Protein AF-A0A814SRR6-F1 (afdb_monomer_lite)

Sequence (877 aa):
MSEKKRFSLPDGARSLTNKVFSSNTKSNANESNSDILIIERKNLLCVFKLVIKDLLNSSLKHERILEKESFPLRHFFIVFEHILLHGYNGKKSIINTSANRKDLWPIIELITRESTDTQILDISTSTKEMTNIRTSLGRVRAWLRLAIMQKHLADYFKILIEQKEELKDFYDQESLILSEESAIITGLLVGLNVLDFNFCLKETVLDQPVETSIDYSLYLRERRMLSSTTKNAHPPGAIQESIDELDDCSSLSSMSSSPAVGTIVPNDNISSGEGNEPDNSYEQRLANVLDQKHYVEEINRKLERTVTSLQERLNTLEQTNKSLIEDNVAKKTRVDQLEEQVGKLTAEKEQLTSTYQRKIETLNADIEVERETYQKSRTGFDSIYNQLQKKYEDEHESKQRIESVYQTQVSQNNEFMESTKVMEEDIKIKTTLYDRVKEDHDRLAEQLQTEKAEHEKKEHQLQRMEKENQMLRQTINELEMSIEQANKSKQALADRNEKLDSEKTSLETDLHVERECHQRLQNALNKEKEKVSTLQFDIHELNLTKQEYDAFKKETAIKQSDYERKFQEQDRTIEELALKLQASITREHEFIEKDGLRSSTWVRDEDVKDCYQCKKEFNTIRRKHHCRSCGQIFCESCVSTKLTLASSSKPVRMLTSRVTDFCQRVLKFWFSNERWMSLDHPPDKNTPISGTVIMRWFGVSKEFDQQIRDNFQEDLVYLVNNHEQVSATVHHPVYALACVIAFDQFPRNIYRGDARAFSFDDKAKALSESLIAHQGDKRLPYIERAFIYLPFEHSENLDDQNRAVEYFRSLYGEACDDPCSNEHVCNYLKEFIKAAEQHRDIIKQFGRFPHRNIVLQRQSLESEEIYLSDGGARFGQ

Secondary structure (DSSP, 8-state):
----------S-SS-SSSSSSSTT-SS-TT--HHHHHHHHHHHHHHHHHHHHHHHHHHHHHS-SEE-S--HHHHHHHHHHHHHHHTTB-----TT-TT--TT--HHHHHHHHHH---HHHHHHHHHHHH-TT--SHHHHHHHHHHHHHHTT-HHHHHHHHHH-HHHHTTTB-TT-TTTSTHHHHHHHHHHGGGGSEE---TTS---SSPP-----GGGTT-----S-----------------------------------------------------THHHHHHHHHHHHHHHHHHHHHHHHHHHHHHHHHHHHHHHHHHHHHHHHHHHHHHHHHHHHHHHHHHHHHHHHHHHHHHHHHHHHHHHHHHHHHHHHHHHHHHHHHHHHHHHHHHHHHHHHHHHHHHHHHHHHHHHHHHHHHHHHHHTTSTTSS--S---SS-TTTHHHHHHHHHHHHHHHHHHHHHHHHHHHHHHHHHHHHHHHHHHHHHHHHHHHHHHHHHHHHHHHHHHHHHHHHHHHHHHHHHHHHHHHHHHHHHHHHHHHHHHHHHHHHHHHHHHHHHHHHHHHHHHHHHHHHHHHHHHHHHHHHHHHTTS----S----GGG--B-TTT-PBP-SSS--EE-TTT--EE-GGGS--EE--TT-SS-EE----HHHHHHHHHHHHHH-TTT-S-TTSPPPTTPPPPHHHHHHHHS--HHHHHHHHHHHHHHHHHHHHTHHHHHGGGGSHHHHHHHHHHHHHHHHHHTTTSGGGGTTHHHHHHHHHHHHHTT-GGGS-HHHHHHHHHHHHTSS-HHHHHHHHHHHHHHHHHHHH-TT--HHHHHHHHHHHHHHHHHHHHHHHHSS-GGGTTTTTPPPPHHHHHHHHTT---TT-

Radius of gyration: 55.44 Å; chains: 1; bounding box: 133×75×225 Å

Foldseek 3Di:
DDDDDDDDDDDDDDPDPPCPLPPPPDPDPDDDPLVSLLVVLVVLLVQLLLLLVVVLVVCVVPPQEAADCDLSNLSNLLSVLVLLLRQFQAAPDPDDPCDPSRQSLVLLVQLVVQDPDVLSVVLLVVLVPPPLADDSQLSVSSSCLSCLQVLCNLVSLVSSLVPLVVCVSTGDCSRSSPDPSSVVSSVSSNSSSSGHYHYDPVPDDSNDDDPNDSPCVVVVDDDDDDDPDDDDDDDDDDDDDDDDDDDDDDDDDDDDDDDYDDDDDDDDDDDDDDDDDDDPPPVVVVVVVVVVVVVVVVVVVVVVVVVVVVVVVVVVVVVVVVVVVVVVVVVVVVVVVVVVVVVVVVVVVVVVVVVVVVVVVVVVVVVVVVVVVVVVVVVVVVVVVVVVVVVVVVVVVVVVVVVVVVVVVVVVVVVVVVVVVVVVVVVVPPPPPDPPPPDDDVVPPVVVVVVVVVVVVVVVVVVVVVVVVVVVVVVVVVVVVVVVVVVVVVVVVVVVVVVVVVVVVVVVVVVVVVVVVVVVVVVVVVVVVVVVVVVVVVVVVVVVVVVVVVVVVVVVVVVVVVVVVVVVVVVVVVVVVVVVVVVVVVVCVVVCVPPDDDDQDLDDPVNDQAAPPPRHGADPVFDWAAAPVRSGIHTCVQFVDFCADPVDPDTHTHGCPPLNVQLLVLCCLLQNCVQRVDLVDHHDLQDFGDPVSVCLQQPDDLVSLVVLQVPPVVVLVVCVVVVVVLLVCLVPLSSLLSVLCSLQRNLCSPVPPAPSSCVRLVVSLVSLVSNVVVVVLVVHRLVSSLSSLVSLLQDLALVSLVVSLVSLVVSLVVLVPPPSHDPNSSVVSVVSNVSSVLSNVCSVVPSGQLLCCVNVVHDDDPVSVVCVVVPHDPSND

InterPro domains:
  IPR000306 FYVE zinc finger [PF01363] (601-663)
  IPR000306 FYVE zinc finger [SM00064] (597-657)
  IPR004012 RUN domain [PF02759] (76-202)
  IPR004012 RUN domain [PS50826] (67-204)
  IPR004012 RUN domain [SM00593] (140-202)
  IPR010323 Protein of unknown function DUF924 [PF06041] (666-872)
  IPR011011 Zinc finger, FYVE/PHD-type [SSF57903] (601-679)
  IPR011990 Tetratricopeptide-like helical domain superfamily [G3DSA:1.25.40.10] (759-877)
  IPR011990 Tetratricopeptide-like helical domain superfamily [SSF48452] (661-871)
  IPR013083 Zinc finger, RING/FYVE/PHD-type [G3DSA:3.30.40.10] (602-663)
  IPR017455 Zinc finger, FYVE-related [PS50178] (605-668)
  IPR037213 RUN domain superfamily [G3DSA:1.20.58.900] (32-213)
  IPR037213 RUN domain superfamily [SSF140741] (40-207)
  IPR047335 RUN and FYVE domain-containing protein 1-3 [PTHR45956] (23-665)

Structure (mmCIF, N/CA/C/O backbone):
data_AF-A0A814SRR6-F1
#
_entry.id   AF-A0A814SRR6-F1
#
loop_
_atom_site.group_PDB
_atom_site.id
_atom_site.type_symbol
_atom_site.label_atom_id
_atom_site.label_alt_id
_atom_site.label_comp_id
_atom_site.label_asym_id
_atom_site.label_entity_id
_atom_site.label_seq_id
_atom_site.pdbx_PDB_ins_code
_atom_site.Cartn_x
_atom_site.Cartn_y
_atom_site.Cartn_z
_atom_site.occupancy
_atom_site.B_iso_or_equiv
_atom_site.auth_seq_id
_atom_site.auth_comp_id
_atom_site.auth_asym_id
_atom_site.auth_atom_id
_atom_site.pdbx_PDB_model_num
ATOM 1 N N . MET A 1 1 ? 58.078 -44.215 34.512 1.00 32.41 1 MET A N 1
ATOM 2 C CA . MET A 1 1 ? 56.965 -44.834 33.759 1.00 32.41 1 MET A CA 1
ATOM 3 C C . MET A 1 1 ? 55.689 -44.121 34.174 1.00 32.41 1 MET A C 1
ATOM 5 O O . MET A 1 1 ? 55.401 -44.141 35.355 1.00 32.41 1 MET A O 1
ATOM 9 N N . SER A 1 2 ? 54.922 -43.414 33.355 1.00 31.55 2 SER A N 1
ATOM 10 C CA . SER A 1 2 ? 55.001 -43.075 31.935 1.00 31.55 2 SER A CA 1
ATOM 11 C C . SER A 1 2 ? 54.124 -41.830 31.741 1.00 31.55 2 SER A C 1
ATOM 13 O O . SER A 1 2 ? 53.059 -41.727 32.344 1.00 31.55 2 SER A O 1
ATOM 15 N N . GLU A 1 3 ? 54.594 -40.882 30.936 1.00 37.03 3 GLU A N 1
ATOM 16 C CA . GLU A 1 3 ? 53.907 -39.645 30.549 1.00 37.03 3 GLU A CA 1
ATOM 17 C C . GLU A 1 3 ? 52.638 -39.904 29.711 1.00 37.03 3 GLU A C 1
ATOM 19 O O . GLU A 1 3 ? 52.624 -40.842 28.914 1.00 37.03 3 GLU A O 1
ATOM 24 N N . LYS A 1 4 ? 51.653 -38.986 29.748 1.00 30.91 4 LYS A N 1
ATOM 25 C CA . LYS A 1 4 ? 51.333 -38.105 28.595 1.00 30.91 4 LYS A CA 1
ATOM 26 C C . LYS A 1 4 ? 50.156 -37.136 28.835 1.00 30.91 4 LYS A C 1
ATOM 28 O O . LYS A 1 4 ? 49.011 -37.532 28.978 1.00 30.91 4 LYS A O 1
ATOM 33 N N . LYS A 1 5 ? 50.527 -35.853 28.725 1.00 30.75 5 LYS A N 1
ATOM 34 C CA . LYS A 1 5 ? 49.936 -34.746 27.939 1.00 30.75 5 LYS A CA 1
ATOM 35 C C . LYS A 1 5 ? 48.527 -34.202 28.241 1.00 30.75 5 LYS A C 1
ATOM 37 O O . LYS A 1 5 ? 47.510 -34.728 27.811 1.00 30.75 5 LYS A O 1
ATOM 42 N N . ARG A 1 6 ? 48.568 -32.978 28.793 1.00 27.20 6 ARG A N 1
ATOM 43 C CA . ARG A 1 6 ? 47.669 -31.838 28.536 1.00 27.20 6 ARG A CA 1
ATOM 44 C C . ARG A 1 6 ? 47.390 -31.643 27.036 1.00 27.20 6 ARG A C 1
ATOM 46 O O . ARG A 1 6 ? 48.333 -31.621 26.247 1.00 27.20 6 ARG A O 1
ATOM 53 N N . PHE A 1 7 ? 46.132 -31.361 26.705 1.00 25.75 7 PHE A N 1
ATOM 54 C CA . PHE A 1 7 ? 45.731 -30.598 25.522 1.00 25.75 7 PHE A CA 1
ATOM 55 C C . PHE A 1 7 ? 44.837 -29.438 25.970 1.00 25.75 7 PHE A C 1
ATOM 57 O O . PHE A 1 7 ? 43.782 -29.640 26.565 1.00 25.75 7 PHE A O 1
ATOM 64 N N . SER A 1 8 ? 45.315 -28.227 25.714 1.00 29.73 8 SER A N 1
ATOM 65 C CA . SER A 1 8 ? 44.583 -26.965 25.742 1.00 29.73 8 SER A CA 1
ATOM 66 C C . SER A 1 8 ? 43.912 -26.745 24.381 1.00 29.73 8 SER A C 1
ATOM 68 O O . SER A 1 8 ? 44.546 -26.953 23.347 1.00 29.73 8 SER A O 1
ATOM 70 N N . LEU A 1 9 ? 42.649 -26.316 24.388 1.00 24.91 9 LEU A N 1
ATOM 71 C CA . LEU A 1 9 ? 41.873 -25.866 23.225 1.00 24.91 9 LEU A CA 1
ATOM 72 C C . LEU A 1 9 ? 41.220 -24.504 23.552 1.00 24.91 9 LEU A C 1
ATOM 74 O O . LEU A 1 9 ? 41.061 -24.193 24.734 1.00 24.91 9 LEU A O 1
ATOM 78 N N . PRO A 1 10 ? 40.933 -23.666 22.539 1.00 29.14 10 PRO A N 1
ATOM 79 C CA . PRO A 1 10 ? 41.134 -22.218 22.600 1.00 29.14 10 PRO A CA 1
ATOM 80 C C . PRO A 1 10 ? 39.893 -21.426 23.026 1.00 29.14 10 PRO A C 1
ATOM 82 O O . PRO A 1 10 ? 38.757 -21.847 22.805 1.00 29.14 10 PRO A O 1
ATOM 85 N N . ASP A 1 11 ? 40.138 -20.226 23.555 1.00 34.91 11 ASP A N 1
ATOM 86 C CA . ASP A 1 11 ? 39.154 -19.162 23.759 1.00 34.91 11 ASP A CA 1
ATOM 87 C C . ASP A 1 11 ? 38.411 -18.842 22.452 1.00 34.91 11 ASP A C 1
ATOM 89 O O . ASP A 1 11 ? 38.929 -18.167 21.564 1.00 34.91 11 ASP A O 1
ATOM 93 N N . GLY A 1 12 ? 37.185 -19.346 22.315 1.00 36.06 12 GLY A N 1
ATOM 94 C CA . GLY A 1 12 ? 36.419 -19.179 21.081 1.00 36.06 12 GLY A CA 1
ATOM 95 C C . GLY A 1 12 ? 34.984 -19.685 21.156 1.00 36.06 12 GLY A C 1
ATOM 96 O O . GLY A 1 12 ? 34.511 -20.293 20.209 1.00 36.06 12 GLY A O 1
ATOM 97 N N . ALA A 1 13 ? 34.286 -19.486 22.278 1.00 28.27 13 ALA A N 1
ATOM 98 C CA . ALA A 1 13 ? 32.878 -19.895 22.403 1.00 28.27 13 ALA A CA 1
ATOM 99 C C . ALA A 1 13 ? 32.059 -19.009 23.363 1.00 28.27 13 ALA A C 1
ATOM 101 O O . ALA A 1 13 ? 31.201 -19.493 24.097 1.00 28.27 13 ALA A O 1
ATOM 102 N N . ARG A 1 14 ? 32.332 -17.695 23.394 1.00 27.53 14 ARG A N 1
ATOM 103 C CA . ARG A 1 14 ? 31.593 -16.719 24.228 1.00 27.53 14 ARG A CA 1
ATOM 104 C C . ARG A 1 14 ? 31.187 -15.421 23.515 1.00 27.53 14 ARG A C 1
ATOM 106 O O . ARG A 1 14 ? 30.880 -14.434 24.170 1.00 27.53 14 ARG A O 1
ATOM 113 N N . SER A 1 15 ? 31.135 -15.409 22.183 1.00 30.59 15 SER A N 1
ATOM 114 C CA . SER A 1 15 ? 30.758 -14.210 21.414 1.00 30.59 15 SER A CA 1
ATOM 115 C C . SER A 1 15 ? 29.844 -14.545 20.237 1.00 30.59 15 SER A C 1
ATOM 117 O O . SER A 1 15 ? 30.257 -14.455 19.086 1.00 30.59 15 SER A O 1
ATOM 119 N N . LEU A 1 16 ? 28.608 -14.978 20.506 1.00 28.92 16 LEU A N 1
ATOM 120 C CA . LEU A 1 16 ? 27.626 -15.222 19.435 1.00 28.92 16 LEU A CA 1
ATOM 121 C C . LEU A 1 16 ? 26.190 -14.766 19.733 1.00 28.92 16 LEU A C 1
ATOM 123 O O . LEU A 1 16 ? 25.317 -14.970 18.902 1.00 28.92 16 LEU A O 1
ATOM 127 N N . THR A 1 17 ? 25.927 -14.067 20.839 1.00 28.34 17 THR A N 1
ATOM 128 C CA . THR A 1 17 ? 24.561 -13.600 21.163 1.00 28.34 17 THR A CA 1
ATOM 129 C C . THR A 1 17 ? 24.368 -12.083 21.117 1.00 28.34 17 THR A C 1
ATOM 131 O O . THR A 1 17 ? 23.246 -11.618 21.259 1.00 28.34 17 THR A O 1
ATOM 134 N N . ASN A 1 18 ? 25.416 -11.308 20.809 1.00 26.53 18 ASN A N 1
ATOM 135 C CA . ASN A 1 18 ? 25.323 -9.851 20.602 1.00 26.53 18 ASN A CA 1
ATOM 136 C C . ASN A 1 18 ? 25.515 -9.411 19.137 1.00 26.53 18 ASN A C 1
ATOM 138 O O . ASN A 1 18 ? 25.652 -8.222 18.870 1.00 26.53 18 ASN A O 1
ATOM 142 N N . LYS A 1 19 ? 25.548 -10.338 18.167 1.00 29.61 19 LYS A N 1
ATOM 143 C CA . LYS A 1 19 ? 25.899 -10.007 16.770 1.00 29.61 19 LYS A CA 1
ATOM 144 C C . LYS A 1 19 ? 24.721 -9.829 15.806 1.00 29.61 19 LYS A C 1
ATOM 146 O O . LYS A 1 19 ? 24.960 -9.425 14.673 1.00 29.61 19 LYS A O 1
ATOM 151 N N . VAL A 1 20 ? 23.480 -10.055 16.239 1.00 30.33 20 VAL A N 1
ATOM 152 C CA . VAL A 1 20 ? 22.298 -9.985 15.350 1.00 30.33 20 VAL A CA 1
ATOM 153 C C . VAL A 1 20 ? 21.606 -8.609 15.362 1.00 30.33 20 VAL A C 1
ATOM 155 O O . VAL A 1 20 ? 20.904 -8.290 14.418 1.00 30.33 20 VAL A O 1
ATOM 158 N N . PHE A 1 21 ? 21.912 -7.732 16.328 1.00 29.69 21 PHE A N 1
ATOM 159 C CA . PHE A 1 21 ? 21.437 -6.331 16.350 1.00 29.69 21 PHE A CA 1
ATOM 160 C C . PHE A 1 21 ? 22.562 -5.282 16.218 1.00 29.69 21 PHE A C 1
ATOM 162 O O . PHE A 1 21 ? 22.360 -4.104 16.463 1.00 29.69 21 PHE A O 1
ATOM 169 N N . SER A 1 22 ? 23.775 -5.689 15.822 1.00 29.34 22 SER A N 1
ATOM 170 C CA . SER A 1 22 ? 24.929 -4.774 15.675 1.00 29.34 22 SER A CA 1
ATOM 171 C C . SER A 1 22 ? 25.735 -4.985 14.385 1.00 29.34 22 SER A C 1
ATOM 173 O O . SER A 1 22 ? 26.776 -4.353 14.198 1.00 29.34 22 SER A O 1
ATOM 175 N N . SER A 1 23 ? 25.301 -5.849 13.469 1.00 29.61 23 SER A N 1
ATOM 176 C CA . SER A 1 23 ? 26.028 -6.097 12.218 1.00 29.61 23 SER A CA 1
ATOM 177 C C . SER A 1 23 ? 25.352 -5.452 11.012 1.00 29.61 23 SER A C 1
ATOM 179 O O . SER A 1 23 ? 25.063 -6.122 10.034 1.00 29.61 23 SER A O 1
ATOM 181 N N . ASN A 1 24 ? 25.139 -4.132 11.067 1.00 32.44 24 ASN A N 1
ATOM 182 C CA . ASN A 1 24 ? 25.107 -3.331 9.840 1.00 32.44 24 ASN A CA 1
ATOM 183 C C . ASN A 1 24 ? 25.420 -1.839 10.046 1.00 32.44 24 ASN A C 1
ATOM 185 O O . ASN A 1 24 ? 24.779 -0.984 9.460 1.00 32.44 24 ASN A O 1
ATOM 189 N N . THR A 1 25 ? 26.439 -1.500 10.839 1.00 32.72 25 THR A N 1
ATOM 190 C CA . THR A 1 25 ? 27.022 -0.143 10.832 1.00 32.72 25 THR A CA 1
ATOM 191 C C . THR A 1 25 ? 28.530 -0.201 11.063 1.00 32.72 25 THR A C 1
ATOM 193 O O . THR A 1 25 ? 29.070 0.149 12.109 1.00 32.72 25 THR A O 1
ATOM 196 N N . LYS A 1 26 ? 29.257 -0.650 10.038 1.00 34.97 26 LYS A N 1
ATOM 197 C CA . LYS A 1 26 ? 30.662 -0.261 9.842 1.00 34.97 26 LYS A CA 1
ATOM 198 C C . LYS A 1 26 ? 30.902 0.164 8.397 1.00 34.97 26 LYS A C 1
ATOM 200 O O . LYS A 1 26 ? 31.748 -0.393 7.716 1.00 34.97 26 LYS A O 1
ATOM 205 N N . SER A 1 27 ? 30.157 1.178 7.967 1.00 35.91 27 SER A N 1
ATOM 206 C CA . SER A 1 27 ? 30.565 2.105 6.905 1.00 35.91 27 SER A CA 1
ATOM 207 C C . SER A 1 27 ? 29.583 3.276 6.835 1.00 35.91 27 SER A C 1
ATOM 209 O O . SER A 1 27 ? 28.751 3.337 5.939 1.00 35.91 27 SER A O 1
ATOM 211 N N . ASN A 1 28 ? 29.633 4.148 7.841 1.00 31.02 28 ASN A N 1
ATOM 212 C CA . ASN A 1 28 ? 29.463 5.599 7.724 1.00 31.02 28 ASN A CA 1
ATOM 213 C C . ASN A 1 28 ? 29.580 6.184 9.132 1.00 31.02 28 ASN A C 1
ATOM 215 O O . ASN A 1 28 ? 28.733 5.979 9.995 1.00 31.02 28 ASN A O 1
ATOM 219 N N . ALA A 1 29 ? 30.691 6.865 9.388 1.00 38.72 29 ALA A N 1
ATOM 220 C CA . ALA A 1 29 ? 30.843 7.676 10.580 1.00 38.72 29 ALA A CA 1
ATOM 221 C C . ALA A 1 29 ? 29.943 8.913 10.425 1.00 38.72 29 ALA A C 1
ATOM 223 O O . ALA A 1 29 ? 30.336 9.833 9.713 1.00 38.72 29 ALA A O 1
ATOM 224 N N . ASN A 1 30 ? 28.727 8.858 10.994 1.00 37.47 30 ASN A N 1
ATOM 225 C CA . ASN A 1 30 ? 27.902 9.969 11.523 1.00 37.47 30 ASN A CA 1
ATOM 226 C C . ASN A 1 30 ? 26.384 9.644 11.555 1.00 37.47 30 ASN A C 1
ATOM 228 O O . ASN A 1 30 ? 25.575 10.487 11.190 1.00 37.47 30 ASN A O 1
ATOM 232 N N . GLU A 1 31 ? 25.965 8.460 12.009 1.00 41.66 31 GLU A N 1
ATOM 233 C CA . GLU A 1 31 ? 24.584 8.284 12.502 1.00 41.66 31 GLU A CA 1
ATOM 234 C C . GLU A 1 31 ? 24.609 8.320 14.028 1.00 41.66 31 GLU A C 1
ATOM 236 O O . GLU A 1 31 ? 25.451 7.674 14.665 1.00 41.66 31 GLU A O 1
ATOM 241 N N . SER A 1 32 ? 23.748 9.142 14.623 1.00 55.81 32 SER A N 1
ATOM 242 C CA . SER A 1 32 ? 23.698 9.282 16.071 1.00 55.81 32 SER A CA 1
ATOM 243 C C . SER A 1 32 ? 23.020 8.046 16.674 1.00 55.81 32 SER A C 1
ATOM 245 O O . SER A 1 32 ? 22.077 7.504 16.108 1.00 55.81 32 SER A O 1
ATOM 247 N N . ASN A 1 33 ? 23.467 7.584 17.847 1.00 62.38 33 ASN A N 1
ATOM 248 C CA . ASN A 1 33 ? 22.835 6.458 18.560 1.00 62.38 33 ASN A CA 1
ATOM 249 C C . ASN A 1 33 ? 21.326 6.694 18.833 1.00 62.38 33 ASN A C 1
ATOM 251 O O . ASN A 1 33 ? 20.572 5.752 19.053 1.00 62.38 33 ASN A O 1
ATOM 255 N N . SER A 1 34 ? 20.895 7.959 18.787 1.00 63.75 34 SER A N 1
ATOM 256 C CA . SER A 1 34 ? 19.503 8.403 18.880 1.00 63.75 34 SER A CA 1
ATOM 257 C C . SER A 1 34 ? 18.669 7.978 17.661 1.00 63.75 34 SER A C 1
ATOM 259 O O . SER A 1 34 ? 17.563 7.470 17.839 1.00 63.75 34 SER A O 1
ATOM 261 N N . ASP A 1 35 ? 19.210 8.070 16.442 1.00 66.38 35 ASP A N 1
ATOM 262 C CA . ASP A 1 35 ? 18.475 7.747 15.208 1.00 66.38 35 ASP A CA 1
ATOM 263 C C . ASP A 1 35 ? 18.102 6.257 15.126 1.00 66.38 35 ASP A C 1
ATOM 265 O O . ASP A 1 35 ? 17.000 5.898 14.705 1.00 66.38 35 ASP A O 1
ATOM 269 N N . ILE A 1 36 ? 18.990 5.381 15.607 1.00 73.38 36 ILE A N 1
ATOM 270 C CA . ILE A 1 36 ? 18.766 3.928 15.657 1.00 73.38 36 ILE A CA 1
ATOM 271 C C . ILE A 1 36 ? 17.622 3.591 16.626 1.00 73.38 36 ILE A C 1
ATOM 273 O O . ILE A 1 36 ? 16.700 2.862 16.255 1.00 73.38 36 ILE A O 1
ATOM 277 N N . LEU A 1 37 ? 17.631 4.172 17.832 1.00 76.62 37 LEU A N 1
ATOM 278 C CA . LEU A 1 37 ? 16.580 3.957 18.836 1.00 76.62 37 LEU A CA 1
ATOM 279 C C . LEU A 1 37 ? 15.210 4.466 18.360 1.00 76.62 37 LEU A C 1
ATOM 281 O O . LEU A 1 37 ? 14.186 3.846 18.639 1.00 76.62 37 LEU A O 1
ATOM 285 N N . ILE A 1 38 ? 15.168 5.558 17.591 1.00 75.50 38 ILE A N 1
ATOM 286 C CA . ILE A 1 38 ? 13.917 6.087 17.024 1.00 75.50 38 ILE A CA 1
ATOM 287 C C . ILE A 1 38 ? 13.313 5.112 15.998 1.00 75.50 38 ILE A C 1
ATOM 289 O O . ILE A 1 38 ? 12.092 4.923 15.960 1.00 75.50 38 ILE A O 1
ATOM 293 N N . ILE A 1 39 ? 14.145 4.479 15.166 1.00 72.25 39 ILE A N 1
ATOM 294 C CA . ILE A 1 39 ? 13.693 3.493 14.173 1.00 72.25 39 ILE A CA 1
ATOM 295 C C . ILE A 1 39 ? 13.226 2.206 14.866 1.00 72.25 39 ILE A C 1
ATOM 297 O O . ILE A 1 39 ? 12.136 1.705 14.568 1.00 72.25 39 ILE A O 1
ATOM 301 N N . GLU A 1 40 ? 14.007 1.691 15.819 1.00 78.12 40 GLU A N 1
ATOM 302 C CA . GLU A 1 40 ? 13.661 0.492 16.593 1.00 78.12 40 GLU A CA 1
ATOM 303 C C . GLU A 1 40 ? 12.338 0.664 17.353 1.00 78.12 40 GLU A C 1
ATOM 305 O O . GLU A 1 40 ? 11.478 -0.222 17.304 1.00 78.12 40 GLU A O 1
ATOM 310 N N . ARG A 1 41 ? 12.114 1.837 17.955 1.00 86.31 41 ARG A N 1
ATOM 311 C CA . ARG A 1 41 ? 10.874 2.196 18.655 1.00 86.31 41 ARG A CA 1
ATOM 312 C C . ARG A 1 41 ? 9.632 2.062 17.773 1.00 86.31 41 ARG A C 1
ATOM 314 O O . ARG A 1 41 ? 8.657 1.418 18.170 1.00 86.31 41 ARG A O 1
ATOM 321 N N . LYS A 1 42 ? 9.663 2.630 16.561 1.00 81.88 42 LYS A N 1
ATOM 322 C CA . LYS A 1 42 ? 8.536 2.561 15.610 1.00 81.88 42 LYS A CA 1
ATOM 323 C C . LYS A 1 42 ? 8.253 1.128 15.162 1.00 81.88 42 LYS A C 1
ATOM 325 O O . LYS A 1 42 ? 7.090 0.728 15.072 1.00 81.88 42 LYS A O 1
ATOM 330 N N . ASN A 1 43 ? 9.306 0.347 14.928 1.00 82.50 43 ASN A N 1
ATOM 331 C CA . ASN A 1 43 ? 9.184 -1.053 14.529 1.00 82.50 43 ASN A CA 1
ATOM 332 C C . ASN A 1 43 ? 8.573 -1.907 15.647 1.00 82.50 43 ASN A C 1
ATOM 334 O O . ASN A 1 43 ? 7.636 -2.664 15.388 1.00 82.50 43 ASN A O 1
ATOM 338 N N . LEU A 1 44 ? 9.030 -1.741 16.894 1.00 86.38 44 LEU A N 1
ATOM 339 C CA . LEU A 1 44 ? 8.479 -2.454 18.051 1.00 86.38 44 LEU A CA 1
ATOM 340 C C . LEU A 1 44 ? 6.994 -2.150 18.261 1.00 86.38 44 LEU A C 1
ATOM 342 O O . LEU A 1 44 ? 6.212 -3.077 18.468 1.00 86.38 44 LEU A O 1
ATOM 346 N N . LEU A 1 45 ? 6.579 -0.884 18.139 1.00 89.00 45 LEU A N 1
ATOM 347 C CA . LEU A 1 45 ? 5.164 -0.517 18.233 1.00 89.00 45 LEU A CA 1
ATOM 348 C C . LEU A 1 45 ? 4.323 -1.184 17.131 1.00 89.00 45 LEU A C 1
ATOM 350 O O . LEU A 1 45 ? 3.212 -1.647 17.395 1.00 89.00 45 LEU A O 1
ATOM 354 N N . CYS A 1 46 ? 4.837 -1.235 15.899 1.00 84.88 46 CYS A N 1
ATOM 355 C CA . CYS A 1 46 ? 4.148 -1.867 14.774 1.00 84.88 46 CYS A CA 1
ATOM 356 C C . CYS A 1 46 ? 3.950 -3.371 15.009 1.00 84.88 46 CYS A C 1
ATOM 358 O O . CYS A 1 46 ? 2.826 -3.870 14.932 1.00 84.88 46 CYS A O 1
ATOM 360 N N . VAL A 1 47 ? 5.020 -4.077 15.387 1.00 84.88 47 VAL A N 1
ATOM 361 C CA . VAL A 1 47 ? 4.966 -5.512 15.698 1.00 84.88 47 VAL A CA 1
ATOM 362 C C . VAL A 1 47 ? 4.016 -5.775 16.867 1.00 84.88 47 VAL A C 1
ATOM 364 O O . VAL A 1 47 ? 3.190 -6.682 16.795 1.00 84.88 47 VAL A O 1
ATOM 367 N N . PHE A 1 48 ? 4.060 -4.951 17.916 1.00 93.06 48 PHE A N 1
ATOM 368 C CA . PHE A 1 48 ? 3.183 -5.110 19.073 1.00 93.06 48 PHE A CA 1
ATOM 369 C C . PHE A 1 48 ? 1.696 -4.962 18.717 1.00 93.06 48 PHE A C 1
ATOM 371 O O . PHE A 1 48 ? 0.882 -5.768 19.164 1.00 93.06 48 PHE A O 1
ATOM 378 N N . LYS A 1 49 ? 1.330 -4.010 17.846 1.00 89.25 49 LYS A N 1
ATOM 379 C CA . LYS A 1 49 ? -0.050 -3.871 17.339 1.00 89.25 49 LYS A CA 1
ATOM 380 C C . LYS A 1 49 ? -0.546 -5.136 16.636 1.00 89.25 49 LYS A C 1
ATOM 382 O O . LYS A 1 49 ? -1.688 -5.538 16.855 1.00 89.25 49 LYS A O 1
ATOM 387 N N . LEU A 1 50 ? 0.299 -5.757 15.811 1.00 86.88 50 LEU A N 1
ATOM 388 C CA . LEU A 1 50 ? -0.037 -7.000 15.108 1.00 86.88 50 LEU A CA 1
ATOM 389 C C . LEU A 1 50 ? -0.252 -8.152 16.092 1.00 86.88 50 LEU A C 1
ATOM 391 O O . LEU A 1 50 ? -1.262 -8.845 16.018 1.00 86.88 50 LEU A O 1
ATOM 395 N N . VAL A 1 51 ? 0.645 -8.294 17.067 1.00 89.19 51 VAL A N 1
ATOM 396 C CA . VAL A 1 51 ? 0.565 -9.356 18.077 1.00 89.19 51 VAL A CA 1
ATOM 397 C C . VAL A 1 51 ? -0.698 -9.230 18.937 1.00 89.19 51 VAL A C 1
ATOM 399 O O . VAL A 1 51 ? -1.371 -10.228 19.183 1.00 89.19 51 VAL A O 1
ATOM 402 N N . ILE A 1 52 ? -1.065 -8.012 19.357 1.00 91.31 52 ILE A N 1
ATOM 403 C CA . ILE A 1 52 ? -2.305 -7.755 20.110 1.00 91.31 52 ILE A CA 1
ATOM 404 C C . ILE A 1 52 ? -3.537 -8.105 19.272 1.00 91.31 52 ILE A C 1
ATOM 406 O O . ILE A 1 52 ? -4.439 -8.788 19.759 1.00 91.31 52 ILE A O 1
ATOM 410 N N . LYS A 1 53 ? -3.570 -7.675 18.004 1.00 87.69 53 LYS A N 1
ATOM 411 C CA . LYS A 1 53 ? -4.665 -7.984 17.075 1.00 87.69 53 LYS A CA 1
ATOM 412 C C . LYS A 1 53 ? -4.839 -9.494 16.910 1.00 87.69 53 LYS A C 1
ATOM 414 O O . LYS A 1 53 ? -5.962 -9.988 16.992 1.00 87.69 53 LYS A O 1
ATOM 419 N N . ASP A 1 54 ? -3.747 -10.224 16.727 1.00 83.50 54 ASP A N 1
ATOM 420 C CA . ASP A 1 54 ? -3.788 -11.675 16.556 1.00 83.50 54 ASP A CA 1
ATOM 421 C C . ASP A 1 54 ? -4.167 -12.409 17.838 1.00 83.50 54 ASP A C 1
ATOM 423 O O . ASP A 1 54 ? -4.918 -13.381 17.777 1.00 83.50 54 ASP A O 1
ATOM 427 N N . LEU A 1 55 ? -3.726 -11.933 19.004 1.00 86.19 55 LEU A N 1
ATOM 428 C CA . LEU A 1 55 ? -4.121 -12.502 20.290 1.00 86.19 55 LEU A CA 1
ATOM 429 C C . LEU A 1 55 ? -5.631 -12.341 20.535 1.00 86.19 55 LEU A C 1
ATOM 431 O O . LEU A 1 55 ? -6.303 -13.313 20.885 1.00 86.19 55 LEU A O 1
ATOM 435 N N . LEU A 1 56 ? -6.179 -11.151 20.265 1.00 86.12 56 LEU A N 1
ATOM 436 C CA . LEU A 1 56 ? -7.618 -10.882 20.351 1.00 86.12 56 LEU A CA 1
ATOM 437 C C . LEU A 1 56 ? -8.410 -11.731 19.346 1.00 86.12 56 LEU A C 1
ATOM 439 O O . LEU A 1 56 ? -9.372 -12.398 19.721 1.00 86.12 56 LEU A O 1
ATOM 443 N N . ASN A 1 57 ? -7.971 -11.786 18.086 1.00 82.56 57 ASN A N 1
ATOM 444 C CA . ASN A 1 57 ? -8.622 -12.587 17.045 1.00 82.56 57 ASN A CA 1
ATOM 445 C C . ASN A 1 57 ? -8.559 -14.094 17.334 1.00 82.56 57 ASN A C 1
ATOM 447 O O . ASN A 1 57 ? -9.532 -14.813 17.105 1.00 82.56 57 ASN A O 1
ATOM 451 N N . SER A 1 58 ? -7.431 -14.589 17.847 1.00 74.50 58 SER A N 1
ATOM 452 C CA . SER A 1 58 ? -7.258 -15.995 18.221 1.00 74.50 58 SER A CA 1
ATOM 453 C C . SER A 1 58 ? -8.191 -16.392 19.364 1.00 74.50 58 SER A C 1
ATOM 455 O O . SER A 1 58 ? -8.690 -17.520 19.366 1.00 74.50 58 SER A O 1
ATOM 457 N N . SER A 1 59 ? -8.457 -15.479 20.303 1.00 71.31 59 SER A N 1
ATOM 458 C CA . SER A 1 59 ? -9.417 -15.694 21.390 1.00 71.31 59 SER A CA 1
ATOM 459 C C . SER A 1 59 ? -10.880 -15.541 20.968 1.00 71.31 59 SER A C 1
ATOM 461 O O . SER A 1 59 ? -11.762 -16.008 21.678 1.00 71.31 59 SER A O 1
ATOM 463 N N . LEU A 1 60 ? -11.187 -14.895 19.845 1.00 68.19 60 LEU A N 1
ATOM 464 C CA . LEU A 1 60 ? -12.547 -14.944 19.298 1.00 68.19 60 LEU A CA 1
ATOM 465 C C . LEU A 1 60 ? -12.846 -16.317 18.670 1.00 68.19 60 LEU A C 1
ATOM 467 O O . LEU A 1 60 ? -14.008 -16.698 18.559 1.00 68.19 60 LEU A O 1
ATOM 471 N N . LYS A 1 61 ? -11.802 -17.060 18.269 1.00 63.66 61 LYS A N 1
ATOM 472 C CA . LYS A 1 61 ? -11.901 -18.389 17.640 1.00 63.66 61 LYS A CA 1
ATOM 473 C C . LYS A 1 61 ? -11.896 -19.561 18.636 1.00 63.66 61 LYS A C 1
ATOM 475 O O . LYS A 1 61 ? -12.434 -20.611 18.306 1.00 63.66 61 LYS A O 1
ATOM 480 N N . HIS A 1 62 ? -11.292 -19.404 19.813 1.00 56.84 62 HIS A N 1
ATOM 481 C CA . HIS A 1 62 ? -11.245 -20.414 20.880 1.00 56.84 62 HIS A CA 1
ATOM 482 C C . HIS A 1 62 ? -11.941 -19.839 22.116 1.00 56.84 62 HIS A C 1
ATOM 484 O O . HIS A 1 62 ? -11.787 -18.650 22.360 1.00 56.84 62 HIS A O 1
ATOM 490 N N . GLU A 1 63 ? -12.717 -20.635 22.861 1.00 54.56 63 GLU A N 1
ATOM 491 C CA . GLU A 1 63 ? -13.412 -20.198 24.088 1.00 54.56 63 GLU A CA 1
ATOM 492 C C . GLU A 1 63 ? -12.506 -19.282 24.930 1.00 54.56 63 GLU A C 1
ATOM 494 O O . GLU A 1 63 ? -11.324 -19.577 25.072 1.00 54.56 63 GLU A O 1
ATOM 499 N N . ARG A 1 64 ? -13.039 -18.151 25.423 1.00 62.84 64 ARG A N 1
ATOM 500 C CA . ARG A 1 64 ? -12.324 -16.946 25.923 1.00 62.84 64 ARG A CA 1
ATOM 501 C C . ARG A 1 64 ? -11.220 -17.163 26.982 1.00 62.84 64 ARG A C 1
ATOM 503 O O . ARG A 1 64 ? -10.570 -16.197 27.372 1.00 62.84 64 ARG A O 1
ATOM 510 N N . ILE A 1 65 ? -11.015 -18.400 27.428 1.00 64.25 65 ILE A N 1
ATOM 511 C CA . ILE A 1 65 ? -10.033 -18.844 28.411 1.00 64.25 65 ILE A CA 1
ATOM 512 C C . ILE A 1 65 ? -8.793 -19.408 27.694 1.00 64.25 65 ILE A C 1
ATOM 514 O O . ILE A 1 65 ? -8.825 -20.465 27.063 1.00 64.25 65 ILE A O 1
ATOM 518 N N . LEU A 1 66 ? -7.659 -18.721 27.829 1.00 72.62 66 LEU A N 1
ATOM 519 C CA . LEU A 1 66 ? -6.363 -19.137 27.291 1.00 72.62 66 LEU A CA 1
ATOM 520 C C . LEU A 1 66 ? -5.550 -19.875 28.369 1.00 72.62 66 LEU A C 1
ATOM 522 O O . LEU A 1 66 ? -4.867 -19.254 29.185 1.00 72.62 66 LEU A O 1
ATOM 526 N N . GLU A 1 67 ? -5.619 -21.210 28.362 1.00 64.19 67 GLU A N 1
ATOM 527 C CA . GLU A 1 67 ? -4.951 -22.070 29.362 1.00 64.19 67 GLU A CA 1
ATOM 528 C C . GLU A 1 67 ? -3.526 -22.507 28.973 1.00 64.19 67 GLU A C 1
ATOM 530 O O . GLU A 1 67 ? -2.677 -22.773 29.825 1.00 64.19 67 GLU A O 1
ATOM 535 N N . LYS A 1 68 ? -3.237 -22.599 27.667 1.00 67.06 68 LYS A N 1
ATOM 536 C CA . LYS A 1 68 ? -1.926 -23.009 27.133 1.00 67.06 68 LYS A CA 1
ATOM 537 C C . LYS A 1 68 ? -1.288 -21.859 26.366 1.00 67.06 68 LYS A C 1
ATOM 539 O O . LYS A 1 68 ? -1.978 -21.135 25.654 1.00 67.06 68 LYS A O 1
ATOM 544 N N . GLU A 1 69 ? 0.035 -21.717 26.476 1.00 67.62 69 GLU A N 1
ATOM 545 C CA . GLU A 1 69 ? 0.805 -20.715 25.728 1.00 67.62 69 GLU A CA 1
ATOM 546 C C . GLU A 1 69 ? 0.728 -20.980 24.215 1.00 67.62 69 GLU A C 1
ATOM 548 O O . GLU A 1 69 ? 1.564 -21.687 23.644 1.00 67.62 69 GLU A O 1
ATOM 553 N N . SER A 1 70 ? -0.298 -20.419 23.576 1.00 75.81 70 SER A N 1
ATOM 554 C CA . SER A 1 70 ? -0.470 -20.388 22.128 1.00 75.81 70 SER A CA 1
ATOM 555 C C . SER A 1 70 ? 0.632 -19.552 21.472 1.00 75.81 70 SER A C 1
ATOM 557 O O . SER A 1 70 ? 1.263 -18.712 22.117 1.00 75.81 70 SER A O 1
ATOM 559 N N . PHE A 1 71 ? 0.867 -19.753 20.173 1.00 77.69 71 PHE A N 1
ATOM 560 C CA . PHE A 1 71 ? 1.852 -18.959 19.430 1.00 77.69 71 PHE A CA 1
ATOM 561 C C . PHE A 1 71 ? 1.628 -17.435 19.556 1.00 77.69 71 PHE A C 1
ATOM 563 O O . PHE A 1 71 ? 2.593 -16.746 19.895 1.00 77.69 71 PHE A O 1
ATOM 570 N N . PRO A 1 72 ? 0.395 -16.895 19.407 1.00 81.62 72 PRO A N 1
ATOM 571 C CA . PRO A 1 72 ? 0.138 -15.464 19.611 1.00 81.62 72 PRO A CA 1
ATOM 572 C C . PRO A 1 72 ? 0.508 -14.973 21.015 1.00 81.62 72 PRO A C 1
ATOM 574 O O . PRO A 1 72 ? 1.083 -13.899 21.179 1.00 81.62 72 PRO A O 1
ATOM 577 N N . LEU A 1 73 ? 0.238 -15.786 22.037 1.00 85.38 73 LEU A N 1
ATOM 578 C CA . LEU A 1 73 ? 0.508 -15.436 23.428 1.00 85.38 73 LEU A CA 1
ATOM 579 C C . LEU A 1 73 ? 2.001 -15.494 23.775 1.00 85.38 73 LEU A C 1
ATOM 581 O O . LEU A 1 73 ? 2.505 -14.648 24.514 1.00 85.38 73 LEU A O 1
ATOM 585 N N . ARG A 1 74 ? 2.747 -16.441 23.196 1.00 84.31 74 ARG A N 1
ATOM 586 C CA . ARG A 1 74 ? 4.216 -16.466 23.301 1.00 84.31 74 ARG A CA 1
ATOM 587 C C . ARG A 1 74 ? 4.836 -15.242 22.647 1.00 84.31 74 ARG A C 1
ATOM 589 O O . ARG A 1 74 ? 5.684 -14.591 23.254 1.00 84.31 74 ARG A O 1
ATOM 596 N N . HIS A 1 75 ? 4.390 -14.906 21.438 1.00 85.88 75 HIS A N 1
ATOM 597 C CA . HIS A 1 75 ? 4.856 -13.713 20.742 1.00 85.88 75 HIS A CA 1
ATOM 598 C C . HIS A 1 75 ? 4.537 -12.433 21.521 1.00 85.88 75 HIS A C 1
ATOM 600 O O . HIS A 1 75 ? 5.385 -11.544 21.569 1.00 85.88 75 HIS A O 1
ATOM 606 N N . PHE A 1 76 ? 3.384 -12.363 22.194 1.00 91.62 76 PHE A N 1
ATOM 607 C CA . PHE A 1 76 ? 3.053 -11.252 23.086 1.00 91.62 76 PHE A CA 1
ATOM 608 C C . PHE A 1 76 ? 4.115 -11.062 24.169 1.00 91.62 76 PHE A C 1
ATOM 610 O O . PHE A 1 76 ? 4.701 -9.984 24.256 1.00 91.62 76 PHE A O 1
ATOM 617 N N . PHE A 1 77 ? 4.434 -12.107 24.937 1.00 89.88 77 PHE A N 1
ATOM 618 C CA . PHE A 1 77 ? 5.431 -11.989 26.003 1.00 89.88 77 PHE A CA 1
ATOM 619 C C . PHE A 1 77 ? 6.831 -11.657 25.474 1.00 89.88 77 PHE A C 1
ATOM 621 O O . PHE A 1 77 ? 7.544 -10.881 26.105 1.00 89.88 77 PHE A O 1
ATOM 628 N N . ILE A 1 78 ? 7.217 -12.192 24.310 1.00 86.81 78 ILE A N 1
ATOM 629 C CA . ILE A 1 78 ? 8.511 -11.888 23.684 1.00 86.81 78 ILE A CA 1
ATOM 630 C C . ILE A 1 78 ? 8.583 -10.413 23.288 1.00 86.81 78 ILE A C 1
ATOM 632 O O . ILE A 1 78 ? 9.531 -9.725 23.658 1.00 86.81 78 ILE A O 1
ATOM 636 N N . VAL A 1 79 ? 7.601 -9.911 22.539 1.00 89.31 79 VAL A N 1
ATOM 637 C CA . VAL A 1 79 ? 7.614 -8.525 22.048 1.00 89.31 79 VAL A CA 1
ATOM 638 C C . VAL A 1 79 ? 7.485 -7.543 23.211 1.00 89.31 79 VAL A C 1
ATOM 640 O O . VAL A 1 79 ? 8.175 -6.525 23.228 1.00 89.31 79 VAL A O 1
ATOM 643 N N . PHE A 1 80 ? 6.677 -7.869 24.222 1.00 92.75 80 PHE A N 1
ATOM 644 C CA . PHE A 1 80 ? 6.547 -7.042 25.418 1.00 92.75 80 PHE A CA 1
ATOM 645 C C . PHE A 1 80 ? 7.848 -6.980 26.234 1.00 92.75 80 PHE A C 1
ATOM 647 O O . PHE A 1 80 ? 8.233 -5.912 26.702 1.00 92.75 80 PHE A O 1
ATOM 654 N N . GLU A 1 81 ? 8.594 -8.084 26.337 1.00 89.88 81 GLU A N 1
ATOM 655 C CA . GLU A 1 81 ? 9.937 -8.082 26.935 1.00 89.88 81 GLU A CA 1
ATOM 656 C C . GLU A 1 81 ? 10.911 -7.180 26.151 1.00 89.88 81 GLU A C 1
ATOM 658 O O . GLU A 1 81 ? 11.684 -6.441 26.760 1.00 89.88 81 GLU A O 1
ATOM 663 N N . HIS A 1 82 ? 10.842 -7.168 24.814 1.00 88.06 82 HIS A N 1
ATOM 664 C CA . HIS A 1 82 ? 11.661 -6.268 23.988 1.00 88.06 82 HIS A CA 1
ATOM 665 C C . HIS A 1 82 ? 11.285 -4.796 24.175 1.00 88.06 82 HIS A C 1
ATOM 667 O O . HIS A 1 82 ? 12.173 -3.947 24.216 1.00 88.06 82 HIS A O 1
ATOM 673 N N . ILE A 1 83 ? 9.996 -4.494 24.344 1.00 91.50 83 ILE A N 1
ATOM 674 C CA . ILE A 1 83 ? 9.517 -3.149 24.686 1.00 91.50 83 ILE A CA 1
ATOM 675 C C . ILE A 1 83 ? 10.137 -2.671 26.006 1.00 91.50 83 ILE A C 1
ATOM 677 O O . ILE A 1 83 ? 10.665 -1.562 26.059 1.00 91.50 83 ILE A O 1
ATOM 681 N N . LEU A 1 84 ? 10.128 -3.513 27.044 1.00 90.69 84 LEU A N 1
ATOM 682 C CA . LEU A 1 84 ? 10.720 -3.184 28.347 1.00 90.69 84 LEU A CA 1
ATOM 683 C C . LEU A 1 84 ? 12.252 -3.064 28.295 1.00 90.69 84 LEU A C 1
ATOM 685 O O . LEU A 1 84 ? 12.841 -2.368 29.111 1.00 90.69 84 LEU A O 1
ATOM 689 N N . LEU A 1 85 ? 12.923 -3.729 27.354 1.00 87.88 85 LEU A N 1
ATOM 690 C CA . LEU A 1 85 ? 14.382 -3.654 27.208 1.00 87.88 85 LEU A CA 1
ATOM 691 C C . LEU A 1 85 ? 14.854 -2.526 26.280 1.00 87.88 85 LEU A C 1
ATOM 693 O O . LEU A 1 85 ? 16.044 -2.204 26.280 1.00 87.88 85 LEU A O 1
ATOM 697 N N . HIS A 1 86 ? 13.965 -1.929 25.486 1.00 88.56 86 HIS A N 1
ATOM 698 C CA . HIS A 1 86 ? 14.341 -0.940 24.480 1.00 88.56 86 HIS A CA 1
ATOM 699 C C . HIS A 1 86 ? 14.889 0.342 25.123 1.00 88.56 86 HIS A C 1
ATOM 701 O O . HIS A 1 86 ? 14.153 1.134 25.714 1.00 88.56 86 HIS A O 1
ATOM 707 N N . GLY A 1 87 ? 16.191 0.577 24.955 1.00 83.62 87 GLY A N 1
ATOM 708 C CA . GLY A 1 87 ? 16.896 1.697 25.577 1.00 83.62 87 GLY A CA 1
ATOM 709 C C . GLY A 1 87 ? 17.141 1.521 27.081 1.00 83.62 87 GLY A C 1
ATOM 710 O O . GLY A 1 87 ? 17.447 2.505 27.748 1.00 83.62 87 GLY A O 1
ATOM 711 N N . TYR A 1 88 ? 17.003 0.309 27.635 1.00 87.19 88 TYR A N 1
ATOM 712 C CA . TYR A 1 88 ? 17.283 0.036 29.047 1.00 87.19 88 TYR A CA 1
ATOM 713 C C . TYR A 1 88 ? 18.793 -0.031 29.312 1.00 87.19 88 TYR A C 1
ATOM 715 O O . TYR A 1 88 ? 19.512 -0.856 28.746 1.00 87.19 88 TYR A O 1
ATOM 723 N N . ASN A 1 89 ? 19.268 0.816 30.220 1.00 79.25 89 ASN A N 1
ATOM 724 C CA . ASN A 1 89 ? 20.676 0.937 30.595 1.00 79.25 89 ASN A CA 1
ATOM 725 C C . ASN A 1 89 ? 20.970 0.415 32.016 1.00 79.25 89 ASN A C 1
ATOM 727 O O . ASN A 1 89 ? 22.137 0.321 32.402 1.00 79.25 89 ASN A O 1
ATOM 731 N N . GLY A 1 90 ? 19.937 0.026 32.775 1.00 73.75 90 GLY A N 1
ATOM 732 C CA . GLY A 1 90 ? 20.051 -0.390 34.176 1.00 73.75 90 GLY A CA 1
ATOM 733 C C . GLY A 1 90 ? 20.284 0.784 35.132 1.00 73.75 90 GLY A C 1
ATOM 734 O O . GLY A 1 90 ? 20.610 1.892 34.714 1.00 73.75 90 GLY A O 1
ATOM 735 N N . LYS A 1 91 ? 20.122 0.550 36.443 1.00 64.00 91 LYS A N 1
ATOM 736 C CA . LYS A 1 91 ? 20.306 1.600 37.459 1.00 64.00 91 LYS A CA 1
ATOM 737 C C . LYS A 1 91 ? 21.758 2.088 37.462 1.00 64.00 91 LYS A C 1
ATOM 739 O O . LYS A 1 91 ? 22.667 1.301 37.744 1.00 64.00 91 LYS A O 1
ATOM 744 N N . LYS A 1 92 ? 21.984 3.380 37.201 1.00 55.69 92 LYS A N 1
ATOM 745 C CA . LYS A 1 92 ? 23.311 4.022 37.276 1.00 55.69 92 LYS A CA 1
ATOM 746 C C . LYS A 1 92 ? 23.848 3.988 38.717 1.00 55.69 92 LYS A C 1
ATOM 748 O O . LYS A 1 92 ? 23.636 4.908 39.497 1.00 55.69 92 LYS A O 1
ATOM 753 N N . SER A 1 93 ? 24.534 2.911 39.096 1.00 45.56 93 SER A N 1
ATOM 754 C CA . SER A 1 93 ? 25.255 2.819 40.370 1.00 45.56 93 SER A CA 1
ATOM 755 C C . SER A 1 93 ? 26.706 3.259 40.186 1.00 45.56 93 SER A C 1
ATOM 757 O O . SER A 1 93 ? 27.405 2.759 39.307 1.00 45.56 93 SER A O 1
ATOM 759 N N . ILE A 1 94 ? 27.173 4.166 41.048 1.00 48.34 94 ILE A N 1
ATOM 760 C CA . ILE A 1 94 ? 28.529 4.749 41.030 1.00 48.34 94 ILE A CA 1
ATOM 761 C C . ILE A 1 94 ? 29.618 3.676 41.268 1.00 48.34 94 ILE A C 1
ATOM 763 O O . ILE A 1 94 ? 30.793 3.909 40.998 1.00 48.34 94 ILE A O 1
ATOM 767 N N . ILE A 1 95 ? 29.250 2.472 41.731 1.00 47.97 95 ILE A N 1
ATOM 768 C CA . ILE A 1 95 ? 30.196 1.407 42.092 1.00 47.97 95 ILE A CA 1
ATOM 769 C C . ILE A 1 95 ? 29.665 0.029 41.657 1.00 47.97 95 ILE A C 1
ATOM 771 O O . ILE A 1 95 ? 29.368 -0.812 42.498 1.00 47.97 95 ILE A O 1
ATOM 775 N N . ASN A 1 96 ? 29.507 -0.232 40.353 1.00 37.84 96 ASN A N 1
ATOM 776 C CA . ASN A 1 96 ? 29.627 -1.598 39.811 1.00 37.84 96 ASN A CA 1
ATOM 777 C C . ASN A 1 96 ? 29.718 -1.601 38.273 1.00 37.84 96 ASN A C 1
ATOM 779 O O . ASN A 1 96 ? 28.732 -1.368 37.580 1.00 37.84 96 ASN A O 1
ATOM 783 N N . THR A 1 97 ? 30.882 -1.935 37.715 1.00 40.56 97 THR A N 1
ATOM 784 C CA . THR A 1 97 ? 31.128 -2.036 36.261 1.00 40.56 97 THR A CA 1
ATOM 785 C C . THR A 1 97 ? 30.645 -3.355 35.637 1.00 40.56 97 THR A C 1
ATOM 787 O O . THR A 1 97 ? 31.029 -3.697 34.520 1.00 40.56 97 THR A O 1
ATOM 790 N N . SER A 1 98 ? 29.766 -4.095 36.321 1.00 42.84 98 SER A N 1
ATOM 791 C CA . SER A 1 98 ? 29.148 -5.327 35.805 1.00 42.84 98 SER A CA 1
ATOM 792 C C . SER A 1 98 ? 27.646 -5.437 36.094 1.00 42.84 98 SER A C 1
ATOM 794 O O . SER A 1 98 ? 27.113 -6.542 36.187 1.00 42.84 98 SER A O 1
ATOM 796 N N . ALA A 1 99 ? 26.940 -4.305 36.223 1.00 46.19 99 ALA A N 1
ATOM 797 C CA . ALA A 1 99 ? 25.482 -4.317 36.330 1.00 46.19 99 ALA A CA 1
ATOM 798 C C . ALA A 1 99 ? 24.885 -5.074 35.130 1.00 46.19 99 ALA A C 1
ATOM 800 O O . ALA A 1 99 ? 25.104 -4.725 33.968 1.00 46.19 99 ALA A O 1
ATOM 801 N N . ASN A 1 100 ? 24.198 -6.174 35.431 1.00 51.53 100 ASN A N 1
ATOM 802 C CA . ASN A 1 100 ? 23.603 -7.076 34.461 1.00 51.53 100 ASN A CA 1
ATOM 803 C C . ASN A 1 100 ? 22.623 -6.273 33.589 1.00 51.53 100 ASN A C 1
ATOM 805 O O . ASN A 1 100 ? 21.552 -5.903 34.062 1.00 51.53 100 ASN A O 1
ATOM 809 N N . ARG A 1 101 ? 22.990 -5.970 32.332 1.00 55.94 101 ARG A N 1
ATOM 810 C CA . ARG A 1 101 ? 22.262 -5.035 31.437 1.00 55.94 101 ARG A CA 1
ATOM 811 C C . ARG A 1 101 ? 20.811 -5.440 31.104 1.00 55.94 101 ARG A C 1
ATOM 813 O O . ARG A 1 101 ? 20.180 -4.804 30.275 1.00 55.94 101 ARG A O 1
ATOM 820 N N . LYS A 1 102 ? 20.292 -6.518 31.698 1.00 64.00 102 LYS A N 1
ATOM 821 C CA . LYS A 1 102 ? 18.945 -7.065 31.480 1.00 64.00 102 LYS A CA 1
ATOM 822 C C . LYS A 1 102 ? 18.171 -7.309 32.779 1.00 64.00 102 LYS A C 1
ATOM 824 O O . LYS A 1 102 ? 17.181 -8.036 32.768 1.00 64.00 102 LYS A O 1
ATOM 829 N N . ASP A 1 103 ? 18.630 -6.768 33.907 1.00 80.62 103 ASP A N 1
ATOM 830 C CA . ASP A 1 103 ? 17.903 -6.918 35.164 1.00 80.62 103 ASP A CA 1
ATOM 831 C C . ASP A 1 103 ? 16.724 -5.943 35.222 1.00 80.62 103 ASP A C 1
ATOM 833 O O . ASP A 1 103 ? 16.883 -4.797 35.629 1.00 80.62 103 ASP A O 1
ATOM 837 N N . LEU A 1 104 ? 15.558 -6.398 34.761 1.00 86.00 104 LEU A N 1
ATOM 838 C CA . LEU A 1 104 ? 14.300 -5.647 34.753 1.00 86.00 104 LEU A CA 1
ATOM 839 C C . LEU A 1 104 ? 13.559 -5.707 36.102 1.00 86.00 104 LEU A C 1
ATOM 841 O O . LEU A 1 104 ? 12.501 -5.115 36.254 1.00 86.00 104 LEU A O 1
ATOM 845 N N . TRP A 1 105 ? 14.063 -6.417 37.110 1.00 88.44 105 TRP A N 1
ATOM 846 C CA . TRP A 1 105 ? 13.364 -6.484 38.397 1.00 88.44 105 TRP A CA 1
ATOM 847 C C . TRP A 1 105 ? 13.190 -5.116 39.098 1.00 88.44 105 TRP A C 1
ATOM 849 O O . TRP A 1 105 ? 12.096 -4.850 39.598 1.00 88.44 105 TRP A O 1
ATOM 859 N N . PRO A 1 106 ? 14.181 -4.199 39.081 1.00 87.50 106 PRO A N 1
ATOM 860 C CA . PRO A 1 106 ? 14.045 -2.883 39.709 1.00 87.50 106 PRO A CA 1
ATOM 861 C C . PRO A 1 106 ? 12.894 -2.031 39.160 1.00 87.50 106 PRO A C 1
ATOM 863 O O . PRO A 1 106 ? 12.304 -1.262 39.915 1.00 87.50 106 PRO A O 1
ATOM 866 N N . ILE A 1 107 ? 12.547 -2.173 37.873 1.00 87.88 107 ILE A N 1
ATOM 867 C CA . ILE A 1 107 ? 11.407 -1.443 37.300 1.00 87.88 107 ILE A CA 1
ATOM 868 C C . ILE A 1 107 ? 10.073 -2.000 37.810 1.00 87.88 107 ILE A C 1
ATOM 870 O O . ILE A 1 107 ? 9.144 -1.231 37.992 1.00 87.88 107 ILE A O 1
ATOM 874 N N . ILE A 1 108 ? 9.979 -3.300 38.118 1.00 89.19 108 ILE A N 1
ATOM 875 C CA . ILE A 1 108 ? 8.776 -3.908 38.716 1.00 89.19 108 ILE A CA 1
ATOM 876 C C . ILE A 1 108 ? 8.610 -3.473 40.178 1.00 89.19 108 ILE A C 1
ATOM 878 O O . ILE A 1 108 ? 7.496 -3.222 40.647 1.00 89.19 108 ILE A O 1
ATOM 882 N N . GLU A 1 109 ? 9.722 -3.333 40.903 1.00 86.62 109 GLU A N 1
ATOM 883 C CA . GLU A 1 109 ? 9.709 -2.810 42.273 1.00 86.62 109 GLU A CA 1
ATOM 884 C C . GLU A 1 109 ? 9.258 -1.347 42.329 1.00 86.62 109 GLU A C 1
ATOM 886 O O . GLU A 1 109 ? 8.564 -0.983 43.275 1.00 86.62 109 GLU A O 1
ATOM 891 N N . LEU A 1 110 ? 9.563 -0.544 41.301 1.00 86.31 110 LEU A N 1
ATOM 892 C CA . LEU A 1 110 ? 9.038 0.817 41.165 1.00 86.31 110 LEU A CA 1
ATOM 893 C C . LEU A 1 110 ? 7.503 0.814 41.091 1.00 86.31 110 LEU A C 1
ATOM 895 O O . LEU A 1 110 ? 6.859 1.513 41.864 1.00 86.31 110 LEU A O 1
ATOM 899 N N . ILE A 1 111 ? 6.907 -0.045 40.255 1.00 85.94 111 ILE A N 1
ATOM 900 C CA . ILE A 1 111 ? 5.437 -0.156 40.147 1.00 85.94 111 ILE A CA 1
ATOM 901 C C . ILE A 1 111 ? 4.819 -0.574 41.488 1.00 85.94 111 ILE A C 1
ATOM 903 O O . ILE A 1 111 ? 3.806 -0.026 41.913 1.00 85.94 111 ILE A O 1
ATOM 907 N N . THR A 1 112 ? 5.448 -1.532 42.175 1.00 85.88 112 THR A N 1
ATOM 908 C CA . THR A 1 112 ? 4.954 -2.038 43.467 1.00 85.88 112 THR A CA 1
ATOM 909 C C . THR A 1 112 ? 5.030 -0.974 44.565 1.00 85.88 112 THR A C 1
ATOM 911 O O . THR A 1 112 ? 4.208 -0.980 45.474 1.00 85.88 112 THR A O 1
ATOM 914 N N . ARG A 1 113 ? 6.014 -0.069 44.500 1.00 86.44 113 ARG A N 1
ATOM 915 C CA . ARG A 1 113 ? 6.199 0.996 45.490 1.00 86.44 113 ARG A CA 1
ATOM 916 C C . ARG A 1 113 ? 5.214 2.150 45.306 1.00 86.44 113 ARG A C 1
ATOM 918 O O . ARG A 1 113 ? 4.750 2.692 46.302 1.00 86.44 113 ARG A O 1
ATOM 925 N N . GLU A 1 114 ? 4.916 2.515 44.061 1.00 82.38 114 GLU A N 1
ATOM 926 C CA . GLU A 1 114 ? 4.049 3.661 43.744 1.00 82.38 114 GLU A CA 1
ATOM 927 C C . GLU A 1 114 ? 2.552 3.310 43.726 1.00 82.38 114 GLU A C 1
ATOM 929 O O . GLU A 1 114 ? 1.697 4.193 43.790 1.00 82.38 114 GLU A O 1
ATOM 934 N N . SER A 1 115 ? 2.209 2.025 43.647 1.00 78.56 115 SER A N 1
ATOM 935 C CA . SER A 1 115 ? 0.818 1.578 43.661 1.00 78.56 115 SER A CA 1
ATOM 936 C C . SER A 1 115 ? 0.255 1.468 45.083 1.00 78.56 115 SER A C 1
ATOM 938 O O . SER A 1 115 ? 0.915 0.988 46.000 1.00 78.56 115 SER A O 1
ATOM 940 N N . THR A 1 116 ? -1.012 1.856 45.250 1.00 75.81 116 THR A N 1
ATOM 941 C CA . THR A 1 116 ? -1.794 1.636 46.485 1.00 75.81 116 THR A CA 1
ATOM 942 C C . THR A 1 116 ? -2.620 0.346 46.445 1.00 75.81 116 THR A C 1
ATOM 944 O O . THR A 1 116 ? -3.262 -0.008 47.433 1.00 75.81 116 THR A O 1
ATOM 947 N N . ASP A 1 117 ? -2.603 -0.361 45.313 1.00 78.38 117 ASP A N 1
ATOM 948 C CA . ASP A 1 117 ? -3.342 -1.602 45.108 1.00 78.38 117 ASP A CA 1
ATOM 949 C C . ASP A 1 117 ? -2.669 -2.765 45.847 1.00 78.38 117 ASP A C 1
ATOM 951 O O . ASP A 1 117 ? -1.512 -3.098 45.596 1.00 78.38 117 ASP A O 1
ATOM 955 N N . THR A 1 118 ? -3.394 -3.429 46.745 1.00 80.00 118 THR A N 1
ATOM 956 C CA . THR A 1 118 ? -2.878 -4.600 47.463 1.00 80.00 118 THR A CA 1
ATOM 957 C C . THR A 1 118 ? -2.620 -5.788 46.530 1.00 80.00 118 THR A C 1
ATOM 959 O O . THR A 1 118 ? -1.723 -6.585 46.801 1.00 80.00 118 THR A O 1
ATOM 962 N N . GLN A 1 119 ? -3.323 -5.887 45.394 1.00 81.88 119 GLN A N 1
ATOM 963 C CA . GLN A 1 119 ? -3.184 -7.009 44.456 1.00 81.88 119 GLN A CA 1
ATOM 964 C C . GLN A 1 119 ? -1.811 -7.045 43.774 1.00 81.88 119 GLN A C 1
ATOM 966 O O . GLN A 1 119 ? -1.256 -8.125 43.550 1.00 81.88 119 GLN A O 1
ATOM 971 N N . ILE A 1 120 ? -1.225 -5.875 43.487 1.00 85.69 120 ILE A N 1
ATOM 972 C CA . ILE A 1 120 ? 0.107 -5.806 42.874 1.00 85.69 120 ILE A CA 1
ATOM 973 C C . ILE A 1 120 ? 1.195 -6.283 43.847 1.00 85.69 120 ILE A C 1
ATOM 975 O O . ILE A 1 120 ? 2.179 -6.913 43.449 1.00 85.69 120 ILE A O 1
ATOM 979 N N . LEU A 1 121 ? 1.009 -6.007 45.142 1.00 84.94 121 LEU A N 1
ATOM 980 C CA . LEU A 1 121 ? 1.915 -6.449 46.194 1.00 84.94 121 LEU A CA 1
ATOM 981 C C . LEU A 1 121 ? 1.853 -7.972 46.346 1.00 84.94 121 LEU A C 1
ATOM 983 O O . LEU A 1 121 ? 2.898 -8.611 46.502 1.00 84.94 121 LEU A O 1
ATOM 987 N N . ASP A 1 122 ? 0.661 -8.554 46.219 1.00 85.62 122 ASP A N 1
ATOM 988 C CA . ASP A 1 122 ? 0.452 -9.999 46.280 1.00 85.62 122 ASP A CA 1
ATOM 989 C C . ASP A 1 122 ? 1.168 -10.729 45.135 1.00 85.62 122 ASP A C 1
ATOM 991 O O . ASP A 1 122 ? 1.867 -11.716 45.386 1.00 85.62 122 ASP A O 1
ATOM 995 N N . ILE A 1 123 ? 1.099 -10.238 43.887 1.00 90.06 123 ILE A N 1
ATOM 996 C CA . ILE A 1 123 ? 1.830 -10.861 42.762 1.00 90.06 123 ILE A CA 1
ATOM 997 C C . ILE A 1 123 ? 3.344 -10.669 42.863 1.00 90.06 123 ILE A C 1
ATOM 999 O O . ILE A 1 123 ? 4.108 -11.592 42.558 1.00 90.06 123 ILE A O 1
ATOM 1003 N N . SER A 1 124 ? 3.803 -9.505 43.327 1.00 87.31 124 SER A N 1
ATOM 1004 C CA . SER A 1 124 ? 5.227 -9.226 43.536 1.00 87.31 124 SER A CA 1
ATOM 1005 C C . SER A 1 124 ? 5.810 -10.084 44.661 1.00 87.31 124 SER A C 1
ATOM 1007 O O . SER A 1 124 ? 6.939 -10.561 44.554 1.00 87.31 124 SER A O 1
ATOM 1009 N N . THR A 1 125 ? 5.036 -10.346 45.714 1.00 86.94 125 THR A N 1
ATOM 1010 C CA . THR A 1 125 ? 5.425 -11.256 46.802 1.00 86.94 125 THR A CA 1
ATOM 1011 C C . THR A 1 125 ? 5.396 -12.708 46.326 1.00 86.94 125 THR A C 1
ATOM 1013 O O . THR A 1 125 ? 6.399 -13.411 46.443 1.00 86.94 125 THR A O 1
ATOM 1016 N N . SER A 1 126 ? 4.317 -13.122 45.656 1.00 86.50 126 SER A N 1
ATOM 1017 C CA . SER A 1 126 ? 4.158 -14.477 45.108 1.00 86.50 126 SER A CA 1
ATOM 1018 C C . SER A 1 126 ? 5.299 -14.861 44.163 1.00 86.50 126 SER A C 1
ATOM 1020 O O . SER A 1 126 ? 5.826 -15.967 44.230 1.00 86.50 126 SER A O 1
ATOM 1022 N N . THR A 1 127 ? 5.735 -13.945 43.297 1.00 86.88 127 THR A N 1
ATOM 1023 C CA . THR A 1 127 ? 6.854 -14.180 42.363 1.00 86.88 127 THR A CA 1
ATOM 1024 C C . THR A 1 127 ? 8.220 -14.212 43.044 1.00 86.88 127 THR A C 1
ATOM 1026 O O . THR A 1 127 ? 9.111 -14.920 42.570 1.00 86.88 127 THR A O 1
ATOM 1029 N N . LYS A 1 128 ? 8.405 -13.498 44.163 1.00 85.12 128 LYS A N 1
ATOM 1030 C CA . LYS A 1 128 ? 9.623 -13.582 44.990 1.00 85.12 128 LYS A CA 1
ATOM 1031 C C . LYS A 1 128 ? 9.714 -14.910 45.748 1.00 85.12 128 LYS A C 1
ATOM 1033 O O . LYS A 1 128 ? 10.821 -15.418 45.924 1.00 85.12 128 LYS A O 1
ATOM 1038 N N . GLU A 1 129 ? 8.581 -15.474 46.163 1.00 84.62 129 GLU A N 1
ATOM 1039 C CA . GLU A 1 129 ? 8.497 -16.734 46.918 1.00 84.62 129 GLU A CA 1
ATOM 1040 C C . GLU A 1 129 ? 8.581 -17.998 46.039 1.00 84.62 129 GLU A C 1
ATOM 1042 O O . GLU A 1 129 ? 8.819 -19.099 46.544 1.00 84.62 129 GLU A O 1
ATOM 1047 N N . MET A 1 130 ? 8.446 -17.862 44.714 1.00 84.25 130 MET A N 1
ATOM 1048 C CA . MET A 1 130 ? 8.585 -18.962 43.753 1.00 84.25 130 MET A CA 1
ATOM 1049 C C . MET A 1 130 ? 10.010 -19.540 43.739 1.00 84.25 130 MET A C 1
ATOM 1051 O O . MET A 1 130 ? 10.918 -19.037 43.078 1.00 84.25 130 MET A O 1
ATOM 1055 N N . THR A 1 131 ? 10.201 -20.662 44.435 1.00 79.56 131 THR A N 1
ATOM 1056 C CA . THR A 1 131 ? 11.496 -21.367 44.530 1.00 79.56 131 THR A CA 1
ATOM 1057 C C . THR A 1 131 ? 11.926 -22.061 43.232 1.00 79.56 131 THR A C 1
ATOM 1059 O O . THR A 1 131 ? 13.100 -22.405 43.069 1.00 79.56 131 THR A O 1
ATOM 1062 N N . ASN A 1 132 ? 11.000 -22.253 42.289 1.00 80.06 132 ASN A N 1
ATOM 1063 C CA . ASN A 1 132 ? 11.247 -22.843 40.973 1.00 80.06 132 ASN A CA 1
ATOM 1064 C C . ASN A 1 132 ? 11.877 -21.863 39.964 1.00 80.06 132 ASN A C 1
ATOM 1066 O O . ASN A 1 132 ? 12.372 -22.326 38.940 1.00 80.06 132 ASN A O 1
ATOM 1070 N N . ILE A 1 133 ? 11.896 -20.554 40.248 1.00 83.56 133 ILE A N 1
ATOM 1071 C CA . ILE A 1 133 ? 12.419 -19.509 39.354 1.00 83.56 133 ILE A CA 1
ATOM 1072 C C . ILE A 1 133 ? 13.661 -18.863 39.975 1.00 83.56 133 ILE A C 1
ATOM 1074 O O . ILE A 1 133 ? 13.612 -18.234 41.035 1.00 83.56 133 ILE A O 1
ATOM 1078 N N . ARG A 1 134 ? 14.802 -19.010 39.305 1.00 80.44 134 ARG A N 1
ATOM 1079 C CA . ARG A 1 134 ? 16.127 -18.650 39.830 1.00 80.44 134 ARG A CA 1
ATOM 1080 C C . ARG A 1 134 ? 16.673 -17.339 39.273 1.00 80.44 134 ARG A C 1
ATOM 1082 O O . ARG A 1 134 ? 17.540 -16.745 39.910 1.00 80.44 134 ARG A O 1
ATOM 1089 N N . THR A 1 135 ? 16.204 -16.882 38.113 1.00 84.00 135 THR A N 1
ATOM 1090 C CA . THR A 1 135 ? 16.710 -15.669 37.448 1.00 84.00 135 THR A CA 1
ATOM 1091 C C . THR A 1 135 ? 15.783 -14.472 37.654 1.00 84.00 135 THR A C 1
ATOM 1093 O O . THR A 1 135 ? 14.566 -14.625 37.744 1.00 84.00 135 THR A O 1
ATOM 1096 N N . SER A 1 136 ? 16.339 -13.256 37.693 1.00 81.31 136 SER A N 1
ATOM 1097 C CA . SER A 1 136 ? 15.522 -12.040 37.807 1.00 81.31 136 SER A CA 1
ATOM 1098 C C . SER A 1 136 ? 14.622 -11.833 36.586 1.00 81.31 136 SER A C 1
ATOM 1100 O O . SER A 1 136 ? 13.453 -11.494 36.740 1.00 81.31 136 SER A O 1
ATOM 1102 N N . LEU A 1 137 ? 15.110 -12.154 35.384 1.00 83.12 137 LEU A N 1
ATOM 1103 C CA . LEU A 1 137 ? 14.306 -12.153 34.159 1.00 83.12 137 LEU A CA 1
ATOM 1104 C C . LEU A 1 137 ? 13.171 -13.191 34.207 1.00 83.12 137 LEU A C 1
ATOM 1106 O O . LEU A 1 137 ? 12.045 -12.888 33.820 1.00 83.12 137 LEU A O 1
ATOM 1110 N N . GLY A 1 138 ? 13.432 -14.389 34.738 1.00 85.50 138 GLY A N 1
ATOM 1111 C CA . GLY A 1 138 ? 12.405 -15.404 34.978 1.00 85.50 138 GLY A CA 1
ATOM 1112 C C . GLY A 1 138 ? 11.315 -14.909 35.932 1.00 85.50 138 GLY A C 1
ATOM 1113 O O . GLY A 1 138 ? 10.132 -15.154 35.694 1.00 85.50 138 GLY A O 1
ATOM 1114 N N . ARG A 1 139 ? 11.687 -14.142 36.966 1.00 87.75 139 ARG A N 1
ATOM 1115 C CA . ARG A 1 139 ? 10.720 -13.523 37.887 1.00 87.75 139 ARG A CA 1
ATOM 1116 C C . ARG A 1 139 ? 9.876 -12.457 37.198 1.00 87.75 139 ARG A C 1
ATOM 1118 O O . ARG A 1 139 ? 8.668 -12.448 37.394 1.00 87.75 139 ARG A O 1
ATOM 1125 N N . VAL A 1 140 ? 10.469 -11.620 36.343 1.00 89.06 140 VAL A N 1
ATOM 1126 C CA . VAL A 1 140 ? 9.715 -10.646 35.528 1.00 89.06 140 VAL A CA 1
ATOM 1127 C C . VAL A 1 140 ? 8.728 -11.359 34.603 1.00 89.06 140 VAL A C 1
ATOM 1129 O O . VAL A 1 140 ? 7.565 -10.979 34.526 1.00 89.06 140 VAL A O 1
ATOM 1132 N N . ARG A 1 141 ? 9.139 -12.454 33.960 1.00 89.69 141 ARG A N 1
ATOM 1133 C CA . ARG A 1 141 ? 8.259 -13.266 33.103 1.00 89.69 141 ARG A CA 1
ATOM 1134 C C . ARG A 1 141 ? 7.096 -13.905 33.856 1.00 89.69 141 ARG A C 1
ATOM 1136 O O . ARG A 1 141 ? 6.002 -13.997 33.297 1.00 89.69 141 ARG A O 1
ATOM 1143 N N . ALA A 1 142 ? 7.322 -14.358 35.087 1.00 89.94 142 ALA A N 1
ATOM 1144 C CA . ALA A 1 142 ? 6.257 -14.859 35.952 1.00 89.94 142 ALA A CA 1
ATOM 1145 C C . ALA A 1 142 ? 5.317 -13.733 36.384 1.00 89.94 142 ALA A C 1
ATOM 1147 O O . ALA A 1 142 ? 4.102 -13.887 36.308 1.00 89.94 142 ALA A O 1
ATOM 1148 N N . TRP A 1 143 ? 5.878 -12.583 36.753 1.00 92.50 143 TRP A N 1
ATOM 1149 C CA . TRP A 1 143 ? 5.116 -11.402 37.140 1.00 92.50 143 TRP A CA 1
ATOM 1150 C C . TRP A 1 143 ? 4.204 -10.916 36.008 1.00 92.50 143 TRP A C 1
ATOM 1152 O O . TRP A 1 143 ? 3.016 -10.723 36.232 1.00 92.50 143 TRP A O 1
ATOM 1162 N N . LEU A 1 144 ? 4.707 -10.842 34.770 1.00 92.44 144 LEU A N 1
ATOM 1163 C CA . LEU A 1 144 ? 3.909 -10.478 33.591 1.00 92.44 144 LEU A CA 1
ATOM 1164 C C . LEU A 1 144 ? 2.741 -11.445 33.345 1.00 92.44 144 LEU A C 1
ATOM 1166 O O . LEU A 1 144 ? 1.651 -11.018 32.967 1.00 92.44 144 LEU A O 1
ATOM 1170 N N . ARG A 1 145 ? 2.956 -12.748 33.570 1.00 91.69 145 ARG A N 1
ATOM 1171 C CA . ARG A 1 145 ? 1.909 -13.773 33.451 1.00 91.69 145 ARG A CA 1
ATOM 1172 C C . ARG A 1 145 ? 0.847 -13.632 34.540 1.00 91.69 145 ARG A C 1
ATOM 1174 O O . ARG A 1 145 ? -0.330 -13.757 34.236 1.00 91.69 145 ARG A O 1
ATOM 1181 N N . LEU A 1 146 ? 1.232 -13.329 35.777 1.00 91.38 146 LEU A N 1
ATOM 1182 C CA . LEU A 1 146 ? 0.264 -13.074 36.848 1.00 91.38 146 LEU A CA 1
ATOM 1183 C C . LEU A 1 146 ? -0.515 -11.774 36.618 1.00 91.38 146 LEU A C 1
ATOM 1185 O O . LEU A 1 146 ? -1.734 -11.769 36.744 1.00 91.38 146 LEU A O 1
ATOM 1189 N N . ALA A 1 147 ? 0.165 -10.703 36.205 1.00 92.38 147 ALA A N 1
ATOM 1190 C CA . ALA A 1 147 ? -0.454 -9.408 35.934 1.00 92.38 147 ALA A CA 1
ATOM 1191 C C . ALA A 1 147 ? -1.514 -9.482 34.823 1.00 92.38 147 ALA A C 1
ATOM 1193 O O . ALA A 1 147 ? -2.569 -8.853 34.923 1.00 92.38 147 ALA A O 1
ATOM 1194 N N . ILE A 1 148 ? -1.263 -10.267 33.766 1.00 92.12 148 ILE A N 1
ATOM 1195 C CA . ILE A 1 148 ? -2.248 -10.456 32.695 1.00 92.12 148 ILE A CA 1
ATOM 1196 C C . ILE A 1 148 ? -3.380 -11.414 33.107 1.00 92.12 148 ILE A C 1
ATOM 1198 O O . ILE A 1 148 ? -4.523 -11.170 32.736 1.00 92.12 148 ILE A O 1
ATOM 1202 N N . MET A 1 149 ? -3.109 -12.438 33.933 1.00 89.75 149 MET A N 1
ATOM 1203 C CA . MET A 1 149 ? -4.158 -13.278 34.546 1.00 89.75 149 MET A CA 1
ATOM 1204 C C . MET A 1 149 ? -5.106 -12.464 35.428 1.00 89.75 149 MET A C 1
ATOM 1206 O O . MET A 1 149 ? -6.305 -12.724 35.442 1.00 89.75 149 MET A O 1
ATOM 1210 N N . GLN A 1 150 ? -4.583 -11.452 36.121 1.00 90.94 150 GLN A N 1
ATOM 1211 C CA . GLN A 1 150 ? -5.372 -10.513 36.918 1.00 90.94 150 GLN A CA 1
ATOM 1212 C C . GLN A 1 150 ? -6.043 -9.406 36.092 1.00 90.94 150 GLN A C 1
ATOM 1214 O O . GLN A 1 150 ? -6.789 -8.619 36.656 1.00 90.94 150 GLN A O 1
ATOM 1219 N N . LYS A 1 151 ? -5.803 -9.327 34.773 1.00 92.75 151 LYS A N 1
ATOM 1220 C CA . LYS A 1 151 ? -6.344 -8.281 33.877 1.00 92.75 151 LYS A CA 1
ATOM 1221 C C . LYS A 1 151 ? -5.948 -6.847 34.260 1.00 92.75 151 LYS A C 1
ATOM 1223 O O . LYS A 1 151 ? -6.623 -5.894 33.885 1.00 92.75 151 LYS A O 1
ATOM 1228 N N . HIS A 1 152 ? -4.825 -6.696 34.959 1.00 91.88 152 HIS A N 1
ATOM 1229 C CA . HIS A 1 152 ? -4.317 -5.405 35.432 1.00 91.88 152 HIS A CA 1
ATOM 1230 C C . HIS A 1 152 ? -2.984 -5.003 34.789 1.00 91.88 152 HIS A C 1
ATOM 1232 O O . HIS A 1 152 ? -2.414 -3.965 35.117 1.00 91.88 152 HIS A O 1
ATOM 1238 N N . LEU A 1 153 ? -2.478 -5.777 33.819 1.00 94.12 153 LEU A N 1
ATOM 1239 C CA . LEU A 1 153 ? -1.211 -5.469 33.144 1.00 94.12 153 LEU A CA 1
ATOM 1240 C C . LEU A 1 153 ? -1.194 -4.062 32.511 1.00 94.12 153 LEU A C 1
ATOM 1242 O O . LEU A 1 153 ? -0.163 -3.393 32.554 1.00 94.12 153 LEU A O 1
ATOM 1246 N N . ALA A 1 154 ? -2.320 -3.604 31.954 1.00 94.50 154 ALA A N 1
ATOM 1247 C CA . ALA A 1 154 ? -2.443 -2.257 31.397 1.00 94.50 154 ALA A CA 1
ATOM 1248 C C . ALA A 1 154 ? -2.313 -1.169 32.476 1.00 94.50 154 ALA A C 1
ATOM 1250 O O . ALA A 1 154 ? -1.579 -0.200 32.284 1.00 94.50 154 ALA A O 1
ATOM 1251 N N . ASP A 1 155 ? -2.976 -1.359 33.619 1.00 92.38 155 ASP A N 1
ATOM 1252 C CA . ASP A 1 155 ? -2.944 -0.425 34.748 1.00 92.38 155 ASP A CA 1
ATOM 1253 C C . ASP A 1 155 ? -1.537 -0.348 35.346 1.00 92.38 155 ASP A C 1
ATOM 1255 O O . ASP A 1 155 ? -1.007 0.736 35.585 1.00 92.38 155 ASP A O 1
ATOM 1259 N N . TYR A 1 156 ? -0.878 -1.495 35.504 1.00 93.31 156 TYR A N 1
ATOM 1260 C CA . TYR A 1 156 ? 0.478 -1.551 36.042 1.00 93.31 156 TYR A CA 1
ATOM 1261 C C . TYR A 1 156 ? 1.503 -0.928 35.092 1.00 93.31 156 TYR A C 1
ATOM 1263 O O . TYR A 1 156 ? 2.410 -0.219 35.531 1.00 93.31 156 TYR A O 1
ATOM 1271 N N . PHE A 1 157 ? 1.348 -1.140 33.783 1.00 94.62 157 PHE A N 1
ATOM 1272 C CA . PHE A 1 157 ? 2.194 -0.485 32.790 1.00 94.62 157 PHE A CA 1
ATOM 1273 C C . PHE A 1 157 ? 1.956 1.031 32.752 1.00 94.62 157 PHE A C 1
ATOM 1275 O O . PHE A 1 157 ? 2.911 1.790 32.606 1.00 94.62 157 PHE A O 1
ATOM 1282 N N . LYS A 1 158 ? 0.713 1.483 32.964 1.00 93.69 158 LYS A N 1
ATOM 1283 C CA . LYS A 1 158 ? 0.381 2.905 33.103 1.00 93.69 158 LYS A CA 1
ATOM 1284 C C . LYS A 1 158 ? 1.094 3.541 34.301 1.00 93.69 158 LYS A C 1
ATOM 1286 O O . LYS A 1 158 ? 1.760 4.556 34.120 1.00 93.69 158 LYS A O 1
ATOM 1291 N N . ILE A 1 159 ? 1.023 2.912 35.477 1.00 91.81 159 ILE A N 1
ATOM 1292 C CA . ILE A 1 159 ? 1.724 3.375 36.689 1.00 91.81 159 ILE A CA 1
ATOM 1293 C C . ILE A 1 159 ? 3.225 3.501 36.417 1.00 91.81 159 ILE A C 1
ATOM 1295 O O . ILE A 1 159 ? 3.831 4.497 36.797 1.00 91.81 159 ILE A O 1
ATOM 1299 N N . LEU A 1 160 ? 3.823 2.528 35.716 1.00 91.81 160 LEU A N 1
ATOM 1300 C CA . LEU A 1 160 ? 5.238 2.576 35.351 1.00 91.81 160 LEU A CA 1
ATOM 1301 C C . LEU A 1 160 ? 5.569 3.832 34.531 1.00 91.81 160 LEU A C 1
ATOM 1303 O O . LEU A 1 160 ? 6.452 4.593 34.917 1.00 91.81 160 LEU A O 1
ATOM 1307 N N . ILE A 1 161 ? 4.871 4.058 33.412 1.00 93.50 161 ILE A N 1
ATOM 1308 C CA . ILE A 1 161 ? 5.201 5.138 32.461 1.00 93.50 161 ILE A CA 1
ATOM 1309 C C . ILE A 1 161 ? 4.878 6.542 32.995 1.00 93.50 161 ILE A C 1
ATOM 1311 O O . ILE A 1 161 ? 5.400 7.530 32.477 1.00 93.50 161 ILE A O 1
ATOM 1315 N N . GLU A 1 162 ? 4.042 6.646 34.032 1.00 91.81 162 GLU A N 1
ATOM 1316 C CA . GLU A 1 162 ? 3.772 7.901 34.744 1.00 91.81 162 GLU A CA 1
ATOM 1317 C C . GLU A 1 162 ? 4.978 8.354 35.589 1.00 91.81 162 GLU A C 1
ATOM 1319 O O . GLU A 1 162 ? 5.184 9.556 35.765 1.00 91.81 162 GLU A O 1
ATOM 1324 N N . GLN A 1 163 ? 5.860 7.434 36.003 1.00 90.12 163 GLN A N 1
ATOM 1325 C CA . GLN A 1 163 ? 7.072 7.728 36.786 1.00 90.12 163 GLN A CA 1
ATOM 1326 C C . GLN A 1 163 ? 8.269 8.140 35.914 1.00 90.12 163 GLN A C 1
ATOM 1328 O O . GLN A 1 163 ? 9.382 7.622 36.047 1.00 90.12 163 GLN A O 1
ATOM 1333 N N . LYS A 1 164 ? 8.057 9.092 34.994 1.00 87.81 164 LYS A N 1
ATOM 1334 C CA . LYS A 1 164 ? 9.067 9.485 33.991 1.00 87.81 164 LYS A CA 1
ATOM 1335 C C . LYS A 1 164 ? 10.393 9.943 34.598 1.00 87.81 164 LYS A C 1
ATOM 1337 O O . LYS A 1 164 ? 11.439 9.632 34.037 1.00 87.81 164 LYS A O 1
ATOM 1342 N N . GLU A 1 165 ? 10.370 10.677 35.711 1.00 85.56 165 GLU A N 1
ATOM 1343 C CA . GLU A 1 165 ? 11.597 11.204 36.329 1.00 85.56 165 GLU A CA 1
ATOM 1344 C C . GLU A 1 165 ? 12.481 10.097 36.909 1.00 85.56 165 GLU A C 1
ATOM 1346 O O . GLU A 1 165 ? 13.690 10.115 36.696 1.00 85.56 165 GLU A O 1
ATOM 1351 N N . GLU A 1 166 ? 11.894 9.089 37.554 1.00 85.62 166 GLU A N 1
ATOM 1352 C CA . GLU A 1 166 ? 12.655 7.951 38.081 1.00 85.62 166 GLU A CA 1
ATOM 1353 C C . GLU A 1 166 ? 13.123 7.010 36.969 1.00 85.62 166 GLU A C 1
ATOM 1355 O O . GLU A 1 166 ? 14.219 6.457 37.037 1.00 85.62 166 GLU A O 1
ATOM 1360 N N . LEU A 1 167 ? 12.335 6.860 35.900 1.00 88.56 167 LEU A N 1
ATOM 1361 C CA . LEU A 1 167 ? 12.687 6.013 34.760 1.00 88.56 167 LEU A CA 1
ATOM 1362 C C . LEU A 1 167 ? 13.883 6.533 33.949 1.00 88.56 167 LEU A C 1
ATOM 1364 O O . LEU A 1 167 ? 14.596 5.721 33.356 1.00 88.56 167 LEU A O 1
ATOM 1368 N N . LYS A 1 168 ? 14.170 7.842 33.961 1.00 87.88 168 LYS A N 1
ATOM 1369 C CA . LYS A 1 168 ? 15.376 8.418 33.323 1.00 87.88 168 LYS A CA 1
ATOM 1370 C C . LYS A 1 168 ? 16.687 7.860 33.891 1.00 87.88 168 LYS A C 1
ATOM 1372 O O . LYS A 1 168 ? 17.711 7.873 33.204 1.00 87.88 168 LYS A O 1
ATOM 1377 N N . ASP A 1 169 ? 16.674 7.341 35.119 1.00 84.25 169 ASP A N 1
ATOM 1378 C CA . ASP A 1 169 ? 17.846 6.697 35.725 1.00 84.25 169 ASP A CA 1
ATOM 1379 C C . ASP A 1 169 ? 18.104 5.285 35.184 1.00 84.25 169 ASP A C 1
ATOM 1381 O O . ASP A 1 169 ? 19.211 4.757 35.339 1.00 84.25 169 ASP A O 1
ATOM 1385 N N . PHE A 1 170 ? 17.097 4.688 34.544 1.00 84.56 170 PHE A N 1
ATOM 1386 C CA . PHE A 1 170 ? 17.117 3.325 34.021 1.00 84.56 170 PHE A CA 1
ATOM 1387 C C . PHE A 1 170 ? 17.134 3.264 32.490 1.00 84.56 170 PHE A C 1
ATOM 1389 O O . PHE A 1 170 ? 17.639 2.284 31.941 1.00 84.56 170 PHE A O 1
ATOM 1396 N N . TYR A 1 171 ? 16.609 4.282 31.805 1.00 89.00 171 TYR A N 1
ATOM 1397 C CA . TYR A 1 171 ? 16.410 4.292 30.356 1.00 89.00 171 TYR A CA 1
ATOM 1398 C C . TYR A 1 171 ? 17.109 5.460 29.651 1.00 89.00 171 TYR A C 1
ATOM 1400 O O . TYR A 1 171 ? 17.352 6.517 30.229 1.00 89.00 171 TYR A O 1
ATOM 1408 N N . ASP A 1 172 ? 17.431 5.256 28.375 1.00 86.44 172 ASP A N 1
ATOM 1409 C CA . ASP A 1 172 ? 17.832 6.315 27.449 1.00 86.44 172 ASP A CA 1
ATOM 1410 C C . ASP A 1 172 ? 16.664 7.278 27.156 1.00 86.44 172 ASP A C 1
ATOM 1412 O O . ASP A 1 172 ? 15.500 6.866 27.173 1.00 86.44 172 ASP A O 1
ATOM 1416 N N . GLN A 1 173 ? 16.964 8.546 26.856 1.00 83.69 173 GLN A N 1
ATOM 1417 C CA . GLN A 1 173 ? 15.958 9.569 26.552 1.00 83.69 173 GLN A CA 1
ATOM 1418 C C . GLN A 1 173 ? 15.107 9.203 25.325 1.00 83.69 173 GLN A C 1
ATOM 1420 O O . GLN A 1 173 ? 13.915 9.499 25.313 1.00 83.69 173 GLN A O 1
ATOM 1425 N N . GLU A 1 174 ? 15.683 8.494 24.349 1.00 86.06 174 GLU A N 1
ATOM 1426 C CA . GLU A 1 174 ? 14.977 8.031 23.145 1.00 86.06 174 GLU A CA 1
ATOM 1427 C C . GLU A 1 174 ? 14.310 6.654 23.304 1.00 86.06 174 GLU A C 1
ATOM 1429 O O . GLU A 1 174 ? 13.800 6.077 22.335 1.00 86.06 174 GLU A O 1
ATOM 1434 N N . SER A 1 175 ? 14.294 6.106 24.524 1.00 90.06 175 SER A N 1
ATOM 1435 C CA . SER A 1 175 ? 13.643 4.830 24.822 1.00 90.06 175 SER A CA 1
ATOM 1436 C C . SER A 1 175 ? 12.137 4.863 24.559 1.00 90.06 175 SER A C 1
ATOM 1438 O O . SER A 1 175 ? 11.455 5.877 24.703 1.00 90.06 175 SER A O 1
ATOM 1440 N N . LEU A 1 176 ? 11.588 3.695 24.229 1.00 91.75 176 LEU A N 1
ATOM 1441 C CA . LEU A 1 176 ? 10.168 3.533 23.963 1.00 91.75 176 LEU A CA 1
ATOM 1442 C C . LEU A 1 176 ? 9.332 3.806 25.224 1.00 91.75 176 LEU A C 1
ATOM 1444 O O . LEU A 1 176 ? 8.280 4.430 25.132 1.00 91.75 176 LEU A O 1
ATOM 1448 N N . ILE A 1 177 ? 9.820 3.421 26.406 1.00 91.75 177 ILE A N 1
ATOM 1449 C CA . ILE A 1 177 ? 9.120 3.631 27.682 1.00 91.75 177 ILE A CA 1
ATOM 1450 C C . ILE A 1 177 ? 8.944 5.123 28.016 1.00 91.75 177 ILE A C 1
ATOM 1452 O O . ILE A 1 177 ? 7.911 5.496 28.564 1.00 91.75 177 ILE A O 1
ATOM 1456 N N . LEU A 1 178 ? 9.904 5.987 27.661 1.00 90.88 178 LEU A N 1
ATOM 1457 C CA . LEU A 1 178 ? 9.821 7.434 27.922 1.00 90.88 178 LEU A CA 1
ATOM 1458 C C . LEU A 1 178 ? 9.097 8.227 26.817 1.00 90.88 178 LEU A C 1
ATOM 1460 O O . LEU A 1 178 ? 8.756 9.397 27.018 1.00 90.88 178 LEU A O 1
ATOM 1464 N N . SER A 1 179 ? 8.842 7.589 25.675 1.00 91.00 179 SER A N 1
ATOM 1465 C CA . SER A 1 179 ? 8.222 8.187 24.487 1.00 91.00 179 SER A CA 1
ATOM 1466 C C . SER A 1 179 ? 6.688 8.249 24.542 1.00 91.00 179 SER A C 1
ATOM 1468 O O . SER A 1 179 ? 6.058 7.682 25.438 1.00 91.00 179 SER A O 1
ATOM 1470 N N . GLU A 1 180 ? 6.063 8.909 23.564 1.00 87.38 180 GLU A N 1
ATOM 1471 C CA . GLU A 1 180 ? 4.598 8.971 23.426 1.00 87.38 180 GLU A CA 1
ATOM 1472 C C . GLU A 1 180 ? 3.993 7.620 23.008 1.00 87.38 180 GLU A C 1
ATOM 1474 O O . GLU A 1 180 ? 2.857 7.296 23.361 1.00 87.38 180 GLU A O 1
ATOM 1479 N N . GLU A 1 181 ? 4.771 6.779 22.320 1.00 91.00 181 GLU A N 1
ATOM 1480 C CA . GLU A 1 181 ? 4.385 5.434 21.899 1.00 91.00 181 GLU A CA 1
ATOM 1481 C C . GLU A 1 181 ? 4.041 4.517 23.089 1.00 91.00 181 GLU A C 1
ATOM 1483 O O . GLU A 1 181 ? 3.230 3.597 22.941 1.00 91.00 181 GLU A O 1
ATOM 1488 N N . SER A 1 182 ? 4.585 4.795 24.280 1.00 91.25 182 SER A N 1
ATOM 1489 C CA . SER A 1 182 ? 4.259 4.078 25.520 1.00 91.25 182 SER A CA 1
ATOM 1490 C C . SER A 1 182 ? 2.774 4.193 25.894 1.00 91.25 182 SER A C 1
ATOM 1492 O O . SER A 1 182 ? 2.158 3.196 26.266 1.00 91.25 182 SER A O 1
ATOM 1494 N N . ALA A 1 183 ? 2.154 5.362 25.692 1.00 91.44 183 ALA A N 1
ATOM 1495 C CA . ALA A 1 183 ? 0.731 5.572 25.957 1.00 91.44 183 ALA A CA 1
ATOM 1496 C C . ALA A 1 183 ? -0.155 4.771 24.988 1.00 91.44 183 ALA A C 1
ATOM 1498 O O . ALA A 1 183 ? -1.206 4.254 25.374 1.00 91.44 183 ALA A O 1
ATOM 1499 N N . ILE A 1 184 ? 0.293 4.613 23.737 1.00 93.25 184 ILE A N 1
ATOM 1500 C CA . ILE A 1 184 ? -0.389 3.778 22.740 1.00 93.25 184 ILE A CA 1
ATOM 1501 C C . ILE A 1 184 ? -0.344 2.310 23.176 1.00 93.25 184 ILE A C 1
ATOM 1503 O O . ILE A 1 184 ? -1.360 1.621 23.107 1.00 93.25 184 ILE A O 1
ATOM 1507 N N . ILE A 1 185 ? 0.809 1.836 23.655 1.00 94.81 185 ILE A N 1
ATOM 1508 C CA . ILE A 1 185 ? 0.974 0.469 24.173 1.00 94.81 185 ILE A CA 1
ATOM 1509 C C . ILE A 1 185 ? 0.054 0.225 25.368 1.00 94.81 185 ILE A C 1
ATOM 1511 O O . ILE A 1 185 ? -0.629 -0.798 25.387 1.00 94.81 185 ILE A O 1
ATOM 1515 N N . THR A 1 186 ? -0.052 1.175 26.300 1.00 95.56 186 THR A N 1
ATOM 1516 C CA . THR A 1 186 ? -1.024 1.112 27.402 1.00 95.56 186 THR A CA 1
ATOM 1517 C C . THR A 1 186 ? -2.451 0.944 26.882 1.00 95.56 186 THR A C 1
ATOM 1519 O O . THR A 1 186 ? -3.158 0.040 27.319 1.00 95.56 186 THR A O 1
ATOM 1522 N N . GLY A 1 187 ? -2.869 1.750 25.898 1.00 91.81 187 GLY A N 1
ATOM 1523 C CA . GLY A 1 187 ? -4.202 1.639 25.295 1.00 91.81 187 GLY A CA 1
ATOM 1524 C C . GLY A 1 187 ? -4.457 0.290 24.611 1.00 91.81 187 GLY A C 1
ATOM 1525 O O . GLY A 1 187 ? -5.556 -0.252 24.705 1.00 91.81 187 GLY A O 1
ATOM 1526 N N . LEU A 1 188 ? -3.442 -0.290 23.965 1.00 93.94 188 LEU A N 1
ATOM 1527 C CA . LEU A 1 188 ? -3.534 -1.623 23.358 1.00 93.94 188 LEU A CA 1
ATOM 1528 C C . LEU A 1 188 ? -3.662 -2.731 24.412 1.00 93.94 188 LEU A C 1
ATOM 1530 O O . LEU A 1 188 ? -4.433 -3.669 24.214 1.00 93.94 188 LEU A O 1
ATOM 1534 N N . LEU A 1 189 ? -2.941 -2.615 25.532 1.00 95.38 189 LEU A N 1
ATOM 1535 C CA . LEU A 1 189 ? -3.012 -3.569 26.641 1.00 95.38 189 LEU A CA 1
ATOM 1536 C C . LEU A 1 189 ? -4.397 -3.601 27.294 1.00 95.38 189 LEU A C 1
ATOM 1538 O O . LEU A 1 189 ? -4.843 -4.684 27.661 1.00 95.38 189 LEU A O 1
ATOM 1542 N N . VAL A 1 190 ? -5.104 -2.465 27.386 1.00 93.81 190 VAL A N 1
ATOM 1543 C CA . VAL A 1 190 ? -6.491 -2.421 27.902 1.00 93.81 190 VAL A CA 1
ATOM 1544 C C . VAL A 1 190 ? -7.405 -3.356 27.106 1.00 93.81 190 VAL A C 1
ATOM 1546 O O . VAL A 1 190 ? -8.280 -4.006 27.675 1.00 93.81 190 VAL A O 1
ATOM 1549 N N . GLY A 1 191 ? -7.169 -3.488 25.796 1.00 87.00 191 GLY A N 1
ATOM 1550 C CA . GLY A 1 191 ? -7.910 -4.414 24.943 1.00 87.00 191 GLY A CA 1
ATOM 1551 C C . GLY A 1 191 ? -7.799 -5.875 25.386 1.00 87.00 191 GLY A C 1
ATOM 1552 O O . GLY A 1 191 ? -8.737 -6.640 25.176 1.00 87.00 191 GLY A O 1
ATOM 1553 N N . LEU A 1 192 ? -6.704 -6.266 26.046 1.00 90.19 192 LEU A N 1
ATOM 1554 C CA . LEU A 1 192 ? -6.501 -7.633 26.530 1.00 90.19 192 LEU A CA 1
ATOM 1555 C C . LEU A 1 192 ? -7.320 -7.966 27.782 1.00 90.19 192 LEU A C 1
ATOM 1557 O O . LEU A 1 192 ? -7.485 -9.145 28.077 1.00 90.19 192 LEU A O 1
ATOM 1561 N N . ASN A 1 193 ? -7.889 -6.979 28.481 1.00 89.94 193 ASN A N 1
ATOM 1562 C CA . ASN A 1 193 ? -8.698 -7.217 29.685 1.00 89.94 193 ASN A CA 1
ATOM 1563 C C . ASN A 1 193 ? -9.988 -8.006 29.381 1.00 89.94 193 ASN A C 1
ATOM 1565 O O . ASN A 1 193 ? -10.580 -8.625 30.268 1.00 89.94 193 ASN A O 1
ATOM 1569 N N . VAL A 1 194 ? -10.420 -8.030 28.115 1.00 86.56 194 VAL A N 1
ATOM 1570 C CA . VAL A 1 194 ? -11.559 -8.846 27.664 1.00 86.56 194 VAL A CA 1
ATOM 1571 C C . VAL A 1 194 ? -11.250 -10.350 27.652 1.00 86.56 194 VAL A C 1
ATOM 1573 O O . VAL A 1 194 ? -12.174 -11.160 27.606 1.00 86.56 194 VAL A O 1
ATOM 1576 N N . LEU A 1 195 ? -9.971 -10.728 27.699 1.00 86.62 195 LEU A N 1
ATOM 1577 C CA . LEU A 1 195 ? -9.503 -12.111 27.646 1.00 86.62 195 LEU A CA 1
ATOM 1578 C C . LEU A 1 195 ? -9.346 -12.690 29.055 1.00 86.62 195 LEU A C 1
ATOM 1580 O O . LEU A 1 195 ? -8.949 -11.978 29.978 1.00 86.62 195 LEU A O 1
ATOM 1584 N N . ASP A 1 196 ? -9.628 -13.982 29.218 1.00 83.56 196 ASP A N 1
ATOM 1585 C CA . ASP A 1 196 ? -9.361 -14.714 30.455 1.00 83.56 196 ASP A CA 1
ATOM 1586 C C . ASP A 1 196 ? -8.089 -15.550 30.279 1.00 83.56 196 ASP A C 1
ATOM 1588 O O . ASP A 1 196 ? -8.003 -16.405 29.399 1.00 83.56 196 ASP A O 1
ATOM 1592 N N . PHE A 1 197 ? -7.075 -15.312 31.110 1.00 87.12 197 PHE A N 1
ATOM 1593 C CA . PHE A 1 197 ? -5.827 -16.075 31.081 1.00 87.12 197 PHE A CA 1
ATOM 1594 C C . PHE A 1 197 ? -5.741 -16.975 32.309 1.00 87.12 197 PHE A C 1
ATOM 1596 O O . PHE A 1 197 ? -5.993 -16.523 33.426 1.00 87.12 197 PHE A O 1
ATOM 1603 N N . ASN A 1 198 ? -5.347 -18.235 32.120 1.00 83.50 198 ASN A N 1
ATOM 1604 C CA . ASN A 1 198 ? -5.207 -19.188 33.219 1.00 83.50 198 ASN A CA 1
ATOM 1605 C C . ASN A 1 198 ? -3.929 -20.028 33.066 1.00 83.50 198 ASN A C 1
ATOM 1607 O O . ASN A 1 198 ? -3.946 -21.097 32.460 1.00 83.50 198 ASN A O 1
ATOM 1611 N N . PHE A 1 199 ? -2.798 -19.537 33.584 1.00 83.50 199 PHE A N 1
ATOM 1612 C CA . PHE A 1 199 ? -1.498 -20.200 33.429 1.00 83.50 199 PHE A CA 1
ATOM 1613 C C . PHE A 1 199 ? -1.129 -21.094 34.616 1.00 83.50 199 PHE A C 1
ATOM 1615 O O . PHE A 1 199 ? -1.192 -20.681 35.773 1.00 83.50 199 PHE A O 1
ATOM 1622 N N . CYS A 1 200 ? -0.588 -22.284 34.328 1.00 77.06 200 CYS A N 1
ATOM 1623 C CA . CYS A 1 200 ? 0.087 -23.115 35.325 1.00 77.06 200 CYS A CA 1
ATOM 1624 C C . CYS A 1 200 ? 1.598 -22.815 35.353 1.00 77.06 200 CYS A C 1
ATOM 1626 O O . CYS A 1 200 ? 2.379 -23.377 34.584 1.00 77.06 200 CYS A O 1
ATOM 1628 N N . LEU A 1 201 ? 2.027 -21.943 36.273 1.00 75.06 201 LEU A N 1
ATOM 1629 C CA . LEU A 1 201 ? 3.430 -21.506 36.409 1.00 75.06 201 LEU A CA 1
ATOM 1630 C C . LEU A 1 201 ? 4.378 -22.568 37.001 1.00 75.06 201 LEU A C 1
ATOM 1632 O O . LEU A 1 201 ? 5.590 -22.362 37.041 1.00 75.06 201 LEU A O 1
ATOM 1636 N N . LYS A 1 202 ? 3.852 -23.704 37.482 1.00 65.56 202 LYS A N 1
ATOM 1637 C CA . LYS A 1 202 ? 4.662 -24.797 38.054 1.00 65.56 202 LYS A CA 1
ATOM 1638 C C . LYS A 1 202 ? 5.369 -25.640 36.988 1.00 65.56 202 LYS A C 1
ATOM 1640 O O . LYS A 1 202 ? 6.405 -26.226 37.285 1.00 65.56 202 LYS A O 1
ATOM 1645 N N . GLU A 1 203 ? 4.831 -25.687 35.770 1.00 55.72 203 GLU A N 1
ATOM 1646 C CA . GLU A 1 203 ? 5.312 -26.557 34.684 1.00 55.72 203 GLU A CA 1
ATOM 1647 C C . GLU A 1 203 ? 6.055 -25.790 33.573 1.00 55.72 2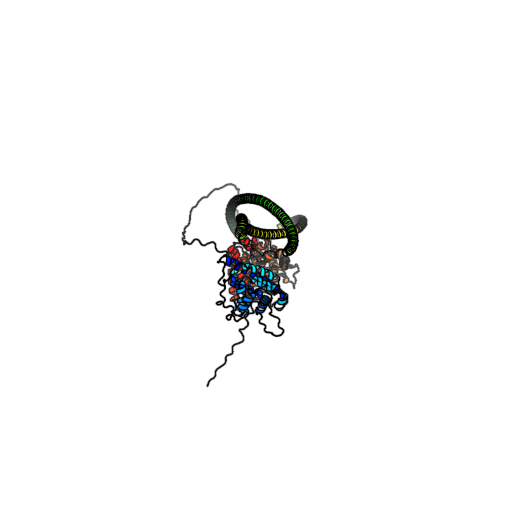03 GLU A C 1
ATOM 1649 O O . GLU A 1 203 ? 6.654 -26.399 32.687 1.00 55.72 203 GLU A O 1
ATOM 1654 N N . THR A 1 204 ? 6.051 -24.453 33.610 1.00 63.25 204 THR A N 1
ATOM 1655 C CA . THR A 1 204 ? 6.671 -23.594 32.589 1.00 63.25 204 THR A CA 1
ATOM 1656 C C . THR A 1 204 ? 8.118 -23.244 32.946 1.00 63.25 204 THR A C 1
ATOM 1658 O O . THR A 1 204 ? 8.404 -22.716 34.020 1.00 63.25 204 THR A O 1
ATOM 1661 N N . VAL A 1 205 ? 9.061 -23.495 32.031 1.00 69.31 205 VAL A N 1
ATOM 1662 C CA . VAL A 1 205 ? 10.481 -23.158 32.229 1.00 69.31 205 VAL A CA 1
ATOM 1663 C C . VAL A 1 205 ? 10.728 -21.684 31.877 1.00 69.31 205 VAL A C 1
ATOM 1665 O O . VAL A 1 205 ? 10.992 -21.349 30.727 1.00 69.31 205 VAL A O 1
ATOM 1668 N N . LEU A 1 206 ? 10.644 -20.789 32.867 1.00 78.00 206 LEU A N 1
ATOM 1669 C CA . LEU A 1 206 ? 10.734 -19.330 32.658 1.00 78.00 206 LEU A CA 1
ATOM 1670 C C . LEU A 1 206 ? 12.165 -18.759 32.700 1.00 78.00 206 LEU A C 1
ATOM 1672 O O . LEU A 1 206 ? 12.405 -17.663 32.188 1.00 78.00 206 LEU A O 1
ATOM 1676 N N . ASP A 1 207 ? 13.113 -19.507 33.276 1.00 76.69 207 ASP A N 1
ATOM 1677 C CA . ASP A 1 207 ? 14.528 -19.117 33.404 1.00 76.69 207 ASP A CA 1
ATOM 1678 C C . ASP A 1 207 ? 15.354 -19.333 32.126 1.00 76.69 207 ASP A C 1
ATOM 1680 O O . ASP A 1 207 ? 16.458 -18.799 32.001 1.00 76.69 207 ASP A O 1
ATOM 1684 N N . GLN A 1 208 ? 14.857 -20.130 31.176 1.00 69.38 208 GLN A N 1
ATOM 1685 C CA . GLN A 1 208 ? 15.559 -20.359 29.915 1.00 69.38 208 GLN A CA 1
ATOM 1686 C C . GLN A 1 208 ? 15.423 -19.136 28.995 1.00 69.38 208 GLN A C 1
ATOM 1688 O O . GLN A 1 208 ? 14.380 -18.477 28.995 1.00 69.38 208 GLN A O 1
ATOM 1693 N N . PRO A 1 209 ? 16.446 -18.798 28.189 1.00 59.44 209 PRO A N 1
ATOM 1694 C CA . PRO A 1 209 ? 16.271 -17.825 27.121 1.00 59.44 209 PRO A CA 1
ATOM 1695 C C . PRO A 1 209 ? 15.175 -18.349 26.189 1.00 59.44 209 PRO A C 1
ATOM 1697 O O . PRO A 1 209 ? 15.316 -19.434 25.632 1.00 59.44 209 PRO A O 1
ATOM 1700 N N . VAL A 1 210 ? 14.072 -17.609 26.064 1.00 56.50 210 VAL A N 1
ATOM 1701 C CA . VAL A 1 210 ? 13.024 -17.935 25.093 1.00 56.50 210 VAL A CA 1
ATOM 1702 C C . VAL A 1 210 ? 13.659 -17.870 23.705 1.00 56.50 210 VAL A C 1
ATOM 1704 O O . VAL A 1 210 ? 14.457 -16.968 23.445 1.00 56.50 210 VAL A O 1
ATOM 1707 N N . GLU A 1 211 ? 13.346 -18.837 22.843 1.00 48.59 211 GLU A N 1
ATOM 1708 C CA . GLU A 1 211 ? 13.764 -18.855 21.439 1.00 48.59 211 GLU A CA 1
ATOM 1709 C C . GLU A 1 211 ? 13.417 -17.493 20.811 1.00 48.59 211 GLU A C 1
ATOM 1711 O O . GLU A 1 211 ? 12.252 -17.125 20.682 1.00 48.59 211 GLU A O 1
ATOM 1716 N N . THR A 1 212 ? 14.434 -16.680 20.516 1.00 49.12 212 THR A N 1
ATOM 1717 C CA . THR A 1 212 ? 14.277 -15.256 20.159 1.00 49.12 212 THR A CA 1
ATOM 1718 C C . THR A 1 212 ? 13.745 -15.036 18.741 1.00 49.12 212 THR A C 1
ATOM 1720 O O . THR A 1 212 ? 13.669 -13.898 18.281 1.00 49.12 212 THR A O 1
ATOM 1723 N N . SER A 1 213 ? 13.411 -16.100 18.013 1.00 42.56 213 SER A N 1
ATOM 1724 C CA . SER A 1 213 ? 12.811 -16.001 16.689 1.00 42.56 213 SER A CA 1
ATOM 1725 C C . SER A 1 213 ? 11.310 -15.764 16.826 1.00 42.56 213 SER A C 1
ATOM 1727 O O . SER A 1 213 ? 10.543 -16.701 17.038 1.00 42.56 213 SER A O 1
ATOM 1729 N N . ILE A 1 214 ? 10.886 -14.508 16.682 1.00 56.38 214 ILE A N 1
ATOM 1730 C CA . ILE A 1 214 ? 9.496 -14.207 16.334 1.00 56.38 214 ILE A CA 1
ATOM 1731 C C . ILE A 1 214 ? 9.264 -14.825 14.953 1.00 56.38 214 ILE A C 1
ATOM 1733 O O . ILE A 1 214 ? 9.933 -14.448 13.988 1.00 56.38 214 ILE A O 1
ATOM 1737 N N . ASP A 1 215 ? 8.363 -15.800 14.858 1.00 49.34 215 ASP A N 1
ATOM 1738 C CA . ASP A 1 215 ? 8.013 -16.389 13.571 1.00 49.34 215 ASP A CA 1
ATOM 1739 C C . ASP A 1 215 ? 7.115 -15.413 12.807 1.00 49.34 215 ASP A C 1
ATOM 1741 O O . ASP A 1 215 ? 5.888 -15.407 12.937 1.00 49.34 215 ASP A O 1
ATOM 1745 N N . TYR A 1 216 ? 7.752 -14.554 12.012 1.00 51.59 216 TYR A N 1
ATOM 1746 C CA . TYR A 1 216 ? 7.059 -13.590 11.168 1.00 51.59 216 TYR A CA 1
ATOM 1747 C C . TYR A 1 216 ? 6.168 -14.261 10.114 1.00 51.59 216 TYR A C 1
ATOM 1749 O O . TYR A 1 216 ? 5.263 -13.608 9.604 1.00 51.59 216 TYR A O 1
ATOM 1757 N N . SER A 1 217 ? 6.343 -15.558 9.818 1.00 44.03 217 SER A N 1
ATOM 1758 C CA . SER A 1 217 ? 5.496 -16.271 8.854 1.00 44.03 217 SER A CA 1
ATOM 1759 C C . SER A 1 217 ? 4.035 -16.402 9.311 1.00 44.03 217 SER A C 1
ATOM 1761 O O . SER A 1 217 ? 3.143 -16.421 8.461 1.00 44.03 217 SER A O 1
ATOM 1763 N N . LEU A 1 218 ? 3.781 -16.378 10.628 1.00 43.53 218 LEU A N 1
ATOM 1764 C CA . LEU A 1 218 ? 2.435 -16.357 11.218 1.00 43.53 218 LEU A CA 1
ATOM 1765 C C . LEU A 1 218 ? 1.707 -15.025 10.984 1.00 43.53 218 LEU A C 1
ATOM 1767 O O . LEU A 1 218 ? 0.497 -15.016 10.791 1.00 43.53 218 LEU A O 1
ATOM 1771 N N . TYR A 1 219 ? 2.449 -13.918 10.921 1.00 48.88 219 TYR A N 1
ATOM 1772 C CA . TYR A 1 219 ? 1.918 -12.581 10.621 1.00 48.88 219 TYR A CA 1
ATOM 1773 C C . TYR A 1 219 ? 1.870 -12.283 9.115 1.00 48.88 219 TYR A C 1
ATOM 1775 O O . TYR A 1 219 ? 1.315 -11.270 8.695 1.00 48.88 219 TYR A O 1
ATOM 1783 N N . LEU A 1 220 ? 2.451 -13.167 8.294 1.00 43.62 220 LEU A N 1
ATOM 1784 C CA . LEU A 1 220 ? 2.520 -13.044 6.837 1.00 43.62 220 LEU A CA 1
ATOM 1785 C C . LEU A 1 220 ? 1.439 -13.867 6.103 1.00 43.62 220 LEU A C 1
ATOM 1787 O O . LEU A 1 220 ? 1.416 -13.854 4.871 1.00 43.62 220 LEU A O 1
ATOM 1791 N N . ARG A 1 221 ? 0.524 -14.571 6.799 1.00 36.88 221 ARG A N 1
ATOM 1792 C CA . ARG A 1 221 ? -0.547 -15.366 6.155 1.00 36.88 221 ARG A CA 1
ATOM 1793 C C . ARG A 1 221 ? -1.841 -15.479 6.971 1.00 36.88 221 ARG A C 1
ATOM 1795 O O . ARG A 1 221 ? -1.838 -16.171 7.976 1.00 36.88 221 ARG A O 1
ATOM 1802 N N . GLU A 1 222 ? -2.969 -15.027 6.396 1.00 35.28 222 GLU A N 1
ATOM 1803 C CA . GLU A 1 222 ? -4.095 -15.927 6.057 1.00 35.28 222 GLU A CA 1
ATOM 1804 C C . GLU A 1 222 ? -5.140 -15.299 5.098 1.00 35.28 222 GLU A C 1
ATOM 1806 O O . GLU A 1 222 ? -5.845 -14.355 5.441 1.00 35.28 222 GLU A O 1
ATOM 1811 N N . ARG A 1 223 ? -5.321 -15.905 3.912 1.00 26.34 223 ARG A N 1
ATOM 1812 C CA . ARG A 1 223 ? -6.621 -15.979 3.210 1.00 26.34 223 ARG A CA 1
ATOM 1813 C C . ARG A 1 223 ? -6.711 -17.302 2.441 1.00 26.34 223 ARG A C 1
ATOM 1815 O O . ARG A 1 223 ? -6.600 -17.353 1.222 1.00 26.34 223 ARG A O 1
ATOM 1822 N N . ARG A 1 224 ? -6.858 -18.409 3.173 1.00 31.17 224 ARG A N 1
ATOM 1823 C CA . ARG A 1 224 ? -7.287 -19.713 2.636 1.00 31.17 224 ARG A CA 1
ATOM 1824 C C . ARG A 1 224 ? -8.064 -20.477 3.702 1.00 31.17 224 ARG A C 1
ATOM 1826 O O . ARG A 1 224 ? -7.466 -21.278 4.396 1.00 31.17 224 ARG A O 1
ATOM 1833 N N . MET A 1 225 ? -9.376 -20.261 3.785 1.00 24.86 225 MET A N 1
ATOM 1834 C CA . MET A 1 225 ? -10.343 -21.253 4.280 1.00 24.86 225 MET A CA 1
ATOM 1835 C C . MET A 1 225 ? -11.738 -20.913 3.737 1.00 24.86 225 MET A C 1
ATOM 1837 O O . MET A 1 225 ? -12.519 -20.268 4.418 1.00 24.86 225 MET A O 1
ATOM 1841 N N . LEU A 1 226 ? -12.020 -21.321 2.495 1.00 27.36 226 LEU A N 1
ATOM 1842 C CA . LEU A 1 226 ? -13.364 -21.552 1.935 1.00 27.36 226 LEU A CA 1
ATOM 1843 C C . LEU A 1 226 ? -13.201 -22.421 0.670 1.00 27.36 226 LEU A C 1
ATOM 1845 O O . LEU A 1 226 ? -13.420 -21.973 -0.446 1.00 27.36 226 LEU A O 1
ATOM 1849 N N . SER A 1 227 ? -12.732 -23.662 0.829 1.00 26.14 227 SER A N 1
ATOM 1850 C CA . SER A 1 227 ? -12.909 -24.711 -0.191 1.00 26.14 227 SER A CA 1
ATOM 1851 C C . SER A 1 227 ? -12.603 -26.090 0.402 1.00 26.14 227 SER A C 1
ATOM 1853 O O . SER A 1 227 ? -11.574 -26.704 0.120 1.00 26.14 227 SER A O 1
ATOM 1855 N N . SER A 1 228 ? -13.488 -26.591 1.257 1.00 26.27 228 SER A N 1
ATOM 1856 C CA . SER A 1 228 ? -13.481 -27.996 1.672 1.00 26.27 228 SER A CA 1
ATOM 1857 C C . SER A 1 228 ? -14.822 -28.647 1.364 1.00 26.27 228 SER A C 1
ATOM 1859 O O . SER A 1 228 ? -15.530 -29.108 2.251 1.00 26.27 228 SER A O 1
ATOM 1861 N N . THR A 1 229 ? -15.178 -28.744 0.082 1.00 26.28 229 THR A N 1
ATOM 1862 C CA . THR A 1 229 ? -16.081 -29.810 -0.378 1.00 26.28 229 THR A CA 1
ATOM 1863 C C . THR A 1 229 ? -15.849 -30.093 -1.857 1.00 26.28 229 THR A C 1
ATOM 1865 O O . THR A 1 229 ? -16.232 -29.300 -2.706 1.00 26.28 229 THR A O 1
ATOM 1868 N N . THR A 1 230 ? -15.167 -31.204 -2.143 1.00 25.97 230 THR A N 1
ATOM 1869 C CA . THR A 1 230 ? -15.461 -32.225 -3.175 1.00 25.97 230 THR A CA 1
ATOM 1870 C C . THR A 1 230 ? -14.175 -32.984 -3.522 1.00 25.97 230 THR A C 1
ATOM 1872 O O . THR A 1 230 ? -13.256 -32.482 -4.160 1.00 25.97 230 THR A O 1
ATOM 1875 N N . LYS A 1 231 ? -14.103 -34.227 -3.034 1.00 28.59 231 LYS A N 1
ATOM 1876 C CA . LYS A 1 231 ? -13.289 -35.301 -3.613 1.00 28.59 231 LYS A CA 1
ATOM 1877 C C . LYS A 1 231 ? -14.167 -36.060 -4.620 1.00 28.59 231 LYS A C 1
ATOM 1879 O O . LYS A 1 231 ? -15.376 -36.124 -4.401 1.00 28.59 231 LYS A O 1
ATOM 1884 N N . ASN A 1 232 ? -13.511 -36.675 -5.614 1.00 26.84 232 ASN A N 1
ATOM 1885 C CA . ASN A 1 232 ? -13.982 -37.497 -6.757 1.00 26.84 232 ASN A CA 1
ATOM 1886 C C . ASN A 1 232 ? -13.912 -36.698 -8.081 1.00 26.84 232 ASN A C 1
ATOM 1888 O O . ASN A 1 232 ? -14.489 -35.626 -8.149 1.00 26.84 232 ASN A O 1
ATOM 1892 N N . ALA A 1 233 ? -13.240 -37.106 -9.166 1.00 25.36 233 ALA A N 1
ATOM 1893 C CA . ALA A 1 233 ? -12.671 -38.393 -9.576 1.00 25.36 233 ALA A CA 1
ATOM 1894 C C . ALA A 1 233 ? -11.527 -38.205 -10.618 1.00 25.36 233 ALA A C 1
ATOM 1896 O O . ALA A 1 233 ? -11.281 -37.102 -11.095 1.00 25.36 233 ALA A O 1
ATOM 1897 N N . HIS A 1 234 ? -10.829 -39.304 -10.922 1.00 27.83 234 HIS A N 1
ATOM 1898 C CA . HIS A 1 234 ? -9.664 -39.472 -11.812 1.00 27.83 234 HIS A CA 1
ATOM 1899 C C . HIS A 1 234 ? -9.829 -39.037 -13.300 1.00 27.83 234 HIS A C 1
ATOM 1901 O O . HIS A 1 234 ? -10.951 -39.022 -13.800 1.00 27.83 234 HIS A O 1
ATOM 1907 N N . PRO A 1 235 ? -8.711 -38.796 -14.036 1.00 35.09 235 PRO A N 1
ATOM 1908 C CA . PRO A 1 235 ? -8.612 -38.805 -15.516 1.00 35.09 235 PRO A CA 1
ATOM 1909 C C . PRO A 1 235 ? -8.314 -40.257 -16.012 1.00 35.09 235 PRO A C 1
ATOM 1911 O O . PRO A 1 235 ? -8.305 -41.132 -15.143 1.00 35.09 235 PRO A O 1
ATOM 1914 N N . PRO A 1 236 ? -7.992 -40.609 -17.290 1.00 43.88 236 PRO A N 1
ATOM 1915 C CA . PRO A 1 236 ? -7.699 -39.825 -18.513 1.00 43.88 236 PRO A CA 1
ATOM 1916 C C . PRO A 1 236 ? -8.286 -40.434 -19.829 1.00 43.88 236 PRO A C 1
ATOM 1918 O O . PRO A 1 236 ? -8.937 -41.475 -19.806 1.00 43.88 236 PRO A O 1
ATOM 1921 N N . GLY A 1 237 ? -7.991 -39.855 -21.004 1.00 25.16 237 GLY A N 1
ATOM 1922 C CA . GLY A 1 237 ? -8.185 -40.561 -22.283 1.00 25.16 237 GLY A CA 1
ATOM 1923 C C . GLY A 1 237 ? -7.907 -39.737 -23.543 1.00 25.16 237 GLY A C 1
ATOM 1924 O O . GLY A 1 237 ? -8.678 -38.850 -23.882 1.00 25.16 237 GLY A O 1
ATOM 1925 N N . ALA A 1 238 ? -6.810 -40.061 -24.228 1.00 28.72 238 ALA A N 1
ATOM 1926 C CA . ALA A 1 238 ? -6.437 -39.588 -25.561 1.00 28.72 238 ALA A CA 1
ATOM 1927 C C . ALA A 1 238 ? -7.247 -40.292 -26.661 1.00 28.72 238 ALA A C 1
ATOM 1929 O O . ALA A 1 238 ? -7.440 -41.497 -26.530 1.00 28.72 238 ALA A O 1
ATOM 1930 N N . ILE A 1 239 ? -7.601 -39.598 -27.756 1.00 27.38 239 ILE A N 1
ATOM 1931 C CA . ILE A 1 239 ? -7.848 -40.190 -29.088 1.00 27.38 239 ILE A CA 1
ATOM 1932 C C . ILE A 1 239 ? -7.384 -39.219 -30.199 1.00 27.38 239 ILE A C 1
ATOM 1934 O O . ILE A 1 239 ? -7.526 -38.003 -30.095 1.00 27.38 239 ILE A O 1
ATOM 1938 N N . GLN A 1 240 ? -6.777 -39.851 -31.202 1.00 24.62 240 GLN A N 1
ATOM 1939 C CA . GLN A 1 240 ? -6.138 -39.446 -32.458 1.00 24.62 240 GLN A CA 1
ATOM 1940 C C . GLN A 1 240 ? -7.161 -39.194 -33.603 1.00 24.62 240 GLN A C 1
ATOM 1942 O O . GLN A 1 240 ? -8.327 -39.526 -33.446 1.00 24.62 240 GLN A O 1
ATOM 1947 N N . GLU A 1 241 ? -6.656 -38.751 -34.770 1.00 23.64 241 GLU A N 1
ATOM 1948 C CA . GLU A 1 241 ? -7.240 -38.781 -36.146 1.00 23.64 241 GLU A CA 1
ATOM 1949 C C . GLU A 1 241 ? -8.032 -37.519 -36.552 1.00 23.64 241 GLU A C 1
ATOM 1951 O O . GLU A 1 241 ? -8.976 -37.131 -35.881 1.00 23.64 241 GLU A O 1
ATOM 1956 N N . SER A 1 242 ? -7.613 -36.667 -37.502 1.00 24.84 242 SER A N 1
ATOM 1957 C CA . SER A 1 242 ? -7.149 -36.770 -38.908 1.00 24.84 242 SER A CA 1
ATOM 1958 C C . SER A 1 242 ? -8.270 -36.716 -39.962 1.00 24.84 242 SER A C 1
ATOM 1960 O O . SER A 1 242 ? -8.979 -37.694 -40.135 1.00 24.84 242 SER A O 1
ATOM 1962 N N . ILE A 1 243 ? -8.273 -35.596 -40.706 1.00 24.92 243 ILE A N 1
ATOM 1963 C CA . ILE A 1 243 ? -8.327 -35.479 -42.183 1.00 24.92 243 ILE A CA 1
ATOM 1964 C C . ILE A 1 243 ? -9.651 -35.821 -42.913 1.00 24.92 243 ILE A C 1
ATOM 1966 O O . ILE A 1 243 ? -10.040 -36.978 -42.983 1.00 24.92 243 ILE A O 1
ATOM 1970 N N . ASP A 1 244 ? -10.277 -34.781 -43.494 1.00 24.91 244 ASP A N 1
ATOM 1971 C CA . ASP A 1 244 ? -10.589 -34.547 -44.933 1.00 24.91 244 ASP A CA 1
ATOM 1972 C C . ASP A 1 244 ? -11.955 -33.862 -45.140 1.00 24.91 244 ASP A C 1
ATOM 1974 O O . ASP A 1 244 ? -12.969 -34.347 -44.653 1.00 24.91 244 ASP A O 1
ATOM 1978 N N . GLU A 1 245 ? -11.978 -32.750 -45.891 1.00 24.16 245 GLU A N 1
ATOM 1979 C CA . GLU A 1 245 ? -12.803 -32.606 -47.107 1.00 24.16 245 GLU A CA 1
ATOM 1980 C C . GLU A 1 245 ? -12.504 -31.291 -47.860 1.00 24.16 245 GLU A C 1
ATOM 1982 O O . GLU A 1 245 ? -12.152 -30.261 -47.282 1.00 24.16 245 GLU A O 1
ATOM 1987 N N . LEU A 1 246 ? -12.580 -31.413 -49.185 1.00 25.64 246 LEU A N 1
ATOM 1988 C CA . LEU A 1 246 ? -12.117 -30.537 -50.262 1.00 25.64 246 LEU A CA 1
ATOM 1989 C C . LEU A 1 246 ? -13.254 -29.687 -50.866 1.00 25.64 246 LEU A C 1
ATOM 1991 O O . LEU A 1 246 ? -14.429 -29.937 -50.625 1.00 25.64 246 LEU A O 1
ATOM 1995 N N . ASP A 1 247 ? -12.823 -28.782 -51.752 1.00 24.92 247 ASP A N 1
ATOM 1996 C CA . ASP A 1 247 ? -13.548 -28.104 -52.839 1.00 24.92 247 ASP A CA 1
ATOM 1997 C C . ASP A 1 247 ? -14.313 -26.806 -52.519 1.00 24.92 247 ASP A C 1
ATOM 1999 O O . ASP A 1 247 ? -15.348 -26.791 -51.864 1.00 24.92 247 ASP A O 1
ATOM 2003 N N . ASP A 1 248 ? -13.835 -25.691 -53.090 1.00 23.22 248 ASP A N 1
ATOM 2004 C CA . ASP A 1 248 ? -14.423 -25.222 -54.353 1.00 23.22 248 ASP A CA 1
ATOM 2005 C C . ASP A 1 248 ? -13.463 -24.279 -55.108 1.00 23.22 248 ASP A C 1
ATOM 2007 O O . ASP A 1 248 ? -12.736 -23.472 -54.517 1.00 23.22 248 ASP A O 1
ATOM 2011 N N . CYS A 1 249 ? -13.443 -24.393 -56.435 1.00 22.73 249 CYS A N 1
ATOM 2012 C CA . CYS A 1 249 ? -12.615 -23.601 -57.336 1.00 22.73 249 CYS A CA 1
ATOM 2013 C C . CYS A 1 249 ? -13.490 -22.905 -58.380 1.00 22.73 249 CYS A C 1
ATOM 2015 O O . CYS A 1 249 ? -14.416 -23.492 -58.928 1.00 22.73 249 CYS A O 1
ATOM 2017 N N . SER A 1 250 ? -13.030 -21.713 -58.766 1.00 25.31 250 SER A N 1
ATOM 2018 C CA . SER A 1 250 ? -13.196 -21.046 -60.063 1.00 25.31 250 SER A CA 1
ATOM 2019 C C . SER A 1 250 ? -14.192 -19.886 -60.160 1.00 25.31 250 SER A C 1
ATOM 2021 O O . SER A 1 250 ? -15.392 -19.995 -59.939 1.00 25.31 250 SER A O 1
ATOM 2023 N N . SER A 1 251 ? -13.654 -18.753 -60.621 1.00 25.27 251 SER A N 1
ATOM 2024 C CA . SER A 1 251 ? -14.301 -17.860 -61.585 1.00 25.27 251 SER A CA 1
ATOM 2025 C C . SER A 1 251 ? -13.222 -17.099 -62.364 1.00 25.27 251 SER A C 1
ATOM 2027 O O . SER A 1 251 ? -12.278 -16.555 -61.798 1.00 25.27 251 SER A O 1
ATOM 2029 N N . LEU A 1 252 ? -13.358 -17.151 -63.687 1.00 25.50 252 LEU A N 1
ATOM 2030 C CA . LEU A 1 252 ? -12.408 -16.814 -64.748 1.00 25.50 252 LEU A CA 1
ATOM 2031 C C . LEU A 1 252 ? -12.754 -15.478 -65.430 1.00 25.50 252 LEU A C 1
ATOM 2033 O O . LEU A 1 252 ? -13.921 -15.257 -65.729 1.00 25.50 252 LEU A O 1
ATOM 2037 N N . SER A 1 253 ? -11.708 -14.764 -65.890 1.00 26.31 253 SER A N 1
ATOM 2038 C CA . SER A 1 253 ? -11.604 -14.007 -67.174 1.00 26.31 253 SER A CA 1
ATOM 2039 C C . SER A 1 253 ? -12.508 -12.763 -67.374 1.00 26.31 253 SER A C 1
ATOM 2041 O O . SER A 1 253 ? -13.599 -12.697 -66.838 1.00 26.31 253 SER A O 1
ATOM 2043 N N . SER A 1 254 ? -12.198 -11.697 -68.129 1.00 27.05 254 SER A N 1
ATOM 2044 C CA . SER A 1 254 ? -11.355 -11.394 -69.312 1.00 27.05 254 SER A CA 1
ATOM 2045 C C . SER A 1 254 ? -11.279 -9.833 -69.443 1.00 27.05 254 SER A C 1
ATOM 2047 O O . SER A 1 254 ? -12.041 -9.159 -68.760 1.00 27.05 254 SER A O 1
ATOM 2049 N N . MET A 1 255 ? -10.399 -9.136 -70.188 1.00 24.53 255 MET A N 1
ATOM 2050 C CA . MET A 1 255 ? -10.245 -9.083 -71.656 1.00 24.53 255 MET A CA 1
ATOM 2051 C C . MET A 1 255 ? -9.033 -8.215 -72.115 1.00 24.53 255 MET A C 1
ATOM 2053 O O . MET A 1 255 ? -8.754 -7.196 -71.494 1.00 24.53 255 MET A O 1
ATOM 2057 N N . SER A 1 256 ? -8.455 -8.597 -73.279 1.00 24.89 256 SER A N 1
ATOM 2058 C CA . SER A 1 256 ? -7.958 -7.796 -74.447 1.00 24.89 256 SER A CA 1
ATOM 2059 C C . SER A 1 256 ? -6.890 -6.689 -74.264 1.00 24.89 256 SER A C 1
ATOM 2061 O O . SER A 1 256 ? -6.943 -5.945 -73.303 1.00 24.89 256 SER A O 1
ATOM 2063 N N . SER A 1 257 ? -5.935 -6.402 -75.166 1.00 26.69 257 SER A N 1
ATOM 2064 C CA . SER A 1 257 ? -5.673 -6.760 -76.579 1.00 26.69 257 SER A CA 1
ATOM 2065 C C . SER A 1 257 ? -4.276 -6.240 -77.004 1.00 26.69 257 SER A C 1
ATOM 2067 O O . SER A 1 257 ? -3.799 -5.244 -76.471 1.00 26.69 257 SER A O 1
ATOM 2069 N N . SER A 1 258 ? -3.657 -6.905 -77.989 1.00 26.78 258 SER A N 1
ATOM 2070 C CA . SER A 1 258 ? -2.406 -6.548 -78.708 1.00 26.78 258 SER A CA 1
ATOM 2071 C C . SER A 1 258 ? -2.621 -5.391 -79.725 1.00 26.78 258 SER A C 1
ATOM 2073 O O . SER A 1 258 ? -3.789 -5.050 -79.932 1.00 26.78 258 SER A O 1
ATOM 2075 N N . PRO A 1 259 ? -1.593 -4.786 -80.389 1.00 38.34 259 PRO A N 1
ATOM 2076 C CA . PRO A 1 259 ? -0.859 -5.452 -81.497 1.00 38.34 259 PRO A CA 1
ATOM 2077 C C . PRO A 1 259 ? 0.653 -5.069 -81.641 1.00 38.34 259 PRO A C 1
ATOM 2079 O O . PRO A 1 259 ? 1.065 -3.984 -81.254 1.00 38.34 259 PRO A O 1
ATOM 2082 N N . ALA A 1 260 ? 1.527 -6.015 -82.040 1.00 28.36 260 ALA A N 1
ATOM 2083 C CA . ALA A 1 260 ? 2.162 -6.191 -83.377 1.00 28.36 260 ALA A CA 1
ATOM 2084 C C . ALA A 1 260 ? 3.387 -5.280 -83.662 1.00 28.36 260 ALA A C 1
ATOM 2086 O O . ALA A 1 260 ? 3.392 -4.138 -83.239 1.00 28.36 260 ALA A O 1
ATOM 2087 N N . VAL A 1 261 ? 4.447 -5.611 -84.416 1.00 27.27 261 VAL A N 1
ATOM 2088 C CA . VAL A 1 261 ? 4.963 -6.770 -85.188 1.00 27.27 261 VAL A CA 1
ATOM 2089 C C . VAL A 1 261 ? 6.399 -6.370 -85.614 1.00 27.27 261 VAL A C 1
ATOM 2091 O O . VAL A 1 261 ? 6.652 -5.183 -85.813 1.00 27.27 261 VAL A O 1
ATOM 2094 N N . GLY A 1 262 ? 7.324 -7.319 -85.827 1.00 26.55 262 GLY A N 1
ATOM 2095 C CA . GLY A 1 262 ? 8.601 -7.024 -86.500 1.00 26.55 262 GLY A CA 1
ATOM 2096 C C . GLY A 1 262 ? 9.595 -8.187 -86.563 1.00 26.55 262 GLY A C 1
ATOM 2097 O O . GLY A 1 262 ? 10.523 -8.258 -85.768 1.00 26.55 262 GLY A O 1
ATOM 2098 N N . THR A 1 263 ? 9.379 -9.097 -87.509 1.00 29.80 263 THR A N 1
ATOM 2099 C CA . THR A 1 263 ? 10.179 -10.293 -87.826 1.00 29.80 263 THR A CA 1
ATOM 2100 C C . THR A 1 263 ? 11.578 -9.962 -88.374 1.00 29.80 263 THR A C 1
ATOM 2102 O O . THR A 1 263 ? 11.725 -9.065 -89.199 1.00 29.80 263 THR A O 1
ATOM 2105 N N . ILE A 1 264 ? 12.585 -10.750 -87.981 1.00 29.61 264 ILE A N 1
ATOM 2106 C CA . ILE A 1 264 ? 13.946 -10.776 -88.547 1.00 29.61 264 ILE A CA 1
ATOM 2107 C C . ILE A 1 264 ? 14.007 -11.818 -89.677 1.00 29.61 264 ILE A C 1
ATOM 2109 O O . ILE A 1 264 ? 13.645 -12.972 -89.456 1.00 29.61 264 ILE A O 1
ATOM 2113 N N . VAL A 1 265 ? 14.515 -11.431 -90.854 1.00 31.11 265 VAL A N 1
ATOM 2114 C CA . VAL A 1 265 ? 15.034 -12.323 -91.916 1.00 31.11 265 VAL A CA 1
ATOM 2115 C C . VAL A 1 265 ? 16.312 -11.676 -92.497 1.00 31.11 265 VAL A C 1
ATOM 2117 O O . VAL A 1 265 ? 16.357 -10.447 -92.583 1.00 31.11 265 VAL A O 1
ATOM 2120 N N . PRO A 1 266 ? 17.365 -12.454 -92.830 1.00 48.09 266 PRO A N 1
ATOM 2121 C CA . PRO A 1 266 ? 18.734 -11.970 -93.011 1.00 48.09 266 PRO A CA 1
ATOM 2122 C C . PRO A 1 266 ? 19.039 -11.606 -94.469 1.00 48.09 266 PRO A C 1
ATOM 2124 O O . PRO A 1 266 ? 18.344 -12.063 -95.376 1.00 48.09 266 PRO A O 1
ATOM 2127 N N . ASN A 1 267 ? 20.110 -10.842 -94.708 1.00 29.89 267 ASN A N 1
ATOM 2128 C CA . ASN A 1 267 ? 20.709 -10.811 -96.038 1.00 29.89 267 ASN A CA 1
ATOM 2129 C C . ASN A 1 267 ? 22.214 -10.521 -96.014 1.00 29.89 267 ASN A C 1
ATOM 2131 O O . ASN A 1 267 ? 22.670 -9.558 -95.394 1.00 29.89 267 ASN A O 1
ATOM 2135 N N . ASP A 1 268 ? 22.938 -11.369 -96.738 1.00 34.97 268 ASP A N 1
ATOM 2136 C CA . ASP A 1 268 ? 24.324 -11.212 -97.154 1.00 34.97 268 ASP A CA 1
ATOM 2137 C C . ASP A 1 268 ? 24.466 -10.051 -98.152 1.00 34.97 268 ASP A C 1
ATOM 2139 O O . ASP A 1 268 ? 23.594 -9.845 -98.999 1.00 34.97 268 ASP A O 1
ATOM 2143 N N . ASN A 1 269 ? 25.598 -9.339 -98.119 1.00 32.28 269 ASN A N 1
ATOM 2144 C CA . ASN A 1 269 ? 26.240 -8.882 -99.353 1.00 32.28 269 ASN A CA 1
ATOM 2145 C C . ASN A 1 269 ? 27.705 -8.473 -99.153 1.00 32.28 269 ASN A C 1
ATOM 2147 O O . ASN A 1 269 ? 28.070 -7.715 -98.258 1.00 32.28 269 ASN A O 1
ATOM 2151 N N . ILE A 1 270 ? 28.516 -8.998 -100.065 1.00 35.44 270 ILE A N 1
ATOM 2152 C CA . ILE A 1 270 ? 29.950 -8.802 -100.262 1.00 35.44 270 ILE A CA 1
ATOM 2153 C C . ILE A 1 270 ? 30.200 -7.442 -100.932 1.00 35.44 270 ILE A C 1
ATOM 2155 O O . ILE A 1 270 ? 29.510 -7.096 -101.888 1.00 35.44 270 ILE A O 1
ATOM 2159 N N . SER A 1 271 ? 31.253 -6.724 -100.527 1.00 31.09 271 SER A N 1
ATOM 2160 C CA . SER A 1 271 ? 32.025 -5.883 -101.453 1.00 31.09 271 SER A CA 1
ATOM 2161 C C . SER A 1 271 ? 33.479 -5.752 -101.002 1.00 31.09 271 SER A C 1
ATOM 2163 O O . SER A 1 271 ? 33.783 -5.369 -99.878 1.00 31.09 271 SER A O 1
ATOM 2165 N N . SER A 1 272 ? 34.347 -6.080 -101.948 1.00 34.00 272 SER A N 1
ATOM 2166 C CA . SER A 1 272 ? 35.805 -6.031 -101.991 1.00 34.00 272 SER A CA 1
ATOM 2167 C C . SER A 1 272 ? 36.421 -4.637 -101.820 1.00 34.00 272 SER A C 1
ATOM 2169 O O . SER A 1 272 ? 35.863 -3.651 -102.300 1.00 34.00 272 SER A O 1
ATOM 2171 N N . GLY A 1 273 ? 37.640 -4.598 -101.274 1.00 30.78 273 GLY A N 1
ATOM 2172 C CA . GLY A 1 273 ? 38.566 -3.465 -101.350 1.00 30.78 273 GLY A CA 1
ATOM 2173 C C . GLY A 1 273 ? 39.889 -3.789 -100.654 1.00 30.78 273 GLY A C 1
ATOM 2174 O O . GLY A 1 273 ? 39.967 -3.743 -99.433 1.00 30.78 273 GLY A O 1
ATOM 2175 N N . GLU A 1 274 ? 40.897 -4.173 -101.436 1.00 36.19 274 GLU A N 1
ATOM 2176 C CA . GLU A 1 274 ? 42.262 -4.495 -101.002 1.00 36.19 274 GLU A CA 1
ATOM 2177 C C . GLU A 1 274 ? 42.995 -3.277 -100.409 1.00 36.19 274 GLU A C 1
ATOM 2179 O O . GLU A 1 274 ? 42.878 -2.160 -100.912 1.00 36.19 274 GLU A O 1
ATOM 2184 N N . GLY A 1 275 ? 43.816 -3.513 -99.383 1.00 32.28 275 GLY A N 1
ATOM 2185 C CA . GLY A 1 275 ? 44.748 -2.533 -98.825 1.00 32.28 275 GLY A CA 1
ATOM 2186 C C . GLY A 1 275 ? 45.553 -3.135 -97.673 1.00 32.28 275 GLY A C 1
ATOM 2187 O O . GLY A 1 275 ? 45.033 -3.316 -96.581 1.00 32.28 275 GLY A O 1
ATOM 2188 N N . ASN A 1 276 ? 46.805 -3.494 -97.952 1.00 40.44 276 ASN A N 1
ATOM 2189 C CA . ASN A 1 276 ? 47.757 -4.126 -97.037 1.00 40.44 276 ASN A CA 1
ATOM 2190 C C . ASN A 1 276 ? 48.076 -3.270 -95.795 1.00 40.44 276 ASN A C 1
ATOM 2192 O O . ASN A 1 276 ? 48.600 -2.176 -95.964 1.00 40.44 276 ASN A O 1
ATOM 2196 N N . GLU A 1 277 ? 47.886 -3.822 -94.589 1.00 40.97 277 GLU A N 1
ATOM 2197 C CA . GLU A 1 277 ? 48.736 -3.652 -93.389 1.00 40.97 277 GLU A CA 1
ATOM 2198 C C . GLU A 1 277 ? 48.306 -4.679 -92.306 1.00 40.97 277 GLU A C 1
ATOM 2200 O O . GLU A 1 277 ? 47.134 -5.065 -92.271 1.00 40.97 277 GLU A O 1
ATOM 2205 N N . PRO A 1 278 ? 49.212 -5.214 -91.459 1.00 49.81 278 PRO A N 1
ATOM 2206 C CA . PRO A 1 278 ? 48.885 -6.310 -90.547 1.00 49.81 278 PRO A CA 1
ATOM 2207 C C . PRO A 1 278 ? 48.197 -5.757 -89.290 1.00 49.81 278 PRO A C 1
ATOM 2209 O O . PRO A 1 278 ? 48.870 -5.308 -88.366 1.00 49.81 278 PRO A O 1
ATOM 2212 N N . ASP A 1 279 ? 46.861 -5.760 -89.256 1.00 42.25 279 ASP A N 1
ATOM 2213 C CA . ASP A 1 279 ? 46.111 -5.114 -88.173 1.00 42.25 279 ASP A CA 1
ATOM 2214 C C . ASP A 1 279 ? 45.578 -6.110 -87.126 1.00 42.25 279 ASP A C 1
ATOM 2216 O O . ASP A 1 279 ? 44.715 -6.953 -87.382 1.00 42.25 279 ASP A O 1
ATOM 2220 N N . ASN A 1 280 ? 46.078 -5.948 -85.903 1.00 54.12 280 ASN A N 1
ATOM 2221 C CA . ASN A 1 280 ? 45.789 -6.671 -84.658 1.00 54.12 280 ASN A CA 1
ATOM 2222 C C . ASN A 1 280 ? 44.371 -6.358 -84.100 1.00 54.12 280 ASN A C 1
ATOM 2224 O O . ASN A 1 280 ? 44.143 -6.292 -82.895 1.00 54.12 280 ASN A O 1
ATOM 2228 N N . SER A 1 281 ? 43.413 -6.078 -84.987 1.00 57.84 281 SER A N 1
ATOM 2229 C CA . SER A 1 281 ? 42.170 -5.344 -84.699 1.00 57.84 281 SER A CA 1
ATOM 2230 C C . SER A 1 281 ? 40.934 -6.245 -84.616 1.00 57.84 281 SER A C 1
ATOM 2232 O O . SER A 1 281 ? 39.999 -5.949 -83.870 1.00 57.84 281 SER A O 1
ATOM 2234 N N . TYR A 1 282 ? 40.921 -7.391 -85.304 1.00 58.81 282 TYR A N 1
ATOM 2235 C CA . TYR A 1 282 ? 39.773 -8.310 -85.288 1.00 58.81 282 TYR A CA 1
ATOM 2236 C C . TYR A 1 282 ? 39.683 -9.137 -83.996 1.00 58.81 282 TYR A C 1
ATOM 2238 O O . TYR A 1 282 ? 38.602 -9.257 -83.420 1.00 58.81 282 TYR A O 1
ATOM 2246 N N . GLU A 1 283 ? 40.813 -9.648 -83.497 1.00 60.81 283 GLU A N 1
ATOM 2247 C CA . GLU A 1 283 ? 40.869 -10.397 -82.231 1.00 60.81 283 GLU A CA 1
ATOM 2248 C C . GLU A 1 283 ? 40.522 -9.508 -81.033 1.00 60.81 283 GLU A C 1
ATOM 2250 O O . GLU A 1 283 ? 39.775 -9.923 -80.148 1.00 60.81 283 GLU A O 1
ATOM 2255 N N . GLN A 1 284 ? 40.966 -8.248 -81.043 1.00 60.38 284 GLN A N 1
ATOM 2256 C CA . GLN A 1 284 ? 40.659 -7.299 -79.976 1.00 60.38 284 GLN A CA 1
ATOM 2257 C C . GLN A 1 284 ? 39.193 -6.835 -80.001 1.00 60.38 284 GLN A C 1
ATOM 2259 O O . GLN A 1 284 ? 38.577 -6.671 -78.948 1.00 60.38 284 GLN A O 1
ATOM 2264 N N . ARG A 1 285 ? 38.582 -6.693 -81.187 1.00 63.88 285 ARG A N 1
ATOM 2265 C CA . ARG A 1 285 ? 37.134 -6.440 -81.312 1.00 63.88 285 ARG A CA 1
ATOM 2266 C C . ARG A 1 285 ? 36.303 -7.636 -80.846 1.00 63.88 285 ARG A C 1
ATOM 2268 O O . ARG A 1 285 ? 35.316 -7.432 -80.147 1.00 63.88 285 ARG A O 1
ATOM 2275 N N . LEU A 1 286 ? 36.707 -8.862 -81.182 1.00 70.12 286 LEU A N 1
ATOM 2276 C CA . LEU A 1 286 ? 36.017 -10.075 -80.738 1.00 70.12 286 LEU A CA 1
ATOM 2277 C C . LEU A 1 286 ? 36.116 -10.262 -79.216 1.00 70.12 286 LEU A C 1
ATOM 2279 O O . LEU A 1 286 ? 35.108 -10.564 -78.583 1.00 70.12 286 LEU A O 1
ATOM 2283 N N . ALA A 1 287 ? 37.287 -10.009 -78.621 1.00 69.56 287 ALA A N 1
ATOM 2284 C CA . ALA A 1 287 ? 37.471 -10.026 -77.169 1.00 69.56 287 ALA A CA 1
ATOM 2285 C C . ALA A 1 287 ? 36.572 -8.994 -76.466 1.00 69.56 287 ALA A C 1
ATOM 2287 O O . ALA A 1 287 ? 35.859 -9.340 -75.529 1.00 69.56 287 ALA A O 1
ATOM 2288 N N . ASN A 1 288 ? 36.504 -7.762 -76.984 1.00 72.12 288 ASN A N 1
ATOM 2289 C CA . ASN A 1 288 ? 35.630 -6.724 -76.431 1.00 72.12 288 ASN A CA 1
ATOM 2290 C C . ASN A 1 288 ? 34.137 -7.094 -76.517 1.00 72.12 288 ASN A C 1
ATOM 2292 O O . ASN A 1 288 ? 33.381 -6.814 -75.590 1.00 72.12 288 ASN A O 1
ATOM 2296 N N . VAL A 1 289 ? 33.699 -7.734 -77.608 1.00 70.75 289 VAL A N 1
ATOM 2297 C CA . VAL A 1 289 ? 32.307 -8.197 -77.760 1.00 70.75 289 VAL A CA 1
ATOM 2298 C C . VAL A 1 289 ? 31.997 -9.352 -76.800 1.00 70.75 289 VAL A C 1
ATOM 2300 O O . VAL A 1 289 ? 30.899 -9.408 -76.243 1.00 70.75 289 VAL A O 1
ATOM 2303 N N . LEU A 1 290 ? 32.953 -10.252 -76.559 1.00 72.81 290 LEU A N 1
ATOM 2304 C CA . LEU A 1 290 ? 32.805 -11.336 -75.583 1.00 72.81 290 LEU A CA 1
ATOM 2305 C C . LEU A 1 290 ? 32.767 -10.811 -74.140 1.00 72.81 290 LEU A C 1
ATOM 2307 O O . LEU A 1 290 ? 31.927 -11.265 -73.363 1.00 72.81 290 LEU A O 1
ATOM 2311 N N . ASP A 1 291 ? 33.583 -9.813 -73.802 1.00 74.38 291 ASP A N 1
ATOM 2312 C CA . ASP A 1 291 ? 33.547 -9.153 -72.491 1.00 74.38 291 ASP A CA 1
ATOM 2313 C C . ASP A 1 291 ? 32.236 -8.383 -72.278 1.00 74.38 291 ASP A C 1
ATOM 2315 O O . ASP A 1 291 ? 31.632 -8.461 -71.206 1.00 74.38 291 ASP A O 1
ATOM 2319 N N . GLN A 1 292 ? 31.730 -7.697 -73.310 1.00 71.06 292 GLN A N 1
ATOM 2320 C CA . GLN A 1 292 ? 30.412 -7.054 -73.265 1.00 71.06 292 GLN A CA 1
ATOM 2321 C C . GLN A 1 292 ? 29.282 -8.075 -73.087 1.00 71.06 292 GLN A C 1
ATOM 2323 O O . GLN A 1 292 ? 28.371 -7.847 -72.290 1.00 71.06 292 GLN A O 1
ATOM 2328 N N . LYS A 1 293 ? 29.351 -9.222 -73.773 1.00 76.06 293 LYS A N 1
ATOM 2329 C CA . LYS A 1 293 ? 28.395 -10.321 -73.595 1.00 76.06 293 LYS A CA 1
ATOM 2330 C C . LYS A 1 293 ? 28.432 -10.858 -72.162 1.00 76.06 293 LYS A C 1
ATOM 2332 O O . LYS A 1 293 ? 27.378 -10.977 -71.542 1.00 76.06 293 LYS A O 1
ATOM 2337 N N . HIS A 1 294 ? 29.620 -11.113 -71.615 1.00 79.19 294 HIS A N 1
ATOM 2338 C CA . HIS A 1 294 ? 29.773 -11.562 -70.231 1.00 79.19 294 HIS A CA 1
ATOM 2339 C C . HIS A 1 294 ? 29.239 -10.543 -69.221 1.00 79.19 294 HIS A C 1
ATOM 2341 O O . HIS A 1 294 ? 28.577 -10.923 -68.257 1.00 79.19 294 HIS A O 1
ATOM 2347 N N . TYR A 1 295 ? 29.468 -9.251 -69.455 1.00 80.25 295 TYR A N 1
ATOM 2348 C CA . TYR A 1 295 ? 28.940 -8.187 -68.607 1.00 80.25 295 TYR A CA 1
ATOM 2349 C C . TYR A 1 295 ? 27.404 -8.161 -68.598 1.00 80.25 295 TYR A C 1
ATOM 2351 O O . TYR A 1 295 ? 26.793 -8.083 -67.530 1.00 80.25 295 TYR A O 1
ATOM 2359 N N . VAL A 1 296 ? 26.770 -8.281 -69.768 1.00 77.06 296 VAL A N 1
ATOM 2360 C CA . VAL A 1 296 ? 25.303 -8.324 -69.885 1.00 77.06 296 VAL A CA 1
ATOM 2361 C C . VAL A 1 296 ? 24.729 -9.596 -69.257 1.00 77.06 296 VAL A C 1
ATOM 2363 O O . VAL A 1 296 ? 23.726 -9.523 -68.549 1.00 77.06 296 VAL A O 1
ATOM 2366 N N . GLU A 1 297 ? 25.370 -10.751 -69.445 1.00 78.56 297 GLU A N 1
ATOM 2367 C CA . GLU A 1 297 ? 24.964 -12.009 -68.803 1.00 78.56 297 GLU A CA 1
ATOM 2368 C C . GLU A 1 297 ? 25.051 -11.927 -67.271 1.00 78.56 297 GLU A C 1
ATOM 2370 O O . GLU A 1 297 ? 24.162 -12.417 -66.572 1.00 78.56 297 GLU A O 1
ATOM 2375 N N . GLU A 1 298 ? 26.072 -11.260 -66.732 1.00 80.50 298 GLU A N 1
ATOM 2376 C CA . GLU A 1 298 ? 26.225 -11.078 -65.287 1.00 80.50 298 GLU A CA 1
ATOM 2377 C C . GLU A 1 298 ? 25.197 -10.080 -64.720 1.00 80.50 298 GLU A C 1
ATOM 2379 O O . GLU A 1 298 ? 24.657 -10.298 -63.630 1.00 80.50 298 GLU A O 1
ATOM 2384 N N . ILE A 1 299 ? 24.846 -9.027 -65.472 1.00 85.06 299 ILE A N 1
ATOM 2385 C CA . ILE A 1 299 ? 23.731 -8.131 -65.122 1.00 85.06 299 ILE A CA 1
ATOM 2386 C C . ILE A 1 299 ? 22.406 -8.892 -65.125 1.00 85.06 299 ILE A C 1
ATOM 2388 O O . ILE A 1 299 ? 21.650 -8.771 -64.161 1.00 85.06 299 ILE A O 1
ATOM 2392 N N . ASN A 1 300 ? 22.135 -9.695 -66.155 1.00 76.69 300 ASN A N 1
ATOM 2393 C CA . ASN A 1 300 ? 20.904 -10.480 -66.238 1.00 76.69 300 ASN A CA 1
ATOM 2394 C C . ASN A 1 300 ? 20.803 -11.478 -65.081 1.00 76.69 300 ASN A C 1
ATOM 2396 O O . ASN A 1 300 ? 19.773 -11.523 -64.417 1.00 76.69 300 ASN A O 1
ATOM 2400 N N . ARG A 1 301 ? 21.895 -12.167 -64.722 1.00 86.19 301 ARG A N 1
ATOM 2401 C CA . ARG A 1 301 ? 21.935 -13.025 -63.522 1.00 86.19 301 ARG A CA 1
ATOM 2402 C C . ARG A 1 301 ? 21.661 -12.253 -62.237 1.00 86.19 301 ARG A C 1
ATOM 2404 O O . ARG A 1 301 ? 20.988 -12.756 -61.338 1.00 86.19 301 ARG A O 1
ATOM 2411 N N . LYS A 1 302 ? 22.197 -11.037 -62.106 1.00 82.69 302 LYS A N 1
ATOM 2412 C CA . LYS A 1 302 ? 21.945 -10.193 -60.931 1.00 82.69 302 LYS A CA 1
ATOM 2413 C C . LYS A 1 302 ? 20.482 -9.749 -60.873 1.00 82.69 302 LYS A C 1
ATOM 2415 O O . LYS A 1 302 ? 19.894 -9.787 -59.793 1.00 82.69 302 LYS A O 1
ATOM 2420 N N . LEU A 1 303 ? 19.903 -9.381 -62.014 1.00 87.69 303 LEU A N 1
ATOM 2421 C CA . LEU A 1 303 ? 18.501 -8.996 -62.130 1.00 87.69 303 LEU A CA 1
ATOM 2422 C C . LEU A 1 303 ? 17.578 -10.175 -61.806 1.00 87.69 303 LEU A C 1
ATOM 2424 O O . LEU A 1 303 ? 16.683 -10.015 -60.984 1.00 87.69 303 LEU A O 1
ATOM 2428 N N . GLU A 1 304 ? 17.847 -11.366 -62.340 1.00 84.44 304 GLU A N 1
ATOM 2429 C CA . GLU A 1 304 ? 17.108 -12.598 -62.026 1.00 84.44 304 GLU A CA 1
ATOM 2430 C C . GLU A 1 304 ? 17.135 -12.912 -60.524 1.00 84.44 304 GLU A C 1
ATOM 2432 O O . GLU A 1 304 ? 16.097 -13.210 -59.930 1.00 84.44 304 GLU A O 1
ATOM 2437 N N . ARG A 1 305 ? 18.294 -12.761 -59.866 1.00 87.75 305 ARG A N 1
ATOM 2438 C CA . ARG A 1 305 ? 18.403 -12.915 -58.403 1.00 87.75 305 ARG A CA 1
ATOM 2439 C C . ARG A 1 305 ? 17.588 -11.865 -57.648 1.00 87.75 305 ARG A C 1
ATOM 2441 O O . ARG A 1 305 ? 16.947 -12.196 -56.655 1.00 87.75 305 ARG A O 1
ATOM 2448 N N . THR A 1 306 ? 17.602 -10.607 -58.094 1.00 88.25 306 THR A N 1
ATOM 2449 C CA . THR A 1 306 ? 16.802 -9.539 -57.468 1.00 88.25 306 THR A CA 1
ATOM 2450 C C . THR A 1 306 ? 15.307 -9.779 -57.650 1.00 88.25 306 THR A C 1
ATOM 2452 O O . THR A 1 306 ? 14.565 -9.665 -56.681 1.00 88.25 306 THR A O 1
ATOM 2455 N N . VAL A 1 307 ? 14.865 -10.169 -58.845 1.00 89.81 307 VAL A N 1
ATOM 2456 C CA . VAL A 1 307 ? 13.461 -10.502 -59.126 1.00 89.81 307 VAL A CA 1
ATOM 2457 C C . VAL A 1 307 ? 13.008 -11.685 -58.272 1.00 89.81 307 VAL A C 1
ATOM 2459 O O . VAL A 1 307 ? 11.965 -11.600 -57.635 1.00 89.81 307 VAL A O 1
ATOM 2462 N N . THR A 1 308 ? 13.823 -12.738 -58.168 1.00 87.94 308 THR A N 1
ATOM 2463 C CA . THR A 1 308 ? 13.516 -13.903 -57.318 1.00 87.94 308 THR A CA 1
ATOM 2464 C C . THR A 1 308 ? 13.399 -13.503 -55.845 1.00 87.94 308 THR A C 1
ATOM 2466 O O . THR A 1 308 ? 12.424 -13.848 -55.183 1.00 87.94 308 THR A O 1
ATOM 2469 N N . SER A 1 309 ? 14.336 -12.691 -55.344 1.00 88.31 309 SER A N 1
ATOM 2470 C CA . SER A 1 309 ? 14.297 -12.190 -53.965 1.00 88.31 309 SER A CA 1
ATOM 2471 C C . SER A 1 309 ? 13.079 -11.297 -53.695 1.00 88.31 309 SER A C 1
ATOM 2473 O O . SER A 1 309 ? 12.472 -11.383 -52.628 1.00 88.31 309 SER A O 1
ATOM 2475 N N . LEU A 1 310 ? 12.689 -10.450 -54.651 1.00 87.00 310 LEU A N 1
ATOM 2476 C CA . LEU A 1 310 ? 11.480 -9.634 -54.532 1.00 87.00 310 LEU A CA 1
ATOM 2477 C C . LEU A 1 310 ? 10.214 -10.496 -54.551 1.00 87.00 310 LEU A C 1
ATOM 2479 O O . LEU A 1 310 ? 9.303 -10.227 -53.772 1.00 87.00 310 LEU A O 1
ATOM 2483 N N . GLN A 1 311 ? 10.178 -11.551 -55.368 1.00 90.44 311 GLN A N 1
ATOM 2484 C CA . GLN A 1 311 ? 9.054 -12.483 -55.420 1.00 90.44 311 GLN A CA 1
ATOM 2485 C C . GLN A 1 311 ? 8.885 -13.250 -54.099 1.00 90.44 311 GLN A C 1
ATOM 2487 O O . GLN A 1 311 ? 7.770 -13.368 -53.597 1.00 90.44 311 GLN A O 1
ATOM 2492 N N . GLU A 1 312 ? 9.976 -13.710 -53.481 1.00 90.94 312 GLU A N 1
ATOM 2493 C CA . GLU A 1 312 ? 9.935 -14.350 -52.156 1.00 90.94 312 GLU A CA 1
ATOM 2494 C C . GLU A 1 312 ? 9.427 -13.393 -51.069 1.00 90.94 312 GLU A C 1
ATOM 2496 O O . GLU A 1 312 ? 8.606 -13.771 -50.226 1.00 90.94 312 GLU A O 1
ATOM 2501 N N . ARG A 1 313 ? 9.868 -12.128 -51.104 1.00 89.31 313 ARG A N 1
ATOM 2502 C CA . ARG A 1 313 ? 9.389 -11.100 -50.167 1.00 89.31 313 ARG A CA 1
ATOM 2503 C C . ARG A 1 313 ? 7.911 -10.786 -50.373 1.00 89.31 313 ARG A C 1
ATOM 2505 O O . ARG A 1 313 ? 7.209 -10.621 -49.379 1.00 89.31 313 ARG A O 1
ATOM 2512 N N . LEU A 1 314 ? 7.440 -10.730 -51.619 1.00 92.50 314 LEU A N 1
ATOM 2513 C CA . LEU A 1 314 ? 6.026 -10.525 -51.928 1.00 92.50 314 LEU A CA 1
ATOM 2514 C C . LEU A 1 314 ? 5.173 -11.666 -51.361 1.00 92.50 314 LEU A C 1
ATOM 2516 O O . LEU A 1 314 ? 4.245 -11.398 -50.605 1.00 92.50 314 LEU A O 1
ATOM 2520 N N . ASN A 1 315 ? 5.556 -12.920 -51.613 1.00 91.38 315 ASN A N 1
ATOM 2521 C CA . ASN A 1 315 ? 4.842 -14.091 -51.094 1.00 91.38 315 ASN A CA 1
ATOM 2522 C C . ASN A 1 315 ? 4.806 -14.102 -49.553 1.00 91.38 315 ASN A C 1
ATOM 2524 O O . ASN A 1 315 ? 3.781 -14.402 -48.943 1.00 91.38 315 ASN A O 1
ATOM 2528 N N . THR A 1 316 ? 5.916 -13.723 -48.909 1.00 90.31 316 THR A N 1
ATOM 2529 C CA . THR A 1 316 ? 5.993 -13.628 -47.441 1.00 90.31 316 THR A CA 1
ATOM 2530 C C . THR A 1 316 ? 5.062 -12.537 -46.901 1.00 90.31 316 THR A C 1
ATOM 2532 O O . THR A 1 316 ? 4.374 -12.741 -45.898 1.00 90.31 316 THR A O 1
ATOM 2535 N N . LEU A 1 317 ? 5.010 -11.378 -47.565 1.00 87.62 317 LEU A N 1
ATOM 2536 C CA . LEU A 1 317 ? 4.112 -10.281 -47.195 1.00 87.62 317 LEU A CA 1
ATOM 2537 C C . LEU A 1 317 ? 2.641 -10.652 -47.401 1.00 87.62 317 LEU A C 1
ATOM 2539 O O . LEU A 1 317 ? 1.820 -10.345 -46.541 1.00 87.62 317 LEU A O 1
ATOM 2543 N N . GLU A 1 318 ? 2.303 -11.348 -48.485 1.00 90.69 318 GLU A N 1
ATOM 2544 C CA . GLU A 1 318 ? 0.946 -11.844 -48.733 1.00 90.69 318 GLU A CA 1
ATOM 2545 C C . GLU A 1 318 ? 0.501 -12.841 -47.658 1.00 90.69 318 GLU A C 1
ATOM 2547 O O . GLU A 1 318 ? -0.595 -12.713 -47.108 1.00 90.69 318 GLU A O 1
ATOM 2552 N N . GLN A 1 319 ? 1.373 -13.781 -47.285 1.00 92.31 319 GLN A N 1
ATOM 2553 C CA . GLN A 1 319 ? 1.086 -14.742 -46.221 1.00 92.31 319 GLN A CA 1
ATOM 2554 C C . GLN A 1 319 ? 0.920 -14.054 -44.857 1.00 92.31 319 GLN A C 1
ATOM 2556 O O . GLN A 1 319 ? 0.007 -14.387 -44.098 1.00 92.31 319 GLN A O 1
ATOM 2561 N N . THR A 1 320 ? 1.754 -13.052 -44.572 1.00 87.94 320 THR A N 1
ATOM 2562 C CA . THR A 1 320 ? 1.657 -12.255 -43.340 1.00 87.94 320 THR A CA 1
ATOM 2563 C C . THR A 1 320 ? 0.358 -11.448 -43.307 1.00 87.94 320 THR A C 1
ATOM 2565 O O . THR A 1 320 ? -0.343 -11.458 -42.298 1.00 87.94 320 THR A O 1
ATOM 2568 N N . ASN A 1 321 ? -0.021 -10.808 -44.417 1.00 87.56 321 ASN A N 1
ATOM 2569 C CA . ASN A 1 321 ? -1.281 -10.069 -44.522 1.00 87.56 321 ASN A CA 1
ATOM 2570 C C . ASN A 1 321 ? -2.495 -10.976 -44.308 1.00 87.56 321 ASN A C 1
ATOM 2572 O O . ASN A 1 321 ? -3.419 -10.587 -43.596 1.00 87.56 321 ASN A O 1
ATOM 2576 N N . LYS A 1 322 ? -2.488 -12.192 -44.866 1.00 92.88 322 LYS A N 1
ATOM 2577 C CA . LYS A 1 322 ? -3.563 -13.165 -44.636 1.00 92.88 322 LYS A CA 1
ATOM 2578 C C . LYS A 1 322 ? -3.693 -13.517 -43.151 1.00 92.88 322 LYS A C 1
ATOM 2580 O O . LYS A 1 322 ? -4.790 -13.439 -42.604 1.00 92.88 322 LYS A O 1
ATOM 2585 N N . SER A 1 323 ? -2.574 -13.815 -42.490 1.00 91.50 323 SER A N 1
ATOM 2586 C CA . SER A 1 323 ? -2.557 -14.113 -41.053 1.00 91.50 323 SER A CA 1
ATOM 2587 C C . SER A 1 323 ? -3.057 -12.934 -40.206 1.00 91.50 323 SER A C 1
ATOM 2589 O O . SER A 1 323 ? -3.839 -13.130 -39.278 1.00 91.50 323 SER A O 1
ATOM 2591 N N . LEU A 1 324 ? -2.683 -11.698 -40.557 1.00 89.31 324 LEU A N 1
ATOM 2592 C CA . LEU A 1 324 ? -3.163 -10.495 -39.870 1.00 89.31 324 LEU A CA 1
ATOM 2593 C C . LEU A 1 324 ? -4.667 -10.263 -40.056 1.00 89.31 324 LEU A C 1
ATOM 2595 O O . LEU A 1 324 ? -5.321 -9.751 -39.148 1.00 89.31 324 LEU A O 1
ATOM 2599 N N . ILE A 1 325 ? -5.233 -10.606 -41.214 1.00 91.75 325 ILE A N 1
ATOM 2600 C CA . ILE A 1 325 ? -6.681 -10.508 -41.445 1.00 91.75 325 ILE A CA 1
ATOM 2601 C C . ILE A 1 325 ? -7.424 -11.510 -40.558 1.00 91.75 325 ILE A C 1
ATOM 2603 O O . ILE A 1 325 ? -8.389 -11.130 -39.897 1.00 91.75 325 ILE A O 1
ATOM 2607 N N . GLU A 1 326 ? -6.956 -12.757 -40.496 1.00 92.06 326 GLU A N 1
ATOM 2608 C CA . GLU A 1 326 ? -7.547 -13.802 -39.648 1.00 92.06 326 GLU A CA 1
ATOM 2609 C C . GLU A 1 326 ? -7.503 -13.414 -38.160 1.00 92.06 326 GLU A C 1
ATOM 2611 O O . GLU A 1 326 ? -8.521 -13.492 -37.467 1.00 92.06 326 GLU A O 1
ATOM 2616 N N . ASP A 1 327 ? -6.365 -12.897 -37.685 1.00 89.44 327 ASP A N 1
ATOM 2617 C CA . ASP A 1 327 ? -6.212 -12.406 -36.310 1.00 89.44 327 ASP A CA 1
ATOM 2618 C C . ASP A 1 327 ? -7.122 -11.197 -36.018 1.00 89.44 327 ASP A C 1
ATOM 2620 O O . ASP A 1 327 ? -7.758 -11.125 -34.964 1.00 89.44 327 ASP A O 1
ATOM 2624 N N . ASN A 1 328 ? -7.274 -10.268 -36.969 1.00 85.94 328 ASN A N 1
ATOM 2625 C CA . ASN A 1 328 ? -8.200 -9.141 -36.823 1.00 85.94 328 ASN A CA 1
ATOM 2626 C C . ASN A 1 328 ? -9.665 -9.586 -36.737 1.00 85.94 328 ASN A C 1
ATOM 2628 O O . ASN A 1 328 ? -10.423 -9.029 -35.940 1.00 85.94 328 ASN A O 1
ATOM 2632 N N . VAL A 1 329 ? -10.074 -10.588 -37.519 1.00 93.25 329 VAL A N 1
ATOM 2633 C CA . VAL A 1 329 ? -11.433 -11.145 -37.446 1.00 93.25 329 VAL A CA 1
ATOM 2634 C C . VAL A 1 329 ? -11.662 -11.808 -36.088 1.00 93.25 329 VAL A C 1
ATOM 2636 O O . VAL A 1 329 ? -12.660 -11.509 -35.432 1.00 93.25 329 VAL A O 1
ATOM 2639 N N . ALA A 1 330 ? -10.716 -12.624 -35.614 1.00 89.94 330 ALA A N 1
ATOM 2640 C CA . ALA A 1 330 ? -10.808 -13.270 -34.305 1.00 89.94 330 ALA A CA 1
ATOM 2641 C C . ALA A 1 330 ? -10.900 -12.247 -33.158 1.00 89.94 330 ALA A C 1
ATOM 2643 O O . ALA A 1 330 ? -11.741 -12.374 -32.261 1.00 89.94 330 ALA A O 1
ATOM 2644 N N . LYS A 1 331 ? -10.083 -11.187 -33.211 1.00 88.44 331 LYS A N 1
ATOM 2645 C CA . LYS A 1 331 ? -10.129 -10.080 -32.245 1.00 88.44 331 LYS A CA 1
ATOM 2646 C C . LYS A 1 331 ? -11.456 -9.334 -32.291 1.00 88.44 331 LYS A C 1
ATOM 2648 O O . LYS A 1 331 ? -12.002 -9.034 -31.233 1.00 88.44 331 LYS A O 1
ATOM 2653 N N . LYS A 1 332 ? -12.008 -9.083 -33.480 1.00 91.06 332 LYS A N 1
ATOM 2654 C CA . LYS A 1 332 ? -13.316 -8.434 -33.629 1.00 91.06 332 LYS A CA 1
ATOM 2655 C C . LYS A 1 332 ? -14.435 -9.255 -32.990 1.00 91.06 332 LYS A C 1
ATOM 2657 O O . LYS A 1 332 ? -15.168 -8.723 -32.166 1.00 91.06 332 LYS A O 1
ATOM 2662 N N . THR A 1 333 ? -14.494 -10.558 -33.260 1.00 92.44 333 THR A N 1
ATOM 2663 C CA . THR A 1 333 ? -15.470 -11.450 -32.611 1.00 92.44 333 THR A CA 1
ATOM 2664 C C . THR A 1 333 ? -15.326 -11.445 -31.088 1.00 92.44 333 THR A C 1
ATOM 2666 O O . THR A 1 333 ? -16.319 -11.508 -30.364 1.00 92.44 333 THR A O 1
ATOM 2669 N N . ARG A 1 334 ? -14.094 -11.342 -30.574 1.00 90.50 334 ARG A N 1
ATOM 2670 C CA . ARG A 1 334 ? -13.858 -11.249 -29.131 1.00 90.50 334 ARG A CA 1
ATOM 2671 C C . ARG A 1 334 ? -14.369 -9.935 -28.537 1.00 90.50 334 ARG A C 1
ATOM 2673 O O . ARG A 1 334 ? -14.902 -9.965 -27.431 1.00 90.50 334 ARG A O 1
ATOM 2680 N N . VAL A 1 335 ? -14.218 -8.816 -29.248 1.00 87.00 335 VAL A N 1
ATOM 2681 C CA . VAL A 1 335 ? -14.775 -7.514 -28.844 1.00 87.00 335 VAL A CA 1
ATOM 2682 C C . VAL A 1 335 ? -16.298 -7.589 -28.774 1.00 87.00 335 VAL A C 1
ATOM 2684 O O . VAL A 1 335 ? -16.850 -7.265 -27.728 1.00 87.00 335 VAL A O 1
ATOM 2687 N N . ASP A 1 336 ? -16.955 -8.128 -29.804 1.00 90.38 336 ASP A N 1
ATOM 2688 C CA . ASP A 1 336 ? -18.420 -8.249 -29.841 1.00 90.38 336 ASP A CA 1
ATOM 2689 C C . ASP A 1 336 ? -18.957 -9.071 -28.644 1.00 90.38 336 ASP A C 1
ATOM 2691 O O . ASP A 1 336 ? -19.938 -8.702 -27.996 1.00 90.38 336 ASP A O 1
ATOM 2695 N N . GLN A 1 337 ? -18.271 -10.163 -28.275 1.00 90.50 337 GLN A N 1
ATOM 2696 C CA . GLN A 1 337 ? -18.622 -10.965 -27.091 1.00 90.50 337 GLN A CA 1
ATOM 2697 C C . GLN A 1 337 ? -18.455 -10.201 -25.772 1.00 90.50 337 GLN A C 1
ATOM 2699 O O . GLN A 1 337 ? -19.234 -10.395 -24.836 1.00 90.50 337 GLN A O 1
ATOM 2704 N N . LEU A 1 338 ? -17.409 -9.379 -25.663 1.00 86.75 338 LEU A N 1
ATOM 2705 C CA . LEU A 1 338 ? -17.165 -8.576 -24.467 1.00 86.75 338 LEU A CA 1
ATOM 2706 C C . LEU A 1 338 ? -18.209 -7.465 -24.333 1.00 86.75 338 LEU A C 1
ATOM 2708 O O . LEU A 1 338 ? -18.695 -7.236 -23.228 1.00 86.75 338 LEU A O 1
ATOM 2712 N N . GLU A 1 339 ? -18.611 -6.833 -25.436 1.00 87.69 339 GLU A N 1
ATOM 2713 C CA . GLU A 1 339 ? -19.686 -5.835 -25.446 1.00 87.69 339 GLU A CA 1
ATOM 2714 C C . GLU A 1 339 ? -21.022 -6.431 -24.969 1.00 87.69 339 GLU A C 1
ATOM 2716 O O . GLU A 1 339 ? -21.712 -5.825 -24.145 1.00 87.69 339 GLU A O 1
ATOM 2721 N N . GLU A 1 340 ? -21.354 -7.659 -25.384 1.00 93.62 340 GLU A N 1
ATOM 2722 C CA . GLU A 1 340 ? -22.550 -8.363 -24.899 1.00 93.62 340 GLU A CA 1
ATOM 2723 C C . GLU A 1 340 ? -22.487 -8.645 -23.384 1.00 93.62 340 GLU A C 1
ATOM 2725 O O . GLU A 1 340 ? -23.474 -8.465 -22.663 1.00 93.62 340 GLU A O 1
ATOM 2730 N N . GLN A 1 341 ? -21.325 -9.070 -22.874 1.00 89.38 341 GLN A N 1
ATOM 2731 C CA . GLN A 1 341 ? -21.134 -9.323 -21.441 1.00 89.38 341 GLN A CA 1
ATOM 2732 C C . GLN A 1 341 ? -21.232 -8.044 -20.610 1.00 89.38 341 GLN A C 1
ATOM 2734 O O . GLN A 1 341 ? -21.870 -8.055 -19.555 1.00 89.38 341 GLN A O 1
ATOM 2739 N N . VAL A 1 342 ? -20.653 -6.941 -21.093 1.00 84.44 342 VAL A N 1
ATOM 2740 C CA . VAL A 1 342 ? -20.785 -5.624 -20.458 1.00 84.44 342 VAL A CA 1
ATOM 2741 C C . VAL A 1 342 ? -22.258 -5.226 -20.389 1.00 84.44 342 VAL A C 1
ATOM 2743 O O . VAL A 1 342 ? -22.725 -4.851 -19.317 1.00 84.44 342 VAL A O 1
ATOM 2746 N N . GLY A 1 343 ? -23.020 -5.401 -21.473 1.00 90.06 343 GLY A N 1
ATOM 2747 C CA . GLY A 1 343 ? -24.460 -5.127 -21.481 1.00 90.06 343 GLY A CA 1
ATOM 2748 C C . GLY A 1 343 ? -25.239 -5.919 -20.422 1.00 90.06 343 GLY A C 1
ATOM 2749 O O . GLY A 1 343 ? -26.054 -5.345 -19.697 1.00 90.06 343 GLY A O 1
ATOM 2750 N N . LYS A 1 344 ? -24.954 -7.220 -20.273 1.00 92.00 344 LYS A N 1
ATOM 2751 C CA . LYS A 1 344 ? -25.593 -8.072 -19.248 1.00 92.00 344 LYS A CA 1
ATOM 2752 C C . LYS A 1 344 ? -25.257 -7.620 -17.827 1.00 92.00 344 LYS A C 1
ATOM 2754 O O . LYS A 1 344 ? -26.159 -7.490 -17.002 1.00 92.00 344 LYS A O 1
ATOM 2759 N N . LEU A 1 345 ? -23.983 -7.344 -17.554 1.00 85.25 345 LEU A N 1
ATOM 2760 C CA . LEU A 1 345 ? -23.531 -6.897 -16.233 1.00 85.25 345 LEU A CA 1
ATOM 2761 C C . LEU A 1 345 ? -24.091 -5.517 -15.869 1.00 85.25 345 LEU A C 1
ATOM 2763 O O . LEU A 1 345 ? -24.432 -5.278 -14.711 1.00 85.25 345 LEU A O 1
ATOM 2767 N N . THR A 1 346 ? -24.236 -4.615 -16.842 1.00 85.69 346 THR A N 1
ATOM 2768 C CA . THR A 1 346 ? -24.869 -3.309 -16.620 1.00 85.69 346 THR A CA 1
ATOM 2769 C C . THR A 1 346 ? -26.338 -3.455 -16.232 1.00 85.69 346 THR A C 1
ATOM 2771 O O . THR A 1 346 ? -26.766 -2.826 -15.265 1.00 85.69 346 THR A O 1
ATOM 2774 N N . ALA A 1 347 ? -27.092 -4.328 -16.905 1.00 90.88 347 ALA A N 1
ATOM 2775 C CA . ALA A 1 347 ? -28.489 -4.590 -16.555 1.00 90.88 347 ALA A CA 1
ATOM 2776 C C . ALA A 1 347 ? -28.635 -5.205 -15.148 1.00 90.88 347 ALA A C 1
ATOM 2778 O O . ALA A 1 347 ? -29.495 -4.790 -14.369 1.00 90.88 347 ALA A O 1
ATOM 2779 N N . GLU A 1 348 ? -27.763 -6.153 -14.787 1.00 89.69 348 GLU A N 1
ATOM 2780 C CA . GLU A 1 348 ? -27.752 -6.757 -13.448 1.00 89.69 348 GLU A CA 1
ATOM 2781 C C . GLU A 1 348 ? -27.411 -5.726 -12.361 1.00 89.69 348 GLU A C 1
ATOM 2783 O O . GLU A 1 348 ? -28.070 -5.670 -11.318 1.00 89.69 348 GLU A O 1
ATOM 2788 N N . LYS A 1 349 ? -26.438 -4.844 -12.627 1.00 86.00 349 LYS A N 1
ATOM 2789 C CA . LYS A 1 349 ? -26.093 -3.729 -11.738 1.00 86.00 349 LYS A CA 1
ATOM 2790 C C . LYS A 1 349 ? -27.293 -2.812 -11.501 1.00 86.00 349 LYS A C 1
ATOM 2792 O O . LYS A 1 349 ? -27.581 -2.493 -10.350 1.00 86.00 349 LYS A O 1
ATOM 2797 N N . GLU A 1 350 ? -27.999 -2.401 -12.553 1.00 89.38 350 GLU A N 1
ATOM 2798 C CA . GLU A 1 350 ? -29.178 -1.530 -12.434 1.00 89.38 350 GLU A CA 1
ATOM 2799 C C . GLU A 1 350 ? -30.296 -2.183 -11.610 1.00 89.38 350 GLU A C 1
ATOM 2801 O O . GLU A 1 350 ? -30.872 -1.547 -10.719 1.00 89.38 350 GLU A O 1
ATOM 2806 N N . GLN A 1 351 ? -30.551 -3.475 -11.834 1.00 91.88 351 GLN A N 1
ATOM 2807 C CA . GLN A 1 351 ? -31.530 -4.239 -11.062 1.00 91.88 351 GLN A CA 1
ATOM 2808 C C . GLN A 1 351 ? -31.150 -4.319 -9.576 1.00 91.88 351 GLN A C 1
ATOM 2810 O O . GLN A 1 351 ? -31.998 -4.133 -8.690 1.00 91.88 351 GLN A O 1
ATOM 2815 N N . LEU A 1 352 ? -29.874 -4.573 -9.285 1.00 87.31 352 LEU A N 1
ATOM 2816 C CA . LEU A 1 352 ? -29.371 -4.664 -7.921 1.00 87.31 352 LEU A CA 1
ATOM 2817 C C . LEU A 1 352 ? -29.450 -3.306 -7.212 1.00 87.31 352 LEU A C 1
ATOM 2819 O O . LEU A 1 352 ? -29.947 -3.229 -6.087 1.00 87.31 352 LEU A O 1
ATOM 2823 N N . THR A 1 353 ? -29.046 -2.225 -7.887 1.00 85.12 353 THR A N 1
ATOM 2824 C CA . THR A 1 353 ? -29.155 -0.853 -7.371 1.00 85.12 353 THR A CA 1
ATOM 2825 C C . THR A 1 353 ? -30.603 -0.492 -7.044 1.00 85.12 353 THR A C 1
ATOM 2827 O O . THR A 1 353 ? -30.867 -0.030 -5.935 1.00 85.12 353 THR A O 1
ATOM 2830 N N . SER A 1 354 ? -31.557 -0.769 -7.940 1.00 90.50 354 SER A N 1
ATOM 2831 C CA . SER A 1 354 ? -32.986 -0.524 -7.685 1.00 90.50 354 SER A CA 1
ATOM 2832 C C . SER A 1 354 ? -33.498 -1.296 -6.460 1.00 90.50 354 SER A C 1
ATOM 2834 O O . SER A 1 354 ? -34.221 -0.753 -5.620 1.00 90.50 354 SER A O 1
ATOM 2836 N N . THR A 1 355 ? -33.064 -2.548 -6.304 1.00 89.25 355 THR A N 1
ATOM 2837 C CA . THR A 1 355 ? -33.456 -3.394 -5.170 1.00 89.25 355 THR A CA 1
ATOM 2838 C C . THR A 1 355 ? -32.937 -2.846 -3.840 1.00 89.25 355 THR A C 1
ATOM 2840 O O . THR A 1 355 ? -33.685 -2.792 -2.860 1.00 89.25 355 THR A O 1
ATOM 2843 N N . TYR A 1 356 ? -31.670 -2.428 -3.780 1.00 79.00 356 TYR A N 1
ATOM 2844 C CA . TYR A 1 356 ? -31.097 -1.848 -2.562 1.00 79.00 356 TYR A CA 1
ATOM 2845 C C . TYR A 1 356 ? -31.686 -0.480 -2.235 1.00 79.00 356 TYR A C 1
ATOM 2847 O O . TYR A 1 356 ? -31.976 -0.223 -1.068 1.00 79.00 356 TYR A O 1
ATOM 2855 N N . GLN A 1 357 ? -31.942 0.350 -3.245 1.00 86.75 357 GLN A N 1
ATOM 2856 C CA . GLN A 1 357 ? -32.592 1.645 -3.062 1.00 86.75 357 GLN A CA 1
ATOM 2857 C C . GLN A 1 357 ? -33.958 1.487 -2.379 1.00 86.75 357 GLN A C 1
ATOM 2859 O O . GLN A 1 357 ? -34.229 2.124 -1.362 1.00 86.75 357 GLN A O 1
ATOM 2864 N N . ARG A 1 358 ? -34.771 0.534 -2.845 1.00 90.81 358 ARG A N 1
ATOM 2865 C CA . ARG A 1 358 ? -36.069 0.225 -2.233 1.00 90.81 358 ARG A CA 1
ATOM 2866 C C . ARG A 1 358 ? -35.947 -0.298 -0.794 1.00 90.81 358 ARG A C 1
ATOM 2868 O O . ARG A 1 358 ? -36.792 0.011 0.047 1.00 90.81 358 ARG A O 1
ATOM 2875 N N . LYS A 1 359 ? -34.914 -1.092 -0.486 1.00 87.81 359 LYS A N 1
ATOM 2876 C CA . LYS A 1 359 ? -34.655 -1.558 0.891 1.00 87.81 359 LYS A CA 1
ATOM 2877 C C . LYS A 1 359 ? -34.308 -0.399 1.824 1.00 87.81 359 LYS A C 1
ATOM 2879 O O . LYS A 1 359 ? -34.818 -0.365 2.937 1.00 87.81 359 LYS A O 1
ATOM 2884 N N . ILE A 1 360 ? -33.485 0.542 1.363 1.00 83.94 360 ILE A N 1
ATOM 2885 C CA . ILE A 1 360 ? -33.122 1.744 2.126 1.00 83.94 360 ILE A CA 1
ATOM 2886 C C . ILE A 1 360 ? -34.364 2.597 2.395 1.00 83.94 360 ILE A C 1
ATOM 2888 O O . ILE A 1 360 ? -34.578 3.021 3.525 1.00 83.94 360 ILE A O 1
ATOM 2892 N N . GLU A 1 361 ? -35.214 2.804 1.389 1.00 90.06 361 GLU A N 1
ATOM 2893 C CA . GLU A 1 361 ? -36.464 3.561 1.542 1.00 90.06 361 GLU A CA 1
ATOM 2894 C C . GLU A 1 361 ? -37.415 2.918 2.555 1.00 90.06 361 GLU A C 1
ATOM 2896 O O . GLU A 1 361 ? -37.992 3.618 3.383 1.00 90.06 361 GLU A O 1
ATOM 2901 N N . THR A 1 362 ? -37.526 1.587 2.535 1.00 89.12 362 THR A N 1
ATOM 2902 C CA . THR A 1 362 ? -38.350 0.848 3.504 1.00 89.12 362 THR A CA 1
ATOM 2903 C C . THR A 1 362 ? -37.795 1.006 4.920 1.00 89.12 362 THR A C 1
ATOM 2905 O O . THR A 1 362 ? -38.530 1.368 5.830 1.00 89.12 362 THR A O 1
ATOM 2908 N N . LEU A 1 363 ? -36.482 0.821 5.097 1.00 83.88 363 LEU A N 1
ATOM 2909 C CA . LEU A 1 363 ? -35.842 0.938 6.407 1.00 83.88 363 LEU A CA 1
ATOM 2910 C C . LEU A 1 363 ? -35.949 2.360 6.976 1.00 83.88 363 LEU A C 1
ATOM 2912 O O . LEU A 1 363 ? -36.189 2.537 8.165 1.00 83.88 363 LEU A O 1
ATOM 2916 N N . ASN A 1 364 ? -35.809 3.381 6.130 1.00 83.56 364 ASN A N 1
ATOM 2917 C CA . ASN A 1 364 ? -35.978 4.772 6.546 1.00 83.56 364 ASN A CA 1
ATOM 2918 C C . ASN A 1 364 ? -37.416 5.065 6.994 1.00 83.56 364 ASN A C 1
ATOM 2920 O O . ASN A 1 364 ? -37.603 5.810 7.954 1.00 83.56 364 ASN A O 1
ATOM 2924 N N . ALA A 1 365 ? -38.418 4.480 6.333 1.00 88.88 365 ALA A N 1
ATOM 2925 C CA . ALA A 1 365 ? -39.810 4.607 6.756 1.00 88.88 365 ALA A CA 1
ATOM 2926 C C . ALA A 1 365 ? -40.056 3.938 8.120 1.00 88.88 365 ALA A C 1
ATOM 2928 O O . ALA A 1 365 ? -40.727 4.523 8.967 1.00 88.88 365 ALA A O 1
ATOM 2929 N N . ASP A 1 366 ? -39.467 2.764 8.364 1.00 88.12 366 ASP A N 1
ATOM 2930 C CA . ASP A 1 366 ? -39.575 2.074 9.656 1.00 88.12 366 ASP A CA 1
ATOM 2931 C C . ASP A 1 366 ? -38.923 2.893 10.787 1.00 88.12 366 ASP A C 1
ATOM 2933 O O . ASP A 1 366 ? -39.531 3.108 11.838 1.00 88.12 366 ASP A O 1
ATOM 2937 N N . ILE A 1 367 ? -37.725 3.439 10.541 1.00 84.06 367 ILE A N 1
ATOM 2938 C CA . ILE A 1 367 ? -37.015 4.313 11.491 1.00 84.06 367 ILE A CA 1
ATOM 2939 C C . ILE A 1 367 ? -37.831 5.576 11.804 1.00 84.06 367 ILE A C 1
ATOM 2941 O O . ILE A 1 367 ? -37.862 6.030 12.950 1.00 84.06 367 ILE A O 1
ATOM 2945 N N . GLU A 1 368 ? -38.499 6.160 10.808 1.00 89.12 368 GLU A N 1
ATOM 2946 C CA . GLU A 1 368 ? -39.354 7.336 10.998 1.00 89.12 368 GLU A CA 1
ATOM 2947 C C . GLU A 1 368 ? -40.499 7.038 11.977 1.00 89.12 368 GLU A C 1
ATOM 2949 O O . GLU A 1 368 ? -40.725 7.796 12.925 1.00 89.12 368 GLU A O 1
ATOM 2954 N N . VAL A 1 369 ? -41.167 5.895 11.800 1.00 90.62 369 VAL A N 1
ATOM 2955 C CA . VAL A 1 369 ? -42.262 5.450 12.673 1.00 90.62 369 VAL A CA 1
ATOM 2956 C C . VAL A 1 369 ? -41.770 5.201 14.102 1.00 90.62 369 VAL A C 1
ATOM 2958 O O . VAL A 1 369 ? -42.430 5.609 15.068 1.00 90.62 369 VAL A O 1
ATOM 2961 N N . GLU A 1 370 ? -40.602 4.576 14.271 1.00 82.62 370 GLU A N 1
ATOM 2962 C CA . GLU A 1 370 ? -39.992 4.391 15.593 1.00 82.62 370 GLU A CA 1
ATOM 2963 C C . GLU A 1 370 ? -39.667 5.733 16.258 1.00 82.62 370 GLU A C 1
ATOM 2965 O O . GLU A 1 370 ? -39.979 5.933 17.438 1.00 82.62 370 GLU A O 1
ATOM 2970 N N . ARG A 1 371 ? -39.118 6.694 15.503 1.00 84.19 371 ARG A N 1
ATOM 2971 C CA . ARG A 1 371 ? -38.789 8.031 16.017 1.00 84.19 371 ARG A CA 1
ATOM 2972 C C . ARG A 1 371 ? -40.032 8.782 16.488 1.00 84.19 371 ARG A C 1
ATOM 2974 O O . ARG A 1 371 ? -40.009 9.381 17.566 1.00 84.19 371 ARG A O 1
ATOM 2981 N N . GLU A 1 372 ? -41.117 8.746 15.717 1.00 87.88 372 GLU A N 1
ATOM 2982 C CA . GLU A 1 372 ? -42.394 9.350 16.116 1.00 87.88 372 GLU A CA 1
ATOM 2983 C C . GLU A 1 372 ? -42.965 8.701 17.382 1.00 87.88 372 GLU A C 1
ATOM 2985 O O . GLU A 1 372 ? -43.483 9.388 18.269 1.00 87.88 372 GLU A O 1
ATOM 2990 N N . THR A 1 373 ? -42.854 7.377 17.489 1.00 85.38 373 THR A N 1
ATOM 2991 C CA . THR A 1 373 ? -43.315 6.623 18.661 1.00 85.38 373 THR A CA 1
ATOM 2992 C C . THR A 1 373 ? -42.514 7.009 19.903 1.00 85.38 373 THR A C 1
ATOM 2994 O O . THR A 1 373 ? -43.097 7.289 20.953 1.00 85.38 373 THR A O 1
ATOM 2997 N N . TYR A 1 374 ? -41.191 7.120 19.775 1.00 76.62 374 TYR A N 1
ATOM 2998 C CA . TYR A 1 374 ? -40.315 7.563 20.857 1.00 76.62 374 TYR A CA 1
ATOM 2999 C C . TYR A 1 374 ? -40.640 8.991 21.319 1.00 76.62 374 TYR A C 1
ATOM 3001 O O . TYR A 1 374 ? -40.742 9.248 22.520 1.00 76.62 374 TYR A O 1
ATOM 3009 N N . GLN A 1 375 ? -40.880 9.917 20.383 1.00 82.19 375 GLN A N 1
ATOM 3010 C CA . GLN A 1 375 ? -41.282 11.288 20.714 1.00 82.19 375 GLN A CA 1
ATOM 3011 C C . GLN A 1 375 ? -42.599 11.333 21.493 1.00 82.19 375 GLN A C 1
ATOM 3013 O O . GLN A 1 375 ? -42.680 12.019 22.515 1.00 82.19 375 GLN A O 1
ATOM 3018 N N . LYS A 1 376 ? -43.615 10.575 21.063 1.00 85.06 376 LYS A N 1
ATOM 3019 C CA . LYS A 1 376 ? -44.902 10.496 21.774 1.00 85.06 376 LYS A CA 1
ATOM 3020 C C . LYS A 1 376 ? -44.722 9.950 23.191 1.00 85.06 376 LYS A C 1
ATOM 3022 O O . LYS A 1 376 ? -45.207 10.567 24.139 1.00 85.06 376 LYS A O 1
ATOM 3027 N N . SER A 1 377 ? -43.968 8.866 23.358 1.00 80.62 377 SER A N 1
ATOM 3028 C CA . SER A 1 377 ? -43.679 8.296 24.680 1.00 80.62 377 SER A CA 1
ATOM 3029 C C . SER A 1 377 ? -42.957 9.289 25.593 1.00 80.62 377 SER A C 1
ATOM 3031 O O . SER A 1 377 ? -43.362 9.468 26.741 1.00 80.62 377 SER A O 1
ATOM 3033 N N . ARG A 1 378 ? -41.958 10.017 25.074 1.00 82.00 378 ARG A N 1
ATOM 3034 C CA . ARG A 1 378 ? -41.229 11.049 25.828 1.00 82.00 378 ARG A CA 1
ATOM 3035 C C . ARG A 1 378 ? -42.149 12.158 26.340 1.00 82.00 378 ARG A C 1
ATOM 3037 O O . ARG A 1 378 ? -42.086 12.492 27.517 1.00 82.00 378 ARG A O 1
ATOM 3044 N N . THR A 1 379 ? -43.066 12.658 25.508 1.00 82.56 379 THR A N 1
ATOM 3045 C CA . THR A 1 379 ? -44.044 13.668 25.963 1.00 82.56 379 THR A CA 1
ATOM 3046 C C . THR A 1 379 ? -44.977 13.148 27.063 1.00 82.56 379 THR A C 1
ATOM 3048 O O . THR A 1 379 ? -45.367 13.903 27.956 1.00 82.56 379 THR A O 1
ATOM 3051 N N . GLY A 1 380 ? -45.304 11.850 27.041 1.00 83.38 380 GLY A N 1
ATOM 3052 C CA . GLY A 1 380 ? -46.053 11.192 28.111 1.00 83.38 380 GLY A CA 1
ATOM 3053 C C . GLY A 1 380 ? -45.277 11.159 29.429 1.00 83.38 380 GLY A C 1
ATOM 3054 O O . GLY A 1 380 ? -45.824 11.526 30.470 1.00 83.38 380 GLY A O 1
ATOM 3055 N N . PHE A 1 381 ? -43.993 10.792 29.384 1.00 77.00 381 PHE A N 1
ATOM 3056 C CA . PHE A 1 381 ? -43.120 10.795 30.562 1.00 77.00 381 PHE A CA 1
ATOM 3057 C C . PHE A 1 381 ? -42.913 12.198 31.136 1.00 77.00 381 PHE A C 1
ATOM 3059 O O . PHE A 1 381 ? -43.021 12.365 32.350 1.00 77.00 381 PHE A O 1
ATOM 3066 N N . ASP A 1 382 ? -42.724 13.215 30.292 1.00 81.75 382 ASP A N 1
ATOM 3067 C CA . ASP A 1 382 ? -42.602 14.609 30.738 1.00 81.75 382 ASP A CA 1
ATOM 3068 C C . ASP A 1 382 ? -43.874 15.078 31.472 1.00 81.75 382 ASP A C 1
ATOM 3070 O O . ASP A 1 382 ? -43.806 15.770 32.490 1.00 81.75 382 ASP A O 1
ATOM 3074 N N . SER A 1 383 ? -45.059 14.664 31.007 1.00 84.69 383 SER A N 1
ATOM 3075 C CA . SER A 1 383 ? -46.321 14.954 31.700 1.00 84.69 383 SER A CA 1
ATOM 3076 C C . SER A 1 383 ? -46.389 14.289 33.077 1.00 84.69 383 SER A C 1
ATOM 3078 O O . SER A 1 383 ? -46.776 14.932 34.055 1.00 84.69 383 SER A O 1
ATOM 3080 N N . ILE A 1 384 ? -45.981 13.020 33.175 1.00 84.31 384 ILE A N 1
ATOM 3081 C CA . ILE A 1 384 ? -45.968 12.265 34.436 1.00 84.31 384 ILE A CA 1
ATOM 3082 C C . ILE A 1 384 ? -44.960 12.870 35.418 1.00 84.31 384 ILE A C 1
ATOM 3084 O O . ILE A 1 384 ? -45.293 13.058 36.588 1.00 84.31 384 ILE A O 1
ATOM 3088 N N . TYR A 1 385 ? -43.767 13.233 34.945 1.00 81.81 385 TYR A N 1
ATOM 3089 C CA . TYR A 1 385 ? -42.736 13.875 35.756 1.00 81.81 385 TYR A CA 1
ATOM 3090 C C . TYR A 1 385 ? -43.244 15.189 36.359 1.00 81.81 385 TYR A C 1
ATOM 3092 O O . TYR A 1 385 ? -43.183 15.381 37.572 1.00 81.81 385 TYR A O 1
ATOM 3100 N N . ASN A 1 386 ? -43.864 16.046 35.541 1.00 86.31 386 ASN A N 1
ATOM 3101 C CA . ASN A 1 386 ? -44.459 17.300 36.009 1.00 86.31 386 ASN A CA 1
ATOM 3102 C C . ASN A 1 386 ? -45.593 17.077 37.027 1.00 86.31 386 ASN A C 1
ATOM 3104 O O . ASN A 1 386 ? -45.744 17.850 37.974 1.00 86.31 386 ASN A O 1
ATOM 3108 N N . GLN A 1 387 ? -46.386 16.012 36.874 1.00 88.31 387 GLN A N 1
ATOM 3109 C CA . GLN A 1 387 ? -47.422 15.658 37.850 1.00 88.31 387 GLN A CA 1
ATOM 3110 C C . GLN A 1 387 ? -46.836 15.169 39.181 1.00 88.31 387 GLN A C 1
ATOM 3112 O O . GLN A 1 387 ? -47.365 15.519 40.238 1.00 88.31 387 GLN A O 1
ATOM 3117 N N . LEU A 1 388 ? -45.765 14.368 39.153 1.00 83.56 388 LEU A N 1
ATOM 3118 C CA . LEU A 1 388 ? -45.072 13.922 40.366 1.00 83.56 388 LEU A CA 1
ATOM 3119 C C . LEU A 1 388 ? -44.392 15.085 41.091 1.00 83.56 388 LEU A C 1
ATOM 3121 O O . LEU A 1 388 ? -44.523 15.185 42.308 1.00 83.56 388 LEU A O 1
ATOM 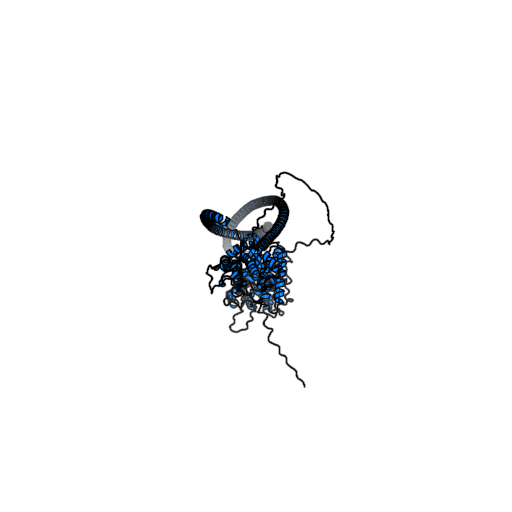3125 N N . GLN A 1 389 ? -43.733 15.973 40.345 1.00 86.69 389 GLN A N 1
ATOM 3126 C CA . GLN A 1 389 ? -43.112 17.191 40.864 1.00 86.69 389 GLN A CA 1
ATOM 3127 C C . GLN A 1 389 ? -44.130 18.021 41.658 1.00 86.69 389 GLN A C 1
ATOM 3129 O O . GLN A 1 389 ? -43.899 18.349 42.819 1.00 86.69 389 GLN A O 1
ATOM 3134 N N . LYS A 1 390 ? -45.308 18.261 41.071 1.00 90.69 390 LYS A N 1
ATOM 3135 C CA . LYS A 1 390 ? -46.381 19.007 41.732 1.00 90.69 390 LYS A CA 1
ATOM 3136 C C . LYS A 1 390 ? -46.889 18.316 43.001 1.00 90.69 390 LYS A C 1
ATOM 3138 O O . LYS A 1 390 ? -47.068 18.965 44.023 1.00 90.69 390 LYS A O 1
ATOM 3143 N N . LYS A 1 391 ? -47.092 16.993 42.963 1.00 88.62 391 LYS A N 1
ATOM 3144 C CA . LYS A 1 391 ? -47.517 16.237 44.156 1.00 88.62 391 LYS A CA 1
ATOM 3145 C C . LYS A 1 391 ? -46.492 16.307 45.284 1.00 88.62 391 LYS A C 1
ATOM 3147 O O . LYS A 1 391 ? -46.881 16.420 46.441 1.00 88.62 391 LYS A O 1
ATOM 3152 N N . TYR A 1 392 ? -45.208 16.236 44.947 1.00 86.75 392 TYR A N 1
ATOM 3153 C CA . TYR A 1 392 ? -44.129 16.362 45.919 1.00 86.75 392 TYR A CA 1
ATOM 3154 C C . TYR A 1 392 ? -44.129 17.746 46.583 1.00 86.75 392 TYR A C 1
ATOM 3156 O O . TYR A 1 392 ? -44.002 17.837 47.803 1.00 86.75 392 TYR A O 1
ATOM 3164 N N . GLU A 1 393 ? -44.325 18.812 45.804 1.00 88.25 393 GLU A N 1
ATOM 3165 C CA . GLU A 1 393 ? -44.438 20.183 46.317 1.00 88.25 393 GLU A CA 1
ATOM 3166 C C . GLU A 1 393 ? -45.645 20.338 47.261 1.00 88.25 393 GLU A C 1
ATOM 3168 O O . GLU A 1 393 ? -45.482 20.810 48.390 1.00 88.25 393 GLU A O 1
ATOM 3173 N N . ASP A 1 394 ? -46.822 19.844 46.861 1.00 88.81 394 ASP A N 1
ATOM 3174 C CA . ASP A 1 394 ? -48.047 19.888 47.674 1.00 88.81 394 ASP A CA 1
ATOM 3175 C C . ASP A 1 394 ? -47.881 19.138 49.017 1.00 88.81 394 ASP A C 1
ATOM 3177 O O . ASP A 1 394 ? -48.305 19.610 50.081 1.00 88.81 394 ASP A O 1
ATOM 3181 N N . GLU A 1 395 ? -47.247 17.960 48.990 1.00 84.94 395 GLU A N 1
ATOM 3182 C CA . GLU A 1 395 ? -46.994 17.141 50.180 1.00 84.94 395 GLU A CA 1
ATOM 3183 C C . GLU A 1 395 ? -45.945 17.781 51.101 1.00 84.94 395 GLU A C 1
ATOM 3185 O O . GLU A 1 395 ? -46.115 17.798 52.326 1.00 84.94 395 GLU A O 1
ATOM 3190 N N . HIS A 1 396 ? -44.898 18.378 50.523 1.00 87.19 396 HIS A N 1
ATOM 3191 C CA . HIS A 1 396 ? -43.873 19.105 51.265 1.00 87.19 396 HIS A CA 1
ATOM 3192 C C . HIS A 1 396 ? -44.468 20.291 52.032 1.00 87.19 396 HIS A C 1
ATOM 3194 O O . HIS A 1 396 ? -44.207 20.445 53.230 1.00 87.19 396 HIS A O 1
ATOM 3200 N N . GLU A 1 397 ? -45.324 21.087 51.388 1.00 89.44 397 GLU A N 1
ATOM 3201 C CA . GLU A 1 397 ? -46.030 22.175 52.065 1.00 89.44 397 GLU A CA 1
ATOM 3202 C C . GLU A 1 397 ? -46.960 21.668 53.173 1.00 89.44 397 GLU A C 1
ATOM 3204 O O . GLU A 1 397 ? -47.034 22.255 54.256 1.00 89.44 397 GLU A O 1
ATOM 3209 N N . SER A 1 398 ? -47.680 20.568 52.928 1.00 83.81 398 SER A N 1
ATOM 3210 C CA . SER A 1 398 ? -48.571 19.983 53.932 1.00 83.81 398 SER A CA 1
ATOM 3211 C C . SER A 1 398 ? -47.801 19.533 55.173 1.00 83.81 398 SER A C 1
ATOM 3213 O O . SER A 1 398 ? -48.233 19.793 56.299 1.00 83.81 398 SER A O 1
ATOM 3215 N N . LYS A 1 399 ? -46.627 18.924 54.985 1.00 86.69 399 LYS A N 1
ATOM 3216 C CA . LYS A 1 399 ? -45.742 18.526 56.083 1.00 86.69 399 LYS A CA 1
ATOM 3217 C C . LYS A 1 399 ? -45.274 19.730 56.902 1.00 86.69 399 LYS A C 1
ATOM 3219 O O . LYS A 1 399 ? -45.329 19.676 58.127 1.00 86.69 399 LYS A O 1
ATOM 3224 N N . GLN A 1 400 ? -44.865 20.820 56.250 1.00 84.81 400 GLN A N 1
ATOM 3225 C CA . GLN A 1 400 ? -44.458 22.045 56.950 1.00 84.81 400 GLN A CA 1
ATOM 3226 C C . GLN A 1 400 ? -45.601 22.643 57.785 1.00 84.81 400 GLN A C 1
ATOM 3228 O O . GLN A 1 400 ? -45.383 23.063 58.922 1.00 84.81 400 GLN A O 1
ATOM 3233 N N . ARG A 1 401 ? -46.834 22.630 57.256 1.00 90.44 401 ARG A N 1
ATOM 3234 C CA . ARG A 1 401 ? -48.022 23.081 57.999 1.00 90.44 401 ARG A CA 1
ATOM 3235 C C . ARG A 1 401 ? -48.275 22.231 59.248 1.00 90.44 401 ARG A C 1
ATOM 3237 O O . ARG A 1 401 ? -48.508 22.792 60.316 1.00 90.44 401 ARG A O 1
ATOM 3244 N N . ILE A 1 402 ? -48.196 20.903 59.133 1.00 85.94 402 ILE A N 1
ATOM 3245 C CA . ILE A 1 402 ? -48.395 19.983 60.268 1.00 85.94 402 ILE A CA 1
ATOM 3246 C C . ILE A 1 402 ? -47.318 20.191 61.342 1.00 85.94 402 ILE A C 1
ATOM 3248 O O . ILE A 1 402 ? -47.653 20.279 62.522 1.00 85.94 402 ILE A O 1
ATOM 3252 N N . GLU A 1 403 ? -46.051 20.334 60.945 1.00 81.88 403 GLU A N 1
ATOM 3253 C CA . GLU A 1 403 ? -44.938 20.577 61.874 1.00 81.88 403 GLU A CA 1
ATOM 3254 C C . GLU A 1 403 ? -45.146 21.872 62.679 1.00 81.88 403 GLU A C 1
ATOM 3256 O O . GLU A 1 403 ? -44.988 21.886 63.899 1.00 81.88 403 GLU A O 1
ATOM 3261 N N . SER A 1 404 ? -45.597 22.951 62.029 1.00 87.62 404 SER A N 1
ATOM 3262 C CA . SER A 1 404 ? -45.895 24.219 62.710 1.00 87.62 404 SER A CA 1
ATOM 3263 C C . SER A 1 404 ? -47.021 24.091 63.745 1.00 87.62 404 SER A C 1
ATOM 3265 O O . SER A 1 404 ? -46.949 24.693 64.822 1.00 87.62 404 SER A O 1
ATOM 3267 N N . VAL A 1 405 ? -48.072 23.326 63.434 1.00 87.00 405 VAL A N 1
ATOM 3268 C CA . VAL A 1 405 ? -49.185 23.079 64.367 1.00 87.00 405 VAL A CA 1
ATOM 3269 C C . VAL A 1 405 ? -48.712 22.236 65.552 1.00 87.00 405 VAL A C 1
ATOM 3271 O O . VAL A 1 405 ? -49.031 22.559 66.696 1.00 87.00 405 VAL A O 1
ATOM 3274 N N . TYR A 1 406 ? -47.899 21.207 65.302 1.00 84.81 406 TYR A N 1
ATOM 3275 C CA . TYR A 1 406 ? -47.345 20.351 66.349 1.00 84.81 406 TYR A CA 1
ATOM 3276 C C . TYR A 1 406 ? -46.493 21.140 67.356 1.00 84.81 406 TYR A C 1
ATOM 3278 O O . TYR A 1 406 ? -46.706 21.022 68.563 1.00 84.81 406 TYR A O 1
ATOM 3286 N N . GLN A 1 407 ? -45.600 22.014 66.880 1.00 84.00 407 GLN A N 1
ATOM 3287 C CA . GLN A 1 407 ? -44.778 22.868 67.751 1.00 84.00 407 GLN A CA 1
ATOM 3288 C C . GLN A 1 407 ? -45.628 23.777 68.654 1.00 84.00 407 GLN A C 1
ATOM 3290 O O . GLN A 1 407 ? -45.331 23.950 69.837 1.00 84.00 407 GLN A O 1
ATOM 3295 N N . THR A 1 408 ? -46.732 24.303 68.121 1.00 84.38 408 THR A N 1
ATOM 3296 C CA . THR A 1 408 ? -47.672 25.133 68.889 1.00 84.38 408 THR A CA 1
ATOM 3297 C C . THR A 1 408 ? -48.351 24.323 70.000 1.00 84.38 408 THR A C 1
ATOM 3299 O O . THR A 1 408 ? -48.442 24.787 71.138 1.00 84.38 408 THR A O 1
ATOM 3302 N N . GLN A 1 409 ? -48.769 23.087 69.707 1.00 79.50 409 GLN A N 1
ATOM 3303 C CA . GLN A 1 409 ? -49.418 22.204 70.681 1.00 79.50 409 GLN A CA 1
ATOM 3304 C C . GLN A 1 409 ? -48.475 21.801 71.825 1.00 79.50 409 GLN A C 1
ATOM 3306 O O . GLN A 1 409 ? -48.887 21.752 72.985 1.00 79.50 409 GLN A O 1
ATOM 3311 N N . VAL A 1 410 ? -47.203 21.537 71.515 1.00 84.69 410 VAL A N 1
ATOM 3312 C CA . VAL A 1 410 ? -46.178 21.221 72.523 1.00 84.69 410 VAL A CA 1
ATOM 3313 C C . VAL A 1 410 ? -45.990 22.388 73.497 1.00 84.69 410 VAL A C 1
ATOM 3315 O O . VAL A 1 410 ? -45.925 22.165 74.706 1.00 84.69 410 VAL A O 1
ATOM 3318 N N . SER A 1 411 ? -45.974 23.629 73.000 1.00 80.25 411 SER A N 1
ATOM 3319 C CA . SER A 1 411 ? -45.867 24.822 73.851 1.00 80.25 411 SER A CA 1
ATOM 3320 C C . SER A 1 411 ? -47.046 24.949 74.822 1.00 80.25 411 SER A C 1
ATOM 3322 O O . SER A 1 411 ? -46.838 25.169 76.013 1.00 80.25 411 SER A O 1
ATOM 3324 N N . GLN A 1 412 ? -48.276 24.742 74.341 1.00 78.25 412 GLN A N 1
ATOM 3325 C CA . GLN A 1 412 ? -49.487 24.819 75.171 1.00 78.25 412 GLN A CA 1
ATOM 3326 C C . GLN A 1 412 ? -49.522 23.744 76.268 1.00 78.25 412 GLN A C 1
ATOM 3328 O O . GLN A 1 412 ? -49.922 24.013 77.400 1.00 78.25 412 GLN A O 1
ATOM 3333 N N . ASN A 1 413 ? -49.074 22.525 75.958 1.00 76.50 413 ASN A N 1
ATOM 3334 C CA . ASN A 1 413 ? -49.038 21.437 76.937 1.00 76.50 413 ASN A CA 1
ATOM 3335 C C . ASN A 1 413 ? -48.025 21.696 78.065 1.00 76.50 413 ASN A C 1
ATOM 3337 O O . ASN A 1 413 ? -48.295 21.352 79.216 1.00 76.50 413 ASN A O 1
ATOM 3341 N N . ASN A 1 414 ? -46.889 22.332 77.761 1.00 75.56 414 ASN A N 1
ATOM 3342 C CA . ASN A 1 414 ? -45.915 22.719 78.782 1.00 75.56 414 ASN A CA 1
ATOM 3343 C C . ASN A 1 414 ? -46.492 23.771 79.747 1.00 75.56 414 ASN A C 1
ATOM 3345 O O . ASN A 1 414 ? -46.327 23.635 80.958 1.00 75.56 414 ASN A O 1
ATOM 3349 N N . GLU A 1 415 ? -47.239 24.759 79.241 1.00 75.38 415 GLU A N 1
ATOM 3350 C CA . GLU A 1 415 ? -47.920 25.763 80.078 1.00 75.38 415 GLU A CA 1
ATOM 3351 C C . GLU A 1 415 ? -48.981 25.136 81.003 1.00 75.38 415 GLU A C 1
ATOM 3353 O O . GLU A 1 415 ? -49.077 25.484 82.183 1.00 75.38 415 GLU A O 1
ATOM 3358 N N . PHE A 1 416 ? -49.751 24.163 80.502 1.00 72.88 416 PHE A N 1
ATOM 3359 C CA . PHE A 1 416 ? -50.755 23.445 81.297 1.00 72.88 416 PHE A CA 1
ATOM 3360 C C . PHE A 1 416 ? -50.131 22.616 82.437 1.00 72.88 416 PHE A C 1
ATOM 3362 O O . PHE A 1 416 ? -50.669 22.547 83.549 1.00 72.88 416 PHE A O 1
ATOM 3369 N N . MET A 1 417 ? -48.971 22.007 82.183 1.00 67.94 417 MET A N 1
ATOM 3370 C CA . MET A 1 417 ? -48.234 21.226 83.177 1.00 67.94 417 MET A CA 1
ATOM 3371 C C . MET A 1 417 ? -47.701 22.107 84.322 1.00 67.94 417 MET A C 1
ATOM 3373 O O . MET A 1 417 ? -47.779 21.710 85.486 1.00 67.94 417 MET A O 1
ATOM 3377 N N . GLU A 1 418 ? -47.237 23.321 84.016 1.00 68.94 418 GLU A N 1
ATOM 3378 C CA . GLU A 1 418 ? -46.800 24.315 85.009 1.00 68.94 418 GLU A CA 1
ATOM 3379 C C . GLU A 1 418 ? -47.959 24.719 85.946 1.00 68.94 418 GLU A C 1
ATOM 3381 O O . GLU A 1 418 ? -47.798 24.786 87.165 1.00 68.94 418 GLU A O 1
ATOM 3386 N N . SER A 1 419 ? -49.164 24.905 85.390 1.00 64.50 419 SER A N 1
ATOM 3387 C CA . SER A 1 419 ? -50.374 25.281 86.140 1.00 64.50 419 SER A CA 1
ATOM 3388 C C . SER A 1 419 ? -50.881 24.173 87.075 1.00 64.50 419 SER A C 1
ATOM 3390 O O . SER A 1 419 ? -51.334 24.450 88.187 1.00 64.50 419 SER A O 1
ATOM 3392 N N . THR A 1 420 ? -50.754 22.909 86.665 1.00 62.81 420 THR A N 1
ATOM 3393 C CA . THR A 1 420 ? -51.194 21.750 87.464 1.00 62.81 420 THR A CA 1
ATOM 3394 C C . THR A 1 420 ? -50.346 21.573 88.730 1.00 62.81 420 THR A C 1
ATOM 3396 O O . THR A 1 420 ? -50.863 21.200 89.782 1.00 62.81 420 THR A O 1
ATOM 3399 N N . LYS A 1 421 ? -49.063 21.941 88.671 1.00 58.16 421 LYS A N 1
ATOM 3400 C CA . LYS A 1 421 ? -48.110 21.842 89.787 1.00 58.16 421 LYS A CA 1
ATOM 3401 C C . LYS A 1 421 ? -48.434 22.786 90.956 1.00 58.16 421 LYS A C 1
ATOM 3403 O O . LYS A 1 421 ? -48.143 22.462 92.102 1.00 58.16 421 LYS A O 1
ATOM 3408 N N . VAL A 1 422 ? -49.081 23.920 90.675 1.00 60.09 422 VAL A N 1
ATOM 3409 C CA . VAL A 1 422 ? -49.503 24.920 91.677 1.00 60.09 422 VAL A CA 1
ATOM 3410 C C . VAL A 1 422 ? -50.748 24.461 92.453 1.00 60.09 422 VAL A C 1
ATOM 3412 O O . VAL A 1 422 ? -50.894 24.771 93.632 1.00 60.09 422 VAL A O 1
ATOM 3415 N N . MET A 1 423 ? -51.627 23.661 91.837 1.00 56.59 423 MET A N 1
ATOM 3416 C CA . MET A 1 423 ? -52.820 23.110 92.504 1.00 56.59 423 MET A CA 1
ATOM 3417 C C . MET A 1 423 ? -52.502 21.994 93.514 1.00 56.59 423 MET A C 1
ATOM 3419 O O . MET A 1 423 ? -53.280 21.769 94.442 1.00 56.59 423 MET A O 1
ATOM 3423 N N . GLU A 1 424 ? -51.366 21.306 93.374 1.00 54.06 424 GLU A N 1
ATOM 3424 C CA . GLU A 1 424 ? -50.958 20.224 94.282 1.00 54.06 424 GLU A CA 1
ATOM 3425 C C . GLU A 1 424 ? -50.404 20.726 95.632 1.00 54.06 424 GLU A C 1
ATOM 3427 O O . GLU A 1 424 ? -50.418 19.980 96.617 1.00 54.06 424 GLU A O 1
ATOM 3432 N N . GLU A 1 425 ? -49.972 21.990 95.729 1.00 53.59 425 GLU A N 1
ATOM 3433 C CA . GLU A 1 425 ? -49.513 22.595 96.993 1.00 53.59 425 GLU A CA 1
ATOM 3434 C C . GLU A 1 425 ? -50.674 23.018 97.915 1.00 53.59 425 GLU A C 1
ATOM 3436 O O . GLU A 1 425 ? -50.566 22.877 99.136 1.00 53.59 425 GLU A O 1
ATOM 3441 N N . ASP A 1 426 ? -51.829 23.401 97.361 1.00 52.75 426 ASP A N 1
ATOM 3442 C CA . ASP A 1 426 ? -53.004 23.860 98.126 1.00 52.75 426 ASP A CA 1
ATOM 3443 C C . ASP A 1 426 ? -53.777 22.720 98.829 1.00 52.75 426 ASP A C 1
ATOM 3445 O O . ASP A 1 426 ? -54.488 22.933 99.817 1.00 52.75 426 ASP A O 1
ATOM 3449 N N . ILE A 1 427 ? -53.609 21.472 98.377 1.00 53.22 427 ILE A N 1
ATOM 3450 C CA . ILE A 1 427 ? -54.288 20.293 98.948 1.00 53.22 427 ILE A CA 1
ATOM 3451 C C . ILE A 1 427 ? -53.599 19.796 100.236 1.00 53.22 427 ILE A C 1
ATOM 3453 O O . ILE A 1 427 ? -54.230 19.126 101.056 1.00 53.22 427 ILE A O 1
ATOM 3457 N N . LYS A 1 428 ? -52.344 20.185 100.502 1.00 51.97 428 LYS A N 1
ATOM 3458 C CA . LYS A 1 428 ? -51.599 19.753 101.703 1.00 51.97 428 LYS A CA 1
ATOM 3459 C C . LYS A 1 428 ? -51.972 20.491 102.997 1.00 51.97 428 LYS A C 1
ATOM 3461 O O . LYS A 1 428 ? -51.611 20.019 104.072 1.00 51.97 428 LYS A O 1
ATOM 3466 N N . ILE A 1 429 ? -52.719 21.597 102.930 1.00 52.81 429 ILE A N 1
ATOM 3467 C CA . ILE A 1 429 ? -53.067 22.426 104.105 1.00 52.81 429 ILE A CA 1
ATOM 3468 C C . ILE A 1 429 ? -54.407 22.016 104.752 1.00 52.81 429 ILE A C 1
ATOM 3470 O O . ILE A 1 429 ? -54.633 22.272 105.933 1.00 52.81 429 ILE A O 1
ATOM 3474 N N . LYS A 1 430 ? -55.300 21.326 104.029 1.00 50.16 430 LYS A N 1
ATOM 3475 C CA . LYS A 1 430 ? -56.656 20.995 104.521 1.00 50.16 430 LYS A CA 1
ATOM 3476 C C . LYS A 1 430 ? -56.759 19.746 105.409 1.00 50.16 430 LYS A C 1
ATOM 3478 O O . LYS A 1 430 ? -57.844 19.459 105.908 1.00 50.16 430 LYS A O 1
ATOM 3483 N N . THR A 1 431 ? -55.664 19.028 105.651 1.00 45.78 431 THR A N 1
ATOM 3484 C CA . THR A 1 431 ? -55.696 17.697 106.292 1.00 45.78 431 THR A CA 1
ATOM 3485 C C . THR A 1 431 ? -55.467 17.723 107.817 1.00 45.78 431 THR A C 1
ATOM 3487 O O . THR A 1 431 ? -55.475 16.679 108.454 1.00 45.78 431 THR A O 1
ATOM 3490 N N . THR A 1 432 ? -55.313 18.891 108.455 1.00 45.09 432 THR A N 1
ATOM 3491 C CA . THR A 1 432 ? -54.805 18.995 109.847 1.00 45.09 432 THR A CA 1
ATOM 3492 C C . THR A 1 432 ? -55.835 19.324 110.944 1.00 45.09 432 THR A C 1
ATOM 3494 O O . THR A 1 432 ? -55.438 19.767 112.020 1.00 45.09 432 THR A O 1
ATOM 3497 N N . LEU A 1 433 ? -57.146 19.135 110.728 1.00 49.03 433 LEU A N 1
ATOM 3498 C CA . LEU A 1 433 ? -58.177 19.585 111.694 1.00 49.03 433 LEU A CA 1
ATOM 3499 C C . LEU A 1 433 ? -59.315 18.599 112.036 1.00 49.03 433 LEU A C 1
ATOM 3501 O O . LEU A 1 433 ? -60.252 19.005 112.718 1.00 49.03 433 LEU A O 1
ATOM 3505 N N . TYR A 1 434 ? -59.260 17.320 111.644 1.00 39.81 434 TYR A N 1
ATOM 3506 C CA . TYR A 1 434 ? -60.411 16.407 111.814 1.00 39.81 434 TYR A CA 1
ATOM 3507 C C . TYR A 1 434 ? -60.298 15.331 112.920 1.00 39.81 434 TYR A C 1
ATOM 3509 O O . TYR A 1 434 ? -61.275 14.635 113.185 1.00 39.81 434 TYR A O 1
ATOM 3517 N N . ASP A 1 435 ? -59.174 15.231 113.640 1.00 41.19 435 ASP A N 1
ATOM 3518 C CA . ASP A 1 435 ? -58.876 14.055 114.488 1.00 41.19 435 ASP A CA 1
ATOM 3519 C C . ASP A 1 435 ? -59.087 14.234 116.010 1.00 41.19 435 ASP A C 1
ATOM 3521 O O . ASP A 1 435 ? -58.316 13.693 116.802 1.00 41.19 435 ASP A O 1
ATOM 3525 N N . ARG A 1 436 ? -60.104 14.979 116.487 1.00 47.84 436 ARG A N 1
ATOM 3526 C CA . ARG A 1 436 ? -60.240 15.205 117.952 1.00 47.84 436 ARG A CA 1
ATOM 3527 C C . ARG A 1 436 ? -61.583 15.030 118.662 1.00 47.84 436 ARG A C 1
ATOM 3529 O O . ARG A 1 436 ? -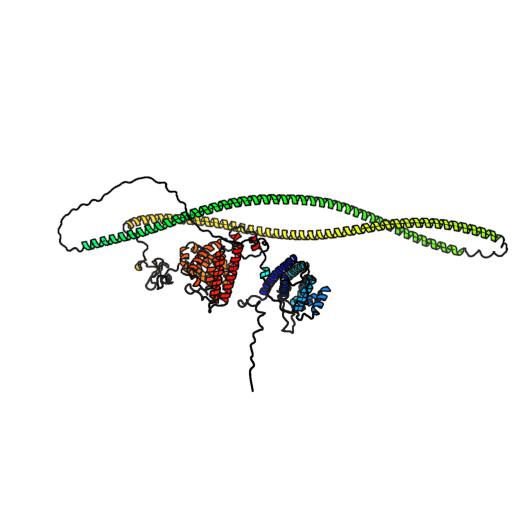61.650 15.417 119.823 1.00 47.84 436 ARG A O 1
ATOM 3536 N N . VAL A 1 437 ? -62.615 14.408 118.080 1.00 47.50 437 VAL A N 1
ATOM 3537 C CA . VAL A 1 437 ? -63.865 14.127 118.841 1.00 47.50 437 VAL A CA 1
ATOM 3538 C C . VAL A 1 437 ? -64.531 12.787 118.465 1.00 47.50 437 VAL A C 1
ATOM 3540 O O . VAL A 1 437 ? -65.744 12.701 118.330 1.00 47.50 437 VAL A O 1
ATOM 3543 N N . LYS A 1 438 ? -63.756 11.706 118.288 1.00 40.91 438 LYS A N 1
ATOM 3544 C CA . LYS A 1 438 ? -64.299 10.349 118.032 1.00 40.91 438 LYS A CA 1
ATOM 3545 C C . LYS A 1 438 ? -64.075 9.373 119.193 1.00 40.91 438 LYS A C 1
ATOM 3547 O O . LYS A 1 438 ? -63.690 8.219 118.994 1.00 40.91 438 LYS A O 1
ATOM 3552 N N . GLU A 1 439 ? -64.364 9.820 120.406 1.00 45.38 439 GLU A N 1
ATOM 3553 C CA . GLU A 1 439 ? -64.476 8.956 121.583 1.00 45.38 439 GLU A CA 1
ATOM 3554 C C . GLU A 1 439 ? -65.723 9.350 122.371 1.00 45.38 439 GLU A C 1
ATOM 3556 O O . GLU A 1 439 ? -65.681 10.220 123.227 1.00 45.38 439 GLU A O 1
ATOM 3561 N N . ASP A 1 440 ? -66.877 8.810 121.973 1.00 40.12 440 ASP A N 1
ATOM 3562 C CA . ASP A 1 440 ? -67.594 7.837 122.802 1.00 40.12 440 ASP A CA 1
ATOM 3563 C C . ASP A 1 440 ? -68.937 7.438 122.166 1.00 40.12 440 ASP A C 1
ATOM 3565 O O . ASP A 1 440 ? -69.824 8.241 121.924 1.00 40.12 440 ASP A O 1
ATOM 3569 N N . HIS A 1 441 ? -69.070 6.136 121.918 1.00 45.91 441 HIS A N 1
ATOM 3570 C CA . HIS A 1 441 ? -70.294 5.400 122.232 1.00 45.91 441 HIS A CA 1
ATOM 3571 C C . HIS A 1 441 ? -71.649 5.756 121.575 1.00 45.91 441 HIS A C 1
ATOM 3573 O O . HIS A 1 441 ? -72.677 5.524 122.189 1.00 45.91 441 HIS A O 1
ATOM 3579 N N . ASP A 1 442 ? -71.685 6.057 120.278 1.00 45.88 442 ASP A N 1
ATOM 3580 C CA . ASP A 1 442 ? -72.730 5.464 119.405 1.00 45.88 442 ASP A CA 1
ATOM 3581 C C . ASP A 1 442 ? -72.149 4.340 118.517 1.00 45.88 442 ASP A C 1
ATOM 3583 O O . ASP A 1 442 ? -72.714 3.903 117.511 1.00 45.88 442 ASP A O 1
ATOM 3587 N N . ARG A 1 443 ? -70.998 3.815 118.976 1.00 55.31 443 ARG A N 1
ATOM 3588 C CA . ARG A 1 443 ? -70.103 2.790 118.408 1.00 55.31 443 ARG A CA 1
ATOM 3589 C C . ARG A 1 443 ? -70.732 1.432 118.040 1.00 55.31 443 ARG A C 1
ATOM 3591 O O . ARG A 1 443 ? -69.975 0.530 117.707 1.00 55.31 443 ARG A O 1
ATOM 3598 N N . LEU A 1 444 ? -72.053 1.251 118.042 1.00 54.41 444 LEU A N 1
ATOM 3599 C CA . LEU A 1 444 ? -72.671 -0.009 117.587 1.00 54.41 444 LEU A CA 1
ATOM 3600 C C . LEU A 1 444 ? -73.977 0.126 116.785 1.00 54.41 444 LEU A C 1
ATOM 3602 O O . LEU A 1 444 ? -74.351 -0.835 116.121 1.00 54.41 444 LEU A O 1
ATOM 3606 N N . ALA A 1 445 ? -74.631 1.292 116.750 1.00 52.06 445 ALA A N 1
ATOM 3607 C CA . ALA A 1 445 ? -75.774 1.522 115.852 1.00 52.06 445 ALA A CA 1
ATOM 3608 C C . ALA A 1 445 ? -75.348 2.191 114.531 1.00 52.06 445 ALA A C 1
ATOM 3610 O O . ALA A 1 445 ? -75.946 1.948 113.484 1.00 52.06 445 ALA A O 1
ATOM 3611 N N . GLU A 1 446 ? -74.253 2.955 114.549 1.00 54.94 446 GLU A N 1
ATOM 3612 C CA . GLU A 1 446 ? -73.701 3.609 113.362 1.00 54.94 446 GLU A CA 1
ATOM 3613 C C . GLU A 1 446 ? -72.924 2.637 112.453 1.00 54.94 446 GLU A C 1
ATOM 3615 O O . GLU A 1 446 ? -72.867 2.858 111.247 1.00 54.94 446 GLU A O 1
ATOM 3620 N N . GLN A 1 447 ? -72.385 1.525 112.979 1.00 54.59 447 GLN A N 1
ATOM 3621 C CA . GLN A 1 447 ? -71.559 0.571 112.212 1.00 54.59 447 GLN A CA 1
ATOM 3622 C C . GLN A 1 447 ? -72.324 -0.121 111.069 1.00 54.59 447 GLN A C 1
ATOM 3624 O O . GLN A 1 447 ? -71.775 -0.302 109.987 1.00 54.59 447 GLN A O 1
ATOM 3629 N N . LEU A 1 448 ? -73.615 -0.424 111.249 1.00 54.56 448 LEU A N 1
ATOM 3630 C CA . LEU A 1 448 ? -74.434 -1.039 110.194 1.00 54.56 448 LEU A CA 1
ATOM 3631 C C . LEU A 1 448 ? -74.864 -0.028 109.113 1.00 54.56 448 LEU A C 1
ATOM 3633 O O . LEU A 1 448 ? -75.114 -0.406 107.972 1.00 54.56 448 LEU A O 1
ATOM 3637 N N . GLN A 1 449 ? -74.938 1.263 109.449 1.00 57.38 449 GLN A N 1
ATOM 3638 C CA . GLN A 1 449 ? -75.328 2.331 108.522 1.00 57.38 449 GLN A CA 1
ATOM 3639 C C . GLN A 1 449 ? -74.114 2.938 107.794 1.00 57.38 449 GLN A C 1
ATOM 3641 O O . GLN A 1 449 ? -74.227 3.305 106.626 1.00 57.38 449 GLN A O 1
ATOM 3646 N N . THR A 1 450 ? -72.938 2.957 108.431 1.00 64.50 450 THR A N 1
ATOM 3647 C CA . THR A 1 450 ? -71.661 3.346 107.805 1.00 64.50 450 THR A CA 1
ATOM 3648 C C . THR A 1 450 ? -71.112 2.273 106.875 1.00 64.50 450 THR A C 1
ATOM 3650 O O . THR A 1 450 ? -70.663 2.638 105.793 1.00 64.50 450 THR A O 1
ATOM 3653 N N . GLU A 1 451 ? -71.223 0.976 107.192 1.00 63.69 451 GLU A N 1
ATOM 3654 C CA . GLU A 1 451 ? -70.864 -0.071 106.220 1.00 63.69 451 GLU A CA 1
ATOM 3655 C C . GLU A 1 451 ? -71.811 -0.093 105.015 1.00 63.69 451 GLU A C 1
ATOM 3657 O O . GLU A 1 451 ? -71.365 -0.311 103.892 1.00 63.69 451 GLU A O 1
ATOM 3662 N N . LYS A 1 452 ? -73.101 0.211 105.207 1.00 64.69 452 LYS A N 1
ATOM 3663 C CA . LYS A 1 452 ? -74.067 0.300 104.104 1.00 64.69 452 LYS A CA 1
ATOM 3664 C C . LYS A 1 452 ? -73.812 1.520 103.207 1.00 64.69 452 LYS A C 1
ATOM 3666 O O . LYS A 1 452 ? -73.814 1.383 101.989 1.00 64.69 452 LYS A O 1
ATOM 3671 N N . ALA A 1 453 ? -73.492 2.678 103.791 1.00 69.06 453 ALA A N 1
ATOM 3672 C CA . ALA A 1 453 ? -73.091 3.875 103.044 1.00 69.06 453 ALA A CA 1
ATOM 3673 C C . ALA A 1 453 ? -71.695 3.745 102.395 1.00 69.06 453 ALA A C 1
ATOM 3675 O O . ALA A 1 453 ? -71.453 4.301 101.322 1.00 69.06 453 ALA A O 1
ATOM 3676 N N . GLU A 1 454 ? -70.765 3.001 103.008 1.00 68.38 454 GLU A N 1
ATOM 3677 C CA . GLU A 1 454 ? -69.497 2.624 102.374 1.00 68.38 454 GLU A CA 1
ATOM 3678 C C . GLU A 1 454 ? -69.703 1.637 101.226 1.00 68.38 454 GLU A C 1
ATOM 3680 O O . GLU A 1 454 ? -69.039 1.779 100.202 1.00 68.38 454 GLU A O 1
ATOM 3685 N N . HIS A 1 455 ? -70.601 0.660 101.371 1.00 69.06 455 HIS A N 1
ATOM 3686 C CA . HIS A 1 455 ? -70.934 -0.287 100.311 1.00 69.06 455 HIS A CA 1
ATOM 3687 C C . HIS A 1 455 ? -71.573 0.434 99.121 1.00 69.06 455 HIS A C 1
ATOM 3689 O O . HIS A 1 455 ? -71.130 0.228 98.000 1.00 69.06 455 HIS A O 1
ATOM 3695 N N . GLU A 1 456 ? -72.516 1.353 99.345 1.00 74.25 456 GLU A N 1
ATOM 3696 C CA . GLU A 1 456 ? -73.115 2.176 98.280 1.00 74.25 456 GLU A CA 1
ATOM 3697 C C . GLU A 1 456 ? -72.081 3.095 97.599 1.00 74.25 456 GLU A C 1
ATOM 3699 O O . GLU A 1 456 ? -72.081 3.237 96.375 1.00 74.25 456 GLU A O 1
ATOM 3704 N N . LYS A 1 457 ? -71.128 3.674 98.350 1.00 77.06 457 LYS A N 1
ATOM 3705 C CA . LYS A 1 457 ? -70.003 4.427 97.759 1.00 77.06 457 LYS A CA 1
ATOM 3706 C C . LYS A 1 457 ? -69.065 3.535 96.945 1.00 77.06 457 LYS A C 1
ATOM 3708 O O . LYS A 1 457 ? -68.672 3.932 95.850 1.00 77.06 457 LYS A O 1
ATOM 3713 N N . LYS A 1 458 ? -68.710 2.354 97.459 1.00 76.81 458 LYS A N 1
ATOM 3714 C CA . LYS A 1 458 ? -67.859 1.370 96.770 1.00 76.81 458 LYS A CA 1
ATOM 3715 C C . LYS A 1 458 ? -68.556 0.814 95.527 1.00 76.81 458 LYS A C 1
ATOM 3717 O O . LYS A 1 458 ? -67.899 0.655 94.509 1.00 76.81 458 LYS A O 1
ATOM 3722 N N . GLU A 1 459 ? -69.869 0.614 95.563 1.00 76.25 459 GLU A N 1
ATOM 3723 C CA . GLU A 1 459 ? -70.688 0.180 94.427 1.00 76.25 459 GLU A CA 1
ATOM 3724 C C . GLU A 1 459 ? -70.777 1.266 93.346 1.00 76.25 459 GLU A C 1
ATOM 3726 O O . GLU A 1 459 ? -70.559 0.984 92.170 1.00 76.25 459 GLU A O 1
ATOM 3731 N N . HIS A 1 460 ? -70.965 2.535 93.722 1.00 81.25 460 HIS A N 1
ATOM 3732 C CA . HIS A 1 460 ? -70.871 3.651 92.775 1.00 81.25 460 HIS A CA 1
ATOM 3733 C C . HIS A 1 460 ? -69.464 3.825 92.188 1.00 81.25 460 HIS A C 1
ATOM 3735 O O . HIS A 1 460 ? -69.319 4.152 91.008 1.00 81.25 460 HIS A O 1
ATOM 3741 N N . GLN A 1 461 ? -68.421 3.605 92.988 1.00 79.00 461 GLN A N 1
ATOM 3742 C CA . GLN A 1 461 ? -67.036 3.666 92.527 1.00 79.00 461 GLN A CA 1
ATOM 3743 C C . GLN A 1 461 ? -66.703 2.489 91.599 1.00 79.00 461 GLN A C 1
ATOM 3745 O O . GLN A 1 461 ? -66.024 2.691 90.594 1.00 79.00 461 GLN A O 1
ATOM 3750 N N . LEU A 1 462 ? -67.256 1.301 91.868 1.00 76.69 462 LEU A N 1
ATOM 3751 C CA . LEU A 1 462 ? -67.161 0.127 91.003 1.00 76.69 462 LEU A CA 1
ATOM 3752 C C . LEU A 1 462 ? -67.887 0.364 89.674 1.00 76.69 462 LEU A C 1
ATOM 3754 O O . LEU A 1 462 ? -67.281 0.181 88.627 1.00 76.69 462 LEU A O 1
ATOM 3758 N N . GLN A 1 463 ? -69.115 0.893 89.691 1.00 79.31 463 GLN A N 1
ATOM 3759 C CA . GLN A 1 463 ? -69.850 1.263 88.472 1.00 79.31 463 GLN A CA 1
ATOM 3760 C C . GLN A 1 463 ? -69.122 2.337 87.649 1.00 79.31 463 GLN A C 1
ATOM 3762 O O . GLN A 1 463 ? -69.156 2.321 86.416 1.00 79.31 463 GLN A O 1
ATOM 3767 N N . ARG A 1 464 ? -68.455 3.291 88.310 1.00 84.00 464 ARG A N 1
ATOM 3768 C CA . ARG A 1 464 ? -67.618 4.287 87.633 1.00 84.00 464 ARG A CA 1
ATOM 3769 C C . ARG A 1 464 ? -66.395 3.633 86.989 1.00 84.00 464 ARG A C 1
ATOM 3771 O O . ARG A 1 464 ? -66.142 3.880 85.813 1.00 84.00 464 ARG A O 1
ATOM 3778 N N . MET A 1 465 ? -65.694 2.768 87.720 1.00 76.00 465 MET A N 1
ATOM 3779 C CA . MET A 1 465 ? -64.553 2.013 87.199 1.00 76.00 465 MET A CA 1
ATOM 3780 C C . MET A 1 465 ? -64.939 1.046 86.076 1.00 76.00 465 MET A C 1
ATOM 3782 O O . MET A 1 465 ? -64.141 0.830 85.168 1.00 76.00 465 MET A O 1
ATOM 3786 N N . GLU A 1 466 ? -66.140 0.471 86.107 1.00 81.56 466 GLU A N 1
ATOM 3787 C CA . GLU A 1 466 ? -66.675 -0.382 85.042 1.00 81.56 466 GLU A CA 1
ATOM 3788 C C . GLU A 1 466 ? -66.948 0.424 83.771 1.00 81.56 466 GLU A C 1
ATOM 3790 O O . GLU A 1 466 ? -66.551 -0.003 82.688 1.00 81.56 466 GLU A O 1
ATOM 3795 N N . LYS A 1 467 ? -67.534 1.624 83.890 1.00 85.38 467 LYS A N 1
ATOM 3796 C CA . LYS A 1 467 ? -67.710 2.545 82.754 1.00 85.38 467 LYS A CA 1
ATOM 3797 C C . LYS A 1 467 ? -66.376 3.024 82.185 1.00 85.38 467 LYS A C 1
ATOM 3799 O O . LYS A 1 467 ? -66.218 3.062 80.967 1.00 85.38 467 LYS A O 1
ATOM 3804 N N . GLU A 1 468 ? -65.412 3.353 83.042 1.00 84.00 468 GLU A N 1
ATOM 3805 C CA . GLU A 1 468 ? -64.054 3.726 82.626 1.00 84.00 468 GLU A CA 1
ATOM 3806 C C . GLU A 1 468 ? -63.340 2.543 81.943 1.00 84.00 468 GLU A C 1
ATOM 3808 O O . GLU A 1 468 ? -62.741 2.723 80.886 1.00 84.00 468 GLU A O 1
ATOM 3813 N N . ASN A 1 469 ? -63.486 1.313 82.453 1.00 76.75 469 ASN A N 1
ATOM 3814 C CA . ASN A 1 469 ? -62.981 0.103 81.790 1.00 76.75 469 ASN A CA 1
ATOM 3815 C C . ASN A 1 469 ? -63.649 -0.149 80.435 1.00 76.75 469 ASN A C 1
ATOM 3817 O O . ASN A 1 469 ? -62.987 -0.579 79.493 1.00 76.75 469 ASN A O 1
ATOM 3821 N N . GLN A 1 470 ? -64.955 0.090 80.327 1.00 86.81 470 GLN A N 1
ATOM 3822 C CA . GLN A 1 470 ? -65.689 -0.083 79.078 1.00 86.81 470 GLN A CA 1
ATOM 3823 C C . GLN A 1 470 ? -65.246 0.941 78.024 1.00 86.81 470 GLN A C 1
ATOM 3825 O O . GLN A 1 470 ? -65.007 0.559 76.879 1.00 86.81 470 GLN A O 1
ATOM 3830 N N . MET A 1 471 ? -65.058 2.204 78.424 1.00 87.62 471 MET A N 1
ATOM 3831 C CA . MET A 1 471 ? -64.477 3.254 77.579 1.00 87.62 471 MET A CA 1
ATOM 3832 C C . MET A 1 471 ? -63.057 2.892 77.138 1.00 87.62 471 MET A C 1
ATOM 3834 O O . MET A 1 471 ? -62.770 2.912 75.946 1.00 87.62 471 MET A O 1
ATOM 3838 N N . LEU A 1 472 ? -62.191 2.467 78.064 1.00 86.75 472 LEU A N 1
ATOM 3839 C CA . LEU A 1 472 ? -60.824 2.050 77.737 1.00 86.75 472 LEU A CA 1
ATOM 3840 C C . LEU A 1 472 ? -60.796 0.878 76.750 1.00 86.75 472 LEU A C 1
ATOM 3842 O O . LEU A 1 472 ? -59.995 0.887 75.821 1.00 86.75 472 LEU A O 1
ATOM 3846 N N . ARG A 1 473 ? -61.688 -0.109 76.896 1.00 87.12 473 ARG A N 1
ATOM 3847 C CA . ARG A 1 473 ? -61.806 -1.228 75.944 1.00 87.12 473 ARG A CA 1
ATOM 3848 C C . ARG A 1 473 ? -62.243 -0.772 74.553 1.00 87.12 473 ARG A C 1
ATOM 3850 O O . ARG A 1 473 ? -61.725 -1.291 73.571 1.00 87.12 473 ARG A O 1
ATOM 3857 N N . GLN A 1 474 ? -63.164 0.189 74.456 1.00 89.88 474 GLN A N 1
ATOM 3858 C CA . GLN A 1 474 ? -63.533 0.784 73.167 1.00 89.88 474 GLN A CA 1
ATOM 3859 C C . GLN A 1 474 ? -62.352 1.520 72.534 1.00 89.88 474 GLN A C 1
ATOM 3861 O O . GLN A 1 474 ? -62.045 1.273 71.372 1.00 89.88 474 GLN A O 1
ATOM 3866 N N . THR A 1 475 ? -61.637 2.340 73.306 1.00 88.94 475 THR A N 1
ATOM 3867 C CA . THR A 1 475 ? -60.458 3.064 72.814 1.00 88.94 475 THR A CA 1
ATOM 3868 C C . THR A 1 475 ? -59.340 2.115 72.376 1.00 88.94 475 THR A C 1
ATOM 3870 O O . THR A 1 475 ? -58.714 2.352 71.349 1.00 88.94 475 THR A O 1
ATOM 3873 N N . ILE A 1 476 ? -59.104 1.017 73.103 1.00 87.62 476 ILE A N 1
ATOM 3874 C CA . ILE A 1 476 ? -58.129 -0.009 72.703 1.00 87.62 476 ILE A CA 1
ATOM 3875 C C . ILE A 1 476 ? -58.521 -0.626 71.356 1.00 87.62 476 ILE A C 1
ATOM 3877 O O . ILE A 1 476 ? -57.684 -0.664 70.461 1.00 87.62 476 ILE A O 1
ATOM 3881 N N . ASN A 1 477 ? -59.784 -1.021 71.169 1.00 90.31 477 ASN A N 1
ATOM 3882 C CA . ASN A 1 477 ? -60.245 -1.574 69.890 1.00 90.31 477 ASN A CA 1
ATOM 3883 C C . ASN A 1 477 ? -60.101 -0.571 68.728 1.00 90.31 477 ASN A C 1
ATOM 3885 O O . ASN A 1 477 ? -59.706 -0.948 67.626 1.00 90.31 477 ASN A O 1
ATOM 3889 N N . GLU A 1 478 ? -60.405 0.710 68.955 1.00 90.50 478 GLU A N 1
ATOM 3890 C CA . GLU A 1 478 ? -60.229 1.766 67.948 1.00 90.50 478 GLU A CA 1
ATOM 3891 C C . GLU A 1 478 ? -58.751 1.972 67.584 1.00 90.50 478 GLU A C 1
ATOM 3893 O O . GLU A 1 478 ? -58.409 2.106 66.405 1.00 90.50 478 GLU A O 1
ATOM 3898 N N . LEU A 1 479 ? -57.858 1.944 68.579 1.00 89.06 479 LEU A N 1
ATOM 3899 C CA . LEU A 1 479 ? -56.413 2.025 68.366 1.00 89.06 479 LEU A CA 1
ATOM 3900 C C . LEU A 1 479 ? -55.877 0.795 67.626 1.00 89.06 479 LEU A C 1
ATOM 3902 O O . LEU A 1 479 ? -55.073 0.955 66.710 1.00 89.06 479 LEU A O 1
ATOM 3906 N N . GLU A 1 480 ? -56.342 -0.409 67.957 1.00 90.12 480 GLU A N 1
ATOM 3907 C CA . GLU A 1 480 ? -55.968 -1.645 67.258 1.00 90.12 480 GLU A CA 1
ATOM 3908 C C . GLU A 1 480 ? -56.378 -1.599 65.780 1.00 90.12 480 GLU A C 1
ATOM 3910 O O . GLU A 1 480 ? -55.558 -1.883 64.904 1.00 90.12 480 GLU A O 1
ATOM 3915 N N . MET A 1 481 ? -57.600 -1.146 65.473 1.00 90.44 481 MET A N 1
ATOM 3916 C CA . MET A 1 481 ? -58.044 -0.945 64.088 1.00 90.44 481 MET A CA 1
ATOM 3917 C C . MET A 1 481 ? -57.206 0.109 63.350 1.00 90.44 481 MET A C 1
ATOM 3919 O O . MET A 1 481 ? -56.870 -0.073 62.178 1.00 90.44 481 MET A O 1
ATOM 3923 N N . SER A 1 482 ? -56.842 1.200 64.026 1.00 91.12 482 SER A N 1
ATOM 3924 C CA . SER A 1 482 ? -55.989 2.250 63.459 1.00 91.12 482 SER A CA 1
ATOM 3925 C C . SER A 1 482 ? -54.569 1.744 63.163 1.00 91.12 482 SER A C 1
ATOM 3927 O O . SER A 1 482 ? -54.020 2.019 62.094 1.00 91.12 482 SER A O 1
ATOM 3929 N N . ILE A 1 483 ? -53.996 0.929 64.056 1.00 89.19 483 ILE A N 1
ATOM 3930 C CA . ILE A 1 483 ? -52.686 0.286 63.869 1.00 89.19 483 ILE A CA 1
ATOM 3931 C C . ILE A 1 483 ? -52.724 -0.697 62.692 1.00 89.19 483 ILE A C 1
ATOM 3933 O O . ILE A 1 483 ? -51.829 -0.674 61.847 1.00 89.19 483 ILE A O 1
ATOM 3937 N N . GLU A 1 484 ? -53.765 -1.524 62.589 1.00 90.88 484 GLU A N 1
ATOM 3938 C CA . GLU A 1 484 ? -53.971 -2.455 61.471 1.00 90.88 484 GLU A CA 1
ATOM 3939 C C . GLU A 1 484 ? -54.033 -1.707 60.124 1.00 90.88 484 GLU A C 1
ATOM 3941 O O . GLU A 1 484 ? -53.383 -2.090 59.145 1.00 90.88 484 GLU A O 1
ATOM 3946 N N . GLN A 1 485 ? -54.767 -0.590 60.075 1.00 90.38 485 GLN A N 1
ATOM 3947 C CA . GLN A 1 485 ? -54.865 0.270 58.894 1.00 90.38 485 GLN A CA 1
ATOM 3948 C C . GLN A 1 485 ? -53.513 0.914 58.541 1.00 90.38 485 GLN A C 1
ATOM 3950 O O . GLN A 1 485 ? -53.111 0.918 57.373 1.00 90.38 485 GLN A O 1
ATOM 3955 N N . ALA A 1 486 ? -52.787 1.424 59.540 1.00 86.56 486 ALA A N 1
ATOM 3956 C CA . ALA A 1 486 ? -51.464 2.014 59.357 1.00 86.56 486 ALA A CA 1
ATOM 3957 C C . ALA A 1 486 ? -50.446 0.984 58.839 1.00 86.56 486 ALA A C 1
ATOM 3959 O O . ALA A 1 486 ? -49.668 1.292 57.935 1.00 86.56 486 ALA A O 1
ATOM 3960 N N . ASN A 1 487 ? -50.496 -0.256 59.335 1.00 88.62 487 ASN A N 1
ATOM 3961 C CA . ASN A 1 487 ? -49.637 -1.347 58.873 1.00 88.62 487 ASN A CA 1
ATOM 3962 C C . ASN A 1 487 ? -49.912 -1.720 57.410 1.00 88.62 487 ASN A C 1
ATOM 3964 O O . ASN A 1 487 ? -48.967 -1.867 56.636 1.00 88.62 487 ASN A O 1
ATOM 3968 N N . LYS A 1 488 ? -51.183 -1.789 56.991 1.00 90.75 488 LYS A N 1
ATOM 3969 C CA . LYS A 1 488 ? -51.540 -2.015 55.577 1.00 90.75 488 LYS A CA 1
ATOM 3970 C C . LYS A 1 488 ? -51.041 -0.891 54.668 1.00 90.75 488 LYS A C 1
ATOM 3972 O O . LYS A 1 488 ? -50.502 -1.165 53.599 1.00 90.75 488 LYS A O 1
ATOM 3977 N N . SER A 1 489 ? -51.174 0.362 55.106 1.00 88.25 489 SER A N 1
ATOM 3978 C CA . SER A 1 489 ? -50.651 1.521 54.371 1.00 88.25 489 SER A CA 1
ATOM 3979 C C . SER A 1 489 ? -49.122 1.477 54.249 1.00 88.25 489 SER A C 1
ATOM 3981 O O . SER A 1 489 ? -48.573 1.671 53.165 1.00 88.25 489 SER A O 1
ATOM 3983 N N . LYS A 1 490 ? -48.422 1.124 55.336 1.00 88.81 490 LYS A N 1
ATOM 3984 C CA . LYS A 1 490 ? -46.964 0.947 55.352 1.00 88.81 490 LYS A CA 1
ATOM 3985 C C . LYS A 1 490 ? -46.501 -0.149 54.387 1.00 88.81 490 LYS A C 1
ATOM 3987 O O . LYS A 1 490 ? -45.528 0.067 53.672 1.00 88.81 490 LYS A O 1
ATOM 3992 N N . GLN A 1 491 ? -47.195 -1.288 54.348 1.00 87.88 491 GLN A N 1
ATOM 3993 C CA . GLN A 1 491 ? -46.888 -2.383 53.423 1.00 87.88 491 GLN A CA 1
ATOM 3994 C C . GLN A 1 491 ? -47.032 -1.927 51.961 1.00 87.88 491 GLN A C 1
ATOM 3996 O O . GLN A 1 491 ? -46.110 -2.092 51.171 1.00 87.88 491 GLN A O 1
ATOM 4001 N N . ALA A 1 492 ? -48.134 -1.249 51.623 1.00 88.88 492 ALA A N 1
ATOM 4002 C CA . ALA A 1 492 ? -48.366 -0.741 50.269 1.00 88.88 492 ALA A CA 1
ATOM 4003 C C . ALA A 1 492 ? -47.324 0.308 49.829 1.00 88.88 492 ALA A C 1
ATOM 4005 O O . ALA A 1 492 ? -46.952 0.368 48.656 1.00 88.88 492 ALA A O 1
ATOM 4006 N N . LEU A 1 493 ? -46.842 1.139 50.761 1.00 87.38 493 LEU A N 1
ATOM 4007 C CA . LEU A 1 493 ? -45.753 2.082 50.499 1.00 87.38 493 LEU A CA 1
ATOM 4008 C C . LEU A 1 493 ? -44.407 1.374 50.295 1.00 87.38 493 LEU A C 1
ATOM 4010 O O . LEU A 1 493 ? -43.634 1.807 49.443 1.00 87.38 493 LEU A O 1
ATOM 4014 N N . ALA A 1 494 ? -44.136 0.288 51.027 1.00 86.31 494 ALA A N 1
ATOM 4015 C CA . ALA A 1 494 ? -42.926 -0.513 50.849 1.00 86.31 494 ALA A CA 1
ATOM 4016 C C . ALA A 1 494 ? -42.880 -1.163 49.455 1.00 86.31 494 ALA A C 1
ATOM 4018 O O . ALA A 1 494 ? -41.897 -0.976 48.740 1.00 86.31 494 ALA A O 1
ATOM 4019 N N . ASP A 1 495 ? -43.975 -1.800 49.026 1.00 89.56 495 ASP A N 1
ATOM 4020 C CA . ASP A 1 495 ? -44.081 -2.425 47.699 1.00 89.56 495 ASP A CA 1
ATOM 4021 C C . ASP A 1 495 ? -43.922 -1.387 46.570 1.00 89.56 495 ASP A C 1
ATOM 4023 O O . ASP A 1 495 ? -43.293 -1.630 45.536 1.00 89.56 495 ASP A O 1
ATOM 4027 N N . ARG A 1 496 ? -44.474 -0.181 46.767 1.00 91.50 496 ARG A N 1
ATOM 4028 C CA . ARG A 1 496 ? -44.326 0.926 45.813 1.00 91.50 496 ARG A CA 1
ATOM 4029 C C . ARG A 1 496 ? -42.888 1.442 45.750 1.00 91.50 496 ARG A C 1
ATOM 4031 O O . ARG A 1 496 ? -42.430 1.763 44.656 1.00 91.50 496 ARG A O 1
ATOM 4038 N N . ASN A 1 497 ? -42.193 1.524 46.883 1.00 84.75 497 ASN A N 1
ATOM 4039 C CA . ASN A 1 497 ? -40.786 1.921 46.922 1.00 84.75 497 ASN A CA 1
ATOM 4040 C C . ASN A 1 497 ? -39.895 0.907 46.207 1.00 84.75 497 ASN A C 1
ATOM 4042 O O . ASN A 1 497 ? -39.052 1.316 45.421 1.00 84.75 497 ASN A O 1
ATOM 4046 N N . GLU A 1 498 ? -40.111 -0.391 46.419 1.00 89.38 498 GLU A N 1
ATOM 4047 C CA . GLU A 1 498 ? -39.343 -1.441 45.739 1.00 89.38 498 GLU A CA 1
ATOM 4048 C C . GLU A 1 498 ? -39.523 -1.369 44.214 1.00 89.38 498 GLU A C 1
ATOM 4050 O O . GLU A 1 498 ? -38.555 -1.432 43.454 1.00 89.38 498 GLU A O 1
ATOM 4055 N N . LYS A 1 499 ? -40.756 -1.120 43.755 1.00 89.19 499 LYS A N 1
ATOM 4056 C CA . LYS A 1 499 ? -41.035 -0.917 42.330 1.00 89.19 499 LYS A CA 1
ATOM 4057 C C . LYS A 1 499 ? -40.362 0.338 41.764 1.00 89.19 499 LYS A C 1
ATOM 4059 O O . LYS A 1 499 ? -39.807 0.286 40.670 1.00 89.19 499 LYS A O 1
ATOM 4064 N N . LEU A 1 500 ? -40.392 1.450 42.500 1.00 87.81 500 LEU A N 1
ATOM 4065 C CA . LEU A 1 500 ? -39.721 2.688 42.090 1.00 87.81 500 LEU A CA 1
ATOM 4066 C C . LEU A 1 500 ? -38.196 2.531 42.049 1.00 87.81 500 LEU A C 1
ATOM 4068 O O . LEU A 1 500 ? -37.561 3.110 41.173 1.00 87.81 500 LEU A O 1
ATOM 4072 N N . ASP A 1 501 ? -37.607 1.737 42.943 1.00 85.81 501 ASP A N 1
ATOM 4073 C CA . ASP A 1 501 ? -36.162 1.480 42.959 1.00 85.81 501 ASP A CA 1
ATOM 4074 C C . ASP A 1 501 ? -35.735 0.598 41.768 1.00 85.81 501 ASP A C 1
ATOM 4076 O O . ASP A 1 501 ? -34.717 0.849 41.116 1.00 85.81 501 ASP A O 1
ATOM 4080 N N . SER A 1 502 ? -36.573 -0.374 41.392 1.00 87.00 502 SER A N 1
ATOM 4081 C CA . SER A 1 502 ? -36.411 -1.143 40.151 1.00 87.00 502 SER A CA 1
ATOM 4082 C C . SER A 1 502 ? -36.518 -0.267 38.894 1.00 87.00 502 SER A C 1
ATOM 4084 O O . SER A 1 502 ? -35.714 -0.411 37.975 1.00 87.00 502 SER A O 1
ATOM 4086 N N . GLU A 1 503 ? -37.484 0.652 38.833 1.00 90.50 503 GLU A N 1
ATOM 4087 C CA . GLU A 1 503 ? -37.617 1.573 37.694 1.00 90.50 503 GLU A CA 1
ATOM 4088 C C . GLU A 1 503 ? -36.447 2.567 37.638 1.00 90.50 503 GLU A C 1
ATOM 4090 O O . GLU A 1 503 ? -35.906 2.831 36.563 1.00 90.50 503 GLU A O 1
ATOM 4095 N N . LYS A 1 504 ? -35.995 3.069 38.792 1.00 87.06 504 LYS A N 1
ATOM 4096 C CA . LYS A 1 504 ? -34.839 3.965 38.900 1.00 87.06 504 LYS A CA 1
ATOM 4097 C C . LYS A 1 504 ? -33.561 3.306 38.385 1.00 87.06 504 LYS A C 1
ATOM 4099 O O . LYS A 1 504 ? -32.860 3.910 37.580 1.00 87.06 504 LYS A O 1
ATOM 4104 N N . THR A 1 505 ? -33.274 2.077 38.807 1.00 86.56 505 THR A N 1
ATOM 4105 C CA . THR A 1 505 ? -32.080 1.340 38.355 1.00 86.56 505 THR A CA 1
ATOM 4106 C C . THR A 1 505 ? -32.111 1.051 36.851 1.00 86.56 505 THR A C 1
ATOM 4108 O O . THR A 1 505 ? -31.082 1.168 36.180 1.00 86.56 505 THR A O 1
ATOM 4111 N N . SER A 1 506 ? -33.290 0.761 36.287 1.00 88.12 506 SER A N 1
ATOM 4112 C CA . SER A 1 506 ? -33.463 0.641 34.832 1.00 88.12 506 SER A CA 1
ATOM 4113 C C . SER A 1 506 ? -33.142 1.957 34.117 1.00 88.12 506 SER A C 1
ATOM 4115 O O . SER A 1 506 ? -32.324 1.973 33.201 1.00 88.12 506 SER A O 1
ATOM 4117 N N . LEU A 1 507 ? -33.717 3.074 34.573 1.00 87.69 507 LEU A N 1
ATOM 4118 C CA . LEU A 1 507 ? -33.503 4.391 33.965 1.00 87.69 507 LEU A CA 1
ATOM 4119 C C . LEU A 1 507 ? -32.056 4.887 34.109 1.00 87.69 507 LEU A C 1
ATOM 4121 O O . LEU A 1 507 ? -31.538 5.537 33.205 1.00 87.69 507 LEU A O 1
ATOM 4125 N N . GLU A 1 508 ? -31.379 4.579 35.218 1.00 86.50 508 GLU A N 1
ATOM 4126 C CA . GLU A 1 508 ? -29.951 4.874 35.401 1.00 86.50 508 GLU A CA 1
ATOM 4127 C C . GLU A 1 508 ? -29.081 4.097 34.404 1.00 86.50 508 GLU A C 1
ATOM 4129 O O . GLU A 1 508 ? -28.114 4.647 33.867 1.00 86.50 508 GLU A O 1
ATOM 4134 N N . THR A 1 509 ? -29.454 2.849 34.111 1.00 87.56 509 THR A N 1
ATOM 4135 C CA . THR A 1 509 ? -28.783 2.018 33.104 1.00 87.56 509 THR A CA 1
ATOM 4136 C C . THR A 1 509 ? -29.002 2.582 31.701 1.00 87.56 509 THR A C 1
ATOM 4138 O O . THR A 1 509 ? -28.035 2.780 30.963 1.00 87.56 509 THR A O 1
ATOM 4141 N N . ASP A 1 510 ? -30.243 2.929 31.356 1.00 88.19 510 ASP A N 1
ATOM 4142 C CA . ASP A 1 510 ? -30.581 3.528 30.061 1.00 88.19 510 ASP A CA 1
ATOM 4143 C C . ASP A 1 510 ? -29.863 4.871 29.858 1.00 88.19 510 ASP A C 1
ATOM 4145 O O . ASP A 1 510 ? -29.275 5.112 28.802 1.00 88.19 510 ASP A O 1
ATOM 4149 N N . LEU A 1 511 ? -29.812 5.717 30.893 1.00 86.94 511 LEU A N 1
ATOM 4150 C CA . LEU A 1 511 ? -29.084 6.987 30.865 1.00 86.94 511 LEU A CA 1
ATOM 4151 C C . LEU A 1 511 ? -27.576 6.782 30.671 1.00 86.94 511 LEU A C 1
ATOM 4153 O O . LEU A 1 511 ? -26.921 7.581 29.996 1.00 86.94 511 LEU A O 1
ATOM 4157 N N . HIS A 1 512 ? -26.999 5.734 31.260 1.00 87.56 512 HIS A N 1
ATOM 4158 C CA . HIS A 1 512 ? -25.591 5.401 31.058 1.00 87.56 512 HIS A CA 1
ATOM 4159 C C . HIS A 1 512 ? -25.317 4.990 29.604 1.00 87.56 512 HIS A C 1
ATOM 4161 O O . HIS A 1 512 ? -24.380 5.504 28.987 1.00 87.56 512 HIS A O 1
ATOM 4167 N N . VAL A 1 513 ? -26.177 4.145 29.029 1.00 88.44 513 VAL A N 1
ATOM 4168 C CA . VAL A 1 513 ? -26.097 3.735 27.619 1.00 88.44 513 VAL A CA 1
ATOM 4169 C C . VAL A 1 513 ? -26.275 4.933 26.682 1.00 88.44 513 VAL A C 1
ATOM 4171 O O . VAL A 1 513 ? -25.510 5.085 25.726 1.00 88.44 513 VAL A O 1
ATOM 4174 N N . GLU A 1 514 ? -27.228 5.825 26.962 1.00 84.81 514 GLU A N 1
ATOM 4175 C CA . GLU A 1 514 ? -27.449 7.039 26.170 1.00 84.81 514 GLU A CA 1
ATOM 4176 C C . GLU A 1 514 ? -26.224 7.967 26.217 1.00 84.81 514 GLU A C 1
ATOM 4178 O O . GLU A 1 514 ? -25.795 8.475 25.178 1.00 84.81 514 GLU A O 1
ATOM 4183 N N . ARG A 1 515 ? -25.595 8.135 27.390 1.00 89.56 515 ARG A N 1
ATOM 4184 C CA . ARG A 1 515 ? -24.354 8.918 27.545 1.00 89.56 515 ARG A CA 1
ATOM 4185 C C . ARG A 1 515 ? -23.191 8.326 26.756 1.00 89.56 515 ARG A C 1
ATOM 4187 O O . ARG A 1 515 ? -22.486 9.072 26.075 1.00 89.56 515 ARG A O 1
ATOM 4194 N N . GLU A 1 516 ? -22.996 7.009 26.800 1.00 86.75 516 GLU A N 1
ATOM 4195 C CA . GLU A 1 516 ? -21.973 6.355 25.977 1.00 86.75 516 GLU A CA 1
ATOM 4196 C C . GLU A 1 516 ? -22.246 6.533 24.481 1.00 86.75 516 GLU A C 1
ATOM 4198 O O . GLU A 1 516 ? -21.330 6.839 23.711 1.00 86.75 516 GLU A O 1
ATOM 4203 N N . CYS A 1 517 ? -23.500 6.364 24.058 1.00 86.38 517 CYS A N 1
ATOM 4204 C CA . CYS A 1 517 ? -23.909 6.553 22.671 1.00 86.38 517 CYS A CA 1
ATOM 4205 C C . CYS A 1 517 ? -23.638 7.993 22.210 1.00 86.38 517 CYS A C 1
ATOM 4207 O O . CYS A 1 517 ? -23.011 8.202 21.168 1.00 86.38 517 CYS A O 1
ATOM 4209 N N . HIS A 1 518 ? -24.010 8.982 23.028 1.00 87.44 518 HIS A N 1
ATOM 4210 C CA . HIS A 1 518 ? -23.741 10.394 22.772 1.00 87.44 518 HIS A CA 1
ATOM 4211 C C . HIS A 1 518 ? -22.241 10.670 22.622 1.00 87.44 518 HIS A C 1
ATOM 4213 O O . HIS A 1 518 ? -21.830 11.306 21.653 1.00 87.44 518 HIS A O 1
ATOM 4219 N N . GLN A 1 519 ? -21.408 10.130 23.516 1.00 88.50 519 GLN A N 1
ATOM 4220 C CA . GLN A 1 519 ? -19.956 10.296 23.442 1.00 88.50 519 GLN A CA 1
ATOM 4221 C C . GLN A 1 519 ? -19.371 9.683 22.160 1.00 88.50 519 GLN A C 1
ATOM 4223 O O . GLN A 1 519 ? -18.513 10.290 21.515 1.00 88.50 519 GLN A O 1
ATOM 4228 N N . ARG A 1 520 ? -19.849 8.500 21.748 1.00 88.31 520 ARG A N 1
ATOM 4229 C CA . ARG A 1 520 ? -19.429 7.858 20.488 1.00 88.31 520 ARG A CA 1
ATOM 4230 C C . ARG A 1 520 ? -19.820 8.702 19.274 1.00 88.31 520 ARG A C 1
ATOM 4232 O O . ARG A 1 520 ? -18.981 8.919 18.400 1.00 88.31 520 ARG A O 1
ATOM 4239 N N . LEU A 1 521 ? -21.049 9.216 19.242 1.00 84.31 521 LEU A N 1
ATOM 4240 C CA . LEU A 1 521 ? -21.535 10.119 18.193 1.00 84.31 521 LEU A CA 1
ATOM 4241 C C . LEU A 1 521 ? -20.738 11.426 18.144 1.00 84.31 521 LEU A C 1
ATOM 4243 O O . LEU A 1 521 ? -20.384 11.886 17.061 1.00 84.31 521 LEU A O 1
ATOM 4247 N N . GLN A 1 522 ? -20.394 12.000 19.295 1.00 85.75 522 GLN A N 1
ATOM 4248 C CA . GLN A 1 522 ? -19.615 13.234 19.368 1.00 85.75 522 GLN A CA 1
ATOM 4249 C C . GLN A 1 522 ? -18.174 13.035 18.882 1.00 85.75 522 GLN A C 1
ATOM 4251 O O . GLN A 1 522 ? -17.654 13.861 18.130 1.00 85.75 522 GLN A O 1
ATOM 4256 N N . ASN A 1 523 ? -17.554 11.904 19.222 1.00 86.62 523 ASN A N 1
ATOM 4257 C CA . ASN A 1 523 ? -16.238 11.531 18.704 1.00 86.62 523 ASN A CA 1
ATOM 4258 C C . ASN A 1 523 ? -16.274 11.301 17.183 1.00 86.62 523 ASN A C 1
ATOM 4260 O O . ASN A 1 523 ? -15.382 11.762 16.469 1.00 86.62 523 ASN A O 1
ATOM 4264 N N . ALA A 1 524 ? -17.315 10.635 16.674 1.00 86.00 524 ALA A N 1
ATOM 4265 C CA . ALA A 1 524 ? -17.509 10.446 15.238 1.00 86.00 524 ALA A CA 1
ATOM 4266 C C . ALA A 1 524 ? -17.699 11.788 14.509 1.00 86.00 524 ALA A C 1
ATOM 4268 O O . ALA A 1 524 ? -17.050 12.026 13.494 1.00 86.00 524 ALA A O 1
ATOM 4269 N N . LEU A 1 525 ? -18.506 12.699 15.063 1.00 87.31 525 LEU A N 1
ATOM 4270 C CA . LEU A 1 525 ? -18.712 14.040 14.514 1.00 87.31 525 LEU A CA 1
ATOM 4271 C C . LEU A 1 525 ? -17.410 14.849 14.464 1.00 87.31 525 LEU A C 1
ATOM 4273 O O . LEU A 1 525 ? -17.154 15.530 13.472 1.00 87.31 525 LEU A O 1
ATOM 4277 N N . ASN A 1 526 ? -16.578 14.777 15.505 1.00 87.31 526 ASN A N 1
ATOM 4278 C CA . ASN A 1 526 ? -15.283 15.460 15.519 1.00 87.31 526 ASN A CA 1
ATOM 4279 C C . ASN A 1 526 ? -14.346 14.906 14.439 1.00 87.31 526 ASN A C 1
ATOM 4281 O O . ASN A 1 526 ? -13.735 15.681 13.708 1.00 87.31 526 ASN A O 1
ATOM 4285 N N . LYS A 1 527 ? -14.320 13.582 14.262 1.00 87.12 527 LYS A N 1
ATOM 4286 C CA . LYS A 1 527 ? -13.540 12.937 13.201 1.00 87.12 527 LYS A CA 1
ATOM 4287 C C . LYS A 1 527 ? -14.014 13.341 11.801 1.00 87.12 527 LYS A C 1
ATOM 4289 O O . LYS A 1 527 ? -13.190 13.572 10.921 1.00 87.12 527 LYS A O 1
ATOM 4294 N N . GLU A 1 528 ? -15.324 13.457 11.584 1.00 85.69 528 GLU A N 1
ATOM 4295 C CA . GLU A 1 528 ? -15.858 13.956 10.309 1.00 85.69 528 GLU A CA 1
ATOM 4296 C C . GLU A 1 528 ? -15.537 15.442 10.088 1.00 85.69 528 GLU A C 1
ATOM 4298 O O . GLU A 1 528 ? -15.189 15.830 8.974 1.00 85.69 528 GLU A O 1
ATOM 4303 N N . LYS A 1 529 ? -15.555 16.280 11.134 1.00 87.44 529 LYS A N 1
ATOM 4304 C CA . LYS A 1 529 ? -15.126 17.688 11.033 1.00 87.44 529 LYS A CA 1
ATOM 4305 C C . LYS A 1 529 ? -13.653 17.826 10.652 1.00 87.44 529 LYS A C 1
ATOM 4307 O O . LYS A 1 529 ? -13.331 18.662 9.810 1.00 87.44 529 LYS A O 1
ATOM 4312 N N . GLU A 1 530 ? -12.777 17.009 11.231 1.00 88.69 530 GLU A N 1
ATOM 4313 C CA . GLU A 1 530 ? -11.356 16.980 10.865 1.00 88.69 530 GLU A CA 1
ATOM 4314 C C . GLU A 1 530 ? -11.175 16.605 9.393 1.00 88.69 530 GLU A C 1
ATOM 4316 O O . GLU A 1 530 ? -10.508 17.335 8.664 1.00 88.69 530 GLU A O 1
ATOM 4321 N N . LYS A 1 531 ? -11.854 15.550 8.920 1.00 88.12 531 LYS A N 1
ATOM 4322 C CA . LYS A 1 531 ? -11.826 15.159 7.500 1.00 88.12 531 LYS A CA 1
ATOM 4323 C C . LYS A 1 531 ? -12.300 16.277 6.579 1.00 88.12 531 LYS A C 1
ATOM 4325 O O . LYS A 1 531 ? -11.670 16.521 5.556 1.00 88.12 531 LYS A O 1
ATOM 4330 N N . VAL A 1 532 ? -13.396 16.955 6.924 1.00 87.25 532 VAL A N 1
ATOM 4331 C CA . VAL A 1 532 ? -13.897 18.093 6.140 1.00 87.25 532 VAL A CA 1
ATOM 4332 C C . VAL A 1 532 ? -12.852 19.205 6.083 1.00 87.25 532 VAL A C 1
ATOM 4334 O O . VAL A 1 532 ? -12.620 19.754 5.009 1.00 87.25 532 VAL A O 1
ATOM 4337 N N . SER A 1 533 ? -12.179 19.502 7.197 1.00 88.00 533 SER A N 1
ATOM 4338 C CA . SER A 1 533 ? -11.102 20.494 7.224 1.00 88.00 533 SER A CA 1
ATOM 4339 C C . SER A 1 533 ? -9.919 20.089 6.339 1.00 88.00 533 SER A C 1
ATOM 4341 O O . SER A 1 533 ? -9.372 20.938 5.638 1.00 88.00 533 SER A O 1
ATOM 4343 N N . THR A 1 534 ? -9.530 18.811 6.338 1.00 87.88 534 THR A N 1
ATOM 4344 C CA . THR A 1 534 ? -8.459 18.303 5.466 1.00 87.88 534 THR A CA 1
ATOM 4345 C C . THR A 1 534 ? -8.859 18.390 3.996 1.00 87.88 534 THR A C 1
ATOM 4347 O O . THR A 1 534 ? -8.126 18.957 3.197 1.00 87.88 534 THR A O 1
ATOM 4350 N N . LEU A 1 535 ? -10.067 17.943 3.643 1.00 86.88 535 LEU A N 1
ATOM 4351 C CA . LEU A 1 535 ? -10.570 18.020 2.269 1.00 86.88 535 LEU A CA 1
ATOM 4352 C C . LEU A 1 535 ? -10.676 19.466 1.770 1.00 86.88 535 LEU A C 1
ATOM 4354 O O . LEU A 1 535 ? -10.435 19.735 0.597 1.00 86.88 535 LEU A O 1
ATOM 4358 N N . GLN A 1 536 ? -11.015 20.417 2.643 1.00 88.38 536 GLN A N 1
ATOM 4359 C CA . GLN A 1 536 ? -11.008 21.840 2.297 1.00 88.38 536 GLN A CA 1
ATOM 4360 C C . GLN A 1 536 ? -9.598 22.356 1.987 1.00 88.38 536 GLN A C 1
ATOM 4362 O O . GLN A 1 536 ? -9.442 23.154 1.061 1.00 88.38 536 GLN A O 1
ATOM 4367 N N . PHE A 1 537 ? -8.584 21.891 2.720 1.00 90.81 537 PHE A N 1
ATOM 4368 C CA . PHE A 1 537 ? -7.185 22.203 2.432 1.00 90.81 537 PHE A CA 1
ATOM 4369 C C . PHE A 1 537 ? -6.739 21.595 1.094 1.00 90.81 537 PHE A C 1
ATOM 4371 O O . PHE A 1 537 ? -6.196 22.309 0.253 1.00 90.81 537 PHE A O 1
ATOM 4378 N N . ASP A 1 538 ? -7.072 20.330 0.835 1.00 87.94 538 ASP A N 1
ATOM 4379 C CA . ASP A 1 538 ? -6.727 19.649 -0.419 1.00 87.94 538 ASP A CA 1
ATOM 4380 C C . ASP A 1 538 ? -7.391 20.315 -1.635 1.00 87.94 538 ASP A C 1
ATOM 4382 O O . ASP A 1 538 ? -6.764 20.510 -2.676 1.00 87.94 538 ASP A O 1
ATOM 4386 N N . ILE A 1 539 ? -8.658 20.732 -1.508 1.00 88.94 539 ILE A N 1
ATOM 4387 C CA . ILE A 1 539 ? -9.353 21.511 -2.545 1.00 88.94 539 ILE A CA 1
ATOM 4388 C C . ILE A 1 539 ? -8.634 22.842 -2.791 1.00 88.94 539 ILE A C 1
ATOM 4390 O O . ILE A 1 539 ? -8.562 23.299 -3.935 1.00 88.94 539 ILE A O 1
ATOM 4394 N N . HIS A 1 540 ? -8.121 23.492 -1.745 1.00 91.12 540 HIS A N 1
ATOM 4395 C CA . HIS A 1 540 ? -7.368 24.732 -1.900 1.00 91.12 540 HIS A CA 1
ATOM 4396 C C . HIS A 1 540 ? -6.060 24.505 -2.671 1.00 91.12 540 HIS A C 1
ATOM 4398 O O . HIS A 1 540 ? -5.814 25.214 -3.649 1.00 91.12 540 HIS A O 1
ATOM 4404 N N . GLU A 1 541 ? -5.281 23.482 -2.309 1.00 89.88 541 GLU A N 1
ATOM 4405 C CA . GLU A 1 541 ? -4.055 23.113 -3.032 1.00 89.88 541 GLU A CA 1
ATOM 4406 C C . GLU A 1 541 ? -4.333 22.740 -4.491 1.00 89.88 541 GLU A C 1
ATOM 4408 O O . GLU A 1 541 ? -3.703 23.283 -5.397 1.00 89.88 541 GLU A O 1
ATOM 4413 N N . LEU A 1 542 ? -5.337 21.900 -4.752 1.00 86.75 542 LEU A N 1
ATOM 4414 C CA . LEU A 1 542 ? -5.711 21.516 -6.116 1.00 86.75 542 LEU A CA 1
ATOM 4415 C C . LEU A 1 542 ? -6.099 22.724 -6.975 1.00 86.75 542 LEU A C 1
ATOM 4417 O O . LEU A 1 542 ? -5.804 22.755 -8.171 1.00 86.75 542 LEU A O 1
ATOM 4421 N N . ASN A 1 543 ? -6.742 23.736 -6.388 1.00 89.12 543 ASN A N 1
ATOM 4422 C CA . ASN A 1 543 ? -7.053 24.970 -7.106 1.00 89.12 543 ASN A CA 1
ATOM 4423 C C . ASN A 1 543 ? -5.800 25.791 -7.435 1.00 89.12 543 ASN A C 1
ATOM 4425 O O . ASN A 1 543 ? -5.745 26.375 -8.518 1.00 89.12 543 ASN A O 1
ATOM 4429 N N . LEU A 1 544 ? -4.796 25.817 -6.554 1.00 90.31 544 LEU A N 1
ATOM 4430 C CA . LEU A 1 544 ? -3.507 26.456 -6.836 1.00 90.31 544 LEU A CA 1
ATOM 4431 C C . LEU A 1 544 ? -2.775 25.723 -7.965 1.00 90.31 544 LEU A C 1
ATOM 4433 O O . LEU A 1 544 ? -2.406 26.345 -8.961 1.00 90.31 544 LEU A O 1
ATOM 4437 N N . THR A 1 545 ? -2.681 24.394 -7.891 1.00 85.31 545 THR A N 1
ATOM 4438 C CA . THR A 1 545 ? -2.073 23.581 -8.955 1.00 85.31 545 THR A CA 1
ATOM 4439 C C . THR A 1 545 ? -2.806 23.744 -10.286 1.00 85.31 545 THR A C 1
ATOM 4441 O O . THR A 1 545 ? -2.181 23.817 -11.343 1.00 85.31 545 THR A O 1
ATOM 4444 N N . LYS A 1 546 ? -4.140 23.857 -10.269 1.00 89.38 546 LYS A N 1
ATOM 4445 C CA . LYS A 1 546 ? -4.923 24.143 -11.477 1.00 89.38 546 LYS A CA 1
ATOM 4446 C C . LYS A 1 546 ? -4.553 25.496 -12.090 1.00 89.38 546 LYS A C 1
ATOM 4448 O O . LYS A 1 546 ? -4.435 25.583 -13.310 1.00 89.38 546 LYS A O 1
ATOM 4453 N N . GLN A 1 547 ? -4.350 26.536 -11.279 1.00 90.19 547 GLN A N 1
ATOM 4454 C CA . GLN A 1 547 ? -3.914 27.844 -11.782 1.00 90.19 547 GLN A CA 1
ATOM 4455 C C . GLN A 1 547 ? -2.524 27.773 -12.424 1.00 90.19 547 GLN A C 1
ATOM 4457 O O . GLN A 1 547 ? -2.316 28.350 -13.493 1.00 90.19 547 GLN A O 1
ATOM 4462 N N . GLU A 1 548 ? -1.596 27.033 -11.818 1.00 91.06 548 GLU A N 1
ATOM 4463 C CA . GLU A 1 548 ? -0.261 26.799 -12.381 1.00 91.06 548 GLU A CA 1
ATOM 4464 C C . GLU A 1 548 ? -0.331 26.018 -13.698 1.00 91.06 548 GLU A C 1
ATOM 4466 O O . GLU A 1 548 ? 0.315 26.392 -14.679 1.00 91.06 548 GLU A O 1
ATOM 4471 N N . TYR A 1 549 ? -1.172 24.983 -13.763 1.00 88.25 549 TYR A N 1
ATOM 4472 C CA . TYR A 1 549 ? -1.414 24.223 -14.986 1.00 88.25 549 TYR A CA 1
ATOM 4473 C C . TYR A 1 549 ? -2.004 25.097 -16.097 1.00 88.25 549 TYR A C 1
ATOM 4475 O O . TYR A 1 549 ? -1.536 25.048 -17.234 1.00 88.25 549 TYR A O 1
ATOM 4483 N N . ASP A 1 550 ? -2.995 25.934 -15.787 1.00 88.81 550 ASP A N 1
ATOM 4484 C CA . ASP A 1 550 ? -3.598 26.846 -16.760 1.00 88.81 550 ASP A CA 1
ATOM 4485 C C . ASP A 1 550 ? -2.583 27.889 -17.264 1.00 88.81 550 ASP A C 1
ATOM 4487 O O . ASP A 1 550 ? -2.596 28.247 -18.448 1.00 88.81 550 ASP A O 1
ATOM 4491 N N . ALA A 1 551 ? -1.668 28.352 -16.405 1.00 89.56 551 ALA A N 1
ATOM 4492 C CA . ALA A 1 551 ? -0.563 29.225 -16.799 1.00 89.56 551 ALA A CA 1
ATOM 4493 C C . ALA A 1 551 ? 0.426 28.501 -17.727 1.00 89.56 551 ALA A C 1
ATOM 4495 O O . ALA A 1 551 ? 0.743 29.005 -18.808 1.00 89.56 551 ALA A O 1
ATOM 4496 N N . PHE A 1 552 ? 0.837 27.285 -17.364 1.00 89.62 552 PHE A N 1
ATOM 4497 C CA . PHE A 1 552 ? 1.724 26.454 -18.177 1.00 89.62 552 PHE A CA 1
ATOM 4498 C C . PHE A 1 552 ? 1.101 26.095 -19.535 1.00 89.62 552 PHE A C 1
ATOM 4500 O O . PHE A 1 552 ? 1.766 26.123 -20.573 1.00 89.62 552 PHE A O 1
ATOM 4507 N N . LYS A 1 553 ? -0.207 25.821 -19.565 1.00 89.94 553 LYS A N 1
ATOM 4508 C CA . LYS A 1 553 ? -0.968 25.562 -20.793 1.00 89.94 553 LYS A CA 1
ATOM 4509 C C . LYS A 1 553 ? -0.977 26.773 -21.728 1.00 89.94 553 LYS A C 1
ATOM 4511 O O . LYS A 1 553 ? -0.844 26.618 -22.940 1.00 89.94 553 LYS A O 1
ATOM 4516 N N . LYS A 1 554 ? -1.102 27.989 -21.188 1.00 90.50 554 LYS A N 1
ATOM 4517 C CA . LYS A 1 554 ? -0.987 29.220 -21.989 1.00 90.50 554 LYS A CA 1
ATOM 4518 C C . LYS A 1 554 ? 0.426 29.398 -22.540 1.00 90.50 554 LYS A C 1
ATOM 4520 O O . LYS A 1 554 ? 0.577 29.711 -23.717 1.00 90.50 554 LYS A O 1
ATOM 4525 N N . GLU A 1 555 ? 1.452 29.166 -21.725 1.00 89.25 555 GLU A N 1
ATOM 4526 C CA . GLU A 1 555 ? 2.850 29.291 -22.155 1.00 89.25 555 GLU A CA 1
ATOM 4527 C C . GLU A 1 555 ? 3.207 28.283 -23.259 1.00 89.25 555 GLU A C 1
ATOM 4529 O O . GLU A 1 555 ? 3.849 28.632 -24.250 1.00 89.25 555 GLU A O 1
ATOM 4534 N N . THR A 1 556 ? 2.756 27.037 -23.124 1.00 81.81 556 THR A N 1
ATOM 4535 C CA . THR A 1 556 ? 2.972 25.991 -24.134 1.00 81.81 556 THR A CA 1
ATOM 4536 C C . THR A 1 556 ? 2.242 26.286 -25.439 1.00 81.81 556 THR A C 1
ATOM 4538 O O . THR A 1 556 ? 2.843 26.120 -26.497 1.00 81.81 556 THR A O 1
ATOM 4541 N N . ALA A 1 557 ? 1.014 26.813 -25.390 1.00 87.94 557 ALA A N 1
ATOM 4542 C CA . ALA A 1 557 ? 0.298 27.256 -26.588 1.00 87.94 557 ALA A CA 1
ATOM 4543 C C . ALA A 1 557 ? 1.043 28.382 -27.333 1.00 87.94 557 ALA A C 1
ATOM 4545 O O . ALA A 1 557 ? 1.131 28.358 -28.561 1.00 87.94 557 ALA A O 1
ATOM 4546 N N . ILE A 1 558 ? 1.639 29.334 -26.601 1.00 91.75 558 ILE A N 1
ATOM 4547 C CA . ILE A 1 558 ? 2.470 30.396 -27.194 1.00 91.75 558 ILE A CA 1
ATOM 4548 C C . ILE A 1 558 ? 3.709 29.792 -27.866 1.00 91.75 558 ILE A C 1
ATOM 4550 O O . ILE A 1 558 ? 3.980 30.082 -29.030 1.00 91.75 558 ILE A O 1
ATOM 4554 N N . LYS A 1 559 ? 4.432 28.906 -27.168 1.00 88.44 559 LYS A N 1
ATOM 4555 C CA . LYS A 1 559 ? 5.621 28.241 -27.727 1.00 88.44 559 LYS A CA 1
ATOM 4556 C C . LYS A 1 559 ? 5.286 27.405 -28.960 1.00 88.44 559 LYS A C 1
ATOM 4558 O O . LYS A 1 559 ? 6.060 27.404 -29.910 1.00 88.44 559 LYS A O 1
ATOM 4563 N N . GLN A 1 560 ? 4.147 26.716 -28.964 1.00 83.88 560 GLN A N 1
ATOM 4564 C CA . GLN A 1 560 ? 3.696 25.932 -30.111 1.00 83.88 560 GLN A CA 1
ATOM 4565 C C . GLN A 1 560 ? 3.440 26.821 -31.334 1.00 83.88 560 GLN A C 1
ATOM 4567 O O . GLN A 1 560 ? 3.959 26.525 -32.408 1.00 83.88 560 GLN A O 1
ATOM 4572 N N . SER A 1 561 ? 2.747 27.950 -31.153 1.00 87.56 561 SER A N 1
ATOM 4573 C CA . SER A 1 561 ? 2.541 28.929 -32.227 1.00 87.56 561 SER A CA 1
ATOM 4574 C C . SER A 1 561 ? 3.868 29.502 -32.751 1.00 87.56 561 SER A C 1
ATOM 4576 O O . SER A 1 561 ? 4.047 29.668 -33.959 1.00 87.56 561 SER A O 1
ATOM 4578 N N . ASP A 1 562 ? 4.844 29.735 -31.867 1.00 89.06 562 ASP A N 1
ATOM 4579 C CA . ASP A 1 562 ? 6.190 30.162 -32.260 1.00 89.06 562 ASP A CA 1
ATOM 4580 C C . ASP A 1 562 ? 6.953 29.097 -33.058 1.00 89.06 562 ASP A C 1
ATOM 4582 O O . ASP A 1 562 ? 7.664 29.437 -34.009 1.00 89.06 562 ASP A O 1
ATOM 4586 N N . TYR A 1 563 ? 6.825 27.819 -32.694 1.00 84.50 563 TYR A N 1
ATOM 4587 C CA . TYR A 1 563 ? 7.434 26.721 -33.443 1.00 84.50 563 TYR A CA 1
ATOM 4588 C C . TYR A 1 563 ? 6.779 26.529 -34.806 1.00 84.50 563 TYR A C 1
ATOM 4590 O O . TYR A 1 563 ? 7.502 26.383 -35.785 1.00 84.50 563 TYR A O 1
ATOM 4598 N N . GLU A 1 564 ? 5.451 26.595 -34.897 1.00 86.00 564 GLU A N 1
ATOM 4599 C CA . GLU A 1 564 ? 4.722 26.522 -36.170 1.00 86.00 564 GLU A CA 1
ATOM 4600 C C . GLU A 1 564 ? 5.129 27.660 -37.110 1.00 86.00 564 GLU A C 1
ATOM 4602 O O . GLU A 1 564 ? 5.388 27.421 -38.288 1.00 86.00 564 GLU A O 1
ATOM 4607 N N . ARG A 1 565 ? 5.301 28.880 -36.588 1.00 90.62 565 ARG A N 1
ATOM 4608 C CA . ARG A 1 565 ? 5.828 30.007 -37.370 1.00 90.62 565 ARG A CA 1
ATOM 4609 C C . ARG A 1 565 ? 7.251 29.750 -37.870 1.00 90.62 565 ARG A C 1
ATOM 4611 O O . ARG A 1 565 ? 7.528 29.959 -39.048 1.00 90.62 565 ARG A O 1
ATOM 4618 N N . LYS A 1 566 ? 8.153 29.282 -37.001 1.00 87.88 566 LYS A N 1
ATOM 4619 C CA . LYS A 1 566 ? 9.537 28.949 -37.393 1.00 87.88 566 LYS A CA 1
ATOM 4620 C C . LYS A 1 566 ? 9.586 27.814 -38.410 1.00 87.88 566 LYS A C 1
ATOM 4622 O O . LYS A 1 566 ? 10.412 27.850 -39.314 1.00 87.88 566 LYS A O 1
ATOM 4627 N N . PHE A 1 567 ? 8.710 26.826 -38.265 1.00 86.31 567 PHE A N 1
ATOM 4628 C CA . PHE A 1 567 ? 8.583 25.715 -39.195 1.00 86.31 567 PHE A CA 1
ATOM 4629 C C . PHE A 1 567 ? 8.113 26.210 -40.565 1.00 86.31 567 PHE A C 1
ATOM 4631 O O . PHE A 1 567 ? 8.762 25.916 -41.557 1.00 86.31 567 PHE A O 1
ATOM 4638 N N . GLN A 1 568 ? 7.093 27.073 -40.621 1.00 85.44 568 GLN A N 1
ATOM 4639 C CA . GLN A 1 568 ? 6.651 27.707 -41.870 1.00 85.44 568 GLN A CA 1
ATOM 4640 C C . GLN A 1 568 ? 7.751 28.556 -42.529 1.00 85.44 568 GLN A C 1
ATOM 4642 O O . GLN A 1 568 ? 7.889 28.548 -43.751 1.00 85.44 568 GLN A O 1
ATOM 4647 N N . GLU A 1 569 ? 8.559 29.279 -41.748 1.00 87.81 569 GLU A N 1
ATOM 4648 C CA . GLU A 1 569 ? 9.715 30.020 -42.275 1.00 87.81 569 GLU A CA 1
ATOM 4649 C C . GLU A 1 569 ? 10.793 29.083 -42.844 1.00 87.81 569 GLU A C 1
ATOM 4651 O O . GLU A 1 569 ? 11.367 29.361 -43.902 1.00 87.81 569 GLU A O 1
ATOM 4656 N N . GLN A 1 570 ? 11.063 27.965 -42.166 1.00 81.44 570 GLN A N 1
ATOM 4657 C CA . GLN A 1 570 ? 12.005 26.948 -42.631 1.00 81.44 570 GLN A CA 1
ATOM 4658 C C . GLN A 1 570 ? 11.495 26.233 -43.880 1.00 81.44 570 GLN A C 1
ATOM 4660 O O . GLN A 1 570 ? 12.261 26.114 -44.830 1.00 81.44 570 GLN A O 1
ATOM 4665 N N . ASP A 1 571 ? 10.223 25.846 -43.925 1.00 82.62 571 ASP A N 1
ATOM 4666 C CA . ASP A 1 571 ? 9.585 25.249 -45.099 1.00 82.62 571 ASP A CA 1
ATOM 4667 C C . ASP A 1 571 ? 9.651 26.196 -46.293 1.00 82.62 571 ASP A C 1
ATOM 4669 O O . ASP A 1 571 ? 10.097 25.791 -47.363 1.00 82.62 571 ASP A O 1
ATOM 4673 N N . ARG A 1 572 ? 9.349 27.488 -46.106 1.00 84.94 572 ARG A N 1
ATOM 4674 C CA . ARG A 1 572 ? 9.498 28.483 -47.179 1.00 84.94 572 ARG A CA 1
ATOM 4675 C C . ARG A 1 572 ? 10.948 28.608 -47.646 1.00 84.94 572 ARG A C 1
ATOM 4677 O O . ARG A 1 572 ? 11.216 28.738 -48.836 1.00 84.94 572 ARG A O 1
ATOM 4684 N N . THR A 1 573 ? 11.901 28.541 -46.717 1.00 83.62 573 THR A N 1
ATOM 4685 C CA . THR A 1 573 ? 13.335 28.552 -47.047 1.00 83.62 573 THR A CA 1
ATOM 4686 C C . THR A 1 573 ? 13.736 27.292 -47.814 1.00 83.62 573 THR A C 1
ATOM 4688 O O . THR A 1 573 ? 14.516 27.374 -48.761 1.00 83.62 573 THR A O 1
ATOM 4691 N N . ILE A 1 574 ? 13.202 26.130 -47.435 1.00 78.12 574 ILE A N 1
ATOM 4692 C CA . ILE A 1 574 ? 13.424 24.854 -48.114 1.00 78.12 574 ILE A CA 1
ATOM 4693 C C . ILE A 1 574 ? 12.794 24.883 -49.501 1.00 78.12 574 ILE A C 1
ATOM 4695 O O . ILE A 1 574 ? 13.454 24.453 -50.434 1.00 78.12 574 ILE A O 1
ATOM 4699 N N . GLU A 1 575 ? 11.596 25.434 -49.678 1.00 80.62 575 GLU A N 1
ATOM 4700 C CA . GLU A 1 575 ? 10.975 25.635 -50.991 1.00 80.62 575 GLU A CA 1
ATOM 4701 C C . GLU A 1 575 ? 11.820 26.565 -51.871 1.00 80.62 575 GLU A C 1
ATOM 4703 O O . GLU A 1 575 ? 12.126 26.232 -53.016 1.00 80.62 575 GLU A O 1
ATOM 4708 N N . GLU A 1 576 ? 12.285 27.698 -51.337 1.00 83.38 576 GLU A N 1
ATOM 4709 C CA . GLU A 1 576 ? 13.183 28.613 -52.052 1.00 83.38 576 GLU A CA 1
ATOM 4710 C C . GLU A 1 576 ? 14.515 27.931 -52.431 1.00 83.38 576 GLU A C 1
ATOM 4712 O O . GLU A 1 576 ? 15.037 28.133 -53.533 1.00 83.38 576 GLU A O 1
ATOM 4717 N N . LEU A 1 577 ? 15.077 27.109 -51.538 1.00 79.56 577 LEU A N 1
ATOM 4718 C CA . LEU A 1 577 ? 16.281 26.315 -51.798 1.00 79.56 577 LEU A CA 1
ATOM 4719 C C . LEU A 1 577 ? 16.015 25.167 -52.770 1.00 79.56 577 LEU A C 1
ATOM 4721 O O . LEU A 1 577 ? 16.876 24.896 -53.597 1.00 79.56 577 LEU A O 1
ATOM 4725 N N . ALA A 1 578 ? 14.851 24.529 -52.716 1.00 73.88 578 ALA A N 1
ATOM 4726 C CA . ALA A 1 578 ? 14.436 23.459 -53.611 1.00 73.88 578 ALA A CA 1
ATOM 4727 C C . ALA A 1 578 ? 14.229 23.999 -55.023 1.00 73.88 578 ALA A C 1
ATOM 4729 O O . ALA A 1 578 ? 14.683 23.371 -55.969 1.00 73.88 578 ALA A O 1
ATOM 4730 N N . LEU A 1 579 ? 13.665 25.199 -55.180 1.00 78.69 579 LEU A N 1
ATOM 4731 C CA . LEU A 1 579 ? 13.581 25.888 -56.470 1.00 78.69 579 LEU A CA 1
ATOM 4732 C C . LEU A 1 579 ? 14.973 26.245 -57.011 1.00 78.69 579 LEU A C 1
ATOM 4734 O O . LEU A 1 579 ? 15.260 26.025 -58.190 1.00 78.69 579 LEU A O 1
ATOM 4738 N N . LYS A 1 580 ? 15.877 26.744 -56.157 1.00 79.00 580 LYS A N 1
ATOM 4739 C CA . LYS A 1 580 ? 17.279 27.006 -56.537 1.00 79.00 580 LYS A CA 1
ATOM 4740 C C . LYS A 1 580 ? 18.020 25.722 -56.906 1.00 79.00 580 LYS A C 1
ATOM 4742 O O . LYS A 1 580 ? 18.770 25.711 -57.880 1.00 79.00 580 LYS A O 1
ATOM 4747 N N . LEU A 1 581 ? 17.801 24.654 -56.145 1.00 72.50 581 LEU A N 1
ATOM 4748 C CA . LEU A 1 581 ? 18.385 23.343 -56.367 1.00 72.50 581 LEU A CA 1
ATOM 4749 C C . LEU A 1 581 ? 17.813 22.721 -57.631 1.00 72.50 581 LEU A C 1
ATOM 4751 O O . LEU A 1 581 ? 18.587 22.226 -58.421 1.00 72.50 581 LEU A O 1
ATOM 4755 N N . GLN A 1 582 ? 16.516 22.820 -57.897 1.00 75.62 582 GLN A N 1
ATOM 4756 C CA . GLN A 1 582 ? 15.896 22.356 -59.134 1.00 75.62 582 GLN A CA 1
ATOM 4757 C C . GLN A 1 582 ? 16.446 23.119 -60.342 1.00 75.62 582 GLN A C 1
ATOM 4759 O O . GLN A 1 582 ? 16.768 22.505 -61.356 1.00 75.62 582 GLN A O 1
ATOM 4764 N N . ALA A 1 583 ? 16.664 24.431 -60.225 1.00 72.56 583 ALA A N 1
ATOM 4765 C CA . ALA A 1 583 ? 17.342 25.216 -61.257 1.00 72.56 583 ALA A CA 1
ATOM 4766 C C . ALA A 1 583 ? 18.825 24.828 -61.440 1.00 72.56 583 ALA A C 1
ATOM 4768 O O . ALA A 1 583 ? 19.366 24.989 -62.535 1.00 72.56 583 ALA A O 1
ATOM 4769 N N . SER A 1 584 ? 19.490 24.335 -60.390 1.00 68.44 584 SER A N 1
ATOM 4770 C CA . SER A 1 584 ? 20.870 23.835 -60.444 1.00 68.44 584 SER A CA 1
ATOM 4771 C C . SER A 1 584 ? 20.940 22.402 -60.978 1.00 68.44 584 SER A C 1
ATOM 4773 O O . SER A 1 584 ? 21.736 22.142 -61.862 1.00 68.44 584 SER A O 1
ATOM 4775 N N . ILE A 1 585 ? 20.048 21.510 -60.541 1.00 61.66 585 ILE A N 1
ATOM 4776 C CA . ILE A 1 585 ? 19.864 20.139 -61.025 1.00 61.66 585 ILE A CA 1
ATOM 4777 C C . ILE A 1 585 ? 19.451 20.155 -62.488 1.00 61.66 585 ILE A C 1
ATOM 4779 O O . ILE A 1 585 ? 19.913 19.308 -63.221 1.00 61.66 585 ILE A O 1
ATOM 4783 N N . THR A 1 586 ? 18.644 21.109 -62.956 1.00 62.75 586 THR A N 1
ATOM 4784 C CA . THR A 1 586 ? 18.340 21.228 -64.395 1.00 62.75 586 THR A CA 1
ATOM 4785 C C . THR A 1 586 ? 19.608 21.576 -65.184 1.00 62.75 586 THR A C 1
ATOM 4787 O O . THR A 1 586 ? 19.893 20.938 -66.192 1.00 62.75 586 THR A O 1
ATOM 4790 N N . ARG A 1 587 ? 20.433 22.503 -64.667 1.00 60.88 587 ARG A N 1
ATOM 4791 C CA . ARG A 1 587 ? 21.769 22.815 -65.214 1.00 60.88 587 ARG A CA 1
ATOM 4792 C C . ARG A 1 587 ? 22.747 21.636 -65.133 1.00 60.88 587 ARG A C 1
ATOM 4794 O O . ARG A 1 587 ? 23.641 21.523 -65.961 1.00 60.88 587 ARG A O 1
ATOM 4801 N N . GLU A 1 588 ? 22.597 20.777 -64.133 1.00 53.12 588 GLU A N 1
ATOM 4802 C CA . GLU A 1 588 ? 23.475 19.636 -63.877 1.00 53.12 588 GLU A CA 1
ATOM 4803 C C . GLU A 1 588 ? 22.973 18.359 -64.567 1.00 53.12 588 GLU A C 1
ATOM 4805 O O . GLU A 1 588 ? 23.779 17.526 -64.934 1.00 53.12 588 GLU A O 1
ATOM 4810 N N . HIS A 1 589 ? 21.679 18.224 -64.869 1.00 47.81 589 HIS A N 1
ATOM 4811 C CA . HIS A 1 589 ? 21.100 17.183 -65.726 1.00 47.81 589 HIS A CA 1
ATOM 4812 C C . HIS A 1 589 ? 21.482 17.401 -67.193 1.00 47.81 589 HIS A C 1
ATOM 4814 O O . HIS A 1 589 ? 21.810 16.428 -67.866 1.00 47.81 589 HIS A O 1
ATOM 4820 N N . GLU A 1 590 ? 21.568 18.655 -67.657 1.00 47.47 590 GLU A N 1
ATOM 4821 C CA . GLU A 1 590 ? 22.242 18.986 -68.927 1.00 47.47 590 GLU A CA 1
ATOM 4822 C C . GLU A 1 590 ? 23.723 18.547 -68.931 1.00 47.47 590 GLU A C 1
ATOM 4824 O O . GLU A 1 590 ? 24.313 18.325 -69.989 1.00 47.47 590 GLU A O 1
ATOM 4829 N N . PHE A 1 591 ? 24.329 18.387 -67.748 1.00 43.84 591 PHE A N 1
ATOM 4830 C CA . PHE A 1 591 ? 25.702 17.913 -67.567 1.00 43.84 591 PHE A CA 1
ATOM 4831 C C . PHE A 1 591 ? 25.792 16.383 -67.364 1.00 43.84 591 PHE A C 1
ATOM 4833 O O . PHE A 1 591 ? 26.743 15.760 -67.829 1.00 43.84 591 PHE A O 1
ATOM 4840 N N . ILE A 1 592 ? 24.799 15.757 -66.722 1.00 44.72 592 ILE A N 1
ATOM 4841 C CA . ILE A 1 592 ? 24.740 14.324 -66.372 1.00 44.72 592 ILE A CA 1
ATOM 4842 C C . ILE A 1 592 ? 24.216 13.457 -67.530 1.00 44.72 592 ILE A C 1
ATOM 4844 O O . ILE A 1 592 ? 24.587 12.288 -67.606 1.00 44.72 592 ILE A O 1
ATOM 4848 N N . GLU A 1 593 ? 23.482 14.003 -68.511 1.00 40.72 593 GLU A N 1
ATOM 4849 C CA . GLU A 1 593 ? 23.253 13.302 -69.795 1.00 40.72 593 GLU A CA 1
ATOM 4850 C C . GLU A 1 593 ? 24.570 12.924 -70.508 1.00 40.72 593 GLU A C 1
ATOM 4852 O O . GLU A 1 593 ? 24.574 12.063 -71.387 1.00 40.72 593 GLU A O 1
ATOM 4857 N N . LYS A 1 594 ? 25.701 13.524 -70.105 1.00 42.34 594 LYS A N 1
ATOM 4858 C CA . LYS A 1 594 ? 27.034 13.228 -70.633 1.00 42.34 594 LYS A CA 1
ATOM 4859 C C . LYS A 1 594 ? 27.883 12.252 -69.819 1.00 42.34 594 LYS A C 1
ATOM 4861 O O . LYS A 1 594 ? 28.834 11.747 -70.400 1.00 42.34 594 LYS A O 1
ATOM 4866 N N . ASP A 1 595 ? 27.578 11.946 -68.557 1.00 39.38 595 ASP A N 1
ATOM 4867 C CA . ASP A 1 595 ? 28.394 11.001 -67.776 1.00 39.38 595 ASP A CA 1
ATOM 4868 C C . ASP A 1 595 ? 27.598 10.318 -66.648 1.00 39.38 595 ASP A C 1
ATOM 4870 O O . ASP A 1 595 ? 27.060 10.950 -65.740 1.00 39.38 595 ASP A O 1
ATOM 4874 N N . GLY A 1 596 ? 27.525 8.985 -66.727 1.00 34.59 596 GLY A N 1
ATOM 4875 C CA . GLY A 1 596 ? 26.642 8.127 -65.935 1.00 34.59 596 GLY A CA 1
ATOM 4876 C C . GLY A 1 596 ? 27.023 7.899 -64.461 1.00 34.59 596 GLY A C 1
ATOM 4877 O O . GLY A 1 596 ? 28.181 7.923 -64.047 1.00 34.59 596 GLY A O 1
ATOM 4878 N N . LEU A 1 597 ? 25.979 7.601 -63.684 1.00 34.81 597 LEU A N 1
ATOM 4879 C CA . LEU A 1 597 ? 25.887 7.493 -62.223 1.00 34.81 597 LEU A CA 1
ATOM 4880 C C . LEU A 1 597 ? 26.608 6.256 -61.623 1.00 34.81 597 LEU A C 1
ATOM 4882 O O . LEU A 1 597 ? 26.430 5.136 -62.104 1.00 34.81 597 LEU A O 1
ATOM 4886 N N . ARG A 1 598 ? 27.346 6.416 -60.507 1.00 34.41 598 ARG A N 1
ATOM 4887 C CA . ARG A 1 598 ? 27.961 5.309 -59.730 1.00 34.41 598 ARG A CA 1
ATOM 4888 C C . ARG A 1 598 ? 27.333 5.118 -58.343 1.00 34.41 598 ARG A C 1
ATOM 4890 O O . ARG A 1 598 ? 27.114 6.074 -57.608 1.00 34.41 598 ARG A O 1
ATOM 4897 N N . SER A 1 599 ? 27.119 3.852 -57.970 1.00 33.94 599 SER A N 1
ATOM 4898 C CA . SER A 1 599 ? 26.644 3.403 -56.652 1.00 33.94 599 SER A CA 1
ATOM 4899 C C . SER A 1 599 ? 27.702 3.561 -55.550 1.00 33.94 599 SER A C 1
ATOM 4901 O O . SER A 1 599 ? 28.890 3.394 -55.824 1.00 33.94 599 SER A O 1
ATOM 4903 N N . SER A 1 600 ? 27.253 3.799 -54.310 1.00 46.66 600 SER A N 1
ATOM 4904 C CA . SER A 1 600 ? 28.032 3.960 -53.063 1.00 46.66 600 SER A CA 1
ATOM 4905 C C . SER A 1 600 ? 29.404 3.264 -53.075 1.00 46.66 600 SER A C 1
ATOM 4907 O O . SER A 1 600 ? 29.520 2.050 -52.907 1.00 46.66 600 SER A O 1
ATOM 4909 N N . THR A 1 601 ? 30.445 4.050 -53.362 1.00 48.12 601 THR A N 1
ATOM 4910 C CA . THR A 1 601 ? 31.812 3.581 -53.615 1.00 48.12 601 THR A CA 1
ATOM 4911 C C . THR A 1 601 ? 32.660 3.786 -52.362 1.00 48.12 601 THR A C 1
ATOM 4913 O O . THR A 1 601 ? 32.620 4.854 -51.756 1.00 48.12 601 THR A O 1
ATOM 4916 N N . TRP A 1 602 ? 33.441 2.769 -51.985 1.00 58.62 602 TRP A N 1
ATOM 4917 C CA . TRP A 1 602 ? 34.512 2.884 -50.991 1.00 58.62 602 TRP A CA 1
ATOM 4918 C C . TRP A 1 602 ? 35.377 4.098 -51.330 1.00 58.62 602 TRP A C 1
ATOM 4920 O O . TRP A 1 602 ? 36.006 4.126 -52.390 1.00 58.62 602 TRP A O 1
ATOM 4930 N N . VAL A 1 603 ? 35.353 5.121 -50.476 1.00 67.00 603 VAL A N 1
ATOM 4931 C CA . VAL A 1 603 ? 35.950 6.407 -50.833 1.00 67.00 603 VAL A CA 1
ATOM 4932 C C . VAL A 1 603 ? 37.462 6.223 -50.913 1.00 67.00 603 VAL A C 1
ATOM 4934 O O . VAL A 1 603 ? 38.072 5.718 -49.970 1.00 67.00 603 VAL A O 1
ATOM 4937 N N . ARG A 1 604 ? 38.080 6.559 -52.048 1.00 70.31 604 ARG A N 1
ATOM 4938 C CA . ARG A 1 604 ? 39.530 6.390 -52.207 1.00 70.31 604 ARG A CA 1
ATOM 4939 C C . ARG A 1 604 ? 40.253 7.412 -51.345 1.00 70.31 604 ARG A C 1
ATOM 4941 O O . ARG A 1 604 ? 39.782 8.533 -51.170 1.00 70.31 604 ARG A O 1
ATOM 4948 N N . ASP A 1 605 ? 41.419 7.032 -50.832 1.00 72.81 605 ASP A N 1
ATOM 4949 C CA . ASP A 1 605 ? 42.198 7.907 -49.955 1.00 72.81 605 ASP A CA 1
ATOM 4950 C C . ASP A 1 605 ? 42.537 9.241 -50.617 1.00 72.81 605 ASP A C 1
ATOM 4952 O O . ASP A 1 605 ? 42.527 10.272 -49.952 1.00 72.81 605 ASP A O 1
ATOM 4956 N N . GLU A 1 606 ? 42.789 9.250 -51.921 1.00 75.19 606 GLU A N 1
ATOM 4957 C CA . GLU A 1 606 ? 43.100 10.450 -52.707 1.00 75.19 606 GLU A CA 1
ATOM 4958 C C . GLU A 1 606 ? 41.959 11.480 -52.718 1.00 75.19 606 GLU A C 1
ATOM 4960 O O . GLU A 1 606 ? 42.221 12.682 -52.764 1.00 75.19 606 GLU A O 1
ATOM 4965 N N . ASP A 1 607 ? 40.713 11.015 -52.596 1.00 75.88 607 ASP A N 1
ATOM 4966 C CA . ASP A 1 607 ? 39.506 11.821 -52.793 1.00 75.88 607 ASP A CA 1
ATOM 4967 C C . ASP A 1 607 ? 39.071 12.567 -51.510 1.00 75.88 607 ASP A C 1
ATOM 4969 O O . ASP A 1 607 ? 38.151 13.383 -51.541 1.00 75.88 607 ASP A O 1
ATOM 4973 N N . VAL A 1 608 ? 39.736 12.333 -50.369 1.00 77.94 608 VAL A N 1
ATOM 4974 C CA . VAL A 1 608 ? 39.376 12.938 -49.072 1.00 77.94 608 VAL A CA 1
ATOM 4975 C C . VAL A 1 608 ? 40.534 13.732 -48.484 1.00 77.94 608 VAL A C 1
ATOM 4977 O O . VAL A 1 608 ? 41.569 13.171 -48.126 1.00 77.94 608 VAL A O 1
ATOM 4980 N N . LYS A 1 609 ? 40.351 15.044 -48.324 1.00 84.06 609 LYS A N 1
ATOM 4981 C CA . LYS A 1 609 ? 41.349 15.937 -47.708 1.00 84.06 609 LYS A CA 1
ATOM 4982 C C . LYS A 1 609 ? 41.145 16.121 -46.207 1.00 84.06 609 LYS A C 1
ATOM 4984 O O . LYS A 1 609 ? 42.127 16.233 -45.485 1.00 84.06 609 LYS A O 1
ATOM 4989 N N . ASP A 1 610 ? 39.911 16.006 -45.725 1.00 82.12 610 ASP A N 1
ATOM 4990 C CA . ASP A 1 610 ? 39.553 16.252 -44.327 1.00 82.12 610 ASP A CA 1
ATOM 4991 C C . ASP A 1 610 ? 38.921 15.035 -43.660 1.00 82.12 610 ASP A C 1
ATOM 4993 O O . ASP A 1 610 ? 38.204 14.258 -44.287 1.00 82.12 610 ASP A O 1
ATOM 4997 N N . CYS A 1 611 ? 39.134 14.886 -42.353 1.00 78.56 611 CYS A N 1
ATOM 4998 C CA . CYS A 1 611 ? 38.443 13.863 -41.573 1.00 78.56 611 CYS A CA 1
ATOM 4999 C C . CYS A 1 611 ? 36.923 14.025 -41.688 1.00 78.56 611 CYS A C 1
ATOM 5001 O O . CYS A 1 611 ? 36.392 15.090 -41.374 1.00 78.56 611 CYS A O 1
ATOM 5003 N N . TYR A 1 612 ? 36.215 12.948 -42.047 1.00 74.44 612 TYR A N 1
ATOM 5004 C CA . TYR A 1 612 ? 34.763 12.976 -42.232 1.00 74.44 612 TYR A CA 1
ATOM 5005 C C . TYR A 1 612 ? 34.009 13.498 -40.996 1.00 74.44 612 TYR A C 1
ATOM 5007 O O . TYR A 1 612 ? 33.044 14.244 -41.158 1.00 74.44 612 TYR A O 1
ATOM 5015 N N . GLN A 1 613 ? 34.486 13.183 -39.782 1.00 71.25 613 GLN A N 1
ATOM 5016 C CA . GLN A 1 613 ? 33.873 13.608 -38.517 1.00 71.25 613 GLN A CA 1
ATOM 5017 C C . GLN A 1 613 ? 34.339 14.996 -38.058 1.00 71.25 613 GLN A C 1
ATOM 5019 O O . GLN A 1 613 ? 33.537 15.915 -37.947 1.00 71.25 613 GLN A O 1
ATOM 5024 N N . CYS A 1 614 ? 35.633 15.170 -37.761 1.00 69.31 614 CYS A N 1
ATOM 5025 C CA . CYS A 1 614 ? 36.118 16.414 -37.148 1.00 69.31 614 CYS A CA 1
ATOM 5026 C C . CYS A 1 614 ? 36.473 17.518 -38.149 1.00 69.31 614 CYS A C 1
ATOM 5028 O O . CYS A 1 614 ? 36.901 18.587 -37.719 1.00 69.31 614 CYS A O 1
ATOM 5030 N N . LYS A 1 615 ? 36.344 17.251 -39.457 1.00 80.25 615 LYS A N 1
ATOM 5031 C CA . LYS A 1 615 ? 36.610 18.182 -40.568 1.00 80.25 615 LYS A CA 1
ATOM 5032 C C . LYS A 1 615 ? 38.011 18.807 -40.570 1.00 80.25 615 LYS A C 1
ATOM 5034 O O . LYS A 1 615 ? 38.234 19.828 -41.201 1.00 80.25 615 LYS A O 1
ATOM 5039 N N . LYS A 1 616 ? 38.963 18.204 -39.854 1.00 82.12 616 LYS A N 1
ATOM 5040 C CA . LYS A 1 616 ? 40.365 18.633 -39.837 1.00 82.12 616 LYS A CA 1
ATOM 5041 C C . LYS A 1 616 ? 41.135 17.949 -40.961 1.00 82.12 616 LYS A C 1
ATOM 5043 O O . LYS A 1 616 ? 41.014 16.729 -41.113 1.00 82.12 616 LYS A O 1
ATOM 5048 N N . GLU A 1 617 ? 41.972 18.720 -41.644 1.00 87.12 617 GLU A N 1
ATOM 5049 C CA . GLU A 1 617 ? 42.769 18.267 -42.782 1.00 87.12 617 GLU A CA 1
ATOM 5050 C C . GLU A 1 617 ? 43.739 17.142 -42.397 1.00 87.12 617 GLU A C 1
ATOM 5052 O O . GLU A 1 617 ? 44.421 17.183 -41.359 1.00 87.12 617 GLU A O 1
ATOM 5057 N N . PHE A 1 618 ? 43.772 16.107 -43.231 1.00 84.69 618 PHE A N 1
ATOM 5058 C CA . PHE A 1 618 ? 44.744 15.030 -43.159 1.00 84.69 618 PHE A CA 1
ATOM 5059 C C . PHE A 1 618 ? 46.115 15.541 -43.594 1.00 84.69 618 PHE A C 1
ATOM 5061 O O . PHE A 1 618 ? 46.259 16.250 -44.583 1.00 84.69 618 PHE A O 1
ATOM 5068 N N . ASN A 1 619 ? 47.147 15.141 -42.865 1.00 82.81 619 ASN A N 1
ATOM 5069 C CA . ASN A 1 619 ? 48.527 15.497 -43.166 1.00 82.81 619 ASN A CA 1
ATOM 5070 C C . ASN A 1 619 ? 49.445 14.331 -42.786 1.00 82.81 619 ASN A C 1
ATOM 5072 O O . ASN A 1 619 ? 48.982 13.261 -42.389 1.00 82.81 619 ASN A O 1
ATOM 5076 N N . THR A 1 620 ? 50.757 14.510 -42.898 1.00 80.69 620 THR A N 1
ATOM 5077 C CA . THR A 1 620 ? 51.734 13.451 -42.592 1.00 80.69 620 THR A CA 1
ATOM 5078 C C . THR A 1 620 ? 51.638 12.921 -41.156 1.00 80.69 620 THR A C 1
ATOM 5080 O O . THR A 1 620 ? 52.024 11.782 -40.903 1.00 80.69 620 THR A O 1
ATOM 5083 N N . ILE A 1 621 ? 51.075 13.703 -40.229 1.00 78.44 621 ILE A N 1
ATOM 5084 C CA . ILE A 1 621 ? 50.863 13.331 -38.825 1.00 78.44 621 ILE A CA 1
ATOM 5085 C C . ILE A 1 621 ? 49.437 12.785 -38.614 1.00 78.44 621 ILE A C 1
ATOM 5087 O O . ILE A 1 621 ? 49.245 11.769 -37.948 1.00 78.44 621 ILE A O 1
ATOM 5091 N N . ARG A 1 622 ? 48.421 13.421 -39.208 1.00 79.12 622 ARG A N 1
ATOM 5092 C CA . ARG A 1 622 ? 47.014 12.999 -39.160 1.00 79.12 622 ARG A CA 1
ATOM 5093 C C . ARG A 1 622 ? 46.714 12.087 -40.348 1.00 79.12 622 ARG A C 1
ATOM 5095 O O . ARG A 1 622 ? 46.358 12.567 -41.419 1.00 79.12 622 ARG A O 1
ATOM 5102 N N . ARG A 1 623 ? 46.839 10.774 -40.139 1.00 81.56 623 ARG A N 1
ATOM 5103 C CA . ARG A 1 623 ? 46.641 9.747 -41.177 1.00 81.56 623 ARG A CA 1
ATOM 5104 C C . ARG A 1 623 ? 45.16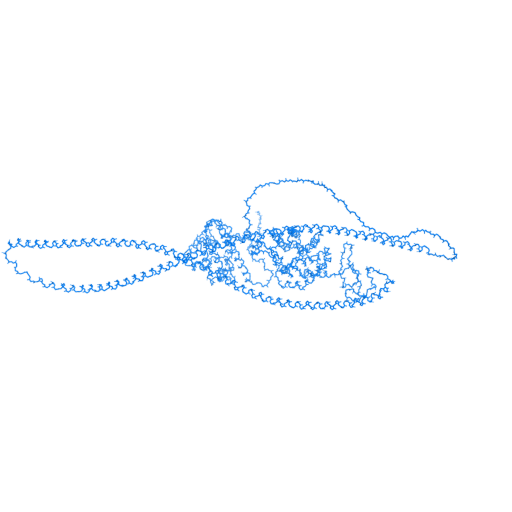4 9.394 -41.407 1.00 81.56 623 ARG A C 1
ATOM 5106 O O . ARG A 1 623 ? 44.327 9.568 -40.519 1.00 81.56 623 ARG A O 1
ATOM 5113 N N . LYS A 1 624 ? 44.876 8.908 -42.618 1.00 84.38 624 LYS A N 1
ATOM 5114 C CA . LYS A 1 624 ? 43.555 8.483 -43.107 1.00 84.38 624 LYS A CA 1
ATOM 5115 C C . LYS A 1 624 ? 43.219 7.065 -42.641 1.00 84.38 624 LYS A C 1
ATOM 5117 O O . LYS A 1 624 ? 44.080 6.183 -42.664 1.00 84.38 624 LYS A O 1
ATOM 5122 N N . HIS A 1 625 ? 41.975 6.844 -42.219 1.00 79.88 625 HIS A N 1
ATOM 5123 C CA . HIS A 1 625 ? 41.467 5.538 -41.795 1.00 79.88 625 HIS A CA 1
ATOM 5124 C C . HIS A 1 625 ? 40.025 5.316 -42.261 1.00 79.88 625 HIS A C 1
ATOM 5126 O O . HIS A 1 625 ? 39.128 6.051 -41.854 1.00 79.88 625 HIS A O 1
ATOM 5132 N N . HIS A 1 626 ? 39.771 4.270 -43.048 1.00 72.25 626 HIS A N 1
ATOM 5133 C CA . HIS A 1 626 ? 38.405 3.894 -43.422 1.00 72.25 626 HIS A CA 1
ATOM 5134 C C . HIS A 1 626 ? 37.633 3.262 -42.267 1.00 72.25 626 HIS A C 1
ATOM 5136 O O . HIS A 1 626 ? 38.137 2.375 -41.573 1.00 72.25 626 HIS A O 1
ATOM 5142 N N . CYS A 1 627 ? 36.370 3.652 -42.122 1.00 64.31 627 CYS A N 1
ATOM 5143 C CA . CYS A 1 627 ? 35.409 2.922 -41.308 1.00 64.31 627 CYS A CA 1
ATOM 5144 C C . CYS A 1 627 ? 34.824 1.761 -42.117 1.00 64.31 627 CYS A C 1
ATOM 5146 O O . CYS A 1 627 ? 34.256 1.965 -43.191 1.00 64.31 627 CYS A O 1
ATOM 5148 N N . ARG A 1 628 ? 34.895 0.538 -41.582 1.00 60.75 628 ARG A N 1
ATOM 5149 C CA . ARG A 1 628 ? 34.360 -0.650 -42.269 1.00 60.75 628 ARG A CA 1
ATOM 5150 C C . ARG A 1 628 ? 32.825 -0.725 -42.296 1.00 60.75 628 ARG A C 1
ATOM 5152 O O . ARG A 1 628 ? 32.296 -1.512 -43.066 1.00 60.75 628 ARG A O 1
ATOM 5159 N N . SER A 1 629 ? 32.140 0.099 -41.496 1.00 50.09 629 SER A N 1
ATOM 5160 C CA . SER A 1 629 ? 30.671 0.198 -41.455 1.00 50.09 629 SER A CA 1
ATOM 5161 C C . SER A 1 629 ? 30.104 1.090 -42.567 1.00 50.09 629 SER A C 1
ATOM 5163 O O . SER A 1 629 ? 29.152 0.713 -43.237 1.00 50.09 629 SER A O 1
ATOM 5165 N N . CYS A 1 630 ? 30.707 2.263 -42.802 1.00 59.03 630 CYS A N 1
ATOM 5166 C CA . CYS A 1 630 ? 30.156 3.272 -43.718 1.00 59.03 630 CYS A CA 1
ATOM 5167 C C . CYS A 1 630 ? 31.049 3.615 -44.924 1.00 59.03 630 CYS A C 1
ATOM 5169 O O . CYS A 1 630 ? 30.643 4.411 -45.766 1.00 59.03 630 CYS A O 1
ATOM 5171 N N . GLY A 1 631 ? 32.269 3.071 -45.016 1.00 65.56 631 GLY A N 1
ATOM 5172 C CA . GLY A 1 631 ? 33.185 3.289 -46.147 1.00 65.56 631 GLY A CA 1
ATOM 5173 C C . GLY A 1 631 ? 33.840 4.679 -46.222 1.00 65.56 631 GLY A C 1
ATOM 5174 O O . GLY A 1 631 ? 34.598 4.932 -47.155 1.00 65.56 631 GLY A O 1
ATOM 5175 N N . GLN A 1 632 ? 33.574 5.561 -45.250 1.00 77.75 632 GLN A N 1
ATOM 5176 C CA . GLN A 1 632 ? 34.125 6.923 -45.154 1.00 77.75 632 GLN A CA 1
ATOM 5177 C C . GLN A 1 632 ? 35.491 6.959 -44.442 1.00 77.75 632 GLN A C 1
ATOM 5179 O O . GLN A 1 632 ? 35.842 6.021 -43.720 1.00 77.75 632 GLN A O 1
ATOM 5184 N N . ILE A 1 633 ? 36.245 8.055 -44.615 1.00 81.06 633 ILE A N 1
ATOM 5185 C CA . ILE A 1 633 ? 37.618 8.224 -44.102 1.00 81.06 633 ILE A CA 1
ATOM 5186 C C . ILE A 1 633 ? 37.667 9.172 -42.887 1.00 81.06 633 ILE A C 1
ATOM 5188 O O . ILE A 1 633 ? 37.210 10.313 -42.927 1.00 81.06 633 ILE A O 1
ATOM 5192 N N . PHE A 1 634 ? 38.301 8.716 -41.807 1.00 79.56 634 PHE A N 1
ATOM 5193 C CA . PHE A 1 634 ? 38.396 9.382 -40.506 1.00 79.56 634 PHE A CA 1
ATOM 5194 C C . PHE A 1 634 ? 39.852 9.498 -40.031 1.00 79.56 634 PHE A C 1
ATOM 5196 O O . PHE A 1 634 ? 40.731 8.779 -40.505 1.00 79.56 634 PHE A O 1
ATOM 5203 N N . CYS A 1 635 ? 40.126 10.398 -39.083 1.00 81.06 635 CYS A N 1
ATOM 5204 C CA . CYS A 1 635 ? 41.415 10.456 -38.386 1.00 81.06 635 CYS A CA 1
ATOM 5205 C C . CYS A 1 635 ? 41.448 9.516 -37.180 1.00 81.06 635 CYS A C 1
ATOM 5207 O O . CYS A 1 635 ? 40.403 9.135 -36.661 1.00 81.06 635 CYS A O 1
ATOM 5209 N N . GLU A 1 636 ? 42.651 9.186 -36.703 1.00 73.75 636 GLU A N 1
ATOM 5210 C CA . GLU A 1 636 ? 42.855 8.222 -35.609 1.00 73.75 636 GLU A CA 1
ATOM 5211 C C . GLU A 1 636 ? 42.080 8.588 -34.336 1.00 73.75 636 GLU A C 1
ATOM 5213 O O . GLU A 1 636 ? 41.465 7.729 -33.716 1.00 73.75 636 GLU A O 1
ATOM 5218 N N . SER A 1 637 ? 42.001 9.878 -34.003 1.00 68.12 637 SER A N 1
ATOM 5219 C CA . SER A 1 637 ? 41.221 10.359 -32.856 1.00 68.12 637 SER A CA 1
ATOM 5220 C C . SER A 1 637 ? 39.697 10.279 -33.036 1.00 68.12 637 SER A C 1
ATOM 5222 O O . SER A 1 637 ? 38.975 10.448 -32.065 1.00 68.12 637 SER A O 1
ATOM 5224 N N . CYS A 1 638 ? 39.195 10.090 -34.261 1.00 62.19 638 CYS A N 1
ATOM 5225 C CA . CYS A 1 638 ? 37.763 9.945 -34.564 1.00 62.19 638 CYS A CA 1
ATOM 5226 C C . CYS A 1 638 ? 37.362 8.489 -34.857 1.00 62.19 638 CYS A C 1
ATOM 5228 O O . CYS A 1 638 ? 36.183 8.215 -35.049 1.00 62.19 638 CYS A O 1
ATOM 5230 N N . VAL A 1 639 ? 38.336 7.576 -34.939 1.00 67.31 639 VAL A N 1
ATOM 5231 C CA . VAL A 1 639 ? 38.157 6.147 -35.232 1.00 67.31 639 VAL A CA 1
ATOM 5232 C C . VAL A 1 639 ? 39.245 5.377 -34.456 1.00 67.31 639 VAL A C 1
ATOM 5234 O O . VAL A 1 639 ? 40.251 4.903 -34.989 1.00 67.31 639 VAL A O 1
ATOM 5237 N N . SER A 1 640 ? 39.100 5.348 -33.130 1.00 52.59 640 SER A N 1
ATOM 5238 C CA . SER A 1 640 ? 40.119 4.822 -32.206 1.00 52.59 640 SER A CA 1
ATOM 5239 C C . SER A 1 640 ? 39.888 3.361 -31.804 1.00 52.59 640 SER A C 1
ATOM 5241 O O . SER A 1 640 ? 40.851 2.644 -31.527 1.00 52.59 640 SER A O 1
ATOM 5243 N N . THR A 1 641 ? 38.643 2.883 -31.828 1.00 51.16 641 THR A N 1
ATOM 5244 C CA . THR A 1 641 ? 38.285 1.541 -31.348 1.00 51.16 641 THR A CA 1
ATOM 5245 C C . THR A 1 641 ? 38.419 0.493 -32.456 1.00 51.16 641 THR A C 1
ATOM 5247 O O . THR A 1 641 ? 37.911 0.657 -33.570 1.00 51.16 641 THR A O 1
ATOM 5250 N N . LYS A 1 642 ? 39.126 -0.604 -32.163 1.00 52.12 642 LYS A N 1
ATOM 5251 C CA . LYS A 1 642 ? 39.287 -1.751 -33.067 1.00 52.12 642 LYS A CA 1
ATOM 5252 C C . LYS A 1 642 ? 38.470 -2.927 -32.533 1.00 52.12 642 LYS A C 1
ATOM 5254 O O . LYS A 1 642 ? 38.752 -3.405 -31.443 1.00 52.12 642 LYS A O 1
ATOM 5259 N N . LEU A 1 643 ? 37.502 -3.406 -33.309 1.00 43.41 643 LEU A N 1
ATOM 5260 C CA . LEU A 1 643 ? 36.649 -4.546 -32.960 1.00 43.41 643 LEU A CA 1
ATOM 5261 C C . LEU A 1 643 ? 37.024 -5.766 -33.806 1.00 43.41 643 LEU A C 1
ATOM 5263 O O . LEU A 1 643 ? 37.227 -5.662 -35.017 1.00 43.41 643 LEU A O 1
ATOM 5267 N N . THR A 1 644 ? 37.118 -6.934 -33.179 1.00 45.28 644 THR A N 1
ATOM 5268 C CA . THR A 1 644 ? 37.326 -8.206 -33.884 1.00 45.28 644 THR A CA 1
ATOM 5269 C C . THR A 1 644 ? 35.967 -8.732 -34.336 1.00 45.28 644 THR A C 1
ATOM 5271 O O . THR A 1 644 ? 35.126 -9.077 -33.510 1.00 45.28 644 THR A O 1
ATOM 5274 N N . LEU A 1 645 ? 35.725 -8.747 -35.647 1.00 43.06 645 LEU A N 1
ATOM 5275 C CA . LEU A 1 645 ? 34.498 -9.297 -36.231 1.00 43.06 645 LEU A CA 1
ATOM 5276 C C . LEU A 1 645 ? 34.593 -10.826 -36.297 1.00 43.06 645 LEU A C 1
ATOM 5278 O O . LEU A 1 645 ? 35.671 -11.359 -36.539 1.00 43.06 645 LEU A O 1
ATOM 5282 N N . ALA A 1 646 ? 33.467 -11.536 -36.178 1.00 39.22 646 ALA A N 1
ATOM 5283 C CA . ALA A 1 646 ? 33.427 -13.004 -36.278 1.00 39.22 646 ALA A CA 1
ATOM 5284 C C . ALA A 1 646 ? 33.999 -13.552 -37.607 1.00 39.22 646 ALA A C 1
ATOM 5286 O O . ALA A 1 646 ? 34.447 -14.691 -37.674 1.00 39.22 646 ALA A O 1
ATOM 5287 N N . SER A 1 647 ? 34.030 -12.723 -38.655 1.00 41.38 647 SER A N 1
ATOM 5288 C CA . SER A 1 647 ? 34.570 -13.026 -39.984 1.00 41.38 647 SER A CA 1
ATOM 5289 C C . SER A 1 647 ? 36.062 -12.697 -40.170 1.00 41.38 647 SER A C 1
ATOM 5291 O O . SER A 1 647 ? 36.605 -12.948 -41.245 1.00 41.38 647 SER A O 1
ATOM 5293 N N . SER A 1 648 ? 36.748 -12.127 -39.169 1.00 41.91 648 SER A N 1
ATOM 5294 C CA . SER A 1 648 ? 38.155 -11.711 -39.272 1.00 41.91 648 SER A CA 1
ATOM 5295 C C . SER A 1 648 ? 38.919 -11.934 -37.969 1.00 41.91 648 SER A C 1
ATOM 5297 O O . SER A 1 648 ? 38.594 -11.360 -36.936 1.00 41.91 648 SER A O 1
ATOM 5299 N N . SER A 1 649 ? 40.033 -12.666 -38.041 1.00 40.97 649 SER A N 1
ATOM 5300 C CA . SER A 1 649 ? 40.966 -12.865 -36.920 1.00 40.97 649 SER A CA 1
ATOM 5301 C C . SER A 1 649 ? 41.806 -11.625 -36.574 1.00 40.97 649 SER A C 1
ATOM 5303 O O . SER A 1 649 ? 42.562 -11.644 -35.603 1.00 40.97 649 SER A O 1
ATOM 5305 N N . LYS A 1 650 ? 41.692 -10.538 -37.353 1.00 41.97 650 LYS A N 1
ATOM 5306 C CA . LYS A 1 650 ? 42.378 -9.260 -37.113 1.00 41.97 650 LYS A CA 1
ATOM 5307 C C . LYS A 1 650 ? 41.380 -8.162 -36.703 1.00 41.97 650 LYS A C 1
ATOM 5309 O O . LYS A 1 650 ? 40.334 -8.058 -37.350 1.00 41.97 650 LYS A O 1
ATOM 5314 N N . PRO A 1 651 ? 41.708 -7.313 -35.706 1.00 46.47 651 PRO A N 1
ATOM 5315 C CA . PRO A 1 651 ? 40.851 -6.208 -35.270 1.00 46.47 651 PRO A CA 1
ATOM 5316 C C . PRO A 1 651 ? 40.624 -5.186 -36.394 1.00 46.47 651 PRO A C 1
ATOM 5318 O O . PRO A 1 651 ? 41.585 -4.722 -37.015 1.00 46.47 651 PRO A O 1
ATOM 5321 N N . VAL A 1 652 ? 39.371 -4.798 -36.636 1.00 48.84 652 VAL A N 1
ATOM 5322 C CA . VAL A 1 652 ? 38.966 -3.871 -37.705 1.00 48.84 652 VAL A CA 1
ATOM 5323 C C . VAL A 1 652 ? 38.479 -2.545 -37.104 1.00 48.84 652 VAL A C 1
ATOM 5325 O O . VAL A 1 652 ? 37.837 -2.531 -36.057 1.00 48.84 652 VAL A O 1
ATOM 5328 N N . ARG A 1 653 ? 38.804 -1.410 -37.742 1.00 49.94 653 ARG A N 1
ATOM 5329 C CA . ARG A 1 653 ? 38.412 -0.064 -37.280 1.00 49.94 653 ARG A CA 1
ATOM 5330 C C . ARG A 1 653 ? 36.958 0.256 -37.653 1.00 49.94 653 ARG A C 1
ATOM 5332 O O . ARG A 1 653 ? 36.578 0.139 -38.823 1.00 49.94 653 ARG A O 1
ATOM 5339 N N . MET A 1 654 ? 36.169 0.701 -36.677 1.00 50.72 654 MET A N 1
ATOM 5340 C CA . MET A 1 654 ? 34.771 1.116 -36.855 1.00 50.72 654 MET A CA 1
ATOM 5341 C C . MET A 1 654 ? 34.508 2.467 -36.177 1.00 50.72 654 MET A C 1
ATOM 5343 O O . MET A 1 654 ? 35.183 2.820 -35.214 1.00 50.72 654 MET A O 1
ATOM 5347 N N . LEU A 1 655 ? 33.541 3.227 -36.701 1.00 45.72 655 LEU A N 1
ATOM 5348 C CA . LEU A 1 655 ? 33.047 4.458 -36.082 1.00 45.72 655 LEU A CA 1
ATOM 5349 C C . LEU A 1 655 ? 32.378 4.095 -34.750 1.00 45.72 655 LEU A C 1
ATOM 5351 O O . LEU A 1 655 ? 31.472 3.260 -34.745 1.00 45.72 655 LEU A O 1
ATOM 5355 N N . THR A 1 656 ? 32.794 4.707 -33.641 1.00 52.56 656 THR A N 1
ATOM 5356 C CA . THR A 1 656 ? 32.009 4.673 -32.403 1.00 52.56 656 THR A CA 1
ATOM 5357 C C . THR A 1 656 ? 30.715 5.429 -32.683 1.00 52.56 656 THR A C 1
ATOM 5359 O O . THR A 1 656 ? 30.688 6.648 -32.830 1.00 52.56 656 THR A O 1
ATOM 5362 N N . SER A 1 657 ? 29.646 4.672 -32.912 1.00 62.28 657 SER A N 1
ATOM 5363 C CA . SER A 1 657 ? 28.305 5.216 -33.114 1.00 62.28 657 SER A CA 1
ATOM 5364 C C . SER A 1 657 ? 27.872 6.015 -31.878 1.00 62.28 657 SER A C 1
ATOM 5366 O O . SER A 1 657 ? 28.344 5.742 -30.774 1.00 62.28 657 SER A O 1
ATOM 5368 N N . ARG A 1 658 ? 26.919 6.946 -32.030 1.00 68.25 658 ARG A N 1
ATOM 5369 C CA . ARG A 1 658 ? 26.261 7.623 -30.892 1.00 68.25 658 ARG A CA 1
ATOM 5370 C C . ARG A 1 658 ? 25.749 6.616 -29.845 1.00 68.25 658 ARG A C 1
ATOM 5372 O O . ARG A 1 658 ? 25.733 6.926 -28.660 1.00 68.25 658 ARG A O 1
ATOM 5379 N N . VAL A 1 659 ? 25.411 5.396 -30.275 1.00 71.00 659 VAL A N 1
ATOM 5380 C CA . VAL A 1 659 ? 25.028 4.267 -29.413 1.00 71.00 659 VAL A CA 1
ATOM 5381 C C . VAL A 1 659 ? 26.194 3.769 -28.553 1.00 71.00 659 VAL A C 1
ATOM 5383 O O . VAL A 1 659 ? 25.999 3.496 -27.378 1.00 71.00 659 VAL A O 1
ATOM 5386 N N . THR A 1 660 ? 27.419 3.697 -29.076 1.00 74.00 660 THR A N 1
ATOM 5387 C CA . THR A 1 660 ? 28.595 3.257 -28.303 1.00 74.00 660 THR A CA 1
ATOM 5388 C C . THR A 1 660 ? 28.948 4.249 -27.194 1.00 74.00 660 THR A C 1
ATOM 5390 O O . THR A 1 660 ? 29.148 3.842 -26.047 1.00 74.00 660 THR A O 1
ATOM 5393 N N . ASP A 1 661 ? 28.963 5.546 -27.515 1.00 79.00 661 ASP A N 1
ATOM 5394 C CA . ASP A 1 661 ? 29.200 6.612 -26.532 1.00 79.00 661 ASP A CA 1
ATOM 5395 C C . ASP A 1 661 ? 28.097 6.618 -25.465 1.00 79.00 661 ASP A C 1
ATOM 5397 O O . ASP A 1 661 ? 28.373 6.725 -24.268 1.00 79.00 661 ASP A O 1
ATOM 5401 N N . PHE A 1 662 ? 26.846 6.428 -25.890 1.00 85.00 662 PHE A N 1
ATOM 5402 C CA . PHE A 1 662 ? 25.712 6.257 -24.993 1.00 85.00 662 PHE A CA 1
ATOM 5403 C C . PHE A 1 662 ? 25.897 5.063 -24.045 1.00 85.00 662 PHE A C 1
ATOM 5405 O O . PHE A 1 662 ? 25.830 5.245 -22.830 1.00 85.00 662 PHE A O 1
ATOM 5412 N N . CYS A 1 663 ? 26.195 3.866 -24.564 1.00 86.06 663 CYS A N 1
ATOM 5413 C CA . CYS A 1 663 ? 26.382 2.667 -23.746 1.00 86.06 663 CYS A CA 1
ATOM 5414 C C . CYS A 1 663 ? 27.478 2.872 -22.692 1.00 86.06 663 CYS A C 1
ATOM 5416 O O . CYS A 1 663 ? 27.320 2.467 -21.540 1.00 86.06 663 CYS A O 1
ATOM 5418 N N . GLN A 1 664 ? 28.573 3.548 -23.057 1.00 84.38 664 GLN A N 1
ATOM 5419 C CA . GLN A 1 664 ? 29.636 3.868 -22.108 1.00 84.38 664 GLN A CA 1
ATOM 5420 C C . GLN A 1 664 ? 29.159 4.812 -21.002 1.00 84.38 664 GLN A C 1
ATOM 5422 O O . GLN A 1 664 ? 29.492 4.589 -19.836 1.00 84.38 664 GLN A O 1
ATOM 5427 N N . ARG A 1 665 ? 28.388 5.855 -21.341 1.00 89.81 665 ARG A N 1
ATOM 5428 C CA . ARG A 1 665 ? 27.826 6.780 -20.346 1.00 89.81 665 ARG A CA 1
ATOM 5429 C C . ARG A 1 665 ? 26.848 6.082 -19.408 1.00 89.81 665 ARG A C 1
ATOM 5431 O O . ARG A 1 665 ? 26.926 6.324 -18.208 1.00 89.81 665 ARG A O 1
ATOM 5438 N N . VAL A 1 666 ? 25.989 5.199 -19.923 1.00 92.19 666 VAL A N 1
ATOM 5439 C CA . VAL A 1 666 ? 25.039 4.428 -19.105 1.00 92.19 666 VAL A CA 1
ATOM 5440 C C . VAL A 1 666 ? 25.770 3.578 -18.079 1.00 92.19 666 VAL A C 1
ATOM 5442 O O . VAL A 1 666 ? 25.485 3.694 -16.894 1.00 92.19 666 VAL A O 1
ATOM 5445 N N . LEU A 1 667 ? 26.744 2.765 -18.497 1.00 90.69 667 LEU A N 1
ATOM 5446 C CA . LEU A 1 667 ? 27.440 1.862 -17.572 1.00 90.69 667 LEU A CA 1
ATOM 5447 C C . LEU A 1 667 ? 28.245 2.630 -16.520 1.00 90.69 667 LEU A C 1
ATOM 5449 O O . LEU A 1 667 ? 28.200 2.286 -15.341 1.00 90.69 667 LEU A O 1
ATOM 5453 N N . LYS A 1 668 ? 28.911 3.717 -16.923 1.00 89.56 668 LYS A N 1
ATOM 5454 C CA . LYS A 1 668 ? 29.617 4.632 -16.015 1.00 89.56 668 LYS A CA 1
ATOM 5455 C C . LYS A 1 668 ? 28.700 5.283 -14.992 1.00 89.56 668 LYS A C 1
ATOM 5457 O O . LYS A 1 668 ? 29.049 5.389 -13.819 1.00 89.56 668 LYS A O 1
ATOM 5462 N N . PHE A 1 669 ? 27.538 5.740 -15.439 1.00 91.56 669 PHE A N 1
ATOM 5463 C CA . PHE A 1 669 ? 26.572 6.392 -14.573 1.00 91.56 669 PHE A CA 1
ATOM 5464 C C . PHE A 1 669 ? 25.923 5.389 -13.616 1.00 91.56 669 PHE A C 1
ATOM 5466 O O . PHE A 1 669 ? 25.896 5.619 -12.409 1.00 91.56 669 PHE A O 1
ATOM 5473 N N . TRP A 1 670 ? 25.454 4.260 -14.149 1.00 91.94 670 TRP A N 1
ATOM 5474 C CA . TRP A 1 670 ? 24.691 3.265 -13.404 1.00 91.94 670 TRP A CA 1
ATOM 5475 C C . TRP A 1 670 ? 25.555 2.520 -12.388 1.00 91.94 670 TRP A C 1
ATOM 5477 O O . TRP A 1 670 ? 25.192 2.440 -11.221 1.00 91.94 670 TRP A O 1
ATOM 5487 N N . PHE A 1 671 ? 26.730 2.032 -12.789 1.00 88.25 671 PHE A N 1
ATOM 5488 C CA . PHE A 1 671 ? 27.606 1.217 -11.939 1.00 88.25 671 PHE A CA 1
ATOM 5489 C C . PHE A 1 671 ? 28.732 1.999 -11.256 1.00 88.25 671 PHE A C 1
ATOM 5491 O O . PHE A 1 671 ? 29.542 1.393 -10.552 1.00 88.25 671 PHE A O 1
ATOM 5498 N N . SER A 1 672 ? 28.766 3.325 -11.418 1.00 82.69 672 SER A N 1
ATOM 5499 C CA . SER A 1 672 ? 29.863 4.244 -11.073 1.00 82.69 672 SER A CA 1
ATOM 5500 C C . SER A 1 672 ? 31.077 4.201 -12.015 1.00 82.69 672 SER A C 1
ATOM 5502 O O . SER A 1 672 ? 31.465 3.159 -12.550 1.00 82.69 672 SER A O 1
ATOM 5504 N N . ASN A 1 673 ? 31.718 5.366 -12.171 1.00 73.75 673 ASN A N 1
ATOM 5505 C CA . ASN A 1 673 ? 32.891 5.562 -13.031 1.00 73.75 673 ASN A CA 1
ATOM 5506 C C . ASN A 1 673 ? 34.075 4.656 -12.665 1.00 73.75 673 ASN A C 1
ATOM 5508 O O . ASN A 1 673 ? 34.856 4.297 -13.544 1.00 73.75 673 ASN A O 1
ATOM 5512 N N . GLU A 1 674 ? 34.217 4.306 -11.386 1.00 74.88 674 GLU A N 1
ATOM 5513 C CA . GLU A 1 674 ? 35.324 3.483 -10.890 1.00 74.88 674 GLU A CA 1
ATOM 5514 C C . GLU A 1 674 ? 35.179 2.016 -11.308 1.00 74.88 674 GLU A C 1
ATOM 5516 O O . GLU A 1 674 ? 36.179 1.355 -11.577 1.00 74.88 674 GLU A O 1
ATOM 5521 N N . ARG A 1 675 ? 33.941 1.515 -11.431 1.00 81.25 675 ARG A N 1
ATOM 5522 C CA . ARG A 1 675 ? 33.667 0.130 -11.843 1.00 81.25 675 ARG A CA 1
ATOM 5523 C C . ARG A 1 675 ? 33.753 -0.061 -13.357 1.00 81.25 675 ARG A C 1
ATOM 5525 O O . ARG A 1 675 ? 34.203 -1.107 -13.811 1.00 81.25 675 ARG A O 1
ATOM 5532 N N . TRP A 1 676 ? 33.347 0.946 -14.131 1.00 78.38 676 TRP A N 1
ATOM 5533 C CA . TRP A 1 676 ? 33.306 0.891 -15.596 1.00 78.38 676 TRP A CA 1
ATOM 5534 C C . TRP A 1 676 ? 34.117 2.026 -16.240 1.00 78.38 676 TRP A C 1
ATOM 5536 O O . TRP A 1 676 ? 33.575 2.970 -16.814 1.00 78.38 676 TRP A O 1
ATOM 5546 N N . MET A 1 677 ? 35.450 1.932 -16.196 1.00 69.19 677 MET A N 1
ATOM 5547 C CA . MET A 1 677 ? 36.337 2.950 -16.788 1.00 69.19 677 MET A CA 1
ATOM 5548 C C . MET A 1 677 ? 36.302 2.962 -18.330 1.00 69.19 677 MET A C 1
ATOM 5550 O O . MET A 1 677 ? 36.306 4.033 -18.953 1.00 69.19 677 MET A O 1
ATOM 5554 N N . SER A 1 678 ? 36.231 1.781 -18.955 1.00 69.88 678 SER A N 1
ATOM 5555 C CA . SER A 1 678 ? 36.150 1.580 -20.409 1.00 69.88 678 SER A CA 1
ATOM 5556 C C . SER A 1 678 ? 35.270 0.375 -20.747 1.00 69.88 678 SER A C 1
ATOM 5558 O O . SER A 1 678 ? 35.195 -0.574 -19.974 1.00 69.88 678 SER A O 1
ATOM 5560 N N . LEU A 1 679 ? 34.646 0.398 -21.927 1.00 68.69 679 LEU A N 1
ATOM 5561 C CA . LEU A 1 679 ? 33.854 -0.717 -22.457 1.00 68.69 679 LEU A CA 1
ATOM 5562 C C . LEU A 1 679 ? 34.703 -1.968 -22.740 1.00 68.69 679 LEU A C 1
ATOM 5564 O O . LEU A 1 679 ? 34.180 -3.077 -22.708 1.00 68.69 679 LEU A O 1
ATOM 5568 N N . ASP A 1 680 ? 36.003 -1.787 -22.987 1.00 68.38 680 ASP A N 1
ATOM 5569 C CA . ASP A 1 680 ? 36.935 -2.882 -23.291 1.00 68.38 680 ASP A CA 1
ATOM 5570 C C . ASP A 1 680 ? 37.436 -3.618 -22.035 1.00 68.38 680 ASP A C 1
ATOM 5572 O O . ASP A 1 680 ? 38.083 -4.656 -22.144 1.00 68.38 680 ASP A O 1
ATOM 5576 N N . HIS A 1 681 ? 37.164 -3.076 -20.844 1.00 70.25 681 HIS A N 1
ATOM 5577 C CA . HIS A 1 681 ? 37.664 -3.593 -19.569 1.00 70.25 681 HIS A CA 1
ATOM 5578 C C . HIS A 1 681 ? 36.495 -3.764 -18.588 1.00 70.25 681 HIS A C 1
ATOM 5580 O O . HIS A 1 681 ? 36.306 -2.911 -17.717 1.00 70.25 681 HIS A O 1
ATOM 5586 N N . PRO A 1 682 ? 35.676 -4.823 -18.746 1.00 75.62 682 PRO A N 1
ATOM 5587 C CA . PRO A 1 682 ? 34.614 -5.125 -17.796 1.00 75.62 682 PRO A CA 1
ATOM 5588 C C . PRO A 1 682 ? 35.200 -5.423 -16.404 1.00 75.62 682 PRO A C 1
ATOM 5590 O O . PRO A 1 682 ? 36.330 -5.912 -16.305 1.00 75.62 682 PRO A O 1
ATOM 5593 N N . PRO A 1 683 ? 34.449 -5.145 -15.326 1.00 82.19 683 PRO A N 1
ATOM 5594 C CA . PRO A 1 683 ? 34.897 -5.408 -13.969 1.00 82.19 683 PRO A CA 1
ATOM 5595 C C . PRO A 1 683 ? 35.055 -6.911 -13.729 1.00 82.19 683 PRO A C 1
ATOM 5597 O O . PRO A 1 683 ? 34.395 -7.736 -14.365 1.00 82.19 683 PRO A O 1
ATOM 5600 N N . ASP A 1 684 ? 35.916 -7.268 -12.775 1.00 81.12 684 ASP A N 1
ATOM 5601 C CA . ASP A 1 684 ? 36.056 -8.660 -12.352 1.00 81.12 684 ASP A CA 1
ATOM 5602 C C . ASP A 1 684 ? 34.710 -9.163 -11.802 1.00 81.12 684 ASP A C 1
ATOM 5604 O O . ASP A 1 684 ? 34.067 -8.488 -10.987 1.00 81.12 684 ASP A O 1
ATOM 5608 N N . LYS A 1 685 ? 34.304 -10.356 -12.259 1.00 80.00 685 LYS A N 1
ATOM 5609 C CA . LYS A 1 685 ? 33.045 -11.036 -11.914 1.00 80.00 685 LYS A CA 1
ATOM 5610 C C . LYS A 1 685 ? 32.785 -11.161 -10.410 1.00 80.00 685 LYS A C 1
ATOM 5612 O O . LYS A 1 685 ? 31.622 -11.222 -10.018 1.00 80.00 685 LYS A O 1
ATOM 5617 N N . ASN A 1 686 ? 33.832 -11.120 -9.589 1.00 74.62 686 ASN A N 1
ATOM 5618 C CA . ASN A 1 686 ? 33.774 -11.280 -8.137 1.00 74.62 686 ASN A CA 1
ATOM 5619 C C . ASN A 1 686 ? 33.895 -9.954 -7.369 1.00 74.62 686 ASN A C 1
ATOM 5621 O O . ASN A 1 686 ? 33.884 -9.943 -6.137 1.00 74.62 686 ASN A O 1
ATOM 5625 N N . THR A 1 687 ? 34.003 -8.824 -8.073 1.00 80.19 687 THR A N 1
ATOM 5626 C CA . THR A 1 687 ? 34.112 -7.505 -7.438 1.00 80.19 687 THR A CA 1
ATOM 5627 C C . THR A 1 687 ? 32.775 -7.122 -6.802 1.00 80.19 687 THR A C 1
ATOM 5629 O O . THR A 1 687 ? 31.780 -7.001 -7.531 1.00 80.19 687 THR A O 1
ATOM 5632 N N . PRO A 1 688 ? 32.719 -6.858 -5.483 1.00 79.62 688 PRO A N 1
ATOM 5633 C CA . PRO A 1 688 ? 31.494 -6.405 -4.837 1.00 79.62 688 PRO A CA 1
ATOM 5634 C C . PRO A 1 688 ? 31.083 -5.013 -5.338 1.00 79.62 688 PRO A C 1
ATOM 5636 O O . PRO A 1 688 ? 31.904 -4.226 -5.815 1.00 79.62 688 PRO A O 1
ATOM 5639 N N . ILE A 1 689 ? 29.792 -4.710 -5.241 1.00 81.88 689 ILE A N 1
ATOM 5640 C CA . ILE A 1 689 ? 29.237 -3.386 -5.537 1.00 81.88 689 ILE A CA 1
ATOM 5641 C C . ILE A 1 689 ? 29.143 -2.578 -4.231 1.00 81.88 689 ILE A C 1
ATOM 5643 O O . ILE A 1 689 ? 28.855 -3.134 -3.171 1.00 81.88 689 ILE A O 1
ATOM 5647 N N . SER A 1 690 ? 29.394 -1.268 -4.283 1.00 78.88 690 SER A N 1
ATOM 5648 C CA . SER A 1 690 ? 29.224 -0.396 -3.112 1.00 78.88 690 SER A CA 1
ATOM 5649 C C . SER A 1 690 ? 27.749 -0.286 -2.710 1.00 78.88 690 SER A C 1
ATOM 5651 O O . SER A 1 690 ? 26.883 -0.102 -3.568 1.00 78.88 690 SER A O 1
ATOM 5653 N N . GLY A 1 691 ? 27.462 -0.283 -1.403 1.00 74.75 691 GLY A N 1
ATOM 5654 C CA . GLY A 1 691 ? 26.109 -0.077 -0.868 1.00 74.75 691 GLY A CA 1
ATOM 5655 C C . GLY A 1 691 ? 25.460 1.241 -1.310 1.00 74.75 691 GLY A C 1
ATOM 5656 O O . GLY A 1 691 ? 24.255 1.293 -1.541 1.00 74.75 691 GLY A O 1
ATOM 5657 N N . THR A 1 692 ? 26.261 2.288 -1.533 1.00 77.56 692 THR A N 1
ATOM 5658 C CA . THR A 1 692 ? 25.776 3.581 -2.049 1.00 77.56 692 THR A CA 1
ATOM 5659 C C . THR A 1 692 ? 25.226 3.492 -3.472 1.00 77.56 692 THR A C 1
ATOM 5661 O O . THR A 1 692 ? 24.326 4.248 -3.827 1.00 77.56 692 THR A O 1
ATOM 5664 N N . VAL A 1 693 ? 25.743 2.570 -4.288 1.00 82.38 693 VAL A N 1
ATOM 5665 C CA . VAL A 1 693 ? 25.257 2.332 -5.653 1.00 82.38 693 VAL A CA 1
ATOM 5666 C C . VAL A 1 693 ? 23.946 1.542 -5.611 1.00 82.38 693 VAL A C 1
ATOM 5668 O O . VAL A 1 693 ? 23.001 1.901 -6.304 1.00 82.38 693 VAL A O 1
ATOM 5671 N N . ILE A 1 694 ? 23.838 0.553 -4.717 1.00 81.50 694 ILE A N 1
ATOM 5672 C CA . ILE A 1 694 ? 22.602 -0.224 -4.509 1.00 81.50 694 ILE A CA 1
ATOM 5673 C C . ILE A 1 694 ? 21.433 0.692 -4.115 1.00 81.50 694 ILE A C 1
ATOM 5675 O O . ILE A 1 694 ? 20.340 0.573 -4.667 1.00 81.50 694 ILE A O 1
ATOM 5679 N N . MET A 1 695 ? 21.668 1.639 -3.199 1.00 79.75 695 MET A N 1
ATOM 5680 C CA . MET A 1 695 ? 20.648 2.609 -2.783 1.00 79.75 695 MET A CA 1
ATOM 5681 C C . MET A 1 695 ? 20.152 3.490 -3.937 1.00 79.75 695 MET A C 1
ATOM 5683 O O . MET A 1 695 ? 19.001 3.911 -3.915 1.00 79.75 695 MET A O 1
ATOM 5687 N N . ARG A 1 696 ? 20.982 3.754 -4.957 1.00 85.19 696 ARG A N 1
ATOM 5688 C CA . ARG A 1 696 ? 20.567 4.518 -6.145 1.00 85.19 696 ARG A CA 1
ATOM 5689 C C . ARG A 1 696 ? 19.680 3.706 -7.083 1.00 85.19 696 ARG A C 1
ATOM 5691 O O . ARG A 1 696 ? 18.761 4.268 -7.662 1.00 85.19 696 ARG A O 1
ATOM 5698 N N . TRP A 1 697 ? 19.943 2.408 -7.234 1.00 85.94 697 TRP A N 1
ATOM 5699 C CA . TRP A 1 697 ? 19.167 1.545 -8.131 1.00 85.94 697 TRP A CA 1
ATOM 5700 C C . TRP A 1 697 ? 17.767 1.250 -7.603 1.00 85.94 697 TRP A C 1
ATOM 5702 O O . TRP A 1 697 ? 16.807 1.305 -8.362 1.00 85.94 697 TRP A O 1
ATOM 5712 N N . PHE A 1 698 ? 17.652 0.952 -6.305 1.00 81.50 698 PHE A N 1
ATOM 5713 C CA . PHE A 1 698 ? 16.401 0.458 -5.715 1.00 81.50 698 PHE A CA 1
ATOM 5714 C C . PHE A 1 698 ? 15.737 1.431 -4.733 1.00 81.50 698 PHE A C 1
ATOM 5716 O O . PHE A 1 698 ? 14.651 1.151 -4.228 1.00 81.50 698 PHE A O 1
ATOM 5723 N N . GLY A 1 699 ? 16.377 2.564 -4.438 1.00 81.19 699 GLY A N 1
ATOM 5724 C CA . GLY A 1 699 ? 15.801 3.628 -3.621 1.00 81.19 699 GLY A CA 1
ATOM 5725 C C . GLY A 1 699 ? 14.965 4.619 -4.433 1.00 81.19 699 GLY A C 1
ATOM 5726 O O . GLY A 1 699 ? 15.048 4.692 -5.658 1.00 81.19 699 GLY A O 1
ATOM 5727 N N . VAL A 1 700 ? 14.175 5.429 -3.726 1.00 83.88 700 VAL A N 1
ATOM 5728 C CA . VAL A 1 700 ? 13.455 6.572 -4.305 1.00 83.88 700 VAL A CA 1
ATOM 5729 C C . VAL A 1 700 ? 14.222 7.850 -3.961 1.00 83.88 700 VAL A C 1
ATOM 5731 O O . VAL A 1 700 ? 14.341 8.200 -2.789 1.00 83.88 700 VAL A O 1
ATOM 5734 N N . SER A 1 701 ? 14.747 8.550 -4.970 1.00 88.88 701 SER A N 1
ATOM 5735 C CA . SER A 1 701 ? 15.423 9.848 -4.816 1.00 88.88 701 SER A CA 1
ATOM 5736 C C . SER A 1 701 ? 15.066 10.758 -5.984 1.00 88.88 701 SER A C 1
ATOM 5738 O O . SER A 1 701 ? 15.381 10.457 -7.136 1.00 88.88 701 SER A O 1
ATOM 5740 N N . LYS A 1 702 ? 14.449 11.905 -5.675 1.00 89.50 702 LYS A N 1
ATOM 5741 C CA . LYS A 1 702 ? 14.080 12.911 -6.682 1.00 89.50 702 LYS A CA 1
ATOM 5742 C C . LYS A 1 702 ? 15.314 13.482 -7.381 1.00 89.50 702 LYS A C 1
ATOM 5744 O O . LYS A 1 702 ? 15.276 13.757 -8.575 1.00 89.50 702 LYS A O 1
ATOM 5749 N N . GLU A 1 703 ? 16.414 13.625 -6.650 1.00 90.94 703 GLU A N 1
ATOM 5750 C CA . GLU A 1 703 ? 17.685 14.136 -7.158 1.00 90.94 703 GLU A CA 1
ATOM 5751 C C . GLU A 1 703 ? 18.292 13.170 -8.179 1.00 90.94 703 GLU A C 1
ATOM 5753 O O . GLU A 1 703 ? 18.757 13.598 -9.235 1.00 90.94 703 GLU A O 1
ATOM 5758 N N . PHE A 1 704 ? 18.270 11.866 -7.887 1.00 90.38 704 PHE A N 1
ATOM 5759 C CA . PHE A 1 704 ? 18.773 10.847 -8.806 1.00 90.38 704 PHE A CA 1
ATOM 5760 C C . PHE A 1 704 ? 17.872 10.692 -10.038 1.00 90.38 704 PHE A C 1
ATOM 5762 O O . PHE A 1 704 ? 18.378 10.627 -11.159 1.00 90.38 704 PHE A O 1
ATOM 5769 N N . ASP A 1 705 ? 16.550 10.728 -9.850 1.00 93.06 705 ASP A N 1
ATOM 5770 C CA . ASP A 1 705 ? 15.581 10.718 -10.951 1.00 93.06 705 ASP A CA 1
ATOM 5771 C C . ASP A 1 705 ? 15.802 11.909 -11.899 1.00 93.06 705 ASP A C 1
ATOM 5773 O O . ASP A 1 705 ? 15.816 11.741 -13.121 1.00 93.06 705 ASP A O 1
ATOM 5777 N N . GLN A 1 706 ? 16.045 13.103 -11.346 1.00 91.50 706 GLN A N 1
ATOM 5778 C CA . GLN A 1 706 ? 16.351 14.299 -12.128 1.00 91.50 706 GLN A CA 1
ATOM 5779 C C . GLN A 1 706 ? 17.679 14.163 -12.887 1.00 91.50 706 GLN A C 1
ATOM 5781 O O . GLN A 1 706 ? 17.739 14.476 -14.072 1.00 91.50 706 GLN A O 1
ATOM 5786 N N . GLN A 1 707 ? 18.724 13.616 -12.257 1.00 93.00 707 GLN A N 1
ATOM 5787 C CA . GLN A 1 707 ? 20.001 13.365 -12.935 1.00 93.00 707 GLN A CA 1
ATOM 5788 C C . GLN A 1 707 ? 19.866 12.383 -14.102 1.00 93.00 707 GLN A C 1
ATOM 5790 O O . GLN A 1 707 ? 20.493 12.589 -15.141 1.00 93.00 707 GLN A O 1
ATOM 5795 N N . ILE A 1 708 ? 19.073 11.315 -13.962 1.00 93.81 708 ILE A N 1
ATOM 5796 C CA . ILE A 1 708 ? 18.832 10.380 -15.071 1.00 93.81 708 ILE A CA 1
ATOM 5797 C C . ILE A 1 708 ? 18.090 11.091 -16.200 1.00 93.81 708 ILE A C 1
ATOM 5799 O O . ILE A 1 708 ? 18.465 10.957 -17.368 1.00 93.81 708 ILE A O 1
ATOM 5803 N N . ARG A 1 709 ? 17.062 11.870 -15.852 1.00 93.00 709 ARG A N 1
ATOM 5804 C CA . ARG A 1 709 ? 16.263 12.633 -16.809 1.00 93.00 709 ARG A CA 1
ATOM 5805 C C . ARG A 1 709 ? 17.127 13.581 -17.635 1.00 93.00 709 ARG A C 1
ATOM 5807 O O . ARG A 1 709 ? 17.112 13.492 -18.861 1.00 93.00 709 ARG A O 1
ATOM 5814 N N . ASP A 1 710 ? 17.916 14.417 -16.972 1.00 90.75 710 ASP A N 1
ATOM 5815 C CA . ASP A 1 710 ? 18.732 15.441 -17.630 1.00 90.75 710 ASP A CA 1
ATOM 5816 C C . ASP A 1 710 ? 19.821 14.830 -18.520 1.00 90.75 710 ASP A C 1
ATOM 5818 O O . ASP A 1 710 ? 20.138 15.367 -19.579 1.00 90.75 710 ASP A O 1
ATOM 5822 N N . ASN A 1 711 ? 20.380 13.683 -18.121 1.00 89.38 711 ASN A N 1
ATOM 5823 C CA . ASN A 1 711 ? 21.510 13.082 -18.828 1.00 89.38 711 ASN A CA 1
ATOM 5824 C C . ASN A 1 711 ? 21.118 12.124 -19.960 1.00 89.38 711 ASN A C 1
ATOM 5826 O O . ASN A 1 711 ? 21.932 11.928 -20.870 1.00 89.38 711 ASN A O 1
ATOM 5830 N N . PHE A 1 712 ? 19.937 11.495 -19.885 1.00 93.38 712 PHE A N 1
ATOM 5831 C CA . PHE A 1 712 ? 19.605 10.335 -20.722 1.00 93.38 712 PHE A CA 1
ATOM 5832 C C . PHE A 1 712 ? 18.204 10.341 -21.340 1.00 93.38 712 PHE A C 1
ATOM 5834 O O . PHE A 1 712 ? 17.934 9.480 -22.178 1.00 93.38 712 PHE A O 1
ATOM 5841 N N . GLN A 1 713 ? 17.310 11.280 -21.001 1.00 89.81 713 GLN A N 1
ATOM 5842 C CA . GLN A 1 713 ? 15.959 11.292 -21.584 1.00 89.81 713 GLN A CA 1
ATOM 5843 C C . GLN A 1 713 ? 15.994 11.450 -23.114 1.00 89.81 713 GLN A C 1
ATOM 5845 O O . GLN A 1 713 ? 15.283 10.738 -23.822 1.00 89.81 713 GLN A O 1
ATOM 5850 N N . GLU A 1 714 ? 16.843 12.335 -23.644 1.00 86.12 714 GLU A N 1
ATOM 5851 C CA . GLU A 1 714 ? 16.999 12.502 -25.098 1.00 86.12 714 GLU A CA 1
ATOM 5852 C C . GLU A 1 714 ? 17.621 11.274 -25.770 1.00 86.12 714 GLU A C 1
ATOM 5854 O O . GLU A 1 714 ? 17.247 10.910 -26.887 1.00 86.12 714 GLU A O 1
ATOM 5859 N N . ASP A 1 715 ? 18.557 10.611 -25.091 1.00 85.06 715 ASP A N 1
ATOM 5860 C CA . ASP A 1 715 ? 19.191 9.410 -25.625 1.00 85.06 715 ASP A CA 1
ATOM 5861 C C . ASP A 1 715 ? 18.219 8.236 -25.684 1.00 85.06 715 ASP A C 1
ATOM 5863 O O . ASP A 1 715 ? 18.225 7.490 -26.661 1.00 85.06 715 ASP A O 1
ATOM 5867 N N . LEU A 1 716 ? 17.354 8.093 -24.678 1.00 86.56 716 LEU A N 1
ATOM 5868 C CA . LEU A 1 716 ? 16.309 7.075 -24.665 1.00 86.56 716 LEU A CA 1
ATOM 5869 C C . LEU A 1 716 ? 15.394 7.228 -25.888 1.00 86.56 716 LEU A C 1
ATOM 5871 O O . LEU A 1 716 ? 15.158 6.259 -26.609 1.00 86.56 716 LEU A O 1
ATOM 5875 N N . VAL A 1 717 ? 14.959 8.458 -26.186 1.00 83.06 717 VAL A N 1
ATOM 5876 C CA . VAL A 1 717 ? 14.171 8.765 -27.393 1.00 83.06 717 VAL A CA 1
ATOM 5877 C C . VAL A 1 717 ? 14.965 8.449 -28.666 1.00 83.06 717 VAL A C 1
ATOM 5879 O O . VAL A 1 717 ? 14.426 7.863 -29.607 1.00 83.06 717 VAL A O 1
ATOM 5882 N N . TYR A 1 718 ? 16.258 8.782 -28.701 1.00 80.06 718 TYR A N 1
ATOM 5883 C CA . TYR A 1 718 ? 17.124 8.465 -29.837 1.00 80.06 718 TYR A CA 1
ATOM 5884 C C . TYR A 1 718 ? 17.228 6.953 -30.090 1.00 80.06 718 TYR A C 1
ATOM 5886 O O . TYR A 1 718 ? 17.081 6.524 -31.236 1.00 80.06 718 TYR A O 1
ATOM 5894 N N . LEU A 1 719 ? 17.443 6.138 -29.054 1.00 79.69 719 LEU A N 1
ATOM 5895 C CA . LEU A 1 719 ? 17.564 4.682 -29.187 1.00 79.69 719 LEU A CA 1
ATOM 5896 C C . LEU A 1 719 ? 16.289 4.039 -29.733 1.00 79.69 719 LEU A C 1
ATOM 5898 O O . LEU A 1 719 ? 16.361 3.142 -30.573 1.00 79.69 719 LEU A O 1
ATOM 5902 N N . VAL A 1 720 ? 15.125 4.517 -29.293 1.00 77.12 720 VAL A N 1
ATOM 5903 C CA . VAL A 1 720 ? 13.819 4.017 -29.747 1.00 77.12 720 VAL A CA 1
ATOM 5904 C C . VAL A 1 720 ? 13.641 4.231 -31.247 1.00 77.12 720 VAL A C 1
ATOM 5906 O O . VAL A 1 720 ? 13.194 3.321 -31.946 1.00 77.12 720 VAL A O 1
ATOM 5909 N N . ASN A 1 721 ? 14.066 5.391 -31.749 1.00 75.38 721 ASN A N 1
ATOM 5910 C CA . ASN A 1 721 ? 14.004 5.738 -33.168 1.00 75.38 721 ASN A CA 1
ATOM 5911 C C . ASN A 1 721 ? 15.088 5.046 -34.020 1.00 75.38 721 ASN A C 1
ATOM 5913 O O . ASN A 1 721 ? 15.043 5.129 -35.243 1.00 75.38 721 ASN A O 1
ATOM 5917 N N . ASN A 1 722 ? 16.061 4.362 -33.404 1.00 72.81 722 ASN A N 1
ATOM 5918 C CA . ASN A 1 722 ? 17.197 3.718 -34.079 1.00 72.81 722 ASN A CA 1
ATOM 5919 C C . ASN A 1 722 ? 17.308 2.223 -33.718 1.00 72.81 722 ASN A C 1
ATOM 5921 O O . ASN A 1 722 ? 18.393 1.708 -33.437 1.00 72.81 722 ASN A O 1
ATOM 5925 N N . HIS A 1 723 ? 16.177 1.511 -33.740 1.00 69.31 723 HIS A N 1
ATOM 5926 C CA . HIS A 1 723 ? 16.056 0.126 -33.266 1.00 69.31 723 HIS A CA 1
ATOM 5927 C C . HIS A 1 723 ? 17.011 -0.879 -33.941 1.00 69.31 723 HIS A C 1
ATOM 5929 O O . HIS A 1 723 ? 17.429 -1.851 -33.312 1.00 69.31 723 HIS A O 1
ATOM 5935 N N . GLU A 1 724 ? 17.400 -0.660 -35.199 1.00 65.62 724 GLU A N 1
ATOM 5936 C CA . GLU A 1 724 ? 18.367 -1.522 -35.899 1.00 65.62 724 GLU A CA 1
ATOM 5937 C C . GLU A 1 724 ? 19.759 -1.474 -35.252 1.00 65.62 724 GLU A C 1
ATOM 5939 O O . GLU A 1 724 ? 20.397 -2.511 -35.063 1.00 65.62 724 GLU A O 1
ATOM 5944 N N . GLN A 1 725 ? 20.208 -0.284 -34.835 1.00 68.44 725 GLN A N 1
ATOM 5945 C CA . GLN A 1 725 ? 21.499 -0.117 -34.157 1.00 68.44 725 GLN A CA 1
ATOM 5946 C C . GLN A 1 725 ? 21.483 -0.766 -32.772 1.00 68.44 725 GLN A C 1
ATOM 5948 O O . GLN A 1 725 ? 22.470 -1.368 -32.357 1.00 68.44 725 GLN A O 1
ATOM 5953 N N . VAL A 1 726 ? 20.343 -0.687 -32.082 1.00 72.38 726 VAL A N 1
ATOM 5954 C CA . VAL A 1 726 ? 20.108 -1.359 -30.799 1.00 72.38 726 VAL A CA 1
ATOM 5955 C C . VAL A 1 726 ? 20.112 -2.877 -30.976 1.00 72.38 726 VAL A C 1
ATOM 5957 O O . VAL A 1 726 ? 20.769 -3.580 -30.216 1.00 72.38 726 VAL A O 1
ATOM 5960 N N . SER A 1 727 ? 19.447 -3.396 -32.007 1.00 71.88 727 SER A N 1
ATOM 5961 C CA . SER A 1 727 ? 19.378 -4.840 -32.274 1.00 71.88 727 SER A CA 1
ATOM 5962 C C . SER A 1 727 ? 20.763 -5.431 -32.559 1.00 71.88 727 SER A C 1
ATOM 5964 O O . SER A 1 727 ? 21.088 -6.515 -32.079 1.00 71.88 727 SER A O 1
ATOM 5966 N N . ALA A 1 728 ? 21.628 -4.683 -33.252 1.00 71.50 728 ALA A N 1
ATOM 5967 C CA . ALA A 1 728 ? 23.011 -5.087 -33.504 1.00 71.50 728 ALA A CA 1
ATOM 5968 C C . ALA A 1 728 ? 23.856 -5.240 -32.219 1.00 71.50 728 ALA A C 1
ATOM 5970 O O . ALA A 1 728 ? 24.883 -5.926 -32.237 1.00 71.50 728 ALA A O 1
ATOM 5971 N N . THR A 1 729 ? 23.434 -4.651 -31.090 1.00 76.31 729 THR A N 1
ATOM 5972 C CA . THR A 1 729 ? 24.159 -4.764 -29.813 1.00 76.31 729 THR A CA 1
ATOM 5973 C C . THR A 1 729 ? 24.126 -6.167 -29.214 1.00 76.31 729 THR A C 1
ATOM 5975 O O . THR A 1 729 ? 24.995 -6.470 -28.402 1.00 76.31 729 THR A O 1
ATOM 5978 N N . VAL A 1 730 ? 23.223 -7.059 -29.646 1.00 73.81 730 VAL A N 1
ATOM 5979 C CA . VAL A 1 730 ? 23.147 -8.444 -29.136 1.00 73.81 730 VAL A CA 1
ATOM 5980 C C . VAL A 1 730 ? 24.470 -9.209 -29.285 1.00 73.81 730 VAL A C 1
ATOM 5982 O O . VAL A 1 730 ? 24.833 -10.037 -28.449 1.00 73.81 730 VAL A O 1
ATOM 5985 N N . HIS A 1 731 ? 25.260 -8.889 -30.313 1.00 75.12 731 HIS A N 1
ATOM 5986 C CA . HIS A 1 731 ? 26.569 -9.506 -30.533 1.00 75.12 731 HIS A CA 1
ATOM 5987 C C . HIS A 1 731 ? 27.654 -8.991 -29.563 1.00 75.12 731 HIS A C 1
ATOM 5989 O O . HIS A 1 731 ? 28.712 -9.615 -29.417 1.00 75.12 731 HIS A O 1
ATOM 5995 N N . HIS A 1 732 ? 27.368 -7.908 -28.837 1.00 81.75 732 HIS A N 1
ATOM 5996 C CA . HIS A 1 732 ? 28.242 -7.225 -27.888 1.00 81.75 732 HIS A CA 1
ATOM 5997 C C . HIS A 1 732 ? 27.560 -7.117 -26.507 1.00 81.75 732 HIS A C 1
ATOM 5999 O O . HIS A 1 732 ? 26.927 -6.103 -26.215 1.00 81.75 732 HIS A O 1
ATOM 6005 N N . PRO A 1 733 ? 27.719 -8.114 -25.611 1.00 86.81 733 PRO A N 1
ATOM 6006 C CA . PRO A 1 733 ? 26.957 -8.210 -24.359 1.00 86.81 733 PRO A CA 1
ATOM 6007 C C . PRO A 1 733 ? 27.007 -6.971 -23.468 1.00 86.81 733 PRO A C 1
ATOM 6009 O O . PRO A 1 733 ? 26.017 -6.634 -22.833 1.00 86.81 733 PRO A O 1
ATOM 6012 N N . VAL A 1 734 ? 28.141 -6.267 -23.442 1.00 87.44 734 VAL A N 1
ATOM 6013 C CA . VAL A 1 734 ? 28.309 -5.022 -22.677 1.00 87.44 734 VAL A CA 1
ATOM 6014 C C . VAL A 1 734 ? 27.422 -3.897 -23.230 1.00 87.44 734 VAL A C 1
ATOM 6016 O O . VAL A 1 734 ? 26.845 -3.128 -22.466 1.00 87.44 734 VAL A O 1
ATOM 6019 N N . TYR A 1 735 ? 27.272 -3.805 -24.554 1.00 87.81 735 TYR A N 1
ATOM 6020 C CA . TYR A 1 735 ? 26.395 -2.813 -25.187 1.00 87.81 735 TYR A CA 1
ATOM 6021 C C . TYR A 1 735 ? 24.930 -3.194 -25.007 1.00 87.81 735 TYR A C 1
ATOM 6023 O O . TYR A 1 735 ? 24.125 -2.337 -24.651 1.00 87.81 735 TYR A O 1
ATOM 6031 N N . ALA A 1 736 ? 24.611 -4.483 -25.163 1.00 89.62 736 ALA A N 1
ATOM 6032 C CA . ALA A 1 736 ? 23.276 -5.000 -24.891 1.00 89.62 736 ALA A CA 1
ATOM 6033 C C . ALA A 1 736 ? 22.854 -4.721 -23.439 1.00 89.62 736 ALA A C 1
ATOM 6035 O O . ALA A 1 736 ? 21.766 -4.203 -23.226 1.00 89.62 736 ALA A O 1
ATOM 6036 N N . LEU A 1 737 ? 23.734 -4.950 -22.456 1.00 94.50 737 LEU A N 1
ATOM 6037 C CA . LEU A 1 737 ? 23.497 -4.617 -21.047 1.00 94.50 737 LEU A CA 1
ATOM 6038 C C . LEU A 1 737 ? 23.140 -3.141 -20.850 1.00 94.50 737 LEU A C 1
ATOM 6040 O O . LEU A 1 737 ? 22.167 -2.824 -20.171 1.00 94.50 737 LEU A O 1
ATOM 6044 N N . ALA A 1 738 ? 23.909 -2.233 -21.453 1.00 93.25 738 ALA A N 1
ATOM 6045 C CA . ALA A 1 738 ? 23.643 -0.804 -21.346 1.00 93.25 738 ALA A CA 1
ATOM 6046 C C . ALA A 1 738 ? 22.282 -0.425 -21.955 1.00 93.25 738 ALA A C 1
ATOM 6048 O O . ALA A 1 738 ? 21.546 0.373 -21.379 1.00 93.25 738 ALA A O 1
ATOM 6049 N N . CYS A 1 739 ? 21.922 -1.020 -23.095 1.00 92.69 739 CYS A N 1
ATOM 6050 C CA . CYS A 1 739 ? 20.613 -0.825 -23.712 1.00 92.69 739 CYS A CA 1
ATOM 6051 C C . CYS A 1 739 ? 19.474 -1.427 -22.873 1.00 92.69 739 CYS A C 1
ATOM 6053 O O . CYS A 1 739 ? 18.440 -0.782 -22.733 1.00 92.69 739 CYS A O 1
ATOM 6055 N N . VAL A 1 740 ? 19.662 -2.605 -22.267 1.00 96.00 740 VAL A N 1
ATOM 6056 C CA . VAL A 1 740 ? 18.678 -3.211 -21.352 1.00 96.00 740 VAL A CA 1
ATOM 6057 C C . VAL A 1 740 ? 18.444 -2.304 -20.146 1.00 96.00 740 VAL A C 1
ATOM 6059 O O . VAL A 1 740 ? 17.299 -1.978 -19.863 1.00 96.00 740 VAL A O 1
ATOM 6062 N N . ILE A 1 741 ? 19.498 -1.801 -19.494 1.00 95.88 741 ILE A N 1
ATOM 6063 C CA . ILE A 1 741 ? 19.371 -0.845 -18.377 1.00 95.88 741 ILE A CA 1
ATOM 6064 C C . ILE A 1 741 ? 18.630 0.424 -18.821 1.00 95.88 741 ILE A C 1
ATOM 6066 O O . ILE A 1 741 ? 17.769 0.926 -18.100 1.00 95.88 741 ILE A O 1
ATOM 6070 N N . ALA A 1 742 ? 18.927 0.934 -20.015 1.00 94.75 742 ALA A N 1
ATOM 6071 C CA . ALA A 1 742 ? 18.273 2.124 -20.542 1.00 94.75 742 ALA A CA 1
ATOM 6072 C C . ALA A 1 742 ? 16.782 1.923 -20.850 1.00 94.75 742 ALA A C 1
ATOM 6074 O O . ALA A 1 742 ? 16.016 2.867 -20.700 1.00 94.75 742 ALA A O 1
ATOM 6075 N N . PHE A 1 743 ? 16.361 0.733 -21.283 1.00 95.00 743 PHE A N 1
ATOM 6076 C CA . PHE A 1 743 ? 14.948 0.440 -21.548 1.00 95.00 743 PHE A CA 1
ATOM 6077 C C . PHE A 1 743 ? 14.186 -0.042 -20.316 1.00 95.00 743 PHE A C 1
ATOM 6079 O O . PHE A 1 743 ? 12.987 0.180 -20.228 1.00 95.00 743 PHE A O 1
ATOM 6086 N N . ASP A 1 744 ? 14.855 -0.688 -19.370 1.00 95.75 744 ASP A N 1
ATOM 6087 C CA . ASP A 1 744 ? 14.207 -1.270 -18.199 1.00 95.75 744 ASP A CA 1
ATOM 6088 C C . ASP A 1 744 ? 14.290 -0.329 -16.990 1.00 95.75 744 ASP A C 1
ATOM 6090 O O . ASP A 1 744 ? 13.280 0.068 -16.418 1.00 95.75 744 ASP A O 1
ATOM 6094 N N . GLN A 1 745 ? 15.484 0.123 -16.619 1.00 94.81 745 GLN A N 1
ATOM 6095 C CA . GLN A 1 745 ? 15.681 0.867 -15.376 1.00 94.81 745 GLN A CA 1
ATOM 6096 C C . GLN A 1 745 ? 15.405 2.366 -15.537 1.00 94.81 745 GLN A C 1
ATOM 6098 O O . GLN A 1 745 ? 14.673 2.955 -14.746 1.00 94.81 745 GLN A O 1
ATOM 6103 N N . PHE A 1 746 ? 15.931 3.007 -16.584 1.00 95.19 746 PHE A N 1
ATOM 6104 C CA . PHE A 1 746 ? 15.799 4.465 -16.728 1.00 95.19 746 PHE A CA 1
ATOM 6105 C C . PHE A 1 746 ? 14.348 4.955 -16.833 1.00 95.19 746 PHE A C 1
ATOM 6107 O O . PHE A 1 746 ? 14.044 5.959 -16.192 1.00 95.19 746 PHE A O 1
ATOM 6114 N N . PRO A 1 747 ? 13.420 4.299 -17.558 1.00 94.75 747 PRO A N 1
ATOM 6115 C CA . PRO A 1 747 ? 12.042 4.772 -17.652 1.00 94.75 747 PRO A CA 1
ATOM 6116 C C . PRO A 1 747 ? 11.329 4.770 -16.299 1.00 94.75 747 PRO A C 1
ATOM 6118 O O . PRO A 1 747 ? 10.529 5.666 -16.044 1.00 94.75 747 PRO A O 1
ATOM 6121 N N . ARG A 1 748 ? 11.677 3.840 -15.400 1.00 92.94 748 ARG A N 1
ATOM 6122 C CA . ARG A 1 748 ? 11.159 3.771 -14.023 1.00 92.94 748 ARG A CA 1
ATOM 6123 C C . ARG A 1 748 ? 11.591 4.967 -13.168 1.00 92.94 748 ARG A C 1
ATOM 6125 O O . ARG A 1 748 ? 10.856 5.353 -12.262 1.00 92.94 748 ARG A O 1
ATOM 6132 N N . ASN A 1 749 ? 12.742 5.579 -13.460 1.00 93.31 749 ASN A N 1
ATOM 6133 C CA . ASN A 1 749 ? 13.212 6.814 -12.817 1.00 93.31 749 ASN A CA 1
ATOM 6134 C C . ASN A 1 749 ? 12.724 8.079 -13.551 1.00 93.31 749 ASN A C 1
ATOM 6136 O O . ASN A 1 749 ? 12.262 9.034 -12.930 1.00 93.31 749 ASN A O 1
ATOM 6140 N N . ILE A 1 750 ? 12.790 8.092 -14.887 1.00 93.75 750 ILE A N 1
ATOM 6141 C CA . ILE A 1 750 ? 12.395 9.234 -15.723 1.00 93.75 750 ILE A CA 1
ATOM 6142 C C . ILE A 1 750 ? 10.879 9.442 -15.652 1.00 93.75 750 ILE A C 1
ATOM 6144 O O . ILE A 1 750 ? 10.413 10.566 -15.526 1.00 93.75 750 ILE A O 1
ATOM 6148 N N . TYR A 1 751 ? 10.065 8.401 -15.705 1.00 93.75 751 TYR A N 1
ATOM 6149 C CA . TYR A 1 751 ? 8.608 8.534 -15.779 1.00 93.75 751 TYR A CA 1
ATOM 6150 C C . TYR A 1 751 ? 7.915 7.994 -14.525 1.00 93.75 751 TYR A C 1
ATOM 6152 O O . TYR A 1 751 ? 6.808 7.478 -14.617 1.00 93.75 751 TYR A O 1
ATOM 6160 N N . ARG A 1 752 ? 8.557 8.097 -13.351 1.00 91.50 752 ARG A N 1
ATOM 6161 C CA . ARG A 1 752 ? 7.992 7.613 -12.082 1.00 91.50 752 ARG A CA 1
ATOM 6162 C C . ARG A 1 752 ? 6.573 8.154 -11.865 1.00 91.50 752 ARG A C 1
ATOM 6164 O O . ARG A 1 752 ? 6.347 9.357 -11.988 1.00 91.50 752 ARG A O 1
ATOM 6171 N N . GLY A 1 753 ? 5.640 7.264 -11.529 1.00 89.19 753 GLY A N 1
ATOM 6172 C CA . GLY A 1 753 ? 4.226 7.605 -11.342 1.00 89.19 753 GLY A CA 1
ATOM 6173 C C . GLY A 1 753 ? 3.435 7.830 -12.641 1.00 89.19 753 GLY A C 1
ATOM 6174 O O . GLY A 1 753 ? 2.320 8.343 -12.585 1.00 89.19 753 GLY A O 1
ATOM 6175 N N . ASP A 1 754 ? 3.974 7.453 -13.803 1.00 93.06 754 ASP A N 1
ATOM 6176 C CA . ASP A 1 754 ? 3.346 7.604 -15.122 1.00 93.06 754 ASP A CA 1
ATOM 6177 C C . ASP A 1 754 ? 3.407 6.282 -15.914 1.00 93.06 754 ASP A C 1
ATOM 6179 O O . ASP A 1 754 ? 4.348 5.500 -15.779 1.00 93.06 754 ASP A O 1
ATOM 6183 N N . ALA A 1 755 ? 2.416 6.024 -16.777 1.00 93.50 755 ALA A N 1
ATOM 6184 C CA . ALA A 1 755 ? 2.362 4.826 -17.624 1.00 93.50 755 ALA A CA 1
ATOM 6185 C C . ALA A 1 755 ? 3.628 4.623 -18.476 1.00 93.50 755 ALA A C 1
ATOM 6187 O O . ALA A 1 755 ? 4.022 3.489 -18.763 1.00 93.50 755 ALA A O 1
ATOM 6188 N N . ARG A 1 756 ? 4.288 5.720 -18.874 1.00 93.44 756 ARG A N 1
ATOM 6189 C CA . ARG A 1 756 ? 5.517 5.699 -19.679 1.00 93.44 756 ARG A CA 1
ATOM 6190 C C . ARG A 1 756 ? 6.670 4.972 -18.988 1.00 93.44 756 ARG A C 1
ATOM 6192 O O . ARG A 1 756 ? 7.555 4.498 -19.701 1.00 93.44 756 ARG A O 1
ATOM 6199 N N . ALA A 1 757 ? 6.639 4.805 -17.662 1.00 93.38 757 ALA A N 1
ATOM 6200 C CA . ALA A 1 757 ? 7.632 4.024 -16.922 1.00 93.38 757 ALA A CA 1
ATOM 6201 C C . ALA A 1 757 ? 7.738 2.566 -17.393 1.00 93.38 757 ALA A C 1
ATOM 6203 O O . ALA A 1 757 ? 8.795 1.962 -17.246 1.00 93.38 757 ALA A O 1
ATOM 6204 N N . PHE A 1 758 ? 6.675 2.027 -17.999 1.00 93.69 758 PHE A N 1
ATOM 6205 C CA . PHE A 1 758 ? 6.594 0.631 -18.451 1.00 93.69 758 PHE A CA 1
ATOM 6206 C C . PHE A 1 758 ? 6.597 0.494 -19.978 1.00 93.69 758 PHE A C 1
ATOM 6208 O O . PHE A 1 758 ? 6.563 -0.610 -20.512 1.00 93.69 758 PHE A O 1
ATOM 6215 N N . SER A 1 759 ? 6.633 1.614 -20.708 1.00 91.25 759 SER A N 1
ATOM 6216 C CA . SER A 1 759 ? 6.450 1.642 -22.170 1.00 91.25 759 SER A CA 1
ATOM 6217 C C . SER A 1 759 ? 7.566 0.958 -22.971 1.00 91.25 759 SER A C 1
ATOM 6219 O O . SER A 1 759 ? 7.407 0.704 -24.165 1.00 91.25 759 SER A O 1
ATOM 6221 N N . PHE A 1 760 ? 8.687 0.646 -22.320 1.00 93.44 760 PHE A N 1
ATOM 6222 C CA . PHE A 1 760 ? 9.857 0.025 -22.936 1.00 93.44 760 PHE A CA 1
ATOM 6223 C C . PHE A 1 760 ? 10.141 -1.395 -22.417 1.00 93.44 760 PHE A C 1
ATOM 6225 O O . PHE A 1 760 ? 11.101 -2.010 -22.887 1.00 93.44 760 PHE A O 1
ATOM 6232 N N . ASP A 1 761 ? 9.295 -1.940 -21.531 1.00 94.88 761 ASP A N 1
ATOM 6233 C CA . ASP A 1 761 ? 9.473 -3.271 -20.923 1.00 94.88 761 ASP A CA 1
ATOM 6234 C C . ASP A 1 761 ? 9.610 -4.368 -22.000 1.00 94.88 761 ASP A C 1
ATOM 6236 O O . ASP A 1 761 ? 10.543 -5.172 -21.960 1.00 94.88 761 ASP A O 1
ATOM 6240 N N . ASP A 1 762 ? 8.763 -4.347 -23.036 1.00 93.31 762 ASP A N 1
ATOM 6241 C CA . ASP A 1 762 ? 8.811 -5.332 -24.129 1.00 93.31 762 ASP A CA 1
ATOM 6242 C C . ASP A 1 762 ? 10.117 -5.265 -24.936 1.00 93.31 762 ASP A C 1
ATOM 6244 O O . ASP A 1 762 ? 10.650 -6.294 -25.356 1.00 93.31 762 ASP A O 1
ATOM 6248 N N . LYS A 1 763 ? 10.674 -4.061 -25.131 1.00 92.25 763 LYS A N 1
ATOM 6249 C CA . LYS A 1 763 ? 11.951 -3.876 -25.843 1.00 92.25 763 LYS A CA 1
ATOM 6250 C C . LYS A 1 763 ? 13.124 -4.375 -25.008 1.00 92.25 763 LYS A C 1
ATOM 6252 O O . LYS A 1 763 ? 14.017 -5.026 -25.552 1.00 92.25 763 LYS A O 1
ATOM 6257 N N . ALA A 1 764 ? 13.119 -4.089 -23.705 1.00 95.44 764 ALA A N 1
ATOM 6258 C CA . ALA A 1 764 ? 14.126 -4.602 -22.784 1.00 95.44 764 ALA A CA 1
ATOM 6259 C C . ALA A 1 764 ? 14.106 -6.136 -22.758 1.00 95.44 764 ALA A C 1
ATOM 6261 O O . ALA A 1 764 ? 15.149 -6.768 -22.930 1.00 95.44 764 ALA A O 1
ATOM 6262 N N . LYS A 1 765 ? 12.911 -6.731 -22.641 1.00 96.69 765 LYS A N 1
ATOM 6263 C CA . LYS A 1 765 ? 12.731 -8.185 -22.624 1.00 96.69 765 LYS A CA 1
ATOM 6264 C C . LYS A 1 765 ? 13.193 -8.836 -23.925 1.00 96.69 765 LYS A C 1
ATOM 6266 O O . LYS A 1 765 ? 13.989 -9.767 -23.867 1.00 96.69 765 LYS A O 1
ATOM 6271 N N . ALA A 1 766 ? 12.782 -8.317 -25.083 1.00 94.00 766 ALA A N 1
ATOM 6272 C CA . ALA A 1 766 ? 13.185 -8.865 -26.381 1.00 94.00 766 ALA A CA 1
ATOM 6273 C C . ALA A 1 766 ? 14.714 -8.847 -26.580 1.00 94.00 766 ALA A C 1
ATOM 6275 O O . ALA A 1 766 ? 15.295 -9.802 -27.104 1.00 94.00 766 ALA A O 1
ATOM 6276 N N . LEU A 1 767 ? 15.389 -7.781 -26.131 1.00 93.12 767 LEU A N 1
ATOM 6277 C CA . LEU A 1 767 ? 16.848 -7.700 -26.185 1.00 93.12 767 LEU A CA 1
ATOM 6278 C C . LEU A 1 767 ? 17.510 -8.702 -25.226 1.00 93.12 767 LEU A C 1
ATOM 6280 O O . LEU A 1 767 ? 18.463 -9.376 -25.625 1.00 93.12 767 LEU A O 1
ATOM 6284 N N . SER A 1 768 ? 16.992 -8.845 -24.002 1.00 96.81 768 SER A N 1
ATOM 6285 C CA . SER A 1 768 ? 17.460 -9.851 -23.042 1.00 96.81 768 SER A CA 1
ATOM 6286 C C . SER A 1 768 ? 17.271 -11.281 -23.551 1.00 96.81 768 SER A C 1
ATOM 6288 O O . SER A 1 768 ? 18.203 -12.078 -23.473 1.00 96.81 768 SER A O 1
ATOM 6290 N N . GLU A 1 769 ? 16.114 -11.609 -24.129 1.00 96.50 769 GLU A N 1
ATOM 6291 C CA . GLU A 1 769 ? 15.845 -12.920 -24.734 1.00 96.50 769 GLU A CA 1
ATOM 6292 C C . GLU A 1 769 ? 16.832 -13.233 -25.856 1.00 96.50 769 GLU A C 1
ATOM 6294 O O . GLU A 1 769 ? 17.433 -14.309 -25.873 1.00 96.50 769 GLU A O 1
ATOM 6299 N N . SER A 1 770 ? 17.058 -12.272 -26.754 1.00 91.88 770 SER A N 1
ATOM 6300 C CA . SER A 1 770 ? 18.021 -12.423 -27.843 1.00 91.88 770 SER A CA 1
ATOM 6301 C C . SER A 1 770 ? 19.444 -12.626 -27.310 1.00 91.88 770 SER A C 1
ATOM 6303 O O . SER A 1 770 ? 20.174 -13.492 -27.797 1.00 91.88 770 SER A O 1
ATOM 6305 N N . LEU A 1 771 ? 19.841 -11.897 -26.262 1.00 92.69 771 LEU A N 1
ATOM 6306 C CA . LEU A 1 771 ? 21.163 -12.039 -25.653 1.00 92.69 771 LEU A CA 1
ATOM 6307 C C . LEU A 1 771 ? 21.352 -13.411 -24.985 1.00 92.69 771 LEU A C 1
ATOM 6309 O O . LEU A 1 771 ? 22.401 -14.033 -25.172 1.00 92.69 771 LEU A O 1
ATOM 6313 N N . ILE A 1 772 ? 20.347 -13.897 -24.251 1.00 95.75 772 ILE A N 1
ATOM 6314 C CA . ILE A 1 772 ? 20.361 -15.208 -23.578 1.00 95.75 772 ILE A CA 1
ATOM 6315 C C . ILE A 1 772 ? 20.369 -16.348 -24.604 1.00 95.75 772 ILE A C 1
ATOM 6317 O O . ILE A 1 772 ? 21.135 -17.301 -24.454 1.00 95.75 772 ILE A O 1
ATOM 6321 N N . ALA A 1 773 ? 19.594 -16.238 -25.689 1.00 92.94 773 ALA A N 1
ATOM 6322 C CA . ALA A 1 773 ? 19.567 -17.237 -26.762 1.00 92.94 773 ALA A CA 1
ATOM 6323 C C . ALA A 1 773 ? 20.956 -17.461 -27.393 1.00 92.94 773 ALA A C 1
ATOM 6325 O O . ALA A 1 773 ? 21.304 -18.580 -27.765 1.00 92.94 773 ALA A O 1
ATOM 6326 N N . HIS A 1 774 ? 21.782 -16.412 -27.448 1.00 86.88 774 HIS A N 1
ATOM 6327 C CA . HIS A 1 774 ? 23.165 -16.472 -27.929 1.00 86.88 774 HIS A CA 1
ATOM 6328 C C . HIS A 1 774 ? 24.198 -16.737 -26.817 1.00 86.88 774 HIS A C 1
ATOM 6330 O O .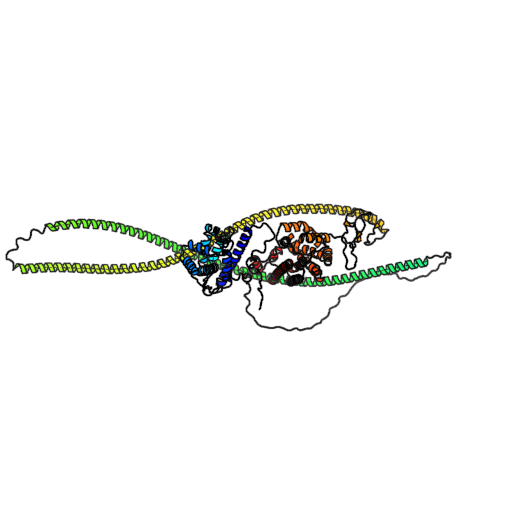 HIS A 1 774 ? 25.401 -16.620 -27.064 1.00 86.88 774 HIS A O 1
ATOM 6336 N N . GLN A 1 775 ? 23.760 -17.049 -25.591 1.00 90.56 775 GLN A N 1
ATOM 6337 C CA . GLN A 1 775 ? 24.603 -17.194 -24.393 1.00 90.56 775 GLN A CA 1
ATOM 6338 C C . GLN A 1 775 ? 25.510 -15.973 -24.140 1.00 90.56 775 GLN A C 1
ATOM 6340 O O . GLN A 1 775 ? 26.610 -16.078 -23.589 1.00 90.56 775 GLN A O 1
ATOM 6345 N N . GLY A 1 776 ? 25.087 -14.794 -24.602 1.00 87.62 776 GLY A N 1
ATOM 6346 C CA . GLY A 1 776 ? 25.835 -13.553 -24.454 1.00 87.62 776 GLY A CA 1
ATOM 6347 C C . GLY A 1 776 ? 25.854 -13.059 -23.011 1.00 87.62 776 GLY A C 1
ATOM 6348 O O . GLY A 1 776 ? 26.855 -12.490 -22.580 1.00 87.62 776 GLY A O 1
ATOM 6349 N N . ASP A 1 777 ? 24.796 -13.345 -22.258 1.00 94.00 777 ASP A N 1
ATOM 6350 C CA . ASP A 1 777 ? 24.652 -13.054 -20.833 1.00 94.00 777 ASP A CA 1
ATOM 6351 C C . ASP A 1 777 ? 25.765 -13.715 -20.002 1.00 94.00 777 ASP A C 1
ATOM 6353 O O . ASP A 1 777 ? 26.343 -13.074 -19.125 1.00 94.00 777 ASP A O 1
ATOM 6357 N N . LYS A 1 778 ? 26.173 -14.943 -20.350 1.00 91.56 778 LYS A N 1
ATOM 6358 C CA . LYS A 1 778 ? 27.259 -15.674 -19.669 1.00 91.56 778 LYS A CA 1
ATOM 6359 C C . LYS A 1 778 ? 28.629 -15.000 -19.757 1.00 91.56 778 LYS A C 1
ATOM 6361 O O . LYS A 1 778 ? 29.519 -15.308 -18.966 1.00 91.56 778 LYS A O 1
ATOM 6366 N N . ARG A 1 779 ? 28.812 -14.066 -20.696 1.00 88.75 779 ARG A N 1
ATOM 6367 C CA . ARG A 1 779 ? 30.036 -13.256 -20.825 1.00 88.75 779 ARG A CA 1
ATOM 6368 C C . ARG A 1 779 ? 30.032 -12.019 -19.924 1.00 88.75 779 ARG A C 1
ATOM 6370 O O . ARG A 1 779 ? 31.035 -11.311 -19.885 1.00 88.75 779 ARG A O 1
ATOM 6377 N N . LEU A 1 780 ? 28.931 -11.748 -19.224 1.00 90.81 780 LEU A N 1
ATOM 6378 C CA . LEU A 1 780 ? 28.825 -10.648 -18.274 1.00 90.81 780 LEU A CA 1
ATOM 6379 C C . LEU A 1 780 ? 29.198 -11.098 -16.849 1.00 90.81 780 LEU A C 1
ATOM 6381 O O . LEU A 1 780 ? 28.911 -12.244 -16.472 1.00 90.81 780 LEU A O 1
ATOM 6385 N N . PRO A 1 781 ? 29.796 -10.193 -16.048 1.00 90.50 781 PRO A N 1
ATOM 6386 C CA . PRO A 1 781 ? 29.958 -10.353 -14.601 1.00 90.50 781 PRO A CA 1
ATOM 6387 C C . PRO A 1 781 ? 28.631 -10.653 -13.889 1.00 90.50 781 PRO A C 1
ATOM 6389 O O . PRO A 1 781 ? 27.576 -10.255 -14.378 1.00 90.50 781 PRO A O 1
ATOM 6392 N N . TYR A 1 782 ? 28.663 -11.307 -12.723 1.00 92.19 782 TYR A N 1
ATOM 6393 C CA . TYR A 1 782 ? 27.439 -11.799 -12.073 1.00 92.19 782 TYR A CA 1
ATOM 6394 C C . TYR A 1 782 ? 26.439 -10.689 -11.710 1.00 92.19 782 TYR A C 1
ATOM 6396 O O . TYR A 1 782 ? 25.252 -10.813 -12.000 1.00 92.19 782 TYR A O 1
ATOM 6404 N N . ILE A 1 783 ? 26.914 -9.582 -11.129 1.00 91.75 783 ILE A N 1
ATOM 6405 C CA . ILE A 1 783 ? 26.065 -8.442 -10.740 1.00 91.75 783 ILE A CA 1
ATOM 6406 C C . ILE A 1 783 ? 25.422 -7.802 -11.973 1.00 91.75 783 ILE A C 1
ATOM 6408 O O . ILE A 1 783 ? 24.229 -7.538 -12.002 1.00 91.75 783 ILE A O 1
ATOM 6412 N N . GLU A 1 784 ? 26.210 -7.574 -13.014 1.00 93.12 784 GLU A N 1
ATOM 6413 C CA . GLU A 1 784 ? 25.753 -7.005 -14.274 1.00 93.12 784 GLU A CA 1
ATOM 6414 C C . GLU A 1 784 ? 24.782 -7.926 -15.016 1.00 93.12 784 GLU A C 1
ATOM 6416 O O . GLU A 1 784 ? 23.795 -7.459 -15.581 1.00 93.12 784 GLU A O 1
ATOM 6421 N N . ARG A 1 785 ? 25.017 -9.241 -14.973 1.00 94.75 785 ARG A N 1
ATOM 6422 C CA . ARG A 1 785 ? 24.134 -10.240 -15.580 1.00 94.75 785 ARG A CA 1
ATOM 6423 C C . ARG A 1 785 ? 22.749 -10.244 -14.937 1.00 94.75 785 ARG A C 1
ATOM 6425 O O . ARG A 1 785 ? 21.774 -10.454 -15.648 1.00 94.75 785 ARG A O 1
ATOM 6432 N N . ALA A 1 786 ? 22.643 -9.933 -13.643 1.00 95.81 786 ALA A N 1
ATOM 6433 C CA . ALA A 1 786 ? 21.358 -9.803 -12.956 1.00 95.81 786 ALA A CA 1
ATOM 6434 C C . ALA A 1 786 ? 20.409 -8.813 -13.668 1.00 95.81 786 ALA A C 1
ATOM 6436 O O . ALA A 1 786 ? 19.220 -9.089 -13.807 1.00 95.81 786 ALA A O 1
ATOM 6437 N N . PHE A 1 787 ? 20.938 -7.715 -14.224 1.00 96.38 787 PHE A N 1
ATOM 6438 C CA . PHE A 1 787 ? 20.145 -6.719 -14.959 1.00 96.38 787 PHE A CA 1
ATOM 6439 C C . PHE A 1 787 ? 19.621 -7.215 -16.311 1.00 96.38 787 PHE A C 1
ATOM 6441 O O . PHE A 1 787 ? 18.661 -6.653 -16.828 1.00 96.38 787 PHE A O 1
ATOM 6448 N N . ILE A 1 788 ? 20.199 -8.278 -16.879 1.00 97.81 788 ILE A N 1
ATOM 6449 C CA . ILE A 1 788 ? 19.649 -8.935 -18.073 1.00 97.81 788 ILE A CA 1
ATOM 6450 C C . ILE A 1 788 ? 18.380 -9.724 -17.725 1.00 97.81 788 ILE A C 1
ATOM 6452 O O . ILE A 1 788 ? 17.520 -9.902 -18.588 1.00 97.81 788 ILE A O 1
ATOM 6456 N N . TYR A 1 789 ? 18.237 -10.171 -16.474 1.00 98.06 789 TYR A N 1
ATOM 6457 C CA . TYR A 1 789 ? 17.112 -10.994 -16.025 1.00 98.06 789 TYR A CA 1
ATOM 6458 C C . TYR A 1 789 ? 15.937 -10.174 -15.466 1.00 98.06 789 TYR A C 1
ATOM 6460 O O . TYR A 1 789 ? 14.798 -10.635 -15.525 1.00 98.06 789 TYR A O 1
ATOM 6468 N N . LEU A 1 790 ? 16.178 -8.936 -15.018 1.00 97.12 790 LEU A N 1
ATOM 6469 C CA . LEU A 1 790 ? 15.135 -8.026 -14.516 1.00 97.12 790 LEU A CA 1
ATOM 6470 C C . LEU A 1 790 ? 13.956 -7.782 -15.483 1.00 97.12 790 LEU A C 1
ATOM 6472 O O . LEU A 1 790 ? 12.819 -7.783 -15.015 1.00 97.12 790 LEU A O 1
ATOM 6476 N N . PRO A 1 791 ? 14.138 -7.660 -16.815 1.00 98.06 791 PRO A N 1
ATOM 6477 C CA . PRO A 1 791 ? 13.004 -7.503 -17.730 1.00 98.06 791 PRO A CA 1
ATOM 6478 C C . PRO A 1 791 ? 11.969 -8.639 -17.665 1.00 98.06 791 PRO A C 1
ATOM 6480 O O . PRO A 1 791 ? 10.789 -8.414 -17.929 1.00 98.06 791 PRO A O 1
ATOM 6483 N N . PHE A 1 792 ? 12.380 -9.856 -17.286 1.00 98.19 792 PHE A N 1
ATOM 6484 C CA . PHE A 1 792 ? 11.455 -10.974 -17.069 1.00 98.19 792 PHE A CA 1
ATOM 6485 C C . PHE A 1 792 ? 10.687 -10.820 -15.746 1.00 98.19 792 PHE A C 1
ATOM 6487 O O . PHE A 1 792 ? 9.478 -11.039 -15.714 1.00 98.19 792 PHE A O 1
ATOM 6494 N N . GLU A 1 793 ? 11.362 -10.371 -14.680 1.00 96.69 793 GLU A N 1
ATOM 6495 C CA . GLU A 1 793 ? 10.763 -10.033 -13.374 1.00 96.69 793 GLU A CA 1
ATOM 6496 C C . GLU A 1 793 ? 9.766 -8.868 -13.475 1.00 96.69 793 GLU A C 1
ATOM 6498 O O . GLU A 1 793 ? 8.806 -8.775 -12.711 1.00 96.69 793 GLU A O 1
ATOM 6503 N N . HIS A 1 794 ? 9.936 -7.989 -14.457 1.00 96.25 794 HIS A N 1
ATOM 6504 C CA . HIS A 1 794 ? 9.027 -6.878 -14.696 1.00 96.25 794 HIS A CA 1
ATOM 6505 C C . HIS A 1 794 ? 7.844 -7.199 -15.610 1.00 96.25 794 HIS A C 1
ATOM 6507 O O . HIS A 1 794 ? 6.942 -6.362 -15.726 1.00 96.25 794 HIS A O 1
ATOM 6513 N N . SER A 1 795 ? 7.818 -8.377 -16.235 1.00 97.25 795 SER A N 1
ATOM 6514 C CA . SER A 1 795 ? 6.741 -8.767 -17.139 1.00 97.25 795 SER A CA 1
ATOM 6515 C C . SER A 1 795 ? 5.493 -9.220 -16.378 1.00 97.25 795 SER A C 1
ATOM 6517 O O . SER A 1 795 ? 5.571 -9.997 -15.431 1.00 97.25 795 SER A O 1
ATOM 6519 N N . GLU A 1 796 ? 4.307 -8.803 -16.822 1.00 97.00 796 GLU A N 1
ATOM 6520 C CA . GLU A 1 796 ? 3.024 -9.301 -16.303 1.00 97.00 796 GLU A CA 1
ATOM 6521 C C . GLU A 1 796 ? 2.628 -10.648 -16.946 1.00 97.00 796 GLU A C 1
ATOM 6523 O O . GLU A 1 796 ? 1.487 -10.862 -17.346 1.00 97.00 796 GLU A O 1
ATOM 6528 N N . ASN A 1 797 ? 3.590 -11.567 -17.078 1.00 97.50 797 ASN A N 1
ATOM 6529 C CA . ASN A 1 797 ? 3.400 -12.915 -17.607 1.00 97.50 797 ASN A CA 1
ATOM 6530 C C . ASN A 1 797 ? 4.007 -13.944 -16.642 1.00 97.50 797 ASN A C 1
ATOM 6532 O O . ASN A 1 797 ? 5.162 -13.826 -16.243 1.00 97.50 797 ASN A O 1
ATOM 6536 N N . LEU A 1 798 ? 3.237 -14.965 -16.257 1.00 97.19 798 LEU A N 1
ATOM 6537 C CA . LEU A 1 798 ? 3.670 -15.929 -15.242 1.00 97.19 798 LEU A CA 1
ATOM 6538 C C . LEU A 1 798 ? 4.854 -16.804 -15.691 1.00 97.19 798 LEU A C 1
ATOM 6540 O O . LEU A 1 798 ? 5.699 -17.142 -14.863 1.00 97.19 798 LEU A O 1
ATOM 6544 N N . ASP A 1 799 ? 4.941 -17.159 -16.972 1.00 97.88 799 ASP A N 1
ATOM 6545 C CA . ASP A 1 799 ? 6.060 -17.949 -17.493 1.00 97.88 799 ASP A CA 1
ATOM 6546 C C . ASP A 1 799 ? 7.348 -17.124 -17.491 1.00 97.88 799 ASP A C 1
ATOM 6548 O O . ASP A 1 799 ? 8.401 -17.624 -17.094 1.00 97.88 799 ASP A O 1
ATOM 6552 N N . ASP A 1 800 ? 7.259 -15.835 -17.823 1.00 97.88 800 ASP A N 1
ATOM 6553 C CA . ASP A 1 800 ? 8.381 -14.898 -17.713 1.00 97.88 800 ASP A CA 1
ATOM 6554 C C . ASP A 1 800 ? 8.865 -14.784 -16.263 1.00 97.88 800 ASP A C 1
ATOM 6556 O O . ASP A 1 800 ? 10.064 -14.874 -16.002 1.00 97.88 800 ASP A O 1
ATOM 6560 N N . GLN A 1 801 ? 7.943 -14.706 -15.303 1.00 98.12 801 GLN A N 1
ATOM 6561 C CA . GLN A 1 801 ? 8.271 -14.680 -13.875 1.00 98.12 801 GLN A CA 1
ATOM 6562 C C . GLN A 1 801 ? 8.953 -15.967 -13.391 1.00 98.12 801 GLN A C 1
ATOM 6564 O O . GLN A 1 801 ? 9.890 -15.924 -12.590 1.00 98.12 801 GLN A O 1
ATOM 6569 N N . ASN A 1 802 ? 8.507 -17.128 -13.877 1.00 97.88 802 ASN A N 1
ATOM 6570 C CA . ASN A 1 802 ? 9.154 -18.404 -13.569 1.00 97.88 802 ASN A CA 1
ATOM 6571 C C . ASN A 1 802 ? 10.579 -18.442 -14.138 1.00 97.88 802 ASN A C 1
ATOM 6573 O O . ASN A 1 802 ? 11.512 -18.778 -13.404 1.00 97.88 802 ASN A O 1
ATOM 6577 N N . ARG A 1 803 ? 10.759 -18.010 -15.396 1.00 97.94 803 ARG A N 1
ATOM 6578 C CA . ARG A 1 803 ? 12.081 -17.884 -16.031 1.00 97.94 803 ARG A CA 1
ATOM 6579 C C . ARG A 1 803 ? 12.995 -16.935 -15.254 1.00 97.94 803 ARG A C 1
ATOM 6581 O O . ARG A 1 803 ? 14.150 -17.277 -15.027 1.00 97.94 803 ARG A O 1
ATOM 6588 N N . ALA A 1 804 ? 12.488 -15.792 -14.784 1.00 97.81 804 ALA A N 1
ATOM 6589 C CA . ALA A 1 804 ? 13.259 -14.842 -13.979 1.00 97.81 804 ALA A CA 1
ATOM 6590 C C . ALA A 1 804 ? 13.844 -15.505 -12.720 1.00 97.81 804 ALA A C 1
ATOM 6592 O O . ALA A 1 804 ? 15.051 -15.444 -12.477 1.00 97.81 804 ALA A O 1
ATOM 6593 N N . VAL A 1 805 ? 13.003 -16.207 -11.950 1.00 98.06 805 VAL A N 1
ATOM 6594 C CA . VAL A 1 805 ? 13.431 -16.915 -10.732 1.00 98.06 805 VAL A CA 1
ATOM 6595 C C . VAL A 1 805 ? 14.455 -18.008 -11.050 1.00 98.06 805 VAL A C 1
ATOM 6597 O O . VAL A 1 805 ? 15.433 -18.165 -10.316 1.00 98.06 805 VAL A O 1
ATOM 6600 N N . GLU A 1 806 ? 14.258 -18.761 -12.132 1.00 97.75 806 GLU A N 1
ATOM 6601 C CA . GLU A 1 806 ? 15.210 -19.784 -12.576 1.00 97.75 806 GLU A CA 1
ATOM 6602 C C . GLU A 1 806 ? 16.564 -19.182 -12.965 1.00 97.75 806 GLU A C 1
ATOM 6604 O O . GLU A 1 806 ? 17.598 -19.670 -12.500 1.00 97.75 806 GLU A O 1
ATOM 6609 N N . TYR A 1 807 ? 16.575 -18.089 -13.733 1.00 97.94 807 TYR A N 1
ATOM 6610 C CA . TYR A 1 807 ? 17.805 -17.399 -14.117 1.00 97.94 807 TYR A CA 1
ATOM 6611 C C . TYR A 1 807 ? 18.574 -16.878 -12.900 1.00 97.94 807 TYR A C 1
ATOM 6613 O O . TYR A 1 807 ? 19.778 -17.122 -12.793 1.00 97.94 807 TYR A O 1
ATOM 6621 N N . PHE A 1 808 ? 17.902 -16.237 -11.937 1.00 98.00 808 PHE A N 1
ATOM 6622 C CA . PHE A 1 808 ? 18.564 -15.754 -10.721 1.00 98.00 808 PHE A CA 1
ATOM 6623 C C . PHE A 1 808 ? 19.095 -16.889 -9.839 1.00 98.00 808 PHE A C 1
ATOM 6625 O O . PHE A 1 808 ? 20.199 -16.781 -9.302 1.00 98.00 808 PHE A O 1
ATOM 6632 N N . ARG A 1 809 ? 18.362 -18.003 -9.712 1.00 97.31 809 ARG A N 1
ATOM 6633 C CA . ARG A 1 809 ? 18.834 -19.183 -8.968 1.00 97.31 809 ARG A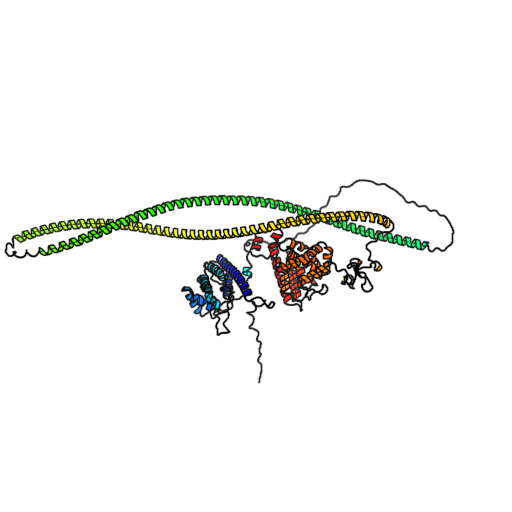 CA 1
ATOM 6634 C C . ARG A 1 809 ? 20.036 -19.843 -9.640 1.00 97.31 809 ARG A C 1
ATOM 6636 O O . ARG A 1 809 ? 20.985 -20.191 -8.941 1.00 97.31 809 ARG A O 1
ATOM 6643 N N . SER A 1 810 ? 20.020 -19.975 -10.968 1.00 96.06 810 SER A N 1
ATOM 6644 C CA . SER A 1 810 ? 21.163 -20.488 -11.735 1.00 96.06 810 SER A CA 1
ATOM 6645 C C . SER A 1 810 ? 22.385 -19.591 -11.554 1.00 96.06 810 SER A C 1
ATOM 6647 O O . SER A 1 810 ? 23.466 -20.080 -11.245 1.00 96.06 810 SER A O 1
ATOM 6649 N N . LEU A 1 811 ? 22.200 -18.273 -11.661 1.00 95.12 811 LEU A N 1
ATOM 6650 C CA . LEU A 1 811 ? 23.259 -17.283 -11.474 1.00 95.12 811 LEU A CA 1
ATOM 6651 C C . LEU A 1 811 ? 23.876 -17.342 -10.072 1.00 95.12 811 LEU A C 1
ATOM 6653 O O . LEU A 1 811 ? 25.095 -17.283 -9.928 1.00 95.12 811 LEU A O 1
ATOM 6657 N N . TYR A 1 812 ? 23.046 -17.477 -9.038 1.00 95.06 812 TYR A N 1
ATOM 6658 C CA . TYR A 1 812 ? 23.513 -17.652 -7.665 1.00 95.06 812 TYR A CA 1
ATOM 6659 C C . TYR A 1 812 ? 24.289 -18.961 -7.477 1.00 95.06 812 TYR A C 1
ATOM 6661 O O . TYR A 1 812 ? 25.317 -18.954 -6.804 1.00 95.06 812 TYR A O 1
ATOM 6669 N N . GLY A 1 813 ? 23.825 -20.061 -8.081 1.00 93.50 813 GLY A N 1
ATOM 6670 C CA . GLY A 1 813 ? 24.536 -21.341 -8.080 1.00 93.50 813 GLY A CA 1
ATOM 6671 C C . GLY A 1 813 ? 25.915 -21.223 -8.729 1.00 93.50 813 GLY A C 1
ATOM 6672 O O . GLY A 1 813 ? 26.915 -21.522 -8.084 1.00 93.50 813 GLY A O 1
ATOM 6673 N N . GLU A 1 814 ? 25.977 -20.670 -9.945 1.00 92.25 814 GLU A N 1
ATOM 6674 C CA . GLU A 1 814 ? 27.234 -20.395 -10.659 1.00 92.25 814 GLU A CA 1
ATOM 6675 C C . GLU A 1 814 ? 28.195 -19.540 -9.822 1.00 92.25 814 GLU A C 1
ATOM 6677 O O . GLU A 1 814 ? 29.387 -19.836 -9.750 1.00 92.25 814 GLU A O 1
ATOM 6682 N N . ALA A 1 815 ? 27.681 -18.502 -9.158 1.00 90.88 815 ALA A N 1
ATOM 6683 C CA . ALA A 1 815 ? 28.488 -17.648 -8.298 1.00 90.88 815 ALA A CA 1
ATOM 6684 C C . ALA A 1 815 ? 28.950 -18.361 -7.017 1.00 90.88 815 ALA A C 1
ATOM 6686 O O . ALA A 1 815 ? 30.038 -18.068 -6.544 1.00 90.88 815 ALA A O 1
ATOM 6687 N N . CYS A 1 816 ? 28.175 -19.276 -6.433 1.00 88.19 816 CYS A N 1
ATOM 6688 C CA . CYS A 1 816 ? 28.597 -20.017 -5.236 1.00 88.19 816 CYS A CA 1
ATOM 6689 C C . CYS A 1 816 ? 29.614 -21.118 -5.546 1.00 88.19 816 CYS A C 1
ATOM 6691 O O . CYS A 1 816 ? 30.486 -21.390 -4.721 1.00 88.19 816 CYS A O 1
ATOM 6693 N N . ASP A 1 817 ? 29.501 -21.731 -6.722 1.00 88.88 817 ASP A N 1
ATOM 6694 C CA . ASP A 1 817 ? 30.404 -22.787 -7.178 1.00 88.88 817 ASP A CA 1
ATOM 6695 C C . ASP A 1 817 ? 31.743 -22.230 -7.693 1.00 88.88 817 ASP A C 1
ATOM 6697 O O . ASP A 1 817 ? 32.718 -22.971 -7.826 1.00 88.88 817 ASP A O 1
ATOM 6701 N N . ASP A 1 818 ? 31.818 -20.924 -7.969 1.00 86.56 818 ASP A N 1
ATOM 6702 C CA . ASP A 1 818 ? 33.043 -20.236 -8.365 1.00 86.56 818 ASP A CA 1
ATOM 6703 C C . ASP A 1 818 ? 33.982 -20.033 -7.154 1.00 86.56 818 ASP A C 1
ATOM 6705 O O . ASP A 1 818 ? 33.681 -19.228 -6.268 1.00 86.56 818 ASP A O 1
ATOM 6709 N N . PRO A 1 819 ? 35.161 -20.691 -7.109 1.00 78.25 819 PRO A N 1
ATOM 6710 C CA . PRO A 1 819 ? 36.070 -20.633 -5.958 1.00 78.25 819 PRO A CA 1
ATOM 6711 C C . PRO A 1 819 ? 36.631 -19.237 -5.670 1.00 78.25 819 PRO A C 1
ATOM 6713 O O . PRO A 1 819 ? 37.181 -18.997 -4.596 1.00 78.25 819 PRO A O 1
ATOM 6716 N N . CYS A 1 820 ? 36.552 -18.329 -6.645 1.00 76.69 820 CYS A N 1
ATOM 6717 C CA . CYS A 1 820 ? 37.012 -16.953 -6.516 1.00 76.69 820 CYS A CA 1
ATOM 6718 C C . CYS A 1 820 ? 35.884 -15.987 -6.120 1.00 76.69 820 CYS A C 1
ATOM 6720 O O . CYS A 1 820 ? 36.140 -14.788 -5.986 1.00 76.69 820 CYS A O 1
ATOM 6722 N N . SER A 1 821 ? 34.655 -16.482 -5.958 1.00 76.31 821 SER A N 1
ATOM 6723 C CA . SER A 1 821 ? 33.490 -15.656 -5.677 1.00 76.31 821 SER A CA 1
ATOM 6724 C C . SER A 1 821 ? 33.509 -15.057 -4.285 1.00 76.31 821 SER A C 1
ATOM 6726 O O . SER A 1 821 ? 33.855 -15.689 -3.287 1.00 76.31 821 SER A O 1
ATOM 6728 N N . ASN A 1 822 ? 33.131 -13.786 -4.233 1.00 79.44 822 ASN A N 1
ATOM 6729 C CA . ASN A 1 822 ? 33.054 -13.031 -3.002 1.00 79.44 822 ASN A CA 1
ATOM 6730 C C . ASN A 1 822 ? 31.702 -13.293 -2.327 1.00 79.44 822 ASN A C 1
ATOM 6732 O O . ASN A 1 822 ? 30.652 -13.137 -2.950 1.00 79.44 822 ASN A O 1
ATOM 6736 N N . GLU A 1 823 ? 31.714 -13.609 -1.032 1.00 84.94 823 GLU A N 1
ATOM 6737 C CA . GLU A 1 823 ? 30.500 -13.842 -0.240 1.00 84.94 823 GLU A CA 1
ATOM 6738 C C . GLU A 1 823 ? 29.485 -12.686 -0.356 1.00 84.94 823 GLU A C 1
ATOM 6740 O O . GLU A 1 823 ? 28.275 -12.915 -0.400 1.00 84.94 823 GLU A O 1
ATOM 6745 N N . HIS A 1 824 ? 29.960 -11.444 -0.490 1.00 84.38 824 HIS A N 1
ATOM 6746 C CA . HIS A 1 824 ? 29.105 -10.276 -0.701 1.00 84.38 824 HIS A CA 1
ATOM 6747 C C . HIS A 1 824 ? 28.346 -10.314 -2.036 1.00 84.38 824 HIS A C 1
ATOM 6749 O O . HIS A 1 824 ? 27.195 -9.886 -2.081 1.00 84.38 824 HIS A O 1
ATOM 6755 N N . VAL A 1 825 ? 28.949 -10.847 -3.105 1.00 85.94 825 VAL A N 1
ATOM 6756 C CA . VAL A 1 825 ? 28.282 -11.021 -4.408 1.00 85.94 825 VAL A CA 1
ATOM 6757 C C . VAL A 1 825 ? 27.179 -12.070 -4.285 1.00 85.94 825 VAL A C 1
ATOM 6759 O O . VAL A 1 825 ? 26.045 -11.805 -4.677 1.00 85.94 825 VAL A O 1
ATOM 6762 N N . CYS A 1 826 ? 27.463 -13.214 -3.658 1.00 88.50 826 CYS A N 1
ATOM 6763 C CA . CYS A 1 826 ? 26.462 -14.259 -3.429 1.00 88.50 826 CYS A CA 1
ATOM 6764 C C . CYS A 1 826 ? 25.298 -13.768 -2.559 1.00 88.50 826 CYS A C 1
ATOM 6766 O O . CYS A 1 826 ? 24.139 -14.024 -2.880 1.00 88.50 826 CYS A O 1
ATOM 6768 N N . ASN A 1 827 ? 25.577 -13.032 -1.480 1.00 88.31 827 ASN A N 1
ATOM 6769 C CA . ASN A 1 827 ? 24.530 -12.464 -0.627 1.00 88.31 827 ASN A CA 1
ATOM 6770 C C . ASN A 1 827 ? 23.662 -11.453 -1.379 1.00 88.31 827 ASN A C 1
ATOM 6772 O O . ASN A 1 827 ? 22.452 -11.437 -1.192 1.00 88.31 827 ASN A O 1
ATOM 6776 N N . TYR A 1 828 ? 24.250 -10.668 -2.276 1.00 87.38 828 TYR A N 1
ATOM 6777 C CA . TYR A 1 828 ? 23.487 -9.741 -3.100 1.00 87.38 828 TYR A CA 1
ATOM 6778 C C . TYR A 1 828 ? 22.596 -10.453 -4.130 1.00 87.38 828 TYR A C 1
ATOM 6780 O O . TYR A 1 828 ? 21.436 -10.090 -4.303 1.00 87.38 828 TYR A O 1
ATOM 6788 N N . LEU A 1 829 ? 23.088 -11.522 -4.763 1.00 91.56 829 LEU A N 1
ATOM 6789 C CA . LEU A 1 829 ? 22.285 -12.338 -5.682 1.00 91.56 829 LEU A CA 1
ATOM 6790 C C . LEU A 1 829 ? 21.099 -13.028 -4.985 1.00 91.56 829 LEU A C 1
ATOM 6792 O O . LEU A 1 829 ? 20.053 -13.204 -5.607 1.00 91.56 829 LEU A O 1
ATOM 6796 N N . LYS A 1 830 ? 21.211 -13.367 -3.691 1.00 92.62 830 LYS A N 1
ATOM 6797 C CA . LYS A 1 830 ? 20.063 -13.869 -2.908 1.00 92.62 830 LYS A CA 1
ATOM 6798 C C . LYS A 1 830 ? 18.933 -12.848 -2.812 1.00 92.62 830 LYS A C 1
ATOM 6800 O O . LYS A 1 830 ? 17.771 -13.242 -2.873 1.00 92.62 830 LYS A O 1
ATOM 6805 N N . GLU A 1 831 ? 19.256 -11.563 -2.684 1.00 91.75 831 GLU A N 1
ATOM 6806 C CA . GLU A 1 831 ? 18.234 -10.514 -2.624 1.00 91.75 831 GLU A CA 1
ATOM 6807 C C . GLU A 1 831 ? 17.482 -10.389 -3.957 1.00 91.75 831 GLU A C 1
ATOM 6809 O O . GLU A 1 831 ? 16.261 -10.255 -3.940 1.00 91.75 831 GLU A O 1
ATOM 6814 N N . PHE A 1 832 ? 18.158 -10.557 -5.103 1.00 93.81 832 PHE A N 1
ATOM 6815 C CA . PHE A 1 832 ? 17.479 -10.651 -6.406 1.00 93.81 832 PHE A CA 1
ATOM 6816 C C . PHE A 1 832 ? 16.555 -11.867 -6.504 1.00 93.81 832 PHE A C 1
ATOM 6818 O O . PHE A 1 832 ? 15.433 -11.738 -6.979 1.00 93.81 832 PHE A O 1
ATOM 6825 N N . ILE A 1 833 ? 16.978 -13.041 -6.019 1.00 96.50 833 ILE A N 1
ATOM 6826 C CA . ILE A 1 833 ? 16.104 -14.229 -5.999 1.00 96.50 833 ILE A CA 1
ATOM 6827 C C . ILE A 1 833 ? 14.844 -13.944 -5.182 1.00 96.50 833 ILE A C 1
ATOM 6829 O O . ILE A 1 833 ? 13.738 -14.251 -5.623 1.00 96.50 833 ILE A O 1
ATOM 6833 N N . LYS A 1 834 ? 15.002 -13.340 -4.002 1.00 95.25 834 LYS A N 1
ATOM 6834 C CA . LYS A 1 834 ? 13.881 -12.997 -3.126 1.00 95.25 834 LYS A CA 1
ATOM 6835 C C . LYS A 1 834 ? 12.935 -11.992 -3.791 1.00 95.25 834 LYS A C 1
ATOM 6837 O O . LYS A 1 834 ? 11.722 -12.169 -3.703 1.00 95.25 834 LYS A O 1
ATOM 6842 N N . ALA A 1 835 ? 13.472 -10.975 -4.463 1.00 93.06 835 ALA A N 1
ATOM 6843 C CA . ALA A 1 835 ? 12.681 -10.008 -5.219 1.00 93.06 835 ALA A CA 1
ATOM 6844 C C . ALA A 1 835 ? 11.919 -10.677 -6.377 1.00 93.06 835 ALA A C 1
ATOM 6846 O O . ALA A 1 835 ? 10.702 -10.514 -6.477 1.00 93.06 835 ALA A O 1
ATOM 6847 N N . ALA A 1 836 ? 12.581 -11.525 -7.166 1.00 96.44 836 ALA A N 1
ATOM 6848 C CA . ALA A 1 836 ? 11.952 -12.260 -8.260 1.00 96.44 836 ALA A CA 1
ATOM 6849 C C . ALA A 1 836 ? 10.849 -13.216 -7.771 1.00 96.44 836 ALA A C 1
ATOM 6851 O O . ALA A 1 836 ? 9.797 -13.337 -8.397 1.00 96.44 836 ALA A O 1
ATOM 6852 N N . GLU A 1 837 ? 11.039 -13.874 -6.623 1.00 97.06 837 GLU A N 1
ATOM 6853 C CA . GLU A 1 837 ? 10.001 -14.706 -6.005 1.00 97.06 837 GLU A CA 1
ATOM 6854 C C . GLU A 1 837 ? 8.786 -13.882 -5.569 1.00 97.06 837 GLU A C 1
ATOM 6856 O O . GLU A 1 837 ? 7.653 -14.313 -5.790 1.00 97.06 837 GLU A O 1
ATOM 6861 N N . GLN A 1 838 ? 9.005 -12.688 -5.009 1.00 96.62 838 GLN A N 1
ATOM 6862 C CA . GLN A 1 838 ? 7.926 -11.768 -4.645 1.00 96.62 838 GLN A CA 1
ATOM 6863 C C . GLN A 1 838 ? 7.150 -11.283 -5.876 1.00 96.62 838 GLN A C 1
ATOM 6865 O O . GLN A 1 838 ? 5.919 -11.312 -5.859 1.00 96.62 838 GLN A O 1
ATOM 6870 N N . HIS A 1 839 ? 7.835 -10.888 -6.954 1.00 97.19 839 HIS A N 1
ATOM 6871 C CA . HIS A 1 839 ? 7.185 -10.483 -8.206 1.00 97.19 839 HIS A CA 1
ATOM 6872 C C . HIS A 1 839 ? 6.371 -11.627 -8.816 1.00 97.19 839 HIS A C 1
ATOM 6874 O O . HIS A 1 839 ? 5.188 -11.446 -9.124 1.00 97.19 839 HIS A O 1
ATOM 6880 N N . ARG A 1 840 ? 6.953 -12.831 -8.898 1.00 98.06 840 ARG A N 1
ATOM 6881 C CA . ARG A 1 840 ? 6.260 -14.031 -9.380 1.00 98.06 840 ARG A CA 1
ATOM 6882 C C . ARG A 1 840 ? 5.007 -14.315 -8.570 1.00 98.06 840 ARG A C 1
ATOM 6884 O O . ARG A 1 840 ? 3.976 -14.635 -9.153 1.00 98.06 840 ARG A O 1
ATOM 6891 N N . ASP A 1 841 ? 5.073 -14.222 -7.247 1.00 97.06 841 ASP A N 1
ATOM 6892 C CA . ASP A 1 841 ? 3.933 -14.530 -6.385 1.00 97.06 841 ASP A CA 1
ATOM 6893 C C . ASP A 1 841 ? 2.782 -13.525 -6.578 1.00 97.06 841 ASP A C 1
ATOM 6895 O O . ASP A 1 841 ? 1.621 -13.939 -6.605 1.00 97.06 841 ASP A O 1
ATOM 6899 N N . ILE A 1 842 ? 3.086 -12.243 -6.825 1.00 96.81 842 ILE A N 1
ATOM 6900 C CA . ILE A 1 842 ? 2.087 -11.217 -7.176 1.00 96.81 842 ILE A CA 1
ATOM 6901 C C . ILE A 1 842 ? 1.431 -11.537 -8.524 1.00 96.81 842 ILE A C 1
ATOM 6903 O O . ILE A 1 842 ? 0.204 -11.579 -8.609 1.00 96.81 842 ILE A O 1
ATOM 6907 N N . ILE A 1 843 ? 2.222 -11.822 -9.564 1.00 97.56 843 ILE A N 1
ATOM 6908 C CA . ILE A 1 843 ? 1.688 -12.182 -10.889 1.00 97.56 843 ILE A CA 1
ATOM 6909 C C . ILE A 1 843 ? 0.906 -13.493 -10.835 1.00 97.56 843 ILE A C 1
ATOM 6911 O O . ILE A 1 843 ? -0.149 -13.613 -11.447 1.00 97.56 843 ILE A O 1
ATOM 6915 N N . LYS A 1 844 ? 1.352 -14.473 -10.052 1.00 96.88 844 LYS A N 1
ATOM 6916 C CA . LYS A 1 844 ? 0.621 -15.725 -9.843 1.00 96.88 844 LYS A CA 1
ATOM 6917 C C . LYS A 1 844 ? -0.724 -15.499 -9.154 1.00 96.88 844 LYS A C 1
ATOM 6919 O O . LYS A 1 844 ? -1.666 -16.244 -9.411 1.00 96.88 844 LYS A O 1
ATOM 6924 N N . GLN A 1 845 ? -0.804 -14.514 -8.262 1.00 95.44 845 GLN A N 1
ATOM 6925 C CA . GLN A 1 845 ? -2.018 -14.199 -7.517 1.00 95.44 845 GLN A CA 1
ATOM 6926 C C . GLN A 1 845 ? -3.010 -13.350 -8.324 1.00 95.44 845 GLN A C 1
ATOM 6928 O O . GLN A 1 845 ? -4.206 -13.627 -8.272 1.00 95.44 845 GLN A O 1
ATOM 6933 N N . PHE A 1 846 ? -2.537 -12.333 -9.047 1.00 96.00 846 PHE A N 1
ATOM 6934 C CA . PHE A 1 846 ? -3.396 -11.329 -9.692 1.00 96.00 846 PHE A CA 1
ATOM 6935 C C . PHE A 1 846 ? -3.335 -11.337 -11.226 1.00 96.00 846 PHE A C 1
ATOM 6937 O O . PHE A 1 846 ? -4.116 -10.651 -11.877 1.00 96.00 846 PHE A O 1
ATOM 6944 N N . GLY A 1 847 ? -2.404 -12.081 -11.826 1.00 95.25 847 GLY A N 1
ATOM 6945 C CA . GLY A 1 847 ? -2.138 -12.087 -13.271 1.00 95.25 847 GLY A CA 1
ATOM 6946 C C . GLY A 1 847 ? -1.418 -10.837 -13.786 1.00 95.25 847 GLY A C 1
ATOM 6947 O O . GLY A 1 847 ? -1.053 -10.785 -14.953 1.00 95.25 847 GLY A O 1
ATOM 6948 N N . ARG A 1 848 ? -1.222 -9.830 -12.932 1.00 95.81 848 ARG A N 1
ATOM 6949 C CA . ARG A 1 848 ? -0.651 -8.513 -13.245 1.00 95.81 848 ARG A CA 1
ATOM 6950 C C . ARG A 1 848 ? -0.147 -7.845 -11.966 1.00 95.81 848 ARG A C 1
ATOM 6952 O O . ARG A 1 848 ? -0.372 -8.369 -10.878 1.00 95.81 848 ARG A O 1
ATOM 6959 N N . PHE A 1 849 ? 0.501 -6.689 -12.074 1.00 96.69 849 PHE A N 1
ATOM 6960 C CA . PHE A 1 849 ? 0.940 -5.890 -10.931 1.00 96.69 849 PHE A CA 1
ATOM 6961 C C . PHE A 1 849 ? -0.132 -4.866 -10.517 1.00 96.69 849 PHE A C 1
ATOM 6963 O O . PHE A 1 849 ? -0.322 -3.868 -11.221 1.00 96.69 849 PHE A O 1
ATOM 6970 N N . PRO A 1 850 ? -0.795 -5.027 -9.353 1.00 95.88 850 PRO A N 1
ATOM 6971 C CA . PRO A 1 850 ? -1.870 -4.126 -8.933 1.00 95.88 850 PRO A CA 1
ATOM 6972 C C . PRO A 1 850 ? -1.451 -2.658 -8.815 1.00 95.88 850 PRO A C 1
ATOM 6974 O O . PRO A 1 850 ? -2.217 -1.765 -9.168 1.00 95.88 850 PRO A O 1
ATOM 6977 N N . HIS A 1 851 ? -0.216 -2.382 -8.378 1.00 93.69 851 HIS A N 1
ATOM 6978 C CA . HIS A 1 851 ? 0.271 -1.007 -8.205 1.00 93.69 851 HIS A CA 1
ATOM 6979 C C . HIS A 1 851 ? 0.324 -0.223 -9.528 1.00 93.69 851 HIS A C 1
ATOM 6981 O O . HIS A 1 851 ? 0.244 1.003 -9.511 1.00 93.69 851 HIS A O 1
ATOM 6987 N N . ARG A 1 852 ? 0.385 -0.907 -10.683 1.00 95.12 852 ARG A N 1
ATOM 6988 C CA . ARG A 1 852 ? 0.357 -0.263 -12.004 1.00 95.12 852 ARG A CA 1
ATOM 6989 C C . ARG A 1 852 ? -1.058 0.121 -12.456 1.00 95.12 852 ARG A C 1
ATOM 6991 O O . ARG A 1 852 ? -1.195 0.812 -13.459 1.00 95.12 852 ARG A O 1
ATOM 6998 N N . ASN A 1 853 ? -2.114 -0.302 -11.754 1.00 94.75 853 ASN A N 1
ATOM 6999 C CA . ASN A 1 853 ? -3.497 -0.112 -12.206 1.00 94.75 853 ASN A CA 1
ATOM 7000 C C . ASN A 1 853 ? -3.866 1.362 -12.395 1.00 94.75 853 ASN A C 1
ATOM 7002 O O . ASN A 1 853 ? -4.436 1.705 -13.424 1.00 94.75 853 ASN A O 1
ATOM 7006 N N . ILE A 1 854 ? -3.491 2.234 -11.456 1.00 91.62 854 ILE A N 1
ATOM 7007 C CA . ILE A 1 854 ? -3.812 3.670 -11.522 1.00 91.62 854 ILE A CA 1
ATOM 7008 C C . ILE A 1 854 ? -3.167 4.308 -12.755 1.00 91.62 854 ILE A C 1
ATOM 7010 O O . ILE A 1 854 ? -3.838 4.948 -13.561 1.00 91.62 854 ILE A O 1
ATOM 7014 N N . VAL A 1 855 ? -1.863 4.094 -12.922 1.00 91.94 855 VAL A N 1
ATOM 7015 C CA . VAL A 1 855 ? -1.074 4.707 -13.997 1.00 91.94 855 VAL A CA 1
ATOM 7016 C C . VAL A 1 855 ? -1.409 4.123 -15.370 1.00 91.94 855 VAL A C 1
ATOM 7018 O O . VAL A 1 855 ? -1.448 4.866 -16.343 1.00 91.94 855 VAL A O 1
ATOM 7021 N N . LEU A 1 856 ? -1.739 2.829 -15.453 1.00 91.50 856 LEU A N 1
ATOM 7022 C CA . LEU A 1 856 ? -2.195 2.164 -16.682 1.00 91.50 856 LEU A CA 1
ATOM 7023 C C . LEU A 1 856 ? -3.713 2.277 -16.917 1.00 91.50 856 LEU A C 1
ATOM 7025 O O . LEU A 1 856 ? -4.224 1.649 -17.841 1.00 91.50 856 LEU A O 1
ATOM 7029 N N . GLN A 1 857 ? -4.437 3.042 -16.092 1.00 92.44 857 GLN A N 1
ATOM 7030 C CA . GLN A 1 857 ? -5.890 3.247 -16.190 1.00 92.44 857 GLN A CA 1
ATOM 7031 C C . GLN A 1 857 ? -6.705 1.939 -16.208 1.00 92.44 857 GLN A C 1
ATOM 7033 O O . GLN A 1 857 ? -7.713 1.812 -16.904 1.00 92.44 857 GLN A O 1
ATOM 7038 N N . ARG A 1 858 ? -6.274 0.944 -15.428 1.00 94.56 858 ARG A N 1
ATOM 7039 C CA . ARG A 1 858 ? -6.971 -0.336 -15.260 1.00 94.56 858 ARG A CA 1
ATOM 7040 C C . ARG A 1 858 ? -7.889 -0.270 -14.050 1.00 94.56 858 ARG A C 1
ATOM 7042 O O . ARG A 1 858 ? -7.495 0.218 -12.995 1.00 94.56 858 ARG A O 1
ATOM 7049 N N . GLN A 1 859 ? -9.081 -0.842 -14.171 1.00 94.12 859 GLN A N 1
ATOM 7050 C CA . GLN A 1 859 ? -9.951 -1.038 -13.018 1.00 94.12 859 GLN A CA 1
ATOM 7051 C C . GLN A 1 859 ? -9.327 -2.071 -12.068 1.00 94.12 859 GLN A C 1
ATOM 7053 O O . GLN A 1 859 ? -9.009 -3.189 -12.491 1.00 94.12 859 GLN A O 1
ATOM 7058 N N . SER A 1 860 ? -9.141 -1.686 -10.804 1.00 93.56 860 SER A N 1
ATOM 7059 C CA . SER A 1 860 ? -8.678 -2.589 -9.750 1.00 93.56 860 SER A CA 1
ATOM 7060 C C . SER A 1 860 ? -9.804 -3.516 -9.300 1.00 93.56 860 SER A C 1
ATOM 7062 O O . SER A 1 860 ? -10.959 -3.107 -9.188 1.00 93.56 860 SER A O 1
ATOM 7064 N N . LEU A 1 861 ? -9.467 -4.777 -9.047 1.00 93.25 861 LEU A N 1
ATOM 7065 C CA . LEU A 1 861 ? -10.353 -5.721 -8.369 1.00 93.25 861 LEU A CA 1
ATOM 7066 C C . LEU A 1 861 ? -10.349 -5.443 -6.863 1.00 93.25 861 LEU A C 1
ATOM 7068 O O . LEU A 1 861 ? -9.340 -5.011 -6.315 1.00 93.25 861 LEU A O 1
ATOM 7072 N N . GLU A 1 862 ? -11.421 -5.794 -6.156 1.00 92.25 862 GLU A N 1
ATOM 7073 C CA . GLU A 1 862 ? -11.499 -5.615 -4.696 1.00 92.25 862 GLU A CA 1
ATOM 7074 C C . GLU A 1 862 ? -10.324 -6.295 -3.963 1.00 92.25 862 GLU A C 1
ATOM 7076 O O . GLU A 1 862 ? -9.722 -5.732 -3.052 1.00 92.25 862 GLU A O 1
ATOM 7081 N N . SER A 1 863 ? -9.911 -7.487 -4.410 1.00 91.81 863 SER A N 1
ATOM 7082 C CA . SER A 1 863 ? -8.736 -8.178 -3.863 1.00 91.81 863 SER A CA 1
ATOM 7083 C C . SER A 1 863 ? -7.415 -7.447 -4.119 1.00 91.81 863 SER A C 1
ATOM 7085 O O . SER A 1 863 ? -6.486 -7.581 -3.326 1.00 91.81 863 SER A O 1
ATOM 7087 N N . GLU A 1 864 ? -7.316 -6.718 -5.233 1.00 94.00 864 GLU A N 1
ATOM 7088 C CA . GLU A 1 864 ? -6.151 -5.903 -5.588 1.00 94.00 864 GLU A CA 1
ATOM 7089 C C . GLU A 1 864 ? -6.122 -4.605 -4.768 1.00 94.00 864 GLU A C 1
ATOM 7091 O O . GLU A 1 864 ? -5.058 -4.197 -4.309 1.00 94.00 864 GLU A O 1
ATOM 7096 N N . GLU A 1 865 ? -7.280 -3.985 -4.529 1.00 91.25 865 GLU A N 1
ATOM 7097 C CA . GLU A 1 865 ? -7.404 -2.797 -3.677 1.00 91.25 865 GLU A CA 1
ATOM 7098 C C . GLU A 1 865 ? -7.054 -3.108 -2.224 1.00 91.25 865 GLU A C 1
ATOM 7100 O O . GLU A 1 865 ? -6.248 -2.389 -1.637 1.00 91.25 865 GLU A O 1
ATOM 7105 N N . ILE A 1 866 ? -7.570 -4.219 -1.683 1.00 90.94 866 ILE A N 1
ATOM 7106 C CA . ILE A 1 866 ? -7.216 -4.703 -0.339 1.00 90.94 866 ILE A CA 1
ATOM 7107 C C . ILE A 1 866 ? -5.705 -4.956 -0.245 1.00 90.94 866 ILE A C 1
ATOM 7109 O O . ILE A 1 866 ? -5.054 -4.528 0.705 1.00 90.94 866 ILE A O 1
ATOM 7113 N N . TYR A 1 867 ? -5.117 -5.604 -1.257 1.00 92.62 867 TYR A N 1
ATOM 7114 C CA . TYR A 1 867 ? -3.671 -5.831 -1.301 1.00 92.62 867 TYR A CA 1
ATOM 7115 C C . TYR A 1 867 ? -2.876 -4.519 -1.259 1.00 92.62 867 TYR A C 1
ATOM 7117 O O . TYR A 1 867 ? -1.893 -4.413 -0.528 1.00 92.62 867 TYR A O 1
ATOM 7125 N N . LEU A 1 868 ? -3.299 -3.501 -2.014 1.00 91.25 868 LEU A N 1
ATOM 7126 C CA . LEU A 1 868 ? -2.629 -2.201 -2.032 1.00 91.25 868 LEU A CA 1
ATOM 7127 C C . LEU A 1 868 ? -2.858 -1.385 -0.753 1.00 91.25 868 LEU A C 1
ATOM 7129 O O . LEU A 1 868 ? -1.945 -0.657 -0.350 1.00 91.25 868 LEU A O 1
ATOM 7133 N N . SER A 1 869 ? -4.031 -1.490 -0.118 1.00 87.94 869 SER A N 1
ATOM 7134 C CA . SER A 1 869 ? -4.333 -0.810 1.148 1.00 87.94 869 SER A CA 1
ATOM 7135 C C . SER A 1 869 ? -3.575 -1.409 2.329 1.00 87.94 869 SER A C 1
ATOM 7137 O O . SER A 1 869 ? -3.179 -0.674 3.230 1.00 87.94 869 SER A O 1
ATOM 7139 N N . ASP A 1 870 ? -3.299 -2.714 2.289 1.00 89.94 870 ASP A N 1
ATOM 7140 C CA . ASP A 1 870 ? -2.562 -3.440 3.331 1.00 89.94 870 ASP A CA 1
ATOM 7141 C C . ASP A 1 870 ? -1.030 -3.285 3.211 1.00 89.94 870 ASP A C 1
ATOM 7143 O O . ASP A 1 870 ? -0.269 -3.984 3.878 1.00 89.94 870 ASP A O 1
ATOM 7147 N N . GLY A 1 871 ? -0.555 -2.354 2.376 1.00 87.19 871 GLY A N 1
ATOM 7148 C CA . GLY A 1 871 ? 0.873 -2.095 2.183 1.00 87.19 871 GLY A CA 1
ATOM 7149 C C . GLY A 1 871 ? 1.538 -2.998 1.142 1.00 87.19 871 GLY A C 1
ATOM 7150 O O . GLY A 1 871 ? 2.739 -3.251 1.233 1.00 87.19 871 GLY A O 1
ATOM 7151 N N . GLY A 1 872 ? 0.777 -3.482 0.155 1.00 87.94 872 GLY A N 1
ATOM 7152 C CA . GLY A 1 872 ? 1.287 -4.274 -0.964 1.00 87.94 872 GLY A CA 1
ATOM 7153 C C . GLY A 1 872 ? 2.488 -3.637 -1.673 1.00 87.94 872 GLY A C 1
ATOM 7154 O O . GLY A 1 872 ? 2.641 -2.413 -1.724 1.00 87.94 872 GLY A O 1
ATOM 7155 N N . ALA A 1 873 ? 3.353 -4.483 -2.233 1.00 87.81 873 ALA A N 1
ATOM 7156 C CA . ALA A 1 873 ? 4.615 -4.068 -2.827 1.00 87.81 873 ALA A CA 1
ATOM 7157 C C . ALA A 1 873 ? 4.402 -3.181 -4.066 1.00 87.81 873 ALA A C 1
ATOM 7159 O O . ALA A 1 873 ? 3.655 -3.522 -4.990 1.00 87.81 873 ALA A O 1
ATOM 7160 N N . ARG A 1 874 ? 5.099 -2.039 -4.080 1.00 85.06 874 ARG A N 1
ATOM 7161 C CA . ARG A 1 874 ? 5.065 -1.049 -5.172 1.00 85.06 874 ARG A CA 1
ATOM 7162 C C . ARG A 1 874 ? 6.383 -0.926 -5.935 1.00 85.06 874 ARG A C 1
ATOM 7164 O O . ARG A 1 874 ? 6.435 -0.235 -6.939 1.00 85.06 874 ARG A O 1
ATOM 7171 N N . PHE A 1 875 ? 7.449 -1.572 -5.451 1.00 86.38 875 PHE A N 1
ATOM 7172 C CA . PHE A 1 875 ? 8.776 -1.603 -6.089 1.00 86.38 875 PHE A CA 1
ATOM 7173 C C . PHE A 1 875 ? 9.305 -0.217 -6.504 1.00 86.38 875 PHE A C 1
ATOM 7175 O O . PHE A 1 875 ? 9.916 -0.037 -7.553 1.00 86.38 875 PHE A O 1
ATOM 7182 N N . GLY A 1 876 ? 9.036 0.785 -5.661 1.00 71.62 876 GLY A N 1
ATOM 7183 C CA . GLY A 1 876 ? 9.448 2.171 -5.874 1.00 71.62 876 GLY A CA 1
ATOM 7184 C C . GLY A 1 876 ? 8.603 2.963 -6.879 1.00 71.62 876 GLY A C 1
ATOM 7185 O O . GLY A 1 876 ? 8.907 4.138 -7.071 1.00 71.62 876 GLY A O 1
ATOM 7186 N N . GLN A 1 877 ? 7.576 2.381 -7.508 1.00 77.56 877 GLN A N 1
ATOM 7187 C CA . GLN A 1 877 ? 6.685 3.080 -8.447 1.00 77.56 877 GLN A CA 1
ATOM 7188 C C . GLN A 1 877 ? 5.472 3.730 -7.784 1.00 77.56 877 GLN A C 1
ATOM 7190 O O . GLN A 1 877 ? 4.940 3.174 -6.792 1.00 77.56 877 GLN A O 1
#

pLDDT: mean 75.85, std 20.58, range [22.73, 98.19]

Organism: Adineta ricciae (NCBI:txid249248)